Protein AF-A0A4P9Z5J3-F1 (afdb_monomer)

Secondary structure (DSSP, 8-state):
--HHHHHHHHHHHHHHHHHHHHHHHTT-SHHHHHHHHHHHHHHHHHHHHHHHHT--SHHHHHHHHHHHHHHHHHHHHHHHHHHHHHTGGG-GGGS---S-GGGHHHHHHHHHTT-TTSTT----BTTBTTHHHHHHHHHHHHHHHHHHS-S-HHHHHHHHHHHHHHHHHHHHHHHHHHHHHHHHHHHHHH----HHHHHHHHHHHHHHHHHHHTTTHHHHHIIIIIHHHHHHH----TT-TTHHHHHHHHHHHHHHHHHHTT-HHHHHHHHHHHHHHHHHS-GGGG-SS----------------------------------------------------------------------PPPPHHHHHHHHHHHHHHHHHTTS---GGG-EEEEEEEEEEETTEEEEEEEEEHHHHHHHSS----HHHHHHHHTT-S-TT-EEEEES-TTSHHHHHHHHHS-TTSEEEEEES-HHHHHHHHHHHHHTT-TTEEEEE-EEESS-EEEEEETT---SS----S-EEEEEEEEGGGGGGG--SEEEE--TTTHHHHHTS--TT-TT--EEEEE--HHHHHHTT--HHHHHHHHHHTTEEEEESSTTSPBP-TT-S----SEEEEEETTS--------------TTPPEEEEEE--SSSSHHHHHHHHHHHHHTTTSEEEEEE--HHHHT-SS-HHHHHHHHHHHHHHHTT-SEEEEEE-HHHH-SSHHHHHHHHHHHHHT-SSEEEEESS---S-HHHHHHHHHHS--HHHHHHHHHHHHHHHHHHHHHHHHHHHTTTS-EEEEESSHHHHHHHHHHSTTSEEEE-------HHHHHGGGGGGGG-SHHHHS----TT-EEEEEES---GGG-HHHHHHHHTTS-TTEEEEEE----GGG--TT--S-HHHHHHHHHHHHTT-TTTEEE-----HHHHHHHHHH-SEEEE----S-----HHHHHHHHTT--EEEES-HHHHHHHTTSTT--EEE-TT-HHHHHHHHHHSPPPEEEEETTEEEEE-PPP--S--HHHHHHHHHHHTT--------------EEE-SSEEEEEEEETTEEEEEEEEHHHHHHHHT---S---HHHHHHHHHHTHHHHHHHHHHHHTTT--BTTBEEE-HHHH--

Sequence (1140 aa):
MNPAISTYLDALRVITAGTVLFGHALGWRTLPHDAVILFFVLSGYLISYTAAERDLTGSQYAINRIARIATVAVPAIILGILVDIYVRPLWPRGWPDFAPLDQMAKTIAICVTMTSYVWDNSYPCFSNAPYWSLTYEVWYYALFGVVFYPKSRRTKLLAGGIALILMGPKIAALLPCWLAGVATFHIQRSWRPSRSFGLLLAGTTLAIYLLMQNFPLYEFTALQIVGPLSIATGYPFYSSNAFPLDWLTAGLFAANIIFAGATFSIYLFSAPLTKLVSALLPAWAYQLPGRHGLPLAPISRSAGRAANNRSISARPDVKHATPGCDRAAGFAFLAHYHATTIGVPLAPFTHRRKCRMLSFSRSNDQQVLDRFQRALDTIEQNVVMEGPFERLDPYIVEHDHFGHRFRLIIFHRESKAWYDSNTPEWSFKQIRDHNWLRRGDTVFDLGCNIGCNSVWYAKEVGQEGRIHSFDPFPWNTAATAANAELNGLGNIQVHMVGIADRESTLSIASTDARILHGAGENKFEVPIRPITSFSGLNPSFMKIDIEGAEHEVSLTDFKPFKSLRSIYLELHEPFIRERGIDPRACLENFMRQGFEIRLNEPDGEIYDPKQRDQNIAHLYLSRTGAEQPVAPRRELVVKNKASKKVALLSTWNERCGIAHYSSFLKLALEPYLDIAVVPLPRETLRDEKDRKKGDEYIATIAPALGDFDVVCVQLEPSLFGLTPAEIRRRLQTVLKNSKELIVTFHSIPPHEYRGLFKETARNLSVRALVRLARHALSVFTWRGMLDDIAGHTRKHKVSAIAHSKADAQILKRILPGVEVRDNPLSYMSESYIESMDEKVHTSNLPSVLPNLPSNVRFVGVFGFIGPQKGFDTAILALKHLPENYHLLMFSGVHEATLRVGDGVQPYLAQLIRLVEKHKLTKRVHFIGTVSDDDLLLAMKTCDAAVMPYLNTGQSASGPANQAVELSRVCYFTRSLQFLEMEKYLPNTFQYFDIGNYIELAQKILLGPKGKDRMVGRLRIVDFPRLDRKHDINDTVQNYLDAAGVKAGHRSERRVTLMAVVSGDYVDFVVRYEGNTERCRITEAALLDRERVIDEHLNHGQLIAIFVKHRAEIEYLAIAKMQREEHSDHGFVLTTEDLNP

InterPro domains:
  IPR001296 Glycosyl transferase, family 1 [PF00534] (853-948)
  IPR002656 Acyltransferase 3 domain [PF01757] (8-287)
  IPR006342 Methyltransferase FkbM [PF05050] (447-553)
  IPR006342 Methyltransferase FkbM [TIGR01444] (442-553)
  IPR029063 S-adenosyl-L-methionine-dependent methyltransferase superfamily [G3DSA:3.40.50.150] (431-574)
  IPR029063 S-adenosyl-L-methionine-dependent methyltransferase superfamily [SSF53335] (412-607)
  IPR036692 Shew3726-like superfamily [SSF160272] (1064-1134)
  IPR052514 S-adenosyl-L-methionine-dependent methyltransferase [PTHR34203] (383-596)

Solvent-accessible surface area (backbone atoms only — not comparable to full-atom values): 64673 Å² total; per-residue (Å²): 130,60,69,64,52,51,53,42,55,52,51,51,49,54,54,32,52,47,40,35,56,52,24,55,76,71,69,46,70,62,64,24,51,56,31,51,44,49,47,35,20,54,46,25,24,50,50,50,49,38,48,74,73,68,31,83,42,62,66,54,37,50,52,58,49,50,56,61,46,49,71,50,49,52,59,49,51,52,49,18,51,52,44,54,64,66,46,36,78,78,40,67,94,76,53,76,95,47,54,61,79,91,45,45,71,59,48,51,52,31,56,75,68,50,44,30,50,33,54,92,39,74,57,50,48,39,75,36,68,75,51,62,60,59,36,45,50,52,51,52,50,50,35,49,50,43,45,65,59,55,86,48,68,68,55,20,53,52,48,30,50,50,42,55,62,64,37,16,66,43,44,55,58,50,42,63,21,24,47,34,9,35,50,29,48,55,48,49,73,80,50,81,71,55,60,68,61,32,52,52,51,47,52,48,44,48,50,51,51,57,51,53,56,51,46,66,54,61,61,48,39,28,58,72,51,41,42,55,49,25,63,76,68,72,46,83,40,75,100,39,47,41,35,76,57,47,43,52,55,18,48,45,49,26,51,48,59,46,39,41,73,57,46,60,81,71,46,66,46,46,67,56,43,51,55,46,49,61,71,66,49,57,74,63,54,72,56,60,94,76,80,87,79,77,82,83,70,84,86,77,85,88,85,89,86,89,80,88,85,84,88,84,88,82,86,85,90,87,85,87,82,88,90,82,91,84,91,86,88,90,83,88,85,89,84,84,88,84,84,90,84,90,87,86,89,87,85,85,89,84,92,79,94,72,82,83,76,79,81,74,78,75,54,70,66,57,52,49,50,55,51,46,51,53,50,50,59,57,44,48,75,78,48,66,57,32,71,49,47,24,70,48,85,70,46,79,44,74,38,73,48,95,91,47,75,48,52,42,74,32,39,22,50,44,47,42,74,68,58,68,52,76,65,71,63,68,64,58,55,50,36,57,68,36,46,69,65,46,73,48,38,30,34,35,33,38,49,30,51,61,20,66,65,54,53,50,50,41,59,67,16,32,87,76,11,38,30,41,32,25,24,50,46,70,67,28,39,51,35,24,54,43,28,25,59,69,59,72,44,87,39,61,47,76,42,75,30,32,65,27,58,50,75,50,74,45,79,39,25,40,52,37,79,46,86,76,80,44,90,49,94,53,64,49,80,30,49,29,33,27,64,66,82,54,30,91,70,42,32,31,32,37,39,43,40,48,55,33,33,58,47,39,43,30,72,46,75,64,75,70,34,74,54,45,45,39,36,43,37,50,46,45,51,68,55,28,41,76,73,75,43,64,54,62,57,30,55,52,38,39,42,77,72,44,35,48,49,14,33,76,36,85,88,39,58,68,71,54,95,87,58,88,88,66,76,64,49,40,32,30,32,35,38,68,88,57,88,69,58,72,45,79,71,80,73,81,65,83,68,62,99,78,49,55,36,29,35,40,35,29,46,58,101,48,102,42,74,65,19,53,52,5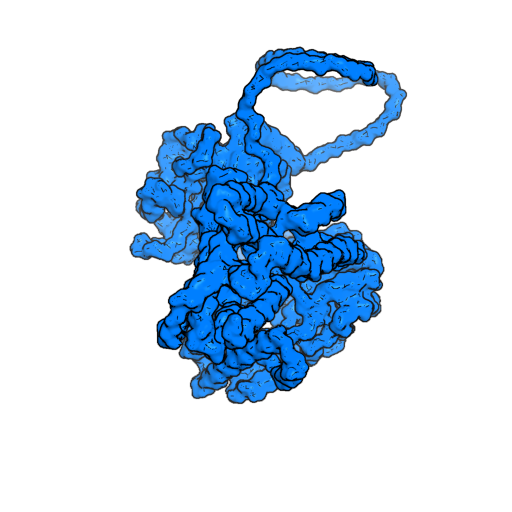0,51,39,50,45,67,67,37,48,88,69,33,45,70,45,80,41,70,47,57,56,69,48,28,52,29,85,89,50,62,59,52,28,54,50,51,50,59,66,53,23,69,63,41,56,79,25,55,30,34,35,35,61,41,47,69,72,58,47,16,90,46,58,66,47,23,42,54,47,50,50,47,48,57,73,24,43,53,22,38,37,39,34,41,67,59,75,80,81,87,67,60,77,60,50,57,58,55,35,70,73,45,87,41,72,71,39,54,55,51,48,51,54,49,53,49,51,52,50,34,47,50,53,45,49,52,53,56,44,59,44,48,80,82,26,60,42,23,36,37,17,39,24,64,69,52,22,56,51,46,48,71,76,34,71,89,45,51,62,40,61,48,62,79,61,67,65,48,72,70,57,62,66,53,49,68,66,47,56,82,78,43,67,50,76,80,67,49,81,95,66,66,88,82,53,41,34,36,30,36,72,50,62,63,48,77,58,43,25,60,64,30,57,60,55,13,50,76,71,41,62,86,51,51,29,40,39,30,46,32,29,76,51,69,95,73,64,56,95,90,65,74,81,53,71,66,60,49,50,49,51,49,51,33,59,76,67,70,33,67,93,36,51,43,83,63,28,76,71,55,74,67,38,48,56,51,50,52,37,42,23,61,28,41,45,47,44,33,50,80,77,83,59,52,70,57,67,68,61,37,52,38,51,75,70,27,43,55,41,40,35,23,71,26,72,40,53,60,47,51,34,76,48,32,65,95,63,74,39,70,30,57,74,76,38,21,65,57,44,25,52,47,67,68,73,45,83,81,57,49,83,42,76,52,90,95,43,58,33,41,47,53,73,80,67,78,66,79,64,51,36,65,56,49,43,50,52,53,32,53,59,71,68,47,80,75,71,92,65,70,83,70,62,88,62,76,61,58,45,71,61,81,69,24,39,39,31,68,45,80,53,100,90,43,81,43,69,34,35,35,32,47,67,24,54,30,57,75,70,69,52,87,70,92,77,74,54,67,68,55,54,48,50,52,46,63,77,46,36,70,61,54,53,49,49,52,50,58,41,60,77,66,70,69,73,49,103,84,44,50,70,44,43,48,58,69,78,59,116

Organism: NCBI:txid1712513

Nearest PDB structures (foldseek):
  8h0s-assembly1_A  TM=5.161E-01  e=1.554E-03  Bacillus subtilis subsp. subtilis str. 168
  4poo-assembly1_B  TM=5.917E-01  e=7.806E-03  Bacillus spizizenii str. W23
  1dl5-assembly1_A  TM=4.909E-01  e=4.133E-03  Thermotoga maritima
  5wwr-assembly2_B  TM=5.869E-01  e=1.548E-02  Homo sapiens
  5wwt-assembly1_A  TM=4.444E-01  e=6.740E-03  Homo sapiens

Structure (mmCIF, N/CA/C/O backbone):
data_AF-A0A4P9Z5J3-F1
#
_entry.id   AF-A0A4P9Z5J3-F1
#
loop_
_atom_site.group_PDB
_atom_site.id
_atom_site.type_symbol
_atom_site.label_atom_id
_atom_site.label_alt_id
_atom_site.label_comp_id
_atom_site.label_asym_id
_atom_site.label_entity_id
_atom_site.label_seq_id
_atom_site.pdbx_PDB_ins_code
_atom_site.Cartn_x
_atom_site.Cartn_y
_atom_site.Cartn_z
_atom_site.occupancy
_atom_site.B_iso_or_equiv
_atom_site.auth_seq_id
_atom_site.auth_comp_id
_atom_site.auth_asym_id
_atom_site.auth_atom_id
_atom_site.pdbx_PDB_model_num
ATOM 1 N N . MET A 1 1 ? -3.860 -16.120 58.103 1.00 63.72 1 MET A N 1
ATOM 2 C CA . MET A 1 1 ? -4.363 -15.243 57.020 1.00 63.72 1 MET A CA 1
ATOM 3 C C . MET A 1 1 ? -5.876 -15.396 56.937 1.00 63.72 1 MET A C 1
ATOM 5 O O . MET A 1 1 ? -6.350 -16.502 57.156 1.00 63.72 1 MET A O 1
ATOM 9 N N . ASN A 1 2 ? -6.636 -14.326 56.676 1.00 68.75 2 ASN A N 1
ATOM 10 C CA . ASN A 1 2 ? -8.091 -14.427 56.480 1.00 68.75 2 ASN A CA 1
ATOM 11 C C . ASN A 1 2 ? -8.381 -15.305 55.236 1.00 68.75 2 ASN A C 1
ATOM 13 O O . ASN A 1 2 ? -7.755 -15.048 54.203 1.00 68.75 2 ASN A O 1
ATOM 17 N N . PRO A 1 3 ? -9.298 -16.294 55.293 1.00 70.25 3 PRO A N 1
ATOM 18 C CA . PRO A 1 3 ? -9.682 -17.117 54.138 1.00 70.25 3 PRO A CA 1
ATOM 19 C C . PRO A 1 3 ? -10.041 -16.310 52.882 1.00 70.25 3 PRO A C 1
ATOM 21 O O . PRO A 1 3 ? -9.682 -16.698 51.771 1.00 70.25 3 PRO A O 1
ATOM 24 N N . ALA A 1 4 ? -10.666 -15.142 53.058 1.00 66.62 4 ALA A N 1
ATOM 25 C CA . ALA A 1 4 ? -10.987 -14.210 51.981 1.00 66.62 4 ALA A CA 1
ATOM 26 C C . ALA A 1 4 ? -9.726 -13.684 51.266 1.00 66.62 4 ALA A C 1
ATOM 28 O O . ALA A 1 4 ? -9.624 -13.717 50.043 1.00 66.62 4 ALA A O 1
ATOM 29 N N . ILE A 1 5 ? -8.716 -13.261 52.028 1.00 71.81 5 ILE A N 1
ATOM 30 C CA . ILE A 1 5 ? -7.444 -12.783 51.467 1.00 71.81 5 ILE A CA 1
ATOM 31 C C . ILE A 1 5 ? -6.701 -13.940 50.790 1.00 71.81 5 ILE A C 1
ATOM 33 O O . ILE A 1 5 ? -6.164 -13.757 49.705 1.00 71.81 5 ILE A O 1
ATOM 37 N N . SER A 1 6 ? -6.724 -15.142 51.375 1.00 75.88 6 SER A N 1
ATOM 38 C CA . SER A 1 6 ? -6.128 -16.332 50.749 1.00 75.88 6 SER A CA 1
ATOM 39 C C . SER A 1 6 ? -6.740 -16.619 49.379 1.00 75.88 6 SER A C 1
ATOM 41 O O . SER A 1 6 ? -6.022 -16.713 48.390 1.00 75.88 6 SER A O 1
ATOM 43 N N . THR A 1 7 ? -8.072 -16.673 49.320 1.00 74.56 7 THR A N 1
ATOM 44 C CA . THR A 1 7 ? -8.826 -16.956 48.091 1.00 74.56 7 THR A CA 1
ATOM 45 C C . THR A 1 7 ? -8.562 -15.896 47.022 1.00 74.56 7 THR A C 1
ATOM 47 O O . THR A 1 7 ? -8.382 -16.218 45.851 1.00 74.56 7 THR A O 1
ATOM 50 N N . TYR A 1 8 ? -8.479 -14.626 47.427 1.00 74.69 8 TYR A N 1
ATOM 51 C CA . TYR A 1 8 ? -8.136 -13.520 46.537 1.00 74.69 8 TYR A CA 1
ATOM 52 C C . TYR A 1 8 ? -6.721 -13.653 45.956 1.00 74.69 8 TYR A C 1
ATOM 54 O O . TYR A 1 8 ? -6.535 -13.520 44.746 1.00 74.69 8 TYR A O 1
ATOM 62 N N . LEU A 1 9 ? -5.723 -13.950 46.793 1.00 76.25 9 LEU A N 1
ATOM 63 C CA . LEU A 1 9 ? -4.339 -14.118 46.346 1.00 76.25 9 LEU A CA 1
ATOM 64 C C . LEU A 1 9 ? -4.185 -15.321 45.404 1.00 76.25 9 LEU A C 1
ATOM 66 O O . LEU A 1 9 ? -3.435 -15.236 44.431 1.00 76.25 9 LEU A O 1
ATOM 70 N N . ASP A 1 10 ? -4.909 -16.413 45.648 1.00 76.06 10 ASP A N 1
ATOM 71 C CA . ASP A 1 10 ? -4.888 -17.589 44.774 1.00 76.06 10 ASP A CA 1
ATOM 72 C C . ASP A 1 10 ? -5.580 -17.314 43.430 1.00 76.06 10 ASP A C 1
ATOM 74 O O . ASP A 1 10 ? -5.023 -17.639 42.378 1.00 76.06 10 ASP A O 1
ATOM 78 N N . ALA A 1 11 ? -6.720 -16.613 43.427 1.00 74.12 11 ALA A N 1
ATOM 79 C CA . ALA A 1 11 ? -7.369 -16.163 42.195 1.00 74.12 11 ALA A CA 1
ATOM 80 C C . ALA A 1 11 ? -6.445 -15.250 41.369 1.00 74.12 11 ALA A C 1
ATOM 82 O O . ALA A 1 11 ? -6.245 -15.480 40.172 1.00 74.12 11 ALA A O 1
ATOM 83 N N . LEU A 1 12 ? -5.810 -14.259 42.009 1.00 75.50 12 LEU A N 1
ATOM 84 C CA . LEU A 1 12 ? -4.853 -13.367 41.352 1.00 75.50 12 LEU A CA 1
ATOM 85 C C . LEU A 1 12 ? -3.703 -14.129 40.693 1.00 75.50 12 LEU A C 1
ATOM 87 O O . LEU A 1 12 ? -3.300 -13.769 39.587 1.00 75.50 12 LEU A O 1
ATOM 91 N N . ARG A 1 13 ? -3.181 -15.180 41.333 1.00 75.75 13 ARG A N 1
ATOM 92 C CA . ARG A 1 13 ? -2.115 -16.012 40.755 1.00 75.75 13 ARG A CA 1
ATOM 93 C C . ARG A 1 13 ? -2.575 -16.741 39.504 1.00 75.75 13 ARG A C 1
ATOM 95 O O . ARG A 1 13 ? -1.857 -16.700 38.510 1.00 75.75 13 ARG A O 1
ATOM 102 N N . VAL A 1 14 ? -3.760 -17.353 39.527 1.00 74.50 14 VAL A N 1
ATOM 103 C CA . VAL A 1 14 ? -4.318 -18.070 38.367 1.00 74.50 14 VAL A CA 1
ATOM 104 C C . VAL A 1 14 ? -4.526 -17.118 37.190 1.00 74.50 14 VAL A C 1
ATOM 106 O O . VAL A 1 14 ? -4.076 -17.392 36.079 1.00 74.50 14 VAL A O 1
ATOM 109 N N . ILE A 1 15 ? -5.137 -15.959 37.439 1.00 74.19 15 ILE A N 1
ATOM 110 C CA . ILE A 1 15 ? -5.379 -14.934 36.414 1.00 74.19 15 ILE A CA 1
ATOM 111 C C . ILE A 1 15 ? -4.060 -14.407 35.844 1.00 74.19 15 ILE A C 1
ATOM 113 O O . ILE A 1 15 ? -3.916 -14.233 34.634 1.00 74.19 15 ILE A O 1
ATOM 117 N N . THR A 1 16 ? -3.079 -14.163 36.709 1.00 73.44 16 THR A N 1
ATOM 118 C CA . THR A 1 16 ? -1.768 -13.643 36.312 1.00 73.44 16 THR A CA 1
ATOM 119 C C . THR A 1 16 ? -0.986 -14.676 35.506 1.00 73.44 16 THR A C 1
ATOM 121 O O . THR A 1 16 ? -0.468 -14.327 34.449 1.00 73.44 16 THR A O 1
ATOM 124 N N . ALA A 1 17 ? -0.993 -15.947 35.914 1.00 73.19 17 ALA A N 1
ATOM 125 C CA . ALA A 1 17 ? -0.398 -17.045 35.153 1.00 73.19 17 ALA A CA 1
ATOM 126 C C . ALA A 1 17 ? -1.060 -17.202 33.774 1.00 73.19 17 ALA A C 1
ATOM 128 O O . ALA A 1 17 ? -0.364 -17.304 32.765 1.00 73.19 17 ALA A O 1
ATOM 129 N N . GLY A 1 18 ? -2.395 -17.139 33.714 1.00 72.25 18 GLY A N 1
ATOM 130 C CA . GLY A 1 18 ? -3.140 -17.146 32.455 1.00 72.25 18 GLY A CA 1
ATOM 131 C C . GLY A 1 18 ? -2.784 -15.957 31.559 1.00 72.25 18 GLY A C 1
ATOM 132 O O . GLY A 1 18 ? -2.572 -16.133 30.365 1.00 72.25 18 GLY A O 1
ATOM 133 N N . THR A 1 19 ? -2.641 -14.757 32.130 1.00 72.56 19 THR A N 1
ATOM 134 C CA . THR A 1 19 ? -2.256 -13.546 31.380 1.00 72.56 19 THR A CA 1
ATOM 135 C C . THR A 1 19 ? -0.869 -13.692 30.751 1.00 72.56 19 THR A C 1
ATOM 137 O O . THR A 1 19 ? -0.694 -13.333 29.590 1.00 72.56 19 THR A O 1
ATOM 140 N N . VAL A 1 20 ? 0.102 -14.255 31.480 1.00 68.81 20 VAL A N 1
ATOM 141 C CA . VAL A 1 20 ? 1.448 -14.527 30.948 1.00 68.81 20 VAL A CA 1
ATOM 142 C C . VAL A 1 20 ? 1.378 -15.562 29.819 1.00 68.81 20 VAL A C 1
ATOM 144 O O . VAL A 1 20 ? 1.889 -15.310 28.729 1.00 68.81 20 VAL A O 1
ATOM 147 N N . LEU A 1 21 ? 0.693 -16.690 30.039 1.00 71.06 21 LEU A N 1
ATOM 148 C CA . LEU A 1 21 ? 0.584 -17.777 29.060 1.00 71.06 21 LEU A CA 1
ATOM 149 C C . LEU A 1 21 ? -0.117 -17.333 27.765 1.00 71.06 21 LEU A C 1
ATOM 151 O O . LEU A 1 21 ? 0.433 -17.472 26.672 1.00 71.06 21 LEU A O 1
ATOM 155 N N . PHE A 1 22 ? -1.332 -16.791 27.881 1.00 68.50 22 PHE A N 1
ATOM 156 C CA . PHE A 1 22 ? -2.128 -16.388 26.723 1.00 68.50 22 PHE A CA 1
ATOM 157 C C . PHE A 1 22 ? -1.593 -15.113 26.080 1.00 68.50 22 PHE A C 1
ATOM 159 O O . PHE A 1 22 ? -1.610 -15.007 24.859 1.00 68.50 22 PHE A O 1
ATOM 166 N N . GLY A 1 23 ? -1.076 -14.166 26.863 1.00 61.06 23 GLY A N 1
ATOM 167 C CA . GLY A 1 23 ? -0.533 -12.927 26.319 1.00 61.06 23 GLY A CA 1
ATOM 168 C C . GLY A 1 23 ? 0.719 -13.160 25.470 1.00 61.06 23 GLY A C 1
ATOM 169 O O . GLY A 1 23 ? 0.791 -12.624 24.367 1.00 61.06 23 GLY A O 1
ATOM 170 N N . HIS A 1 24 ? 1.645 -14.034 25.891 1.00 60.41 24 HIS A N 1
ATOM 171 C CA . HIS A 1 24 ? 2.770 -14.432 25.033 1.00 60.41 24 HIS A CA 1
ATOM 172 C C . HIS A 1 24 ? 2.307 -15.203 23.786 1.00 60.41 24 HIS A C 1
ATOM 174 O O . HIS A 1 24 ? 2.794 -14.928 22.692 1.00 60.41 24 HIS A O 1
ATOM 180 N N . ALA A 1 25 ? 1.324 -16.103 23.912 1.00 57.44 25 ALA A N 1
ATOM 181 C CA . ALA A 1 25 ? 0.766 -16.842 22.772 1.00 57.44 25 ALA A CA 1
ATOM 182 C C . ALA A 1 25 ? 0.022 -15.948 21.754 1.00 57.44 25 ALA A C 1
ATOM 184 O O . ALA A 1 25 ? -0.077 -16.295 20.577 1.00 57.44 25 ALA A O 1
ATOM 185 N N . LEU A 1 26 ? -0.502 -14.802 22.199 1.00 53.59 26 LEU A N 1
ATOM 186 C CA . LEU A 1 26 ? -1.188 -13.795 21.381 1.00 53.59 26 LEU A CA 1
ATOM 187 C C . LEU A 1 26 ? -0.252 -12.673 20.890 1.00 53.59 26 LEU A C 1
ATOM 189 O O . LEU A 1 26 ? -0.703 -11.787 20.166 1.00 53.59 26 LEU A O 1
ATOM 193 N N . GLY A 1 27 ? 1.035 -12.704 21.261 1.00 51.09 27 GLY A N 1
ATOM 194 C CA . GLY A 1 27 ? 2.037 -11.716 20.847 1.00 51.09 27 GLY A CA 1
ATOM 195 C C . GLY A 1 27 ? 1.979 -10.377 21.593 1.00 51.09 27 GLY A C 1
ATOM 196 O O . GLY A 1 27 ? 2.567 -9.398 21.134 1.00 51.09 27 GLY A O 1
ATOM 197 N N . TRP A 1 28 ? 1.288 -10.299 22.734 1.00 62.34 28 TRP A N 1
ATOM 198 C CA . TRP A 1 28 ? 1.267 -9.101 23.578 1.00 62.34 28 TRP A CA 1
ATOM 199 C C . TRP A 1 28 ? 2.593 -8.935 24.320 1.00 62.34 28 TRP A C 1
ATOM 201 O O . TRP A 1 28 ? 3.131 -9.898 24.859 1.00 62.34 28 TRP A O 1
ATOM 211 N N . ARG A 1 29 ? 3.119 -7.705 24.374 1.00 58.38 29 ARG A N 1
ATOM 212 C CA . ARG A 1 29 ? 4.413 -7.417 25.019 1.00 58.38 29 ARG A CA 1
ATOM 213 C C . ARG A 1 29 ? 4.283 -6.812 26.421 1.00 58.38 29 ARG A C 1
ATOM 215 O O . ARG A 1 29 ? 5.016 -7.217 27.312 1.00 58.38 29 ARG A O 1
ATOM 222 N N . THR A 1 30 ? 3.339 -5.896 26.638 1.00 66.88 30 THR A N 1
ATOM 223 C CA . THR A 1 30 ? 3.201 -5.139 27.900 1.00 66.88 30 THR A CA 1
ATOM 224 C C . THR A 1 30 ? 2.410 -5.893 28.971 1.00 66.88 30 THR A C 1
ATOM 226 O O . THR A 1 30 ? 2.861 -6.015 30.104 1.00 66.88 30 THR A O 1
ATOM 229 N N . LEU A 1 31 ? 1.263 -6.477 28.612 1.00 70.81 31 LEU A N 1
ATOM 230 C CA . LEU A 1 31 ? 0.390 -7.179 29.563 1.00 70.81 31 LEU A CA 1
ATOM 231 C C . LEU A 1 31 ? 1.046 -8.402 30.241 1.00 70.81 31 LEU A C 1
ATOM 233 O O . LEU A 1 31 ? 0.877 -8.558 31.454 1.00 70.81 31 LEU A O 1
ATOM 237 N N . PRO A 1 32 ? 1.801 -9.269 29.530 1.00 75.38 32 PRO A N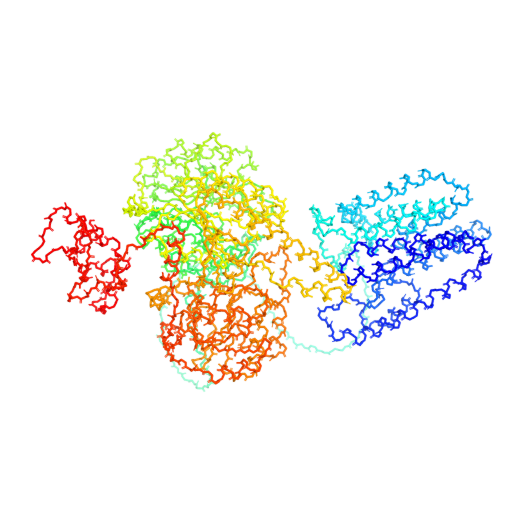 1
ATOM 238 C CA . PRO A 1 32 ? 2.566 -10.335 30.181 1.00 75.38 32 PRO A CA 1
ATOM 239 C C . PRO A 1 32 ? 3.643 -9.807 31.131 1.00 75.38 32 PRO A C 1
ATOM 241 O O . PRO A 1 32 ? 3.830 -10.379 32.201 1.00 75.38 32 PRO A O 1
ATOM 244 N N . HIS A 1 33 ? 4.309 -8.705 30.776 1.00 81.06 33 HIS A N 1
ATOM 245 C CA . HIS A 1 33 ? 5.334 -8.075 31.611 1.00 81.06 33 HIS A CA 1
ATOM 246 C C . HIS A 1 33 ? 4.741 -7.523 32.916 1.00 81.06 33 HIS A C 1
ATOM 248 O O . HIS A 1 33 ? 5.183 -7.903 33.999 1.00 81.06 33 HIS A O 1
ATOM 254 N N . ASP A 1 34 ? 3.649 -6.755 32.843 1.00 83.25 34 ASP A N 1
ATOM 255 C CA . ASP A 1 34 ? 2.929 -6.249 34.026 1.00 83.25 34 ASP A CA 1
ATOM 256 C C . ASP A 1 34 ? 2.439 -7.388 34.937 1.00 83.25 34 ASP A C 1
ATOM 258 O O . ASP A 1 34 ? 2.408 -7.278 36.167 1.00 83.25 34 ASP A O 1
ATOM 262 N N . ALA A 1 35 ? 2.054 -8.522 34.343 1.00 82.81 35 ALA A N 1
ATOM 263 C CA . ALA A 1 35 ? 1.672 -9.708 35.092 1.00 82.81 35 ALA A CA 1
ATOM 264 C C . ALA A 1 35 ? 2.853 -10.300 35.887 1.00 82.81 35 ALA A C 1
ATOM 266 O O . ALA A 1 35 ? 2.660 -10.714 37.030 1.00 82.81 35 ALA A O 1
ATOM 267 N N . VAL A 1 36 ? 4.074 -10.272 35.349 1.00 83.50 36 VAL A N 1
ATOM 268 C CA . VAL A 1 36 ? 5.286 -10.669 36.085 1.00 83.50 36 VAL A CA 1
ATOM 269 C C . VAL A 1 36 ? 5.574 -9.716 37.250 1.00 83.50 36 VAL A C 1
ATOM 271 O O . VAL A 1 36 ? 5.884 -10.179 38.348 1.00 83.50 36 VAL A O 1
ATOM 274 N N . ILE A 1 37 ? 5.375 -8.406 37.080 1.00 90.00 37 ILE A N 1
ATOM 275 C CA . ILE A 1 37 ? 5.532 -7.436 38.179 1.00 90.00 37 ILE A CA 1
ATOM 276 C C . ILE A 1 37 ? 4.559 -7.732 39.331 1.00 90.00 37 ILE A C 1
ATOM 278 O O . ILE A 1 37 ? 4.950 -7.710 40.501 1.00 90.00 37 ILE A O 1
ATOM 282 N N . LEU A 1 38 ? 3.311 -8.105 39.025 1.00 87.69 38 LEU A N 1
ATOM 283 C CA . LEU A 1 38 ? 2.363 -8.558 40.047 1.00 87.69 38 LEU A CA 1
ATOM 284 C C . LEU A 1 38 ? 2.844 -9.832 40.763 1.00 87.69 38 LEU A C 1
ATOM 286 O O . LEU A 1 38 ? 2.653 -9.948 41.974 1.00 87.69 38 LEU A O 1
ATOM 290 N N . PHE A 1 39 ? 3.496 -10.771 40.064 1.00 86.00 39 PHE A N 1
ATOM 291 C CA . PHE A 1 39 ? 4.100 -11.938 40.717 1.00 86.00 39 PHE A CA 1
ATOM 292 C C . PHE A 1 39 ? 5.182 -11.543 41.725 1.00 86.00 39 PHE A C 1
ATOM 294 O O . PHE A 1 39 ? 5.179 -12.098 42.824 1.00 86.00 39 PHE A O 1
ATOM 301 N N . PHE A 1 40 ? 6.023 -10.545 41.436 1.00 92.25 40 PHE A N 1
ATOM 302 C CA . PHE A 1 40 ? 7.000 -10.046 42.412 1.00 92.25 40 PHE A CA 1
ATOM 303 C C . PHE A 1 40 ? 6.337 -9.460 43.662 1.00 92.25 40 PHE A C 1
ATOM 305 O O . PHE A 1 40 ? 6.735 -9.808 44.776 1.00 92.25 40 PHE A O 1
ATOM 312 N N . VAL A 1 41 ? 5.285 -8.650 43.509 1.00 92.81 41 VAL A N 1
ATOM 313 C CA . VAL A 1 41 ? 4.536 -8.094 44.651 1.00 92.81 41 VAL A CA 1
ATOM 314 C C . VAL A 1 41 ? 3.885 -9.215 45.476 1.00 92.81 41 VAL A C 1
ATOM 316 O O . VAL A 1 41 ? 4.031 -9.271 46.699 1.00 92.81 41 VAL A O 1
ATOM 319 N N . LEU A 1 42 ? 3.198 -10.159 44.822 1.00 88.31 42 LEU A N 1
ATOM 320 C CA . LEU A 1 42 ? 2.563 -11.303 45.490 1.00 88.31 42 LEU A CA 1
ATOM 321 C C . LEU A 1 42 ? 3.588 -12.209 46.176 1.00 88.31 42 LEU A C 1
ATOM 323 O O . LEU A 1 42 ? 3.322 -12.767 47.245 1.00 88.31 42 LEU A O 1
ATOM 327 N N . SER A 1 43 ? 4.754 -12.368 45.556 1.00 91.25 43 SER A N 1
ATOM 328 C CA . SER A 1 43 ? 5.861 -13.130 46.101 1.00 91.25 43 SER A CA 1
ATOM 329 C C . SER A 1 43 ? 6.381 -12.490 47.383 1.00 91.25 43 SER A C 1
ATOM 331 O O . SER A 1 43 ? 6.485 -13.205 48.377 1.00 91.25 43 SER A O 1
ATOM 333 N N . GLY A 1 44 ? 6.672 -11.187 47.390 1.00 93.81 44 GLY A N 1
ATOM 334 C CA . GLY A 1 44 ? 7.132 -10.483 48.589 1.00 93.81 44 GLY A CA 1
ATOM 335 C C . GLY A 1 44 ? 6.134 -10.608 49.737 1.00 93.81 44 GLY A C 1
ATOM 336 O O . GLY A 1 44 ? 6.505 -10.997 50.844 1.00 93.81 44 GLY A O 1
ATOM 337 N N . TYR A 1 45 ? 4.846 -10.411 49.440 1.00 91.75 45 TYR A N 1
ATOM 338 C CA . TYR A 1 45 ? 3.767 -10.551 50.418 1.00 91.75 45 TYR A CA 1
ATOM 339 C C . TYR A 1 45 ? 3.714 -11.955 51.043 1.00 91.75 45 TYR A C 1
ATOM 341 O O . TYR A 1 45 ? 3.694 -12.101 52.268 1.00 91.75 45 TYR A O 1
ATOM 349 N N . LEU A 1 46 ? 3.709 -13.010 50.215 1.00 88.75 46 LEU A N 1
ATOM 350 C CA . LEU A 1 46 ? 3.617 -14.389 50.705 1.00 88.75 46 LEU A CA 1
ATOM 351 C C . LEU A 1 46 ? 4.853 -14.782 51.516 1.00 88.75 46 LEU A C 1
ATOM 353 O O . LEU A 1 46 ? 4.731 -15.486 52.514 1.00 88.75 46 LEU A O 1
ATOM 357 N N . ILE A 1 47 ? 6.034 -14.341 51.087 1.00 91.94 47 ILE A N 1
ATOM 358 C CA . ILE A 1 47 ? 7.300 -14.647 51.752 1.00 91.94 47 ILE A CA 1
ATOM 359 C C . ILE A 1 47 ? 7.330 -14.033 53.147 1.00 91.94 47 ILE A C 1
ATOM 361 O O . ILE A 1 47 ? 7.654 -14.731 54.105 1.00 91.94 47 ILE A O 1
ATOM 365 N N . SER A 1 48 ? 6.923 -12.771 53.283 1.00 92.25 48 SER A N 1
ATOM 366 C CA . SER A 1 48 ? 6.803 -12.131 54.594 1.00 92.25 48 SER A CA 1
ATOM 367 C C . SER A 1 48 ? 5.762 -12.815 55.477 1.00 92.25 48 SER A C 1
ATOM 369 O O . SER A 1 48 ? 6.009 -13.002 56.667 1.00 92.25 48 SER A O 1
ATOM 371 N N . TYR A 1 49 ? 4.641 -13.266 54.902 1.00 90.00 49 TYR A N 1
ATOM 372 C CA . TYR A 1 49 ? 3.640 -14.047 55.629 1.00 90.00 49 TYR A CA 1
ATOM 373 C C . TYR A 1 49 ? 4.194 -15.386 56.137 1.00 90.00 49 TYR A C 1
ATOM 375 O O . TYR A 1 49 ? 4.053 -15.690 57.321 1.00 90.00 49 TYR A O 1
ATOM 383 N N . THR A 1 50 ? 4.840 -16.195 55.286 1.00 89.88 50 THR A N 1
ATOM 384 C CA . THR A 1 50 ? 5.355 -17.498 55.736 1.00 89.88 50 THR A CA 1
ATOM 385 C C . THR A 1 50 ? 6.529 -17.341 56.689 1.00 89.88 50 THR A C 1
ATOM 387 O O . THR A 1 50 ? 6.579 -18.082 57.659 1.00 89.88 50 THR A O 1
ATOM 390 N N . ALA A 1 51 ? 7.414 -16.361 56.495 1.00 90.06 51 ALA A N 1
ATOM 391 C CA . ALA A 1 51 ? 8.506 -16.080 57.428 1.00 90.06 51 ALA A CA 1
ATOM 392 C C . ALA A 1 51 ? 8.013 -15.647 58.818 1.00 90.06 51 ALA A C 1
ATOM 394 O O . ALA A 1 51 ? 8.629 -15.996 59.822 1.00 90.06 51 ALA A O 1
ATOM 395 N N . ALA A 1 52 ? 6.893 -14.922 58.889 1.00 86.69 52 ALA A N 1
ATOM 396 C CA . ALA A 1 52 ? 6.306 -14.489 60.155 1.00 86.69 52 ALA A CA 1
ATOM 397 C C . ALA A 1 52 ? 5.520 -15.593 60.886 1.00 86.69 52 ALA A C 1
ATOM 399 O O . ALA A 1 52 ? 5.436 -15.554 62.109 1.00 86.69 52 ALA A O 1
ATOM 400 N N . GLU A 1 53 ? 4.926 -16.547 60.160 1.00 83.69 53 GLU A N 1
ATOM 401 C CA . GLU A 1 53 ? 3.904 -17.454 60.718 1.00 83.69 53 GLU A CA 1
ATOM 402 C C . GLU A 1 53 ? 4.243 -18.953 60.609 1.00 83.69 53 GLU A C 1
ATOM 404 O O . GLU A 1 53 ? 3.603 -19.769 61.267 1.00 83.69 53 GLU A O 1
ATOM 409 N N . ARG A 1 54 ? 5.191 -19.359 59.751 1.00 82.69 54 ARG A N 1
ATOM 410 C CA . ARG A 1 54 ? 5.473 -20.781 59.448 1.00 82.69 54 ARG A CA 1
ATOM 411 C C . ARG A 1 54 ? 6.963 -21.121 59.436 1.00 82.69 54 ARG A C 1
ATOM 413 O O . ARG A 1 54 ? 7.393 -22.063 60.091 1.00 82.69 54 ARG A O 1
ATOM 420 N N . ASP A 1 55 ? 7.755 -20.351 58.702 1.00 88.81 55 ASP A N 1
ATOM 421 C CA . ASP A 1 55 ? 9.184 -20.568 58.488 1.00 88.81 55 ASP A CA 1
ATOM 422 C C . ASP A 1 55 ? 9.980 -19.907 59.629 1.00 88.81 55 ASP A C 1
ATOM 424 O O . ASP A 1 55 ? 10.696 -18.938 59.419 1.00 88.81 55 ASP A O 1
ATOM 428 N N . LEU A 1 56 ? 9.832 -20.376 60.870 1.00 85.38 56 LEU A N 1
ATOM 429 C CA . LEU A 1 56 ? 10.356 -19.666 62.054 1.00 85.38 56 LEU A CA 1
ATOM 430 C C . LEU A 1 56 ? 11.894 -19.667 62.176 1.00 85.38 56 LEU A C 1
ATOM 432 O O . LEU A 1 56 ? 12.457 -18.881 62.937 1.00 85.38 56 LEU A O 1
ATOM 436 N N . THR A 1 57 ? 12.590 -20.527 61.429 1.00 90.12 57 THR A N 1
ATOM 437 C CA . THR A 1 57 ? 14.058 -20.620 61.421 1.00 90.12 57 THR A CA 1
ATOM 438 C C . THR A 1 57 ? 14.618 -20.428 60.014 1.00 90.12 57 THR A C 1
ATOM 440 O O . THR A 1 57 ? 13.977 -20.776 59.020 1.00 90.12 57 THR A O 1
ATOM 443 N N . GLY A 1 58 ? 15.850 -19.914 59.921 1.00 89.00 58 GLY A N 1
ATOM 444 C CA . GLY A 1 58 ? 16.509 -19.676 58.631 1.00 89.00 58 GLY A CA 1
ATOM 445 C C . GLY A 1 58 ? 16.707 -20.956 57.809 1.00 89.00 58 GLY A C 1
ATOM 446 O O . GLY A 1 58 ? 16.551 -20.930 56.591 1.00 89.00 58 GLY A O 1
ATOM 447 N N . SER A 1 59 ? 16.970 -22.091 58.467 1.00 89.19 59 SER A N 1
ATOM 448 C CA . SER A 1 59 ? 17.103 -23.395 57.803 1.00 89.19 59 SER A CA 1
ATOM 449 C C . SER A 1 59 ? 15.773 -23.878 57.224 1.00 89.19 59 SER A C 1
ATOM 451 O O . SER A 1 59 ? 15.728 -24.305 56.073 1.00 89.19 59 SER A O 1
ATOM 453 N N . GLN A 1 60 ? 14.677 -23.757 57.984 1.00 90.94 60 GLN A N 1
ATOM 454 C CA . GLN A 1 60 ? 13.345 -24.137 57.505 1.00 90.94 60 GLN A CA 1
ATOM 455 C C . GLN A 1 60 ? 12.904 -23.259 56.329 1.00 90.94 60 GLN A C 1
ATOM 457 O O . GLN A 1 60 ? 12.371 -23.765 55.340 1.00 90.94 60 GLN A O 1
ATOM 462 N N . TYR A 1 61 ? 13.183 -21.956 56.410 1.00 93.75 61 TYR A N 1
ATOM 463 C CA . TYR A 1 61 ? 12.969 -21.017 55.315 1.00 93.75 61 TYR A CA 1
ATOM 464 C C . TYR A 1 61 ? 13.725 -21.443 54.056 1.00 93.75 61 TYR A C 1
ATOM 466 O O . TYR A 1 61 ? 13.110 -21.614 53.004 1.00 93.75 61 TYR A O 1
ATOM 474 N N . ALA A 1 62 ? 15.036 -21.683 54.164 1.00 92.50 62 ALA A N 1
ATOM 475 C CA . ALA A 1 62 ? 15.866 -22.078 53.030 1.00 92.50 62 ALA A CA 1
ATOM 476 C C . ALA A 1 62 ? 15.356 -23.369 52.370 1.00 92.50 62 ALA A C 1
ATOM 478 O O . ALA A 1 62 ? 15.149 -23.384 51.157 1.00 92.50 62 ALA A O 1
ATOM 479 N N . ILE A 1 63 ? 15.059 -24.411 53.157 1.00 92.81 63 ILE A N 1
ATOM 480 C CA . ILE A 1 63 ? 14.521 -25.687 52.654 1.00 92.81 63 ILE A CA 1
ATOM 481 C C . ILE A 1 63 ? 13.206 -25.462 51.900 1.00 92.81 63 ILE A C 1
ATOM 483 O O . ILE A 1 63 ? 13.061 -25.894 50.755 1.00 92.81 63 ILE A O 1
ATOM 487 N N . ASN A 1 64 ? 12.266 -24.723 52.494 1.00 90.69 64 ASN A N 1
ATOM 488 C CA . ASN A 1 64 ? 10.958 -24.483 51.888 1.00 90.69 64 ASN A CA 1
ATOM 489 C C . ASN A 1 64 ? 11.040 -23.615 50.622 1.00 90.69 64 ASN A C 1
ATOM 491 O O . ASN A 1 64 ? 10.172 -23.711 49.754 1.00 90.69 64 ASN A O 1
ATOM 495 N N . ARG A 1 65 ? 12.038 -22.729 50.499 1.00 92.62 65 ARG A N 1
ATOM 496 C CA . ARG A 1 65 ? 12.260 -21.939 49.276 1.00 92.62 65 ARG A CA 1
ATOM 497 C C . ARG A 1 65 ? 12.948 -22.757 48.188 1.00 92.62 65 ARG A C 1
ATOM 499 O O . ARG A 1 65 ? 12.484 -22.723 47.052 1.00 92.62 65 ARG A O 1
ATOM 506 N N . ILE A 1 66 ? 13.970 -23.539 48.535 1.00 91.81 66 ILE A N 1
ATOM 507 C CA . ILE A 1 66 ? 14.658 -24.430 47.590 1.00 91.81 66 ILE A CA 1
ATOM 508 C C . ILE A 1 66 ? 13.670 -25.449 47.015 1.00 91.81 66 ILE A C 1
ATOM 510 O O . ILE A 1 66 ? 13.582 -25.572 45.798 1.00 91.81 66 ILE A O 1
ATOM 514 N N . ALA A 1 67 ? 12.861 -26.108 47.852 1.00 88.94 67 ALA A N 1
ATOM 515 C CA . ALA A 1 67 ? 11.860 -27.074 47.392 1.00 88.94 67 ALA A CA 1
ATOM 516 C C . ALA A 1 67 ? 10.818 -26.440 46.448 1.00 88.94 67 ALA A C 1
ATOM 518 O O . ALA A 1 67 ? 10.480 -27.010 45.409 1.00 88.94 67 ALA A O 1
ATOM 519 N N . ARG A 1 68 ? 10.346 -25.224 46.762 1.00 87.81 68 ARG A N 1
ATOM 520 C CA . ARG A 1 68 ? 9.398 -24.481 45.914 1.00 87.81 68 ARG A CA 1
ATOM 521 C C . ARG A 1 68 ? 9.992 -24.114 44.551 1.00 87.81 68 ARG A C 1
ATOM 523 O O . ARG A 1 68 ? 9.284 -24.183 43.555 1.00 87.81 68 ARG A O 1
ATOM 530 N N . ILE A 1 69 ? 11.257 -23.700 44.503 1.00 89.88 69 ILE A N 1
ATOM 531 C CA . ILE A 1 69 ? 11.910 -23.311 43.247 1.00 89.88 69 ILE A CA 1
ATOM 532 C C . ILE A 1 69 ? 12.291 -24.549 42.431 1.00 89.88 69 ILE A C 1
ATOM 534 O O . ILE A 1 69 ? 11.990 -24.603 41.244 1.00 89.88 69 ILE A O 1
ATOM 538 N N . ALA A 1 70 ? 12.889 -25.568 43.054 1.00 87.56 70 ALA A N 1
ATOM 539 C CA . ALA A 1 70 ? 13.380 -26.763 42.369 1.00 87.56 70 ALA A CA 1
ATOM 540 C C . ALA A 1 70 ? 12.266 -27.549 41.659 1.00 87.56 70 ALA A C 1
ATOM 542 O O . ALA A 1 70 ? 12.465 -28.010 40.536 1.00 87.56 70 ALA A O 1
ATOM 543 N N . THR A 1 71 ? 11.081 -27.643 42.272 1.00 88.12 71 THR A N 1
ATOM 544 C CA . THR A 1 71 ? 9.912 -28.336 41.694 1.00 88.12 71 THR A CA 1
ATOM 545 C C . THR A 1 71 ? 9.414 -27.718 40.388 1.00 88.12 71 THR A C 1
ATOM 547 O O . THR A 1 71 ? 8.788 -28.417 39.597 1.00 88.12 71 THR A O 1
ATOM 550 N N . VAL A 1 72 ? 9.715 -26.441 40.130 1.00 84.62 72 VAL A N 1
ATOM 551 C CA . VAL A 1 72 ? 9.336 -25.740 38.893 1.00 84.62 72 VAL A CA 1
ATOM 552 C C . VAL A 1 72 ? 10.537 -25.552 37.965 1.00 84.62 72 VAL A C 1
ATOM 554 O O . VAL A 1 72 ? 10.430 -25.791 36.764 1.00 84.62 72 VAL A O 1
ATOM 557 N N . ALA A 1 73 ? 11.693 -25.171 38.511 1.00 88.38 73 ALA A N 1
ATOM 558 C CA . ALA A 1 73 ? 12.909 -24.901 37.751 1.00 88.38 73 ALA A CA 1
ATOM 559 C C . ALA A 1 73 ? 13.420 -26.145 37.015 1.00 88.38 73 ALA A C 1
ATOM 561 O O . ALA A 1 73 ? 13.739 -26.061 35.832 1.00 88.38 73 ALA A O 1
ATOM 562 N N . VAL A 1 74 ? 13.465 -27.306 37.683 1.00 90.88 74 VAL A N 1
ATOM 563 C CA . VAL A 1 74 ? 14.017 -28.534 37.089 1.00 90.88 74 VAL A CA 1
ATOM 564 C C . VAL A 1 74 ? 13.184 -28.997 35.884 1.00 90.88 74 VAL A C 1
ATOM 566 O O . VAL A 1 74 ? 13.766 -29.138 34.805 1.00 90.88 74 VAL A O 1
ATOM 569 N N . PRO A 1 75 ? 11.844 -29.152 35.978 1.00 88.12 75 PRO A N 1
ATOM 570 C CA . PRO A 1 75 ? 11.030 -29.467 34.803 1.00 88.12 75 PRO A CA 1
ATOM 571 C C . PRO A 1 75 ? 11.113 -28.404 33.703 1.00 88.12 75 PRO A C 1
ATOM 573 O O . PRO A 1 75 ? 11.141 -28.758 32.528 1.00 88.12 75 PRO A O 1
ATOM 576 N N . ALA A 1 76 ? 11.182 -27.116 34.057 1.00 86.81 76 ALA A N 1
ATOM 577 C CA . ALA A 1 76 ? 11.261 -26.025 33.086 1.00 86.81 76 ALA A CA 1
ATOM 578 C C . ALA A 1 76 ? 12.579 -26.024 32.292 1.00 86.81 76 ALA A C 1
ATOM 580 O O . ALA A 1 76 ? 12.556 -25.792 31.084 1.00 86.81 76 ALA A O 1
ATOM 581 N N . ILE A 1 77 ? 13.708 -26.319 32.947 1.00 89.38 77 ILE A N 1
ATOM 582 C CA . ILE A 1 77 ? 15.012 -26.484 32.288 1.00 89.38 77 ILE A CA 1
ATOM 583 C C . ILE A 1 77 ? 14.974 -27.699 31.355 1.00 89.38 77 ILE A C 1
ATOM 585 O O . ILE A 1 77 ? 15.358 -27.584 30.194 1.00 89.38 77 ILE A O 1
ATOM 589 N N . ILE A 1 78 ? 14.480 -28.849 31.836 1.00 89.88 78 ILE A N 1
ATOM 590 C CA . ILE A 1 78 ? 14.377 -30.076 31.028 1.00 89.88 78 ILE A CA 1
ATOM 591 C C . ILE A 1 78 ? 13.502 -29.828 29.797 1.00 89.88 78 ILE A C 1
ATOM 593 O O . ILE A 1 78 ? 13.900 -30.161 28.683 1.00 89.88 78 ILE A O 1
ATOM 597 N N . LEU A 1 79 ? 12.336 -29.206 29.976 1.00 85.19 79 LEU A N 1
ATOM 598 C CA . LEU A 1 79 ? 11.436 -28.886 28.874 1.00 85.19 79 LEU A CA 1
ATOM 599 C C . LEU A 1 79 ? 12.092 -27.930 27.872 1.00 85.19 79 LEU A C 1
ATOM 601 O O . LEU A 1 79 ? 12.001 -28.177 26.674 1.00 85.19 79 LEU A O 1
ATOM 605 N N . GLY A 1 80 ? 12.786 -26.889 28.343 1.00 85.12 80 GLY A N 1
ATOM 606 C CA . GLY A 1 80 ? 13.531 -25.968 27.481 1.00 85.12 80 GLY A CA 1
ATOM 607 C C . GLY A 1 80 ? 14.581 -26.684 26.629 1.00 85.12 80 GLY A C 1
ATOM 608 O O . GLY A 1 80 ? 14.651 -26.450 25.427 1.00 85.12 80 GLY A O 1
ATOM 609 N N . ILE A 1 81 ? 15.327 -27.625 27.219 1.00 87.31 81 ILE A N 1
ATOM 610 C CA . ILE A 1 81 ? 16.295 -28.467 26.498 1.00 87.31 81 ILE A CA 1
ATOM 611 C C . ILE A 1 81 ? 15.595 -29.314 25.431 1.00 87.31 81 ILE A C 1
ATOM 613 O O . ILE A 1 81 ? 16.016 -29.324 24.278 1.00 87.31 81 ILE A O 1
ATOM 617 N N . LEU A 1 82 ? 14.521 -30.024 25.793 1.00 86.94 82 LEU A N 1
ATOM 618 C CA . LEU A 1 82 ? 13.797 -30.891 24.858 1.00 86.94 82 LEU A CA 1
ATOM 619 C C . LEU A 1 82 ? 13.208 -30.087 23.692 1.00 86.94 82 LEU A C 1
ATOM 621 O O . LEU A 1 82 ? 13.296 -30.503 22.539 1.00 86.94 82 LEU A O 1
ATOM 625 N N . VAL A 1 83 ? 12.637 -28.920 23.976 1.00 84.50 83 VAL A N 1
ATOM 626 C CA . VAL A 1 83 ? 12.055 -28.029 22.970 1.00 84.50 83 VAL A CA 1
ATOM 627 C C . VAL A 1 83 ? 13.146 -27.475 22.041 1.00 84.50 83 VAL A C 1
ATOM 629 O O . VAL A 1 83 ? 12.994 -27.538 20.819 1.00 84.50 83 VAL A O 1
ATOM 632 N N . ASP A 1 84 ? 14.290 -27.046 22.575 1.00 82.12 84 ASP A N 1
ATOM 633 C CA . ASP A 1 84 ? 15.421 -26.569 21.769 1.00 82.12 84 ASP A CA 1
ATOM 634 C C . ASP A 1 84 ? 16.120 -27.678 20.969 1.00 82.12 84 ASP A C 1
ATOM 636 O O . ASP A 1 84 ? 16.683 -27.391 19.918 1.00 82.12 84 ASP A O 1
ATOM 640 N N . ILE A 1 85 ? 16.095 -28.935 21.418 1.00 84.62 85 ILE A N 1
ATOM 641 C CA . ILE A 1 85 ? 16.685 -30.061 20.675 1.00 84.62 85 ILE A CA 1
ATOM 642 C C . ILE A 1 85 ? 15.733 -30.564 19.589 1.00 84.62 85 ILE A C 1
ATOM 644 O O . ILE A 1 85 ? 16.154 -30.772 18.454 1.00 84.62 85 ILE A O 1
ATOM 648 N N . TYR A 1 86 ? 14.458 -30.781 19.920 1.00 82.56 86 TYR A N 1
ATOM 649 C CA . TYR A 1 86 ? 13.529 -31.492 19.039 1.00 82.56 86 TYR A CA 1
ATOM 650 C C . TYR A 1 86 ? 12.648 -30.569 18.200 1.00 82.56 86 TYR A C 1
ATOM 652 O O . TYR A 1 86 ? 12.259 -30.947 17.098 1.00 82.56 86 TYR A O 1
ATOM 660 N N . VAL A 1 87 ? 12.330 -29.365 18.684 1.00 77.88 87 VAL A N 1
ATOM 661 C CA . VAL A 1 87 ? 11.400 -28.448 18.002 1.00 77.88 87 VAL A CA 1
ATOM 662 C C . VAL A 1 87 ? 12.151 -27.364 17.226 1.00 77.88 87 VAL A C 1
ATOM 664 O O . VAL A 1 87 ? 11.764 -27.058 16.097 1.00 77.88 87 VAL A O 1
ATOM 667 N N . ARG A 1 88 ? 13.271 -26.841 17.750 1.00 75.69 88 ARG A N 1
ATOM 668 C CA . ARG A 1 88 ? 14.114 -25.848 17.048 1.00 75.69 88 ARG A CA 1
ATOM 669 C C . ARG A 1 88 ? 14.531 -26.276 15.634 1.00 75.69 88 ARG A C 1
ATOM 671 O O . ARG A 1 88 ? 14.406 -25.447 14.731 1.00 75.69 88 ARG A O 1
ATOM 678 N N . PRO A 1 89 ? 14.962 -27.531 15.370 1.00 76.31 89 PRO A N 1
ATOM 679 C CA . PRO A 1 89 ? 15.330 -27.944 14.013 1.00 76.31 89 PRO A CA 1
ATOM 680 C C . PRO A 1 89 ? 14.134 -28.003 13.053 1.00 76.31 89 PRO A C 1
ATOM 682 O O . PRO A 1 89 ? 14.310 -27.859 11.846 1.00 76.31 89 PRO A O 1
ATOM 685 N N . LEU A 1 90 ? 12.915 -28.186 13.578 1.00 72.00 90 LEU A N 1
ATOM 686 C CA . LEU A 1 90 ? 11.675 -28.222 12.795 1.00 72.00 90 LEU A CA 1
ATOM 687 C C . LEU A 1 90 ? 11.196 -26.815 12.396 1.00 72.00 90 LEU A C 1
ATOM 689 O O . LEU A 1 90 ? 10.385 -26.682 11.479 1.00 72.00 90 LEU A O 1
ATOM 693 N N . TRP A 1 91 ? 11.708 -25.764 13.051 1.00 60.97 91 TRP A N 1
ATOM 694 C CA . TRP A 1 91 ? 11.361 -24.366 12.776 1.00 60.97 91 TRP A CA 1
ATOM 695 C C . TRP A 1 91 ? 12.578 -23.408 12.861 1.00 60.97 91 TRP A C 1
ATOM 697 O O . TRP A 1 91 ? 12.600 -22.499 13.691 1.00 60.97 91 TRP A O 1
ATOM 707 N N . PRO A 1 92 ? 13.598 -23.527 11.985 1.00 54.81 92 PRO A N 1
ATOM 708 C CA . PRO A 1 92 ? 14.848 -22.769 12.140 1.00 54.81 92 PRO A CA 1
ATOM 709 C C . PRO A 1 92 ? 14.705 -21.263 11.873 1.00 54.81 92 PRO A C 1
ATOM 711 O O . PRO A 1 92 ? 15.376 -20.454 12.498 1.00 54.81 92 PRO A O 1
ATOM 714 N N . ARG A 1 93 ? 13.822 -20.869 10.941 1.00 44.72 93 ARG A N 1
ATOM 715 C CA . ARG A 1 93 ? 13.668 -19.473 10.466 1.00 44.72 93 ARG A CA 1
ATOM 716 C C . ARG A 1 93 ? 12.749 -18.599 11.340 1.00 44.72 93 ARG A C 1
ATOM 718 O O . ARG A 1 93 ? 12.469 -17.466 10.967 1.00 44.72 93 ARG A O 1
ATOM 725 N N . GLY A 1 94 ? 12.231 -19.115 12.453 1.00 47.62 94 GLY A N 1
ATOM 726 C CA . GLY A 1 94 ? 11.436 -18.327 13.405 1.00 47.62 94 GLY A CA 1
ATOM 727 C C . GLY A 1 94 ? 11.622 -18.758 14.857 1.00 47.62 94 GLY A C 1
ATOM 728 O O . GLY A 1 94 ? 10.770 -18.455 15.688 1.00 47.62 94 GLY A O 1
ATOM 729 N N . TRP A 1 95 ? 12.699 -19.494 15.142 1.00 59.62 95 TRP A N 1
ATOM 730 C CA . TRP A 1 95 ? 13.141 -19.732 16.508 1.00 59.62 95 TRP A CA 1
ATOM 731 C C . TRP A 1 95 ? 13.832 -18.462 17.008 1.00 59.62 95 TRP A C 1
ATOM 733 O O . TRP A 1 95 ? 14.708 -17.968 16.300 1.00 59.62 95 TRP A O 1
ATOM 743 N N . PRO A 1 96 ? 13.467 -17.902 18.170 1.00 57.91 96 PRO A N 1
ATOM 744 C CA . PRO A 1 96 ? 14.165 -16.730 18.683 1.00 57.91 96 PRO A CA 1
ATOM 745 C C . PRO A 1 96 ? 15.627 -17.082 19.002 1.00 57.91 96 PRO A C 1
ATOM 747 O O . PRO A 1 96 ? 15.915 -18.219 19.390 1.00 57.91 96 PRO A O 1
ATOM 750 N N . ASP A 1 97 ? 16.539 -16.119 18.839 1.00 52.97 97 ASP A N 1
ATOM 751 C CA . ASP A 1 97 ? 17.973 -16.273 19.127 1.00 52.97 97 ASP A CA 1
ATOM 752 C C . ASP A 1 97 ? 18.214 -16.429 20.638 1.00 52.97 97 ASP A C 1
ATOM 754 O O . ASP A 1 97 ? 18.577 -15.499 21.357 1.00 52.97 97 ASP A O 1
ATOM 758 N N . PHE A 1 98 ? 17.947 -17.630 21.142 1.00 64.38 98 PHE A N 1
ATOM 759 C CA . PHE A 1 98 ? 18.236 -18.047 22.506 1.00 64.38 98 PHE A CA 1
ATOM 760 C C . PHE A 1 98 ? 19.621 -18.692 22.617 1.00 64.38 98 PHE A C 1
ATOM 762 O O . PHE A 1 98 ? 20.336 -18.843 21.623 1.00 64.38 98 PHE A O 1
ATOM 769 N N . ALA A 1 99 ? 19.996 -19.068 23.847 1.00 61.94 99 ALA A N 1
ATOM 770 C CA . ALA A 1 99 ? 21.305 -19.613 24.188 1.00 61.94 99 ALA A CA 1
ATOM 771 C C . ALA A 1 99 ? 21.795 -20.652 23.146 1.00 61.94 99 ALA A C 1
ATOM 773 O O . ALA A 1 99 ? 21.056 -21.581 22.797 1.00 61.94 99 ALA A O 1
ATOM 774 N N . PRO A 1 100 ? 23.023 -20.502 22.623 1.00 63.06 100 PRO A N 1
ATOM 775 C CA . PRO A 1 100 ? 23.579 -21.425 21.641 1.00 63.06 100 PRO A CA 1
ATOM 776 C C . PRO A 1 100 ? 23.681 -22.865 22.190 1.00 63.06 100 PRO A C 1
ATOM 778 O O . PRO A 1 100 ? 24.138 -23.076 23.317 1.00 63.06 100 PRO A O 1
ATOM 781 N N . LEU A 1 101 ? 23.240 -23.864 21.408 1.00 67.50 101 LEU A N 1
ATOM 782 C CA . LEU A 1 101 ? 23.232 -25.284 21.816 1.00 67.50 101 LEU A CA 1
ATOM 783 C C . LEU A 1 101 ? 24.648 -25.850 22.046 1.00 67.50 101 LEU A C 1
ATOM 785 O O . LEU A 1 101 ? 24.816 -26.796 22.811 1.00 67.50 101 LEU A O 1
ATOM 789 N N . ASP A 1 102 ? 25.674 -25.246 21.448 1.00 73.50 102 ASP A N 1
ATOM 790 C CA . ASP A 1 102 ? 27.097 -25.540 21.670 1.00 73.50 102 ASP A CA 1
ATOM 791 C C . ASP A 1 102 ? 27.578 -25.166 23.085 1.00 73.50 102 ASP A C 1
ATOM 793 O O . ASP A 1 102 ? 28.583 -25.693 23.554 1.00 73.50 102 ASP A O 1
ATOM 797 N N . GLN A 1 103 ? 26.834 -24.324 23.815 1.00 80.50 103 GLN A N 1
ATOM 798 C CA . GLN A 1 103 ? 27.124 -23.942 25.204 1.00 80.50 103 GLN A CA 1
ATOM 799 C C . GLN A 1 103 ? 26.124 -24.541 26.205 1.00 80.50 103 GLN A C 1
ATOM 801 O O . GLN A 1 103 ? 25.862 -23.960 27.265 1.00 80.50 103 GLN A O 1
ATOM 806 N N . MET A 1 104 ? 25.564 -25.716 25.902 1.00 83.00 104 MET A N 1
ATOM 807 C CA . MET A 1 104 ? 24.526 -26.356 26.718 1.00 83.00 104 MET A CA 1
ATOM 808 C C . MET A 1 104 ? 24.952 -26.559 28.182 1.00 83.00 104 MET A C 1
ATOM 810 O O . MET A 1 104 ? 24.215 -26.174 29.084 1.00 83.00 104 MET A O 1
ATOM 814 N N . ALA A 1 105 ? 26.159 -27.073 28.445 1.00 86.06 105 ALA A N 1
ATOM 815 C CA . ALA A 1 105 ? 26.637 -27.308 29.815 1.00 86.06 105 ALA A CA 1
ATOM 816 C C . ALA A 1 105 ? 26.739 -26.012 30.640 1.00 86.06 105 ALA A C 1
ATOM 818 O O . ALA A 1 105 ? 26.308 -25.960 31.792 1.00 86.06 105 ALA A O 1
ATOM 819 N N . LYS A 1 106 ? 27.248 -24.938 30.026 1.00 86.38 106 LYS A N 1
ATOM 820 C CA . LYS A 1 106 ? 27.335 -23.610 30.643 1.00 86.38 106 LYS A CA 1
ATOM 821 C C . LYS A 1 106 ? 25.946 -23.028 30.904 1.00 86.38 106 LYS A C 1
ATOM 823 O O . LYS A 1 106 ? 25.702 -22.506 31.987 1.00 86.38 106 LYS A O 1
ATOM 828 N N . THR A 1 107 ? 25.031 -23.155 29.945 1.00 86.50 107 THR A N 1
ATOM 829 C CA . THR A 1 107 ? 23.646 -22.676 30.073 1.00 86.50 107 THR A CA 1
ATOM 830 C C . THR A 1 107 ? 22.917 -23.410 31.197 1.00 86.50 107 THR A C 1
ATOM 832 O O . THR A 1 107 ? 22.298 -22.765 32.039 1.00 86.50 107 THR A O 1
ATOM 835 N N . ILE A 1 108 ? 23.065 -24.737 31.286 1.00 89.25 108 ILE A N 1
ATOM 836 C CA . ILE A 1 108 ? 22.517 -25.543 32.387 1.00 89.25 108 ILE A CA 1
ATOM 837 C C . ILE A 1 108 ? 23.102 -25.085 33.723 1.00 89.25 108 ILE A C 1
ATOM 839 O O . ILE A 1 108 ? 22.341 -24.807 34.645 1.00 89.25 108 ILE A O 1
ATOM 843 N N . ALA A 1 109 ? 24.428 -24.952 33.829 1.00 90.56 109 ALA A N 1
ATOM 844 C CA . ALA A 1 109 ? 25.076 -24.521 35.066 1.00 90.56 109 ALA A CA 1
ATOM 845 C C . ALA A 1 109 ? 24.572 -23.144 35.526 1.00 90.56 109 ALA A C 1
ATOM 847 O O . ALA A 1 109 ? 24.217 -22.973 36.690 1.00 90.56 109 ALA A O 1
ATOM 848 N N . ILE A 1 110 ? 24.465 -22.178 34.613 1.00 89.44 110 ILE A N 1
ATOM 849 C CA . ILE A 1 110 ? 23.958 -20.831 34.903 1.00 89.44 110 ILE A CA 1
ATOM 850 C C . ILE A 1 110 ? 22.473 -20.862 35.325 1.00 89.44 110 ILE A C 1
ATOM 852 O O . ILE A 1 110 ? 22.092 -20.177 36.278 1.00 89.44 110 ILE A O 1
ATOM 856 N N . CYS A 1 111 ? 21.641 -21.681 34.672 1.00 89.12 111 CYS A N 1
ATOM 857 C CA . CYS A 1 111 ? 20.212 -21.802 34.990 1.00 89.12 111 CYS A CA 1
ATOM 858 C C . CYS A 1 111 ? 19.961 -22.517 36.321 1.00 89.12 111 CYS A C 1
ATOM 860 O O . CYS A 1 111 ? 19.075 -22.111 37.066 1.00 89.12 111 CYS A O 1
ATOM 862 N N . VAL A 1 112 ? 20.735 -23.560 36.635 1.00 90.12 112 VAL A N 1
ATOM 863 C CA . VAL A 1 112 ? 20.638 -24.315 37.896 1.00 90.12 112 VAL A CA 1
ATOM 864 C C . VAL A 1 112 ? 21.147 -23.479 39.070 1.00 90.12 112 VAL A C 1
ATOM 866 O O . VAL A 1 112 ? 20.555 -23.502 40.145 1.00 90.12 112 VAL A O 1
ATOM 869 N N . THR A 1 113 ? 22.214 -22.704 38.862 1.00 91.12 113 THR A N 1
ATOM 870 C CA . THR A 1 113 ? 22.770 -21.801 39.886 1.00 91.12 113 THR A CA 1
ATOM 871 C C . THR A 1 113 ? 21.989 -20.494 40.040 1.00 91.12 113 THR A C 1
ATOM 873 O O . THR A 1 113 ? 22.282 -19.728 40.954 1.00 91.12 113 THR A O 1
ATOM 876 N N . MET A 1 114 ? 20.991 -20.229 39.187 1.00 90.94 114 MET A N 1
ATOM 877 C CA . MET A 1 114 ? 20.198 -18.990 39.180 1.00 90.94 114 MET A CA 1
ATOM 878 C C . MET A 1 114 ? 21.070 -17.735 39.008 1.00 90.94 114 MET A C 1
ATOM 880 O O . MET A 1 114 ? 20.868 -16.707 39.657 1.00 90.94 114 MET A O 1
ATOM 884 N N . THR A 1 115 ? 22.058 -17.808 38.112 1.00 91.06 115 THR A N 1
ATOM 885 C CA . THR A 1 115 ? 23.011 -16.714 37.849 1.00 91.06 115 THR A CA 1
ATOM 886 C C . THR A 1 115 ? 22.812 -16.039 36.490 1.00 91.06 115 THR A C 1
ATOM 888 O O . THR A 1 115 ? 23.564 -15.128 36.150 1.00 91.06 115 THR A O 1
ATOM 891 N N . SER A 1 116 ? 21.781 -16.419 35.721 1.00 85.25 116 SER A N 1
ATOM 892 C CA . SER A 1 116 ? 21.502 -15.952 34.347 1.00 85.25 116 SER A CA 1
ATOM 893 C C . SER A 1 116 ? 21.508 -14.436 34.132 1.00 85.25 116 SER A C 1
ATOM 895 O O . SER A 1 116 ? 21.817 -14.003 33.024 1.00 85.25 116 SER A O 1
ATOM 897 N N . TYR A 1 117 ? 21.194 -13.645 35.164 1.00 87.62 117 TYR A N 1
ATOM 898 C CA . TYR A 1 117 ? 21.021 -12.186 35.076 1.00 87.62 117 TYR A CA 1
ATOM 899 C C . TYR A 1 117 ? 21.854 -11.384 36.084 1.00 87.62 117 TYR A C 1
ATOM 901 O O . TYR A 1 117 ? 21.645 -10.184 36.261 1.00 87.62 117 TYR A O 1
ATOM 909 N N . VAL A 1 118 ? 22.796 -12.052 36.748 1.00 90.31 118 VAL A N 1
ATOM 910 C CA . VAL A 1 118 ? 23.716 -11.433 37.702 1.00 90.31 118 VAL A CA 1
ATOM 911 C C . VAL A 1 118 ? 24.773 -10.624 36.945 1.00 90.31 118 VAL A C 1
ATOM 913 O O . VAL A 1 118 ? 25.410 -11.150 36.034 1.00 90.31 118 VAL A O 1
ATOM 916 N N . TRP A 1 119 ? 24.993 -9.362 37.329 1.00 88.94 119 TRP A N 1
ATOM 917 C CA . TRP A 1 119 ? 25.964 -8.467 36.672 1.00 88.94 119 TRP A CA 1
ATOM 918 C C . TRP A 1 119 ? 25.800 -8.462 35.141 1.00 88.94 119 TRP A C 1
ATOM 920 O O . TRP A 1 119 ? 24.681 -8.334 34.657 1.00 88.94 119 TRP A O 1
ATOM 930 N N . ASP A 1 120 ? 26.862 -8.567 34.349 1.00 81.94 120 ASP A N 1
ATOM 931 C CA . ASP A 1 120 ? 26.771 -8.526 32.881 1.00 81.94 120 ASP A CA 1
ATOM 932 C C . ASP A 1 120 ? 26.189 -9.808 32.269 1.00 81.94 120 ASP A C 1
ATOM 934 O O . ASP A 1 120 ? 25.975 -9.881 31.060 1.00 81.94 120 ASP A O 1
ATOM 938 N N . ASN A 1 121 ? 25.884 -10.821 33.085 1.00 82.81 121 ASN A N 1
ATOM 939 C CA . ASN A 1 121 ? 25.292 -12.057 32.600 1.00 82.81 121 ASN A CA 1
ATOM 940 C C . ASN A 1 121 ? 23.852 -11.800 32.126 1.00 82.81 121 ASN A C 1
ATOM 942 O O . ASN A 1 121 ? 23.073 -11.140 32.816 1.00 82.81 121 ASN A O 1
ATOM 946 N N . SER A 1 122 ? 23.505 -12.294 30.938 1.00 82.12 122 SER A N 1
ATOM 947 C CA . SER A 1 122 ? 22.156 -12.213 30.353 1.00 82.12 122 SER A CA 1
ATOM 948 C C . SER A 1 122 ? 21.855 -13.466 29.523 1.00 82.12 122 SER A C 1
ATOM 950 O O . SER A 1 122 ? 21.370 -13.375 28.400 1.00 82.12 122 SER A O 1
ATOM 952 N N . TYR A 1 123 ? 22.187 -14.645 30.057 1.00 81.38 123 TYR A N 1
ATOM 953 C CA . TYR A 1 123 ? 21.974 -15.918 29.360 1.00 81.38 123 TYR A CA 1
ATOM 954 C C . TYR A 1 123 ? 20.541 -16.413 29.604 1.00 81.38 123 TYR A C 1
ATOM 956 O O . TYR A 1 123 ? 20.218 -16.764 30.745 1.00 81.38 123 TYR A O 1
ATOM 964 N N . PRO A 1 124 ? 19.679 -16.465 28.570 1.00 80.06 124 PRO A N 1
ATOM 965 C CA . PRO A 1 124 ? 18.329 -16.996 28.714 1.00 80.06 124 PRO A CA 1
ATOM 966 C C . PRO A 1 124 ? 18.363 -18.511 28.965 1.00 80.06 124 PRO A C 1
ATOM 968 O O . PRO A 1 124 ? 19.297 -19.205 28.557 1.00 80.06 124 PRO A O 1
ATOM 971 N N . CYS A 1 125 ? 17.329 -19.038 29.621 1.00 82.88 125 CYS A N 1
ATOM 972 C CA . CYS A 1 125 ? 17.185 -20.476 29.838 1.00 82.88 125 CYS A CA 1
ATOM 973 C C . CYS A 1 125 ? 16.614 -21.145 28.584 1.00 82.88 125 CYS A C 1
ATOM 975 O O . CYS A 1 125 ? 15.402 -21.333 28.488 1.00 82.88 125 CYS A O 1
ATOM 977 N N . PHE A 1 126 ? 17.475 -21.489 27.619 1.00 84.38 126 PHE A N 1
ATOM 978 C CA . PHE A 1 126 ? 17.041 -22.068 26.335 1.00 84.38 126 PHE A CA 1
ATOM 979 C C . PHE A 1 126 ? 15.919 -21.212 25.709 1.00 84.38 126 PHE A C 1
ATOM 981 O O . PHE A 1 126 ? 15.926 -19.990 25.879 1.00 84.38 126 PHE A O 1
ATOM 988 N N . SER A 1 127 ? 14.929 -21.814 25.044 1.00 76.56 127 SER A N 1
ATOM 989 C CA . SER A 1 127 ? 13.733 -21.104 24.557 1.00 76.56 127 SER A CA 1
ATOM 990 C C . SER A 1 127 ? 12.756 -20.602 25.621 1.00 76.56 127 SER A C 1
ATOM 992 O O . SER A 1 127 ? 11.754 -19.961 25.289 1.00 76.56 127 SER A O 1
ATOM 994 N N . ASN A 1 128 ? 13.021 -20.837 26.906 1.00 79.06 128 ASN A N 1
ATOM 995 C CA . ASN A 1 128 ? 12.139 -20.429 27.990 1.00 79.06 128 ASN A CA 1
ATOM 996 C C . ASN A 1 128 ? 12.399 -18.972 28.402 1.00 79.06 128 ASN A C 1
ATOM 998 O O . ASN A 1 128 ? 12.986 -18.693 29.451 1.00 79.06 128 ASN A O 1
ATOM 1002 N N . ALA A 1 129 ? 11.939 -18.031 27.570 1.00 72.62 129 ALA A N 1
ATOM 1003 C CA . ALA A 1 129 ? 12.094 -16.599 27.825 1.00 72.62 129 ALA A CA 1
ATOM 1004 C C . ALA A 1 129 ? 11.618 -16.170 29.231 1.00 72.62 129 ALA A C 1
ATOM 1006 O O . ALA A 1 129 ? 12.380 -15.467 29.885 1.00 72.62 129 ALA A O 1
ATOM 1007 N N . PRO A 1 130 ? 10.455 -16.608 29.764 1.00 77.88 130 PRO A N 1
ATOM 1008 C CA . PRO A 1 130 ? 9.992 -16.202 31.100 1.00 77.88 130 PRO A CA 1
ATOM 1009 C C . PRO A 1 130 ? 10.871 -16.626 32.291 1.00 77.88 130 PRO A C 1
ATOM 1011 O O . PRO A 1 130 ? 10.642 -16.161 33.403 1.00 77.88 130 PRO A O 1
ATOM 1014 N N . TYR A 1 131 ? 11.880 -17.484 32.104 1.00 84.19 131 TYR A N 1
ATOM 1015 C CA . TYR A 1 131 ? 12.727 -17.989 33.195 1.00 84.19 131 TYR A CA 1
ATOM 1016 C C . TYR A 1 131 ? 13.520 -16.891 33.933 1.00 84.19 131 TYR A C 1
ATOM 1018 O O . TYR A 1 131 ? 13.945 -17.075 35.079 1.00 84.19 131 TYR A O 1
ATOM 1026 N N . TRP A 1 132 ? 13.711 -15.727 33.302 1.00 85.62 132 TRP A N 1
ATOM 1027 C CA . TRP A 1 132 ? 14.434 -14.607 33.904 1.00 85.62 132 TRP A CA 1
ATOM 1028 C C . TRP A 1 132 ? 13.825 -14.166 35.242 1.00 85.62 132 TRP A C 1
ATOM 1030 O O . TRP A 1 132 ? 14.570 -13.927 36.189 1.00 85.62 132 TRP A O 1
ATOM 1040 N N . SER A 1 133 ? 12.496 -14.140 35.378 1.00 87.31 133 SER A N 1
ATOM 1041 C CA . SER A 1 133 ? 11.843 -13.651 36.599 1.00 87.31 133 SER A CA 1
ATOM 1042 C C . SER A 1 133 ? 12.050 -14.588 37.792 1.00 87.31 133 SER A C 1
ATOM 1044 O O . SER A 1 133 ? 12.206 -14.131 38.924 1.00 87.31 133 SER A O 1
ATOM 1046 N N . LEU A 1 134 ? 12.144 -15.900 37.546 1.00 88.62 134 LEU A N 1
ATOM 1047 C CA . LEU A 1 134 ? 12.447 -16.896 38.577 1.00 88.62 134 LEU A CA 1
ATOM 1048 C C . LEU A 1 134 ? 13.837 -16.670 39.181 1.00 88.62 134 LEU A C 1
ATOM 1050 O O . LEU A 1 134 ? 14.024 -16.783 40.391 1.00 88.62 134 LEU A O 1
ATOM 1054 N N . THR A 1 135 ? 14.798 -16.296 38.333 1.00 89.94 135 THR A N 1
ATOM 1055 C CA . THR A 1 135 ? 16.166 -15.970 38.755 1.00 89.94 135 THR A CA 1
ATOM 1056 C C . THR A 1 135 ? 16.157 -14.790 39.730 1.00 89.94 135 THR A C 1
ATOM 1058 O O . THR A 1 135 ? 16.827 -14.829 40.758 1.00 89.94 135 THR A O 1
ATOM 1061 N N . TYR A 1 136 ? 15.350 -13.764 39.449 1.00 92.69 136 TYR A N 1
ATOM 1062 C CA . TYR A 1 136 ? 15.235 -12.570 40.289 1.00 92.69 136 TYR A CA 1
ATOM 1063 C C . TYR A 1 136 ? 14.624 -12.911 41.655 1.00 92.69 136 TYR A C 1
ATOM 1065 O O . TYR A 1 136 ? 15.167 -12.509 42.685 1.00 92.69 136 TYR A O 1
ATOM 1073 N N . GLU A 1 137 ? 13.554 -13.718 41.687 1.00 91.44 137 GLU A N 1
ATOM 1074 C CA . GLU A 1 137 ? 12.923 -14.143 42.946 1.00 91.44 137 GLU A CA 1
ATOM 1075 C C . GLU A 1 137 ? 13.895 -14.865 43.884 1.00 91.44 137 GLU A C 1
ATOM 1077 O O . GLU A 1 137 ? 13.876 -14.617 45.089 1.00 91.44 137 GLU A O 1
ATOM 1082 N N . VAL A 1 138 ? 14.771 -15.725 43.356 1.00 94.06 138 VAL A N 1
ATOM 1083 C CA . VAL A 1 138 ? 15.753 -16.461 44.170 1.00 94.06 138 VAL A CA 1
ATOM 1084 C C . VAL A 1 138 ? 16.701 -15.505 44.892 1.00 94.06 138 VAL A C 1
ATOM 1086 O O . VAL A 1 138 ? 16.945 -15.672 46.090 1.00 94.06 138 VAL A O 1
ATOM 1089 N N . TRP A 1 139 ? 17.182 -14.465 44.208 1.00 95.12 139 TRP A N 1
ATOM 1090 C CA . TRP A 1 139 ? 18.035 -13.443 44.819 1.00 95.12 139 TRP A CA 1
ATOM 1091 C C . TRP A 1 139 ? 17.286 -12.594 45.848 1.00 95.12 139 TRP A C 1
ATOM 1093 O O . TRP A 1 139 ? 17.851 -12.273 46.895 1.00 95.12 139 TRP A O 1
ATOM 1103 N N . TYR A 1 140 ? 16.004 -12.297 45.623 1.00 95.69 140 TYR A N 1
ATOM 1104 C CA . TYR A 1 140 ? 15.165 -11.628 46.622 1.00 95.69 140 TYR A CA 1
ATOM 1105 C C . TYR A 1 140 ? 14.938 -12.503 47.857 1.00 95.69 140 TYR A C 1
ATOM 1107 O O . TYR A 1 140 ? 15.011 -12.012 48.984 1.00 95.69 140 TYR A O 1
ATOM 1115 N N . TYR A 1 141 ? 14.744 -13.812 47.678 1.00 95.12 141 TYR A N 1
ATOM 1116 C CA . TYR A 1 141 ? 14.594 -14.754 48.788 1.00 95.12 141 TYR A CA 1
ATOM 1117 C C . TYR A 1 141 ? 15.879 -14.900 49.590 1.00 95.12 141 TYR A C 1
ATOM 1119 O O . TYR A 1 141 ? 15.812 -14.943 50.822 1.00 95.12 141 TYR A O 1
ATOM 1127 N N . ALA A 1 142 ? 17.023 -14.965 48.906 1.00 94.31 142 ALA A N 1
ATOM 1128 C CA . ALA A 1 142 ? 18.336 -15.011 49.529 1.00 94.31 142 ALA A CA 1
ATOM 1129 C C . ALA A 1 142 ? 18.593 -13.735 50.341 1.00 94.31 142 ALA A C 1
ATOM 1131 O O . ALA A 1 142 ? 18.883 -13.833 51.534 1.00 94.31 142 ALA A O 1
ATOM 1132 N N . LEU A 1 143 ? 18.387 -12.555 49.737 1.00 95.56 143 LEU A N 1
ATOM 1133 C CA . LEU A 1 143 ? 18.511 -11.260 50.413 1.00 95.56 143 LEU A CA 1
ATOM 1134 C C . LEU A 1 143 ? 17.599 -11.185 51.646 1.00 95.56 143 LEU A C 1
ATOM 1136 O O . LEU A 1 143 ? 18.057 -10.845 52.736 1.00 95.56 143 LEU A O 1
ATOM 1140 N N . PHE A 1 144 ? 16.322 -11.544 51.502 1.00 95.19 144 PHE A N 1
ATOM 1141 C CA . PHE A 1 144 ? 15.376 -11.531 52.614 1.00 95.19 144 PHE A CA 1
ATOM 1142 C C . PHE A 1 144 ? 15.810 -12.476 53.739 1.00 95.19 144 PHE A C 1
ATOM 1144 O O . PHE A 1 144 ? 15.818 -12.079 54.901 1.00 95.19 144 PHE A O 1
ATOM 1151 N N . GLY A 1 145 ? 16.241 -13.698 53.413 1.00 93.56 145 GLY A N 1
ATOM 1152 C CA . GLY A 1 145 ? 16.686 -14.682 54.401 1.00 93.56 145 GLY A CA 1
ATOM 1153 C C . GLY A 1 145 ? 17.890 -14.207 55.221 1.00 93.56 145 GLY A C 1
ATOM 1154 O O . GLY A 1 145 ? 17.873 -14.298 56.452 1.00 93.56 145 GLY A O 1
ATOM 1155 N N . VAL A 1 146 ? 18.909 -13.640 54.564 1.00 93.56 146 VAL A N 1
ATOM 1156 C CA . VAL A 1 146 ? 20.129 -13.158 55.243 1.00 93.56 146 VAL A CA 1
ATOM 1157 C C . VAL A 1 146 ? 19.921 -11.854 56.019 1.00 93.56 146 VAL A C 1
ATOM 1159 O O . VAL A 1 146 ? 20.713 -11.533 56.903 1.00 93.56 146 VAL A O 1
ATOM 1162 N N . VAL A 1 147 ? 18.849 -11.109 55.740 1.00 93.12 147 VAL A N 1
ATOM 1163 C CA . VAL A 1 147 ? 18.482 -9.897 56.491 1.00 93.12 147 VAL A CA 1
ATOM 1164 C C . VAL A 1 147 ? 17.514 -10.209 57.640 1.00 93.12 147 VAL A C 1
ATOM 1166 O O . VAL A 1 147 ? 17.606 -9.606 58.714 1.00 93.12 147 VAL A O 1
ATOM 1169 N N . PHE A 1 148 ? 16.588 -11.151 57.454 1.00 92.25 148 PHE A N 1
ATOM 1170 C CA . PHE A 1 148 ? 15.500 -11.407 58.397 1.00 92.25 148 PHE A CA 1
ATOM 1171 C C . PHE A 1 148 ? 15.937 -12.262 59.598 1.00 92.25 148 PHE A C 1
ATOM 1173 O O . PHE A 1 148 ? 15.718 -11.857 60.741 1.00 92.25 148 PHE A O 1
ATOM 1180 N N . TYR A 1 149 ? 16.594 -13.404 59.360 1.00 92.12 149 TYR A N 1
ATOM 1181 C CA . TYR A 1 149 ? 16.853 -14.417 60.397 1.00 92.12 149 TYR A CA 1
ATOM 1182 C C . TYR A 1 149 ? 18.065 -14.174 61.309 1.00 92.12 149 TYR A C 1
ATOM 1184 O O . TYR A 1 149 ? 17.989 -14.547 62.485 1.00 92.12 149 TYR A O 1
ATOM 1192 N N . PRO A 1 150 ? 19.191 -13.588 60.856 1.00 92.19 150 PRO A N 1
ATOM 1193 C CA . PRO A 1 150 ? 20.313 -13.334 61.757 1.00 92.19 150 PRO A CA 1
ATOM 1194 C C . PRO A 1 150 ? 19.924 -12.395 62.906 1.00 92.19 150 PRO A C 1
ATOM 1196 O O . PRO A 1 150 ? 19.204 -11.426 62.701 1.00 92.19 150 PRO A O 1
ATOM 1199 N N . LYS A 1 151 ? 20.421 -12.628 64.127 1.00 87.19 151 LYS A N 1
ATOM 1200 C CA . LYS A 1 151 ? 20.114 -11.755 65.282 1.00 87.19 151 LYS A CA 1
ATOM 1201 C C . LYS A 1 151 ? 20.969 -10.480 65.319 1.00 87.19 151 LYS A C 1
ATOM 1203 O O . LYS A 1 151 ? 20.511 -9.434 65.767 1.00 87.19 151 LYS A O 1
ATOM 1208 N N . SER A 1 152 ? 22.207 -10.550 64.830 1.00 93.94 152 SER A N 1
ATOM 1209 C CA . SER A 1 152 ? 23.172 -9.443 64.871 1.00 93.94 152 SER A CA 1
ATOM 1210 C C . SER A 1 152 ? 22.917 -8.410 63.770 1.00 93.94 152 SER A C 1
ATOM 1212 O O . SER A 1 152 ? 22.943 -8.739 62.584 1.00 93.94 152 SER A O 1
ATOM 1214 N N . ARG A 1 153 ? 22.764 -7.131 64.149 1.00 90.75 153 ARG A N 1
ATOM 1215 C CA . ARG A 1 153 ? 22.620 -6.006 63.203 1.00 90.75 153 ARG A CA 1
ATOM 1216 C C . ARG A 1 153 ? 23.817 -5.886 62.255 1.00 90.75 153 ARG A C 1
ATOM 1218 O O . ARG A 1 153 ? 23.624 -5.596 61.079 1.00 90.75 153 ARG A O 1
ATOM 1225 N N . ARG A 1 154 ? 25.035 -6.154 62.743 1.00 91.12 154 ARG A N 1
ATOM 1226 C CA . ARG A 1 154 ? 26.254 -6.150 61.914 1.00 91.12 154 ARG A CA 1
ATOM 1227 C C . ARG A 1 154 ? 26.198 -7.245 60.850 1.00 91.12 154 ARG A C 1
ATOM 1229 O O . ARG A 1 154 ? 26.467 -6.972 59.688 1.00 91.12 154 ARG A O 1
ATOM 1236 N N . THR A 1 155 ? 25.777 -8.450 61.232 1.00 91.19 155 THR A N 1
ATOM 1237 C CA . THR A 1 155 ? 25.631 -9.578 60.302 1.00 91.19 155 THR A CA 1
ATOM 1238 C C . THR A 1 155 ? 24.564 -9.299 59.246 1.00 91.19 155 THR A C 1
ATOM 1240 O O . THR A 1 155 ? 24.806 -9.578 58.079 1.00 91.19 155 THR A O 1
ATOM 1243 N N . LYS A 1 156 ? 23.432 -8.681 59.617 1.00 92.44 156 LYS A N 1
ATOM 1244 C CA . LYS A 1 156 ? 22.385 -8.277 58.660 1.00 92.44 156 LYS A CA 1
ATOM 1245 C C . LYS A 1 156 ? 22.897 -7.292 57.612 1.00 92.44 156 LYS A C 1
ATOM 1247 O O . LYS A 1 156 ? 22.655 -7.486 56.428 1.00 92.44 156 LYS A O 1
ATOM 1252 N N . LEU A 1 157 ? 23.599 -6.243 58.049 1.00 91.75 157 LEU A N 1
ATOM 1253 C CA . LEU A 1 157 ? 24.128 -5.215 57.150 1.00 91.75 157 LEU A CA 1
ATOM 1254 C C . LEU A 1 157 ? 25.213 -5.780 56.230 1.00 91.75 157 LEU A C 1
ATOM 1256 O O . LEU A 1 157 ? 25.179 -5.522 55.032 1.00 91.75 157 LEU A O 1
ATOM 1260 N N . LEU A 1 158 ? 26.134 -6.587 56.769 1.00 92.75 158 LEU A N 1
ATOM 1261 C CA . LEU A 1 158 ? 27.211 -7.187 55.984 1.00 92.75 158 LEU A CA 1
ATOM 1262 C C . LEU A 1 158 ? 26.671 -8.218 54.984 1.00 92.75 158 LEU A C 1
ATOM 1264 O O . LEU A 1 158 ? 26.942 -8.111 53.794 1.00 92.75 158 LEU A O 1
ATOM 1268 N N . ALA A 1 159 ? 25.873 -9.187 55.441 1.00 92.00 159 ALA A N 1
ATOM 1269 C CA . ALA A 1 159 ? 25.329 -10.231 54.575 1.00 92.00 159 ALA A CA 1
ATOM 1270 C C . ALA A 1 159 ? 24.323 -9.671 53.557 1.00 92.00 159 ALA A C 1
ATOM 1272 O O . ALA A 1 159 ? 24.330 -10.083 52.399 1.00 92.00 159 ALA A O 1
ATOM 1273 N N . GLY A 1 160 ? 23.503 -8.694 53.958 1.00 93.69 160 GLY A N 1
ATOM 1274 C CA . GLY A 1 160 ? 22.601 -7.983 53.054 1.00 93.69 160 GLY A CA 1
ATOM 1275 C C . GLY A 1 160 ? 23.350 -7.152 52.010 1.00 93.69 160 GLY A C 1
ATOM 1276 O O . GLY A 1 160 ? 23.014 -7.215 50.831 1.00 93.69 160 GLY A O 1
ATOM 1277 N N . GLY A 1 161 ? 24.405 -6.435 52.414 1.00 93.25 161 GLY A N 1
ATOM 1278 C CA . GLY A 1 161 ? 25.270 -5.689 51.497 1.00 93.25 161 GLY A CA 1
ATOM 1279 C C . GLY A 1 161 ? 25.970 -6.601 50.488 1.00 93.25 161 GLY A C 1
ATOM 1280 O O . GLY A 1 161 ? 25.948 -6.321 49.293 1.00 93.25 161 GLY A O 1
ATOM 1281 N N . ILE A 1 162 ? 26.505 -7.737 50.946 1.00 94.25 162 ILE A N 1
ATOM 1282 C CA . ILE A 1 162 ? 27.097 -8.756 50.068 1.00 94.25 162 ILE A CA 1
ATOM 1283 C C . ILE A 1 162 ? 26.050 -9.290 49.084 1.00 94.25 162 ILE A C 1
ATOM 1285 O O . ILE A 1 162 ? 26.319 -9.340 47.889 1.00 94.25 162 ILE A O 1
ATOM 1289 N N . ALA A 1 163 ? 24.845 -9.638 49.542 1.00 93.25 163 ALA A N 1
ATOM 1290 C CA . ALA A 1 163 ? 23.783 -10.128 48.663 1.00 93.25 163 ALA A CA 1
ATOM 1291 C C . ALA A 1 163 ? 23.354 -9.089 47.605 1.00 93.25 163 ALA A C 1
ATOM 1293 O O . ALA A 1 163 ? 23.129 -9.460 46.454 1.00 93.25 163 ALA A O 1
ATOM 1294 N N . LEU A 1 164 ? 23.286 -7.799 47.962 1.00 93.12 164 LEU A N 1
ATOM 1295 C CA . LEU A 1 164 ? 22.996 -6.699 47.029 1.00 93.12 164 LEU A CA 1
ATOM 1296 C C . LEU A 1 164 ? 24.090 -6.521 45.969 1.00 93.12 164 LEU A C 1
ATOM 1298 O O . LEU A 1 164 ? 23.783 -6.325 44.796 1.00 93.12 164 LEU A O 1
ATOM 1302 N N . ILE A 1 165 ? 25.360 -6.627 46.364 1.00 92.81 165 ILE A N 1
ATOM 1303 C CA . ILE A 1 165 ? 26.487 -6.571 45.425 1.00 92.81 165 ILE A CA 1
ATOM 1304 C C . ILE A 1 165 ? 26.466 -7.797 44.506 1.00 92.81 165 ILE A C 1
ATOM 1306 O O . ILE A 1 165 ? 26.626 -7.664 43.297 1.00 92.81 165 ILE A O 1
ATOM 1310 N N . LEU A 1 166 ? 26.244 -8.993 45.056 1.00 92.12 166 LEU A N 1
ATOM 1311 C CA . LEU A 1 166 ? 26.259 -10.235 44.285 1.00 92.12 166 LEU A CA 1
ATOM 1312 C C . LEU A 1 166 ? 25.115 -10.326 43.274 1.00 92.12 166 LEU A C 1
ATOM 1314 O O . LEU A 1 166 ? 25.355 -10.820 42.181 1.00 92.12 166 LEU A O 1
ATOM 1318 N N . MET A 1 167 ? 23.908 -9.839 43.583 1.00 91.75 167 MET A N 1
ATOM 1319 C CA . MET A 1 167 ? 22.788 -9.887 42.627 1.00 91.75 167 MET A CA 1
ATOM 1320 C C . MET A 1 167 ? 22.974 -8.939 41.428 1.00 91.75 167 MET A C 1
ATOM 1322 O O . MET A 1 167 ? 22.437 -9.184 40.348 1.00 91.75 167 MET A O 1
ATOM 1326 N N . GLY A 1 168 ? 23.764 -7.876 41.595 1.00 91.56 168 GLY A N 1
ATOM 1327 C CA . GLY A 1 168 ? 24.071 -6.903 40.551 1.00 91.56 168 GLY A CA 1
ATOM 1328 C C . GLY A 1 168 ? 22.933 -5.909 40.235 1.00 91.56 168 GLY A C 1
ATOM 1329 O O . GLY A 1 168 ? 21.808 -6.040 40.731 1.00 91.56 168 GLY A O 1
ATOM 1330 N N . PRO A 1 169 ? 23.210 -4.896 39.389 1.00 89.69 169 PRO A N 1
ATOM 1331 C CA . PRO A 1 169 ? 22.316 -3.750 39.188 1.00 89.69 169 PRO A CA 1
ATOM 1332 C C . PRO A 1 169 ? 20.964 -4.111 38.559 1.00 89.69 169 PRO A C 1
ATOM 1334 O O . PRO A 1 169 ? 19.940 -3.551 38.943 1.00 89.69 169 PRO A O 1
ATOM 1337 N N . LYS A 1 170 ? 20.942 -5.065 37.617 1.00 89.81 170 LYS A N 1
ATOM 1338 C CA . LYS A 1 170 ? 19.724 -5.518 36.914 1.00 89.81 170 LYS A CA 1
ATOM 1339 C C . LYS A 1 170 ? 18.663 -6.069 37.869 1.00 89.81 170 LYS A C 1
ATOM 1341 O O . LYS A 1 170 ? 17.501 -5.667 37.799 1.00 89.81 170 LYS A O 1
ATOM 1346 N N . ILE A 1 171 ? 19.078 -6.964 38.766 1.00 92.25 171 ILE A N 1
ATOM 1347 C CA . ILE A 1 171 ? 18.197 -7.606 39.749 1.00 92.25 171 ILE A CA 1
ATOM 1348 C C . ILE A 1 171 ? 17.821 -6.611 40.850 1.00 92.25 171 ILE A C 1
ATOM 1350 O O . ILE A 1 171 ? 16.652 -6.532 41.240 1.00 92.25 171 ILE A O 1
ATOM 1354 N N . ALA A 1 172 ? 18.784 -5.802 41.301 1.00 92.94 172 ALA A N 1
ATOM 1355 C CA . ALA A 1 172 ? 18.550 -4.761 42.296 1.00 92.94 172 ALA A CA 1
ATOM 1356 C C . ALA A 1 172 ? 17.542 -3.699 41.817 1.00 92.94 172 ALA A C 1
ATOM 1358 O O . ALA A 1 172 ? 16.732 -3.235 42.615 1.00 92.94 172 ALA A O 1
ATOM 1359 N N . ALA A 1 173 ? 17.522 -3.360 40.523 1.00 92.00 173 ALA A N 1
ATOM 1360 C CA . ALA A 1 173 ? 16.593 -2.376 39.966 1.00 92.00 173 ALA A CA 1
ATOM 1361 C C . ALA A 1 173 ? 15.114 -2.764 40.146 1.00 92.00 173 ALA A C 1
ATOM 1363 O O . ALA A 1 173 ? 14.284 -1.887 40.359 1.00 92.00 173 ALA A O 1
ATOM 1364 N N . LEU A 1 174 ? 14.769 -4.057 40.121 1.00 94.00 174 LEU A N 1
ATOM 1365 C CA . LEU A 1 174 ? 13.389 -4.530 40.329 1.00 94.00 174 LEU A CA 1
ATOM 1366 C C . LEU A 1 174 ? 13.084 -4.947 41.779 1.00 94.00 174 LEU A C 1
ATOM 1368 O O . LEU A 1 174 ? 11.925 -5.212 42.105 1.00 94.00 174 LEU A O 1
ATOM 1372 N N . LEU A 1 175 ? 14.077 -4.918 42.678 1.00 95.50 175 LEU A N 1
ATOM 1373 C CA . LEU A 1 175 ? 13.891 -5.202 44.106 1.00 95.50 175 LEU A CA 1
ATOM 1374 C C . LEU A 1 175 ? 12.780 -4.349 44.757 1.00 95.50 175 LEU A C 1
ATOM 1376 O O . LEU A 1 175 ? 12.015 -4.914 45.544 1.00 95.50 175 LEU A O 1
ATOM 1380 N N . PRO A 1 176 ? 12.609 -3.044 44.438 1.00 96.56 176 PRO A N 1
ATOM 1381 C CA . PRO A 1 176 ? 11.505 -2.249 44.979 1.00 96.56 176 PRO A CA 1
ATOM 1382 C C . PRO A 1 176 ? 10.119 -2.831 44.680 1.00 96.56 176 PRO A C 1
ATOM 1384 O O . PRO A 1 176 ? 9.240 -2.765 45.538 1.00 96.56 176 PRO A O 1
ATOM 1387 N N . CYS A 1 177 ? 9.927 -3.472 43.520 1.00 95.75 177 CYS A N 1
ATOM 1388 C CA . CYS A 1 177 ? 8.658 -4.121 43.178 1.00 95.75 177 CYS A CA 1
ATOM 1389 C C . CYS A 1 177 ? 8.344 -5.273 44.139 1.00 95.75 177 CYS A C 1
ATOM 1391 O O . CYS A 1 177 ? 7.221 -5.418 44.616 1.00 95.75 177 CYS A O 1
ATOM 1393 N N . TRP A 1 178 ? 9.354 -6.080 44.463 1.00 96.38 178 TRP A N 1
ATOM 1394 C CA . TRP A 1 178 ? 9.217 -7.189 45.402 1.00 96.38 178 TRP A CA 1
ATOM 1395 C C . TRP A 1 178 ? 9.033 -6.697 46.847 1.00 96.38 178 TRP A C 1
ATOM 1397 O O . TRP A 1 178 ? 8.158 -7.178 47.574 1.00 96.38 178 TRP A O 1
ATOM 1407 N N . LEU A 1 179 ? 9.795 -5.674 47.254 1.00 96.12 179 LEU A N 1
ATOM 1408 C CA . LEU A 1 179 ? 9.671 -5.037 48.569 1.00 96.12 179 LEU A CA 1
ATOM 1409 C C . LEU A 1 179 ? 8.312 -4.359 48.776 1.00 96.12 179 LEU A C 1
ATOM 1411 O O . LEU A 1 179 ? 7.833 -4.326 49.908 1.00 96.12 179 LEU A O 1
ATOM 1415 N N . ALA A 1 180 ? 7.648 -3.881 47.719 1.00 95.44 180 ALA A N 1
ATOM 1416 C CA . ALA A 1 180 ? 6.282 -3.367 47.815 1.00 95.44 180 ALA A CA 1
ATOM 1417 C C . ALA A 1 180 ? 5.313 -4.432 48.367 1.00 95.44 180 ALA A C 1
ATOM 1419 O O . ALA A 1 180 ? 4.431 -4.120 49.170 1.00 95.44 180 ALA A O 1
ATOM 1420 N N . GLY A 1 181 ? 5.523 -5.708 48.025 1.00 93.69 181 GLY A N 1
ATOM 1421 C CA . GLY A 1 181 ? 4.798 -6.842 48.601 1.00 93.69 181 GLY A CA 1
ATOM 1422 C C . GLY A 1 181 ? 5.067 -7.045 50.094 1.00 93.69 181 GLY A C 1
ATOM 1423 O O . GLY A 1 181 ? 4.132 -7.212 50.880 1.00 93.69 181 GLY A O 1
ATOM 1424 N N . VAL A 1 182 ? 6.341 -6.976 50.493 1.00 94.38 182 VAL A N 1
ATOM 1425 C CA . VAL A 1 182 ? 6.767 -7.046 51.905 1.00 94.38 182 VAL A CA 1
ATOM 1426 C C . VAL A 1 182 ? 6.126 -5.917 52.714 1.00 94.38 182 VAL A C 1
ATOM 1428 O O . VAL A 1 182 ? 5.515 -6.155 53.758 1.00 94.38 182 VAL A O 1
ATOM 1431 N N . ALA A 1 183 ? 6.201 -4.685 52.205 1.00 93.31 183 ALA A N 1
ATOM 1432 C CA . ALA A 1 183 ? 5.594 -3.512 52.822 1.00 93.31 183 ALA A CA 1
ATOM 1433 C C . ALA A 1 183 ? 4.074 -3.675 52.961 1.00 93.31 183 ALA A C 1
ATOM 1435 O O . ALA A 1 183 ? 3.526 -3.431 54.035 1.00 93.31 183 ALA A O 1
ATOM 1436 N N . THR A 1 184 ? 3.406 -4.169 51.915 1.00 89.81 184 THR A N 1
ATOM 1437 C CA . THR A 1 184 ? 1.959 -4.436 51.909 1.00 89.81 184 THR A CA 1
ATOM 1438 C C . THR A 1 184 ? 1.548 -5.376 53.043 1.00 89.81 184 THR A C 1
ATOM 1440 O O . THR A 1 184 ? 0.588 -5.087 53.758 1.00 89.81 184 THR A O 1
ATOM 1443 N N . PHE A 1 185 ? 2.290 -6.467 53.260 1.00 89.69 185 PHE A N 1
ATOM 1444 C CA . PHE A 1 185 ? 2.021 -7.401 54.356 1.00 89.69 185 PHE A CA 1
ATOM 1445 C C . PHE A 1 185 ? 2.099 -6.723 55.733 1.00 89.69 185 PHE A C 1
ATOM 1447 O O . PHE A 1 185 ? 1.202 -6.889 56.563 1.00 89.69 185 PHE A O 1
ATOM 1454 N N . HIS A 1 186 ? 3.144 -5.928 55.973 1.00 89.19 186 HIS A N 1
ATOM 1455 C CA . HIS A 1 186 ? 3.328 -5.245 57.254 1.00 89.19 186 HIS A CA 1
ATOM 1456 C C . HIS A 1 186 ? 2.294 -4.137 57.490 1.00 89.19 186 HIS A C 1
ATOM 1458 O O . HIS A 1 186 ? 1.742 -4.062 58.588 1.00 89.19 186 HIS A O 1
ATOM 1464 N N . ILE A 1 187 ? 1.981 -3.332 56.469 1.00 88.00 187 ILE A N 1
ATOM 1465 C CA . ILE A 1 187 ? 0.959 -2.275 56.543 1.00 88.00 187 ILE A CA 1
ATOM 1466 C C . ILE A 1 187 ? -0.412 -2.878 56.860 1.00 88.00 187 ILE A C 1
ATOM 1468 O O . ILE A 1 187 ? -1.118 -2.391 57.737 1.00 88.00 187 ILE A O 1
ATOM 1472 N N . GLN A 1 188 ? -0.778 -3.980 56.205 1.00 83.38 188 GLN A N 1
ATOM 1473 C CA . GLN A 1 188 ? -2.076 -4.623 56.416 1.00 83.38 188 GLN A CA 1
ATOM 1474 C C . GLN A 1 188 ? -2.223 -5.256 57.813 1.00 83.38 188 GLN A C 1
ATOM 1476 O O . GLN A 1 188 ? -3.342 -5.490 58.281 1.00 83.38 188 GLN A O 1
ATOM 1481 N N . ARG A 1 189 ? -1.104 -5.540 58.494 1.00 82.19 189 ARG A N 1
ATOM 1482 C CA . ARG A 1 189 ? -1.095 -6.038 59.875 1.00 82.19 189 ARG A CA 1
ATOM 1483 C C . ARG A 1 189 ? -1.326 -4.921 60.895 1.00 82.19 189 ARG A C 1
ATOM 1485 O O . ARG A 1 189 ? -1.942 -5.185 61.923 1.00 82.19 189 ARG A O 1
ATOM 1492 N N . SER A 1 190 ? -0.838 -3.710 60.628 1.00 81.50 190 SER A N 1
ATOM 1493 C CA . SER A 1 190 ? -0.930 -2.566 61.545 1.00 81.50 190 SER A CA 1
ATOM 1494 C C . SER A 1 190 ? -2.124 -1.651 61.275 1.00 81.50 190 SER A C 1
ATOM 1496 O O . SER A 1 190 ? -2.570 -0.955 62.183 1.00 81.50 190 SER A O 1
ATOM 1498 N N . TRP A 1 191 ? -2.662 -1.650 60.055 1.00 79.44 191 TRP A N 1
ATOM 1499 C CA . TRP A 1 191 ? -3.701 -0.716 59.645 1.00 79.44 191 TRP A CA 1
ATOM 1500 C C . TRP A 1 191 ? -4.732 -1.366 58.718 1.00 79.44 191 TRP A C 1
ATOM 1502 O O . TRP A 1 191 ? -4.392 -2.104 57.791 1.00 79.44 191 TRP A O 1
ATOM 1512 N N . ARG A 1 192 ? -6.018 -1.077 58.966 1.00 73.12 192 ARG A N 1
ATOM 1513 C CA . ARG A 1 192 ? -7.136 -1.504 58.117 1.00 73.12 192 ARG A CA 1
ATOM 1514 C C . ARG A 1 192 ? -7.962 -0.296 57.661 1.00 73.12 192 ARG A C 1
ATOM 1516 O O . ARG A 1 192 ? -8.478 0.431 58.506 1.00 73.12 192 ARG A O 1
ATOM 1523 N N . PRO A 1 193 ? -8.121 -0.096 56.349 1.00 71.56 193 PRO A N 1
ATOM 1524 C CA . PRO A 1 193 ? -8.856 1.033 55.795 1.00 71.56 193 PRO A CA 1
ATOM 1525 C C . PRO A 1 193 ? -10.376 0.846 55.879 1.00 71.56 193 PRO A C 1
ATOM 1527 O O . PRO A 1 193 ? -10.880 -0.279 55.921 1.00 71.56 193 PRO A O 1
ATOM 1530 N N . SER A 1 194 ? -11.121 1.956 55.860 1.00 77.25 194 SER A N 1
ATOM 1531 C CA . SER A 1 194 ? -12.585 1.926 55.758 1.00 77.25 194 SER A CA 1
ATOM 1532 C C . SER A 1 194 ? -13.035 1.443 54.370 1.00 77.25 194 SER A C 1
ATOM 1534 O O . SER A 1 194 ? -12.324 1.612 53.377 1.00 77.25 194 SER A O 1
ATOM 1536 N N . ARG A 1 195 ? -14.239 0.855 54.279 1.00 72.62 195 ARG A N 1
ATOM 1537 C CA . ARG A 1 195 ? -14.777 0.304 53.016 1.00 72.62 195 ARG A CA 1
ATOM 1538 C C . ARG A 1 195 ? -14.856 1.354 51.900 1.00 72.62 195 ARG A C 1
ATOM 1540 O O . ARG A 1 195 ? -14.470 1.073 50.771 1.00 72.62 195 ARG A O 1
ATOM 1547 N N . SER A 1 196 ? -15.310 2.566 52.220 1.00 74.25 196 SER A N 1
ATOM 1548 C CA . SER A 1 196 ? -15.453 3.662 51.251 1.00 74.25 196 SER A CA 1
ATOM 1549 C C . SER A 1 196 ? -14.103 4.145 50.722 1.00 74.25 196 SER A C 1
ATOM 1551 O O . SER A 1 196 ? -13.950 4.365 49.524 1.00 74.25 196 SER A O 1
ATOM 1553 N N . PHE A 1 197 ? -13.103 4.248 51.603 1.00 77.06 197 PHE A N 1
ATOM 1554 C CA . PHE A 1 197 ? -11.745 4.623 51.214 1.00 77.06 197 PHE A CA 1
ATOM 1555 C C . PHE A 1 197 ? -11.092 3.546 50.340 1.00 77.06 197 PHE A C 1
ATOM 1557 O O . PHE A 1 197 ? -10.449 3.859 49.340 1.00 77.06 197 PHE A O 1
ATOM 1564 N N . GLY A 1 198 ? -11.326 2.271 50.663 1.00 71.94 198 GLY A N 1
ATOM 1565 C CA . GLY A 1 198 ? -10.887 1.157 49.831 1.00 71.94 198 GLY A CA 1
ATOM 1566 C C . GLY A 1 198 ? -11.474 1.207 48.421 1.00 71.94 198 GLY A C 1
ATOM 1567 O O . GLY A 1 198 ? -10.745 0.952 47.460 1.00 71.94 198 GLY A O 1
ATOM 1568 N N . LEU A 1 199 ? -12.775 1.496 48.276 1.00 71.06 199 LEU A N 1
ATOM 1569 C CA . LEU A 1 199 ? -13.451 1.526 46.970 1.00 71.06 199 LEU A CA 1
ATOM 1570 C C . LEU A 1 199 ? -12.951 2.682 46.107 1.00 71.06 199 LEU A C 1
ATOM 1572 O O . LEU A 1 199 ? -12.669 2.483 44.925 1.00 71.06 199 LEU A O 1
ATOM 1576 N N . LEU A 1 200 ? -12.783 3.861 46.712 1.00 79.69 200 LEU A N 1
ATOM 1577 C CA . LEU A 1 200 ? -12.206 5.021 46.043 1.00 79.69 200 LEU A CA 1
ATOM 1578 C C . LEU A 1 200 ? -10.810 4.695 45.511 1.00 79.69 200 LEU A C 1
ATOM 1580 O O . LEU A 1 200 ? -10.533 4.923 44.340 1.00 79.69 200 LEU A O 1
ATOM 1584 N N . LEU A 1 201 ? -9.951 4.107 46.344 1.00 74.69 201 LEU A N 1
ATOM 1585 C CA . LEU A 1 201 ? -8.574 3.818 45.965 1.00 74.69 201 LEU A CA 1
ATOM 1586 C C . LEU A 1 201 ? -8.452 2.688 44.929 1.00 74.69 201 LEU A C 1
ATOM 1588 O O . LEU A 1 201 ? -7.582 2.727 44.064 1.00 74.69 201 LEU A O 1
ATOM 1592 N N . ALA A 1 202 ? -9.339 1.692 44.964 1.00 70.75 202 ALA A N 1
ATOM 1593 C CA . ALA A 1 202 ? -9.424 0.678 43.913 1.00 70.75 202 ALA A CA 1
ATOM 1594 C C . ALA A 1 202 ? -9.853 1.296 42.573 1.00 70.75 202 ALA A C 1
ATOM 1596 O O . ALA A 1 202 ? -9.255 1.013 41.538 1.00 70.75 202 ALA A O 1
ATOM 1597 N N . GLY A 1 203 ? -10.846 2.190 42.601 1.00 76.12 203 GLY A N 1
ATOM 1598 C CA . GLY A 1 203 ? -11.277 2.945 41.427 1.00 76.12 203 GLY A CA 1
ATOM 1599 C C . GLY A 1 203 ? -10.175 3.849 40.875 1.00 76.12 203 GLY A C 1
ATOM 1600 O O . GL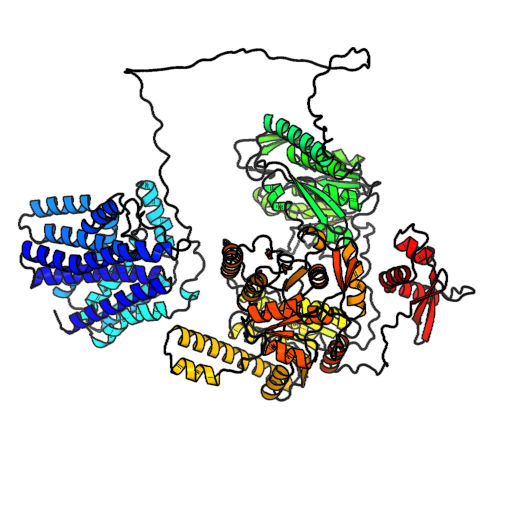Y A 1 203 ? -9.950 3.863 39.668 1.00 76.12 203 GLY A O 1
ATOM 1601 N N . THR A 1 204 ? -9.437 4.555 41.737 1.00 78.88 204 THR A N 1
ATOM 1602 C CA . THR A 1 204 ? -8.351 5.443 41.299 1.00 78.88 204 THR A CA 1
ATOM 1603 C C . THR A 1 204 ? -7.142 4.670 40.794 1.00 78.88 204 THR A C 1
ATOM 1605 O O . THR A 1 204 ? -6.605 5.023 39.754 1.00 78.88 204 THR A O 1
ATOM 1608 N N . THR A 1 205 ? -6.727 3.588 41.454 1.00 80.56 205 THR A N 1
ATOM 1609 C CA . THR A 1 205 ? -5.618 2.750 40.964 1.00 80.56 205 THR A CA 1
ATOM 1610 C C . THR A 1 205 ? -5.965 2.044 39.651 1.00 80.56 205 THR A C 1
ATOM 1612 O O . THR A 1 205 ? -5.102 1.944 38.782 1.00 80.56 205 THR A O 1
ATOM 1615 N N . LEU A 1 206 ? -7.225 1.631 39.458 1.00 75.62 206 LEU A N 1
ATOM 1616 C CA . LEU A 1 206 ? -7.740 1.143 38.175 1.00 75.62 206 LEU A CA 1
ATOM 1617 C C . LEU A 1 206 ? -7.708 2.238 37.105 1.00 75.62 206 LEU A C 1
ATOM 1619 O O . LEU A 1 206 ? -7.209 2.001 36.009 1.00 75.62 206 LEU A O 1
ATOM 1623 N N . ALA A 1 207 ? -8.202 3.436 37.420 1.00 77.00 207 ALA A N 1
ATOM 1624 C CA . ALA A 1 207 ? -8.195 4.562 36.494 1.00 77.00 207 ALA A CA 1
ATOM 1625 C C . ALA A 1 207 ? -6.767 4.953 36.091 1.00 77.00 207 ALA A C 1
ATOM 1627 O O . ALA A 1 207 ? -6.505 5.126 34.907 1.00 77.00 207 ALA A O 1
ATOM 1628 N N . ILE A 1 208 ? -5.833 5.017 37.048 1.00 80.25 208 ILE A N 1
ATOM 1629 C CA . ILE A 1 208 ? -4.416 5.303 36.793 1.00 80.25 208 ILE A CA 1
ATOM 1630 C C . ILE A 1 208 ? -3.799 4.199 35.935 1.00 80.25 208 ILE A C 1
ATOM 1632 O O . ILE A 1 208 ? -3.129 4.509 34.958 1.00 80.25 208 ILE A O 1
ATOM 1636 N N . TYR A 1 209 ? -4.052 2.922 36.238 1.00 79.50 209 TYR A N 1
ATOM 1637 C CA . TYR A 1 209 ? -3.525 1.824 35.430 1.00 79.50 209 TYR A CA 1
ATOM 1638 C C . TYR A 1 209 ? -4.072 1.856 33.995 1.00 79.50 209 TYR A C 1
ATOM 1640 O O . TYR A 1 209 ? -3.301 1.757 33.048 1.00 79.50 209 TYR A O 1
ATOM 1648 N N . LEU A 1 210 ? -5.381 2.057 33.807 1.00 74.88 210 LEU A N 1
ATOM 1649 C CA . LEU A 1 210 ? -5.979 2.197 32.474 1.00 74.88 210 LEU A CA 1
ATOM 1650 C C . LEU A 1 210 ? -5.431 3.423 31.738 1.00 74.88 210 LEU A C 1
ATOM 1652 O O . LEU A 1 210 ? -5.146 3.341 30.547 1.00 74.88 210 LEU A O 1
ATOM 1656 N N . LEU A 1 211 ? -5.227 4.538 32.439 1.00 74.50 211 LEU A N 1
ATOM 1657 C CA . LEU A 1 211 ? -4.596 5.730 31.885 1.00 74.50 211 LEU A CA 1
ATOM 1658 C C . LEU A 1 211 ? -3.166 5.420 31.423 1.00 74.50 211 LEU A C 1
ATOM 1660 O O . LEU A 1 211 ? -2.819 5.739 30.292 1.00 74.50 211 LEU A O 1
ATOM 1664 N N . MET A 1 212 ? -2.371 4.719 32.238 1.00 77.50 212 MET A N 1
ATOM 1665 C CA . MET A 1 212 ? -1.008 4.300 31.892 1.00 77.50 212 MET A CA 1
ATOM 1666 C C . MET A 1 212 ? -0.955 3.439 30.624 1.00 77.50 212 MET A C 1
ATOM 1668 O O . MET A 1 212 ? -0.014 3.581 29.850 1.00 77.50 212 MET A O 1
ATOM 1672 N N . GLN A 1 213 ? -1.958 2.587 30.379 1.00 71.31 213 GLN A N 1
ATOM 1673 C CA . GLN A 1 213 ? -2.020 1.761 29.163 1.00 71.31 213 GLN A CA 1
ATOM 1674 C C . GLN A 1 213 ? -2.318 2.572 27.888 1.00 71.31 213 GLN A C 1
ATOM 1676 O O . GLN A 1 213 ? -1.982 2.114 26.799 1.00 71.31 213 GLN A O 1
ATOM 1681 N N . ASN A 1 214 ? -2.904 3.770 28.011 1.00 65.12 214 ASN A N 1
ATOM 1682 C CA . ASN A 1 214 ? -3.199 4.661 26.881 1.00 65.12 214 ASN A CA 1
ATOM 1683 C C . ASN A 1 214 ? -2.011 5.560 26.484 1.00 65.12 214 ASN A C 1
ATOM 1685 O O . ASN A 1 214 ? -2.074 6.240 25.462 1.00 65.12 214 ASN A O 1
ATOM 1689 N N . PHE A 1 215 ? -0.930 5.584 27.271 1.00 66.25 215 PHE A N 1
ATOM 1690 C CA . PHE A 1 215 ? 0.248 6.411 27.005 1.00 66.25 215 PHE A CA 1
ATOM 1691 C C . PHE A 1 215 ? 1.477 5.558 26.681 1.00 66.25 215 PHE A C 1
ATOM 1693 O O . PHE A 1 215 ? 1.628 4.458 27.222 1.00 66.25 215 PHE A O 1
ATOM 1700 N N . PRO A 1 216 ? 2.420 6.065 25.862 1.00 68.31 216 PRO A N 1
ATOM 1701 C CA . PRO A 1 216 ? 3.618 5.331 25.498 1.00 68.31 216 PRO A CA 1
ATOM 1702 C C . PRO A 1 216 ? 4.689 5.292 26.611 1.00 68.31 216 PRO A C 1
ATOM 1704 O O . PRO A 1 216 ? 5.880 5.462 26.364 1.00 68.31 216 PRO A O 1
ATOM 1707 N N . LEU A 1 217 ? 4.285 5.068 27.867 1.00 71.19 217 LEU A N 1
ATOM 1708 C CA . LEU A 1 217 ? 5.150 5.201 29.046 1.00 71.19 217 LEU A CA 1
ATOM 1709 C C . LEU A 1 217 ? 6.315 4.200 29.063 1.00 71.19 217 LEU A C 1
ATOM 1711 O O . LEU A 1 217 ? 7.374 4.495 29.614 1.00 71.19 217 LEU A O 1
ATOM 1715 N N . TYR A 1 218 ? 6.140 3.028 28.448 1.00 70.38 218 TYR A N 1
ATOM 1716 C CA . TYR A 1 218 ? 7.193 2.012 28.364 1.00 70.38 218 TYR A CA 1
ATOM 1717 C C . TYR A 1 218 ? 8.393 2.494 27.529 1.00 70.38 218 TYR A C 1
ATOM 1719 O O . TYR A 1 218 ? 9.508 2.507 28.041 1.00 70.38 218 TYR A O 1
ATOM 1727 N N . GLU A 1 219 ? 8.203 2.962 26.287 1.00 71.00 219 GLU A N 1
ATOM 1728 C CA . GLU A 1 219 ? 9.307 3.519 25.486 1.00 71.00 219 GLU A CA 1
ATOM 1729 C C . GLU A 1 219 ? 9.774 4.850 26.053 1.00 71.00 219 GLU A C 1
ATOM 1731 O O . GLU A 1 219 ? 10.966 5.120 26.000 1.00 71.00 219 GLU A O 1
ATOM 1736 N N . PHE A 1 220 ? 8.882 5.658 26.635 1.00 76.25 220 PHE A N 1
ATOM 1737 C CA . PHE A 1 220 ? 9.288 6.898 27.291 1.00 76.25 220 PHE A CA 1
ATOM 1738 C C . PHE A 1 220 ? 10.305 6.626 28.407 1.00 76.25 220 PHE A C 1
ATOM 1740 O O . PHE A 1 220 ? 11.394 7.190 28.401 1.00 76.25 220 PHE A O 1
ATOM 1747 N N . THR A 1 221 ? 9.997 5.717 29.336 1.00 73.94 221 THR A N 1
ATOM 1748 C CA . THR A 1 221 ? 10.924 5.360 30.423 1.00 73.94 221 THR A CA 1
ATOM 1749 C C . THR A 1 221 ? 12.181 4.660 29.908 1.00 73.94 221 THR A C 1
ATOM 1751 O O . THR A 1 221 ? 13.282 4.993 30.353 1.00 73.94 221 THR A O 1
ATOM 1754 N N . ALA A 1 222 ? 12.054 3.762 28.928 1.00 72.62 222 ALA A N 1
ATOM 1755 C CA . ALA A 1 222 ? 13.195 3.074 28.333 1.00 72.62 222 ALA A CA 1
ATOM 1756 C C . ALA A 1 222 ? 14.155 4.034 27.602 1.00 72.62 222 ALA A C 1
ATOM 1758 O O . ALA A 1 222 ? 15.367 3.895 27.743 1.00 72.62 222 ALA A O 1
ATOM 1759 N N . LEU A 1 223 ? 13.641 5.020 26.858 1.00 72.88 223 LEU A N 1
ATOM 1760 C CA . LEU A 1 223 ? 14.445 5.952 26.058 1.00 72.88 223 LEU A CA 1
ATOM 1761 C C . LEU A 1 223 ? 14.933 7.169 26.845 1.00 72.88 223 LEU A C 1
ATOM 1763 O O . LEU A 1 223 ? 16.047 7.614 26.607 1.00 72.88 223 LEU A O 1
ATOM 1767 N N . GLN A 1 224 ? 14.123 7.718 27.752 1.00 78.12 224 GLN A N 1
ATOM 1768 C CA . GLN A 1 224 ? 14.418 8.997 28.418 1.00 78.12 224 GLN A CA 1
ATOM 1769 C C . GLN A 1 224 ? 15.059 8.831 29.797 1.00 78.12 224 GLN A C 1
ATOM 1771 O O . GLN A 1 224 ? 15.704 9.753 30.285 1.00 78.12 224 GLN A O 1
ATOM 1776 N N . ILE A 1 225 ? 14.894 7.669 30.438 1.00 80.88 225 ILE A N 1
ATOM 1777 C CA . ILE A 1 225 ? 15.455 7.408 31.770 1.00 80.88 225 ILE A CA 1
ATOM 1778 C C . ILE A 1 225 ? 16.519 6.319 31.678 1.00 80.88 225 ILE A C 1
ATOM 1780 O O . ILE A 1 225 ? 17.679 6.545 32.023 1.00 80.88 225 ILE A O 1
ATOM 1784 N N . VAL A 1 226 ? 16.142 5.134 31.191 1.00 81.00 226 VAL A N 1
ATOM 1785 C CA . VAL A 1 226 ? 17.031 3.968 31.235 1.00 81.00 226 VAL A CA 1
ATOM 1786 C C . VAL A 1 226 ? 18.122 4.035 30.168 1.00 81.00 226 VAL A C 1
ATOM 1788 O O . VAL A 1 226 ? 19.258 3.689 30.467 1.00 81.00 226 VAL A O 1
ATOM 1791 N N . GLY A 1 227 ? 17.827 4.539 28.968 1.00 80.62 227 GLY A N 1
ATOM 1792 C CA . GLY A 1 227 ? 18.814 4.755 27.905 1.00 80.62 227 GLY A CA 1
ATOM 1793 C C . GLY A 1 227 ? 19.987 5.642 28.350 1.00 80.62 227 GLY A C 1
ATOM 1794 O O . GLY A 1 227 ? 21.125 5.167 28.347 1.00 80.62 227 GLY A O 1
ATOM 1795 N N . PRO A 1 228 ? 19.741 6.884 28.811 1.00 81.06 228 PRO A N 1
ATOM 1796 C CA . PRO A 1 228 ? 20.778 7.768 29.337 1.00 81.06 228 PRO A CA 1
ATOM 1797 C C . PRO A 1 228 ? 21.527 7.165 30.525 1.00 81.06 228 PRO A C 1
ATOM 1799 O O . PRO A 1 228 ? 22.747 7.284 30.597 1.00 81.06 228 PRO A O 1
ATOM 1802 N N . LEU A 1 229 ? 20.831 6.459 31.424 1.00 80.38 229 LEU A N 1
ATOM 1803 C CA . LEU A 1 229 ? 21.467 5.773 32.549 1.00 80.38 229 LEU A CA 1
ATOM 1804 C C . LEU A 1 229 ? 22.389 4.635 32.084 1.00 80.38 229 LEU A C 1
ATOM 1806 O O . LEU A 1 229 ? 23.497 4.500 32.601 1.00 80.38 229 LEU A O 1
ATOM 1810 N N . SER A 1 230 ? 21.972 3.840 31.096 1.00 80.81 230 SER A N 1
ATOM 1811 C CA . SER A 1 230 ? 22.796 2.791 30.484 1.00 80.81 230 SER A CA 1
ATOM 1812 C C . SER A 1 230 ? 24.024 3.362 29.781 1.00 80.81 230 SER A C 1
ATOM 1814 O O . SER A 1 230 ? 25.096 2.776 29.891 1.00 80.81 230 SER A O 1
ATOM 1816 N N . ILE A 1 231 ? 23.897 4.512 29.113 1.00 75.75 231 ILE A N 1
ATOM 1817 C CA . ILE A 1 231 ? 25.028 5.210 28.484 1.00 75.75 231 ILE A CA 1
ATOM 1818 C C . ILE A 1 231 ? 25.984 5.748 29.556 1.00 75.75 231 ILE A C 1
ATOM 1820 O O . ILE A 1 231 ? 27.183 5.495 29.488 1.00 75.75 231 ILE A O 1
ATOM 1824 N N . ALA A 1 232 ? 25.461 6.430 30.577 1.00 76.75 232 ALA A N 1
ATOM 1825 C CA . ALA A 1 232 ? 26.260 7.047 31.635 1.00 76.75 232 ALA A CA 1
ATOM 1826 C C . ALA A 1 232 ? 27.003 6.023 32.508 1.00 76.75 232 ALA A C 1
ATOM 1828 O O . ALA A 1 232 ? 28.113 6.283 32.965 1.00 76.75 232 ALA A O 1
ATOM 1829 N N . THR A 1 233 ? 26.399 4.857 32.748 1.00 78.19 233 THR A N 1
ATOM 1830 C CA . THR A 1 233 ? 26.993 3.784 33.566 1.00 78.19 233 THR A CA 1
ATOM 1831 C C . THR A 1 233 ? 27.740 2.735 32.743 1.00 78.19 233 THR A C 1
ATOM 1833 O O . THR A 1 233 ? 28.429 1.895 33.318 1.00 78.19 233 THR A O 1
ATOM 1836 N N . GLY A 1 234 ? 27.591 2.746 31.414 1.00 75.69 234 GLY A N 1
ATOM 1837 C CA . GLY A 1 234 ? 28.086 1.693 30.525 1.00 75.69 234 GLY A CA 1
ATOM 1838 C C . GLY A 1 234 ? 27.413 0.328 30.732 1.00 75.69 234 GLY A C 1
ATOM 1839 O O . GLY A 1 234 ? 27.930 -0.678 30.248 1.00 75.69 234 GLY A O 1
ATOM 1840 N N . TYR A 1 235 ? 26.291 0.267 31.462 1.00 78.00 235 TYR A N 1
ATOM 1841 C CA . TYR A 1 235 ? 25.680 -0.983 31.914 1.00 78.00 235 TYR A CA 1
ATOM 1842 C C . TYR A 1 235 ? 24.300 -1.237 31.270 1.00 78.00 235 TYR A C 1
ATOM 1844 O O . TYR A 1 235 ? 23.387 -0.410 31.399 1.00 78.00 235 TYR A O 1
ATOM 1852 N N . PRO A 1 236 ? 24.089 -2.385 30.592 1.00 77.56 236 PRO A N 1
ATOM 1853 C CA . PRO A 1 236 ? 22.820 -2.696 29.939 1.00 77.56 236 PRO A CA 1
ATOM 1854 C C . PRO A 1 236 ? 21.793 -3.290 30.921 1.00 77.56 236 PRO A C 1
ATOM 1856 O O . PRO A 1 236 ? 21.947 -4.407 31.421 1.00 77.56 236 PRO A O 1
ATOM 1859 N N . PHE A 1 237 ? 20.671 -2.595 31.136 1.00 80.56 237 PHE A N 1
ATOM 1860 C CA . PHE A 1 237 ? 19.550 -3.062 31.972 1.00 80.56 237 PHE A CA 1
ATOM 1861 C C . PHE A 1 237 ? 18.607 -4.032 31.232 1.00 80.56 237 PHE A C 1
ATOM 1863 O O . PHE A 1 237 ? 17.386 -3.895 31.266 1.00 80.56 237 PHE A O 1
ATOM 1870 N N . TYR A 1 238 ? 19.154 -5.029 30.531 1.00 71.31 238 TYR A N 1
ATOM 1871 C CA . TYR A 1 238 ? 18.359 -6.013 29.786 1.00 71.31 238 TYR A CA 1
ATOM 1872 C C . TYR A 1 238 ? 17.379 -6.771 30.703 1.00 71.31 238 TYR A C 1
ATOM 1874 O O . TYR A 1 238 ? 17.775 -7.244 31.766 1.00 71.31 238 TYR A O 1
ATOM 1882 N N . SER A 1 239 ? 16.114 -6.913 30.280 1.00 73.12 239 SER A N 1
ATOM 1883 C CA . SER A 1 239 ? 14.981 -7.456 31.073 1.00 73.12 239 SER A CA 1
ATOM 1884 C C . SER A 1 239 ? 14.528 -6.615 32.284 1.00 73.12 239 SER A C 1
ATOM 1886 O O . SER A 1 239 ? 13.498 -6.929 32.868 1.00 73.12 239 SER A O 1
ATOM 1888 N N . SER A 1 240 ? 15.222 -5.514 32.600 1.00 82.69 240 SER A N 1
ATOM 1889 C CA . SER A 1 240 ? 14.833 -4.518 33.619 1.00 82.69 240 SER A CA 1
ATOM 1890 C C . SER A 1 240 ? 14.737 -3.108 33.026 1.00 82.69 240 SER A C 1
ATOM 1892 O O . SER A 1 240 ? 14.838 -2.119 33.742 1.00 82.69 240 SER A O 1
ATOM 1894 N N . ASN A 1 241 ? 14.577 -2.977 31.710 1.00 79.44 241 ASN A N 1
ATOM 1895 C CA . ASN A 1 241 ? 14.701 -1.705 30.993 1.00 79.44 241 ASN A CA 1
ATOM 1896 C C . ASN A 1 241 ? 13.518 -0.738 31.194 1.00 79.44 241 ASN A C 1
ATOM 1898 O O . ASN A 1 241 ? 13.546 0.371 30.670 1.00 79.44 241 ASN A O 1
ATOM 1902 N N . ALA A 1 242 ? 12.503 -1.154 31.950 1.00 83.12 242 ALA A N 1
ATOM 1903 C CA . ALA A 1 242 ? 11.337 -0.359 32.312 1.00 83.12 242 ALA A CA 1
ATOM 1904 C C . ALA A 1 242 ? 11.177 -0.212 33.834 1.00 83.12 242 ALA A C 1
ATOM 1906 O O . ALA A 1 242 ? 10.095 0.139 34.301 1.00 83.12 242 ALA A O 1
ATOM 1907 N N . PHE A 1 243 ? 12.250 -0.421 34.616 1.00 87.38 243 PHE A N 1
ATOM 1908 C CA . PHE A 1 243 ? 12.177 -0.434 36.082 1.00 87.38 243 PHE A CA 1
ATOM 1909 C C . PHE A 1 243 ? 11.457 0.779 36.718 1.00 87.38 243 PHE A C 1
ATOM 1911 O O . PHE A 1 243 ? 10.750 0.560 37.700 1.00 87.38 243 PHE A O 1
ATOM 1918 N N . PRO A 1 244 ? 11.526 2.028 36.193 1.00 88.50 244 PRO A N 1
ATOM 1919 C CA . PRO A 1 244 ? 10.760 3.137 36.768 1.00 88.50 244 PRO A CA 1
ATOM 1920 C C . PRO A 1 244 ? 9.244 2.954 36.615 1.00 88.50 244 PRO A C 1
ATOM 1922 O O . PRO A 1 244 ? 8.478 3.262 37.528 1.00 88.50 244 PRO A O 1
ATOM 1925 N N . LEU A 1 245 ? 8.810 2.439 35.461 1.00 87.88 245 LEU A N 1
ATOM 1926 C CA . LEU A 1 245 ? 7.410 2.113 35.201 1.00 87.88 245 LEU A CA 1
ATOM 1927 C C . LEU A 1 245 ? 6.974 0.902 36.032 1.00 87.88 245 LEU A C 1
ATOM 1929 O O . LEU A 1 245 ? 5.882 0.904 36.597 1.00 87.88 245 LEU A O 1
ATOM 1933 N N . ASP A 1 246 ? 7.851 -0.092 36.169 1.00 90.88 246 ASP A N 1
ATOM 1934 C CA . ASP A 1 246 ? 7.600 -1.283 36.978 1.00 90.88 246 ASP A CA 1
ATOM 1935 C C . ASP A 1 246 ? 7.385 -0.928 38.456 1.00 90.88 246 ASP A C 1
ATOM 1937 O O . ASP A 1 246 ? 6.495 -1.491 39.095 1.00 90.88 246 ASP A O 1
ATOM 1941 N N . TRP A 1 247 ? 8.122 0.052 38.997 1.00 93.31 247 TRP A N 1
ATOM 1942 C CA . TRP A 1 247 ? 7.912 0.556 40.361 1.00 93.31 247 TRP A CA 1
ATOM 1943 C C . TRP A 1 247 ? 6.518 1.153 40.547 1.00 93.31 247 TRP A C 1
ATOM 1945 O O . TRP A 1 247 ? 5.862 0.888 41.558 1.00 93.31 247 TRP A O 1
ATOM 1955 N N . LEU A 1 248 ? 6.047 1.928 39.567 1.00 90.31 248 LEU A N 1
ATOM 1956 C CA . LEU A 1 248 ? 4.709 2.511 39.591 1.00 90.31 248 LEU A CA 1
ATOM 1957 C C . LEU A 1 248 ? 3.638 1.415 39.529 1.00 90.31 248 LEU A C 1
ATOM 1959 O O . LEU A 1 248 ? 2.743 1.377 40.374 1.00 90.31 248 LEU A O 1
ATOM 1963 N N . THR A 1 249 ? 3.771 0.475 38.592 1.00 89.25 249 THR A N 1
ATOM 1964 C CA . THR A 1 249 ? 2.875 -0.680 38.450 1.00 89.25 249 THR A CA 1
ATOM 1965 C C . THR A 1 249 ? 2.834 -1.524 39.730 1.00 89.25 249 THR A C 1
ATOM 1967 O O . THR A 1 249 ? 1.755 -1.868 40.221 1.00 89.25 249 THR A O 1
ATOM 1970 N N . ALA A 1 250 ? 3.990 -1.803 40.337 1.00 90.62 250 ALA A N 1
ATOM 1971 C CA . ALA A 1 250 ? 4.083 -2.521 41.604 1.00 90.62 250 ALA A CA 1
ATOM 1972 C C . ALA A 1 250 ? 3.417 -1.758 42.757 1.00 90.62 250 ALA A C 1
ATOM 1974 O O . ALA A 1 250 ? 2.717 -2.370 43.562 1.00 90.62 250 ALA A O 1
ATOM 1975 N N . GLY A 1 251 ? 3.581 -0.434 42.819 1.00 90.50 251 GLY A N 1
ATOM 1976 C CA . GLY A 1 251 ? 2.920 0.427 43.800 1.00 90.50 251 GLY A CA 1
ATOM 1977 C C . GLY A 1 251 ? 1.394 0.394 43.684 1.00 90.50 251 GLY A C 1
ATOM 1978 O O . GLY A 1 251 ? 0.703 0.263 44.696 1.00 90.50 251 GLY A O 1
ATOM 1979 N N . LEU A 1 252 ? 0.859 0.422 42.459 1.00 88.19 252 LEU A N 1
ATOM 1980 C CA . LEU A 1 252 ? -0.581 0.294 42.209 1.00 88.19 252 LEU A CA 1
ATOM 1981 C C . LEU A 1 252 ? -1.114 -1.075 42.650 1.00 88.19 252 LEU A C 1
ATOM 1983 O O . LEU A 1 252 ? -2.175 -1.153 43.275 1.00 88.19 252 LEU A O 1
ATOM 1987 N N . PHE A 1 253 ? -0.382 -2.157 42.377 1.00 87.06 253 PHE A N 1
ATOM 1988 C CA . PHE A 1 253 ? -0.762 -3.497 42.830 1.00 87.06 253 PHE A CA 1
ATOM 1989 C C . PHE A 1 253 ? -0.662 -3.661 44.348 1.00 87.06 253 PHE A C 1
ATOM 1991 O O . PHE A 1 253 ? -1.581 -4.204 44.961 1.00 87.06 253 PHE A O 1
ATOM 1998 N N . ALA A 1 254 ? 0.413 -3.165 44.958 1.00 87.56 254 ALA A N 1
ATOM 1999 C CA . ALA A 1 254 ? 0.611 -3.155 46.402 1.00 87.56 254 ALA A CA 1
ATOM 2000 C C . ALA A 1 254 ? -0.526 -2.407 47.105 1.00 87.56 254 ALA A C 1
ATOM 2002 O O . ALA A 1 254 ? -1.153 -2.961 48.010 1.00 87.56 254 ALA A O 1
ATOM 2003 N N . ALA A 1 255 ? -0.873 -1.210 46.615 1.00 83.25 255 ALA A N 1
ATOM 2004 C CA . ALA A 1 255 ? -2.050 -0.484 47.067 1.00 83.25 255 ALA A CA 1
ATOM 2005 C C . ALA A 1 255 ? -3.286 -1.388 46.971 1.00 83.25 255 ALA A C 1
ATOM 2007 O O . ALA A 1 255 ? -3.864 -1.713 48.000 1.00 83.25 255 ALA A O 1
ATOM 2008 N N . ASN A 1 256 ? -3.625 -1.921 45.793 1.00 79.00 256 ASN A N 1
ATOM 2009 C CA . ASN A 1 256 ? -4.791 -2.803 45.622 1.00 79.00 256 ASN A CA 1
ATOM 2010 C C . ASN A 1 256 ? -4.851 -3.983 46.616 1.00 79.00 256 ASN A C 1
ATOM 2012 O O . ASN A 1 256 ? -5.924 -4.291 47.138 1.00 79.00 256 ASN A O 1
ATOM 2016 N N . ILE A 1 257 ? -3.721 -4.630 46.918 1.00 79.38 257 ILE A N 1
ATOM 2017 C CA . ILE A 1 257 ? -3.666 -5.765 47.855 1.00 79.38 257 ILE A CA 1
ATOM 2018 C C . ILE A 1 257 ? -3.939 -5.327 49.306 1.00 79.38 257 ILE A C 1
ATOM 2020 O O . ILE A 1 257 ? -4.646 -6.042 50.025 1.00 79.38 257 ILE A O 1
ATOM 2024 N N . ILE A 1 258 ? -3.448 -4.158 49.743 1.00 75.69 258 ILE A N 1
ATOM 2025 C CA . ILE A 1 258 ? -3.710 -3.620 51.095 1.00 75.69 258 ILE A CA 1
ATOM 2026 C C . ILE A 1 258 ? -5.226 -3.492 51.335 1.00 75.69 258 ILE A C 1
ATOM 2028 O O . ILE A 1 258 ? -5.725 -3.913 52.385 1.00 75.69 258 ILE A O 1
ATOM 2032 N N . PHE A 1 259 ? -5.974 -2.985 50.345 1.00 70.50 259 PHE A N 1
ATOM 2033 C CA . PHE A 1 259 ? -7.408 -2.675 50.481 1.00 70.50 259 PHE A CA 1
ATOM 2034 C C . PHE A 1 259 ? -8.339 -3.861 50.188 1.00 70.50 259 PHE A C 1
ATOM 2036 O O . PHE A 1 259 ? -9.442 -3.899 50.733 1.00 70.50 259 PHE A O 1
ATOM 2043 N N . ALA A 1 260 ? -7.894 -4.880 49.440 1.00 62.91 260 ALA A N 1
ATOM 2044 C CA . ALA A 1 260 ? -8.654 -6.125 49.246 1.00 62.91 260 ALA A CA 1
ATOM 2045 C C . ALA A 1 260 ? -9.000 -6.835 50.577 1.00 62.91 260 ALA A C 1
ATOM 2047 O O . ALA A 1 260 ? -9.992 -7.557 50.669 1.00 62.91 260 ALA A O 1
ATOM 2048 N N . GLY A 1 261 ? -8.235 -6.579 51.646 1.00 55.84 261 GLY A N 1
ATOM 2049 C CA . GLY A 1 261 ? -8.527 -7.072 52.996 1.00 55.84 261 GLY A CA 1
ATOM 2050 C C . GLY A 1 261 ? -9.774 -6.473 53.673 1.00 55.84 261 GLY A C 1
ATOM 2051 O O . GLY A 1 261 ? -10.185 -7.001 54.707 1.00 55.84 261 GLY A O 1
ATOM 2052 N N . ALA A 1 262 ? -10.380 -5.407 53.126 1.00 55.31 262 ALA A N 1
ATOM 2053 C CA . ALA A 1 262 ? -11.531 -4.704 53.715 1.00 55.31 262 ALA A CA 1
ATOM 2054 C C . ALA A 1 262 ? -12.904 -5.092 53.111 1.00 55.31 262 ALA A C 1
ATOM 2056 O O . ALA A 1 262 ? -13.935 -4.923 53.772 1.00 55.31 262 ALA A O 1
ATOM 2057 N N . THR A 1 263 ? -12.940 -5.632 51.885 1.00 55.56 263 THR A N 1
ATOM 2058 C CA . THR A 1 263 ? -14.168 -5.883 51.096 1.00 55.56 263 THR A CA 1
ATOM 2059 C C . THR A 1 263 ? -13.934 -7.001 50.071 1.00 55.56 263 THR A C 1
ATOM 2061 O O . THR A 1 263 ? -13.318 -6.783 49.040 1.00 55.56 263 THR A O 1
ATOM 2064 N N . PHE A 1 264 ? -14.420 -8.217 50.332 1.00 45.66 264 PHE A N 1
ATOM 2065 C CA . PHE A 1 264 ? -14.042 -9.420 49.568 1.00 45.66 264 PHE A CA 1
ATOM 2066 C C . PHE A 1 264 ? -14.719 -9.553 48.183 1.00 45.66 264 PHE A C 1
ATOM 2068 O O . PHE A 1 264 ? -14.058 -9.875 47.198 1.00 45.66 264 PHE A O 1
ATOM 2075 N N . SER A 1 265 ? -16.022 -9.273 48.072 1.00 44.28 265 SER A N 1
ATOM 2076 C CA . SER A 1 265 ? -16.830 -9.704 46.913 1.00 44.28 265 SER A CA 1
ATOM 2077 C C . SER A 1 265 ? -16.679 -8.848 45.648 1.00 44.28 265 SER A C 1
ATOM 2079 O O . SER A 1 265 ? -16.752 -9.375 44.546 1.00 44.28 265 SER A O 1
ATOM 2081 N N . ILE A 1 266 ? -16.453 -7.537 45.783 1.00 48.84 266 ILE A N 1
ATOM 2082 C CA . ILE A 1 266 ? -16.291 -6.610 44.640 1.00 48.84 266 ILE A CA 1
ATOM 2083 C C . ILE A 1 266 ? -14.843 -6.640 44.106 1.00 48.84 266 ILE A C 1
ATOM 2085 O O . ILE A 1 266 ? -14.591 -6.386 42.931 1.00 48.84 266 ILE A O 1
ATOM 2089 N N . TYR A 1 267 ? -13.887 -7.020 44.957 1.00 51.16 267 TYR A N 1
ATOM 2090 C CA . TYR A 1 267 ? -12.447 -6.982 44.682 1.00 51.16 267 TYR A CA 1
ATOM 2091 C C . TYR A 1 267 ? -11.920 -8.245 44.014 1.00 51.16 267 TYR A C 1
ATOM 2093 O O . TYR A 1 267 ? -10.948 -8.173 43.268 1.00 51.16 267 TYR A O 1
ATOM 2101 N N . LEU A 1 268 ? -12.594 -9.384 44.208 1.00 49.66 268 LEU A N 1
ATOM 2102 C CA . LEU A 1 268 ? -12.328 -10.603 43.441 1.00 49.66 268 LEU A CA 1
ATOM 2103 C C . LEU A 1 268 ? -12.393 -10.340 41.929 1.00 49.66 268 LEU A C 1
ATOM 2105 O O . LEU A 1 268 ? -11.703 -11.001 41.161 1.00 49.66 268 LEU A O 1
ATOM 2109 N N . PHE A 1 269 ? -13.194 -9.351 41.524 1.00 51.47 269 PHE A N 1
ATOM 2110 C CA . PHE A 1 269 ? -13.382 -8.977 40.136 1.00 51.47 269 PHE A CA 1
ATOM 2111 C C . PHE A 1 269 ? -12.490 -7.826 39.688 1.00 51.47 269 PHE A C 1
ATOM 2113 O O . PHE A 1 269 ? -12.151 -7.833 38.521 1.00 51.47 269 PHE A O 1
ATOM 2120 N N . SER A 1 270 ? -12.072 -6.881 40.540 1.00 52.62 270 SER A N 1
ATOM 2121 C CA . SER A 1 270 ? -11.459 -5.619 40.084 1.00 52.62 270 SER A CA 1
ATOM 2122 C C . SER A 1 270 ? -10.137 -5.805 39.338 1.00 52.62 270 SER A C 1
ATOM 2124 O O . SER A 1 270 ? -10.056 -5.412 38.188 1.00 52.62 270 SER A O 1
ATOM 2126 N N . ALA A 1 271 ? -9.131 -6.452 39.928 1.00 50.88 271 ALA A N 1
ATOM 2127 C CA . ALA A 1 271 ? -7.831 -6.696 39.290 1.00 50.88 271 ALA A CA 1
ATOM 2128 C C . ALA A 1 271 ? -7.891 -7.623 38.048 1.00 50.88 271 ALA A C 1
ATOM 2130 O O . ALA A 1 271 ? -7.244 -7.317 37.040 1.00 50.88 271 ALA A O 1
ATOM 2131 N N . PRO A 1 272 ? -8.660 -8.732 38.052 1.00 53.53 272 PRO A N 1
ATOM 2132 C CA . PRO A 1 272 ? -8.951 -9.470 36.826 1.00 53.53 272 PRO A CA 1
ATOM 2133 C C . PRO A 1 272 ? -9.751 -8.670 35.807 1.00 53.53 272 PRO A C 1
ATOM 2135 O O . PRO A 1 272 ? -9.440 -8.792 34.631 1.00 53.53 272 PRO A O 1
ATOM 2138 N N . LEU A 1 273 ? -10.728 -7.846 36.211 1.00 52.81 273 LEU A N 1
ATOM 2139 C CA . LEU A 1 273 ? -11.424 -6.931 35.303 1.00 52.81 273 LEU A CA 1
ATOM 2140 C C . LEU A 1 273 ? -10.443 -5.931 34.726 1.00 52.81 273 LEU A C 1
ATOM 2142 O O . LEU A 1 273 ? -10.569 -5.632 33.561 1.00 52.81 273 LEU A O 1
ATOM 2146 N N . THR A 1 274 ? -9.462 -5.434 35.476 1.00 54.91 274 THR A N 1
ATOM 2147 C CA . THR A 1 274 ? -8.440 -4.533 34.942 1.00 54.91 274 THR A CA 1
ATOM 2148 C C . THR A 1 274 ? -7.706 -5.198 33.788 1.00 54.91 274 THR A C 1
ATOM 2150 O O . THR A 1 274 ? -7.650 -4.649 32.695 1.00 54.91 274 THR A O 1
ATOM 2153 N N . LYS A 1 275 ? -7.208 -6.423 34.000 1.00 53.12 275 LYS A N 1
ATOM 2154 C CA . LYS A 1 275 ? -6.497 -7.187 32.966 1.00 53.12 275 LYS A CA 1
ATOM 2155 C C . LYS A 1 275 ? -7.414 -7.627 31.827 1.00 53.12 275 LYS A C 1
ATOM 2157 O O . LYS A 1 275 ? -6.987 -7.626 30.681 1.00 53.12 275 LYS A O 1
ATOM 2162 N N . LEU A 1 276 ? -8.663 -7.976 32.128 1.00 52.94 276 LEU A N 1
ATOM 2163 C CA . LEU A 1 276 ? -9.679 -8.382 31.161 1.00 52.94 276 LEU A CA 1
ATOM 2164 C C . LEU A 1 276 ? -10.147 -7.190 30.320 1.00 52.94 276 LEU A C 1
ATOM 2166 O O . LEU A 1 276 ? -10.177 -7.299 29.110 1.00 52.94 276 LEU A O 1
ATOM 2170 N N . VAL A 1 277 ? -10.453 -6.046 30.926 1.00 51.56 277 VAL A N 1
ATOM 2171 C CA . VAL A 1 277 ? -10.798 -4.784 30.256 1.00 51.56 277 VAL A CA 1
ATOM 2172 C C . VAL A 1 277 ? -9.619 -4.329 29.407 1.00 51.56 277 VAL A C 1
ATOM 2174 O O . VAL A 1 277 ? -9.820 -4.070 28.233 1.00 51.56 277 VAL A O 1
ATOM 2177 N N . SER A 1 278 ? -8.388 -4.346 29.922 1.00 46.91 278 SER A N 1
ATOM 2178 C CA . SER A 1 278 ? -7.182 -4.095 29.121 1.00 46.91 278 SER A CA 1
ATOM 2179 C C . SER A 1 278 ? -7.024 -5.078 27.949 1.00 46.91 278 SER A C 1
ATOM 2181 O O . SER A 1 278 ? -6.740 -4.661 26.835 1.00 46.91 278 SER A O 1
ATOM 2183 N N . ALA A 1 279 ? -7.298 -6.369 28.147 1.00 48.66 279 ALA A N 1
ATOM 2184 C CA . ALA A 1 279 ? -7.279 -7.388 27.091 1.00 48.66 279 ALA A CA 1
ATOM 2185 C C . ALA A 1 279 ? -8.449 -7.291 26.084 1.00 48.66 279 ALA A C 1
ATOM 2187 O O . ALA A 1 279 ? -8.341 -7.801 24.967 1.00 48.66 279 ALA A O 1
ATOM 2188 N N . LEU A 1 280 ? -9.574 -6.686 26.482 1.00 44.53 280 LEU A N 1
ATOM 2189 C CA . LEU A 1 280 ? -10.791 -6.488 25.682 1.00 44.53 280 LEU A CA 1
ATOM 2190 C C . LEU A 1 280 ? -10.835 -5.112 24.999 1.00 44.53 280 LEU A C 1
ATOM 2192 O O . LEU A 1 280 ? -11.635 -4.919 24.080 1.00 44.53 280 LEU A O 1
ATOM 2196 N N . LEU A 1 281 ? -9.999 -4.163 25.430 1.00 41.72 281 LEU A N 1
ATOM 2197 C CA . LEU A 1 281 ? -9.843 -2.874 24.772 1.00 41.72 281 LEU A CA 1
ATOM 2198 C C . LEU A 1 281 ? -9.249 -3.099 23.367 1.00 41.72 281 LEU A C 1
ATOM 2200 O O . LEU A 1 281 ? -8.285 -3.853 23.213 1.00 41.72 281 LEU A O 1
ATOM 2204 N N . PRO A 1 282 ? -9.823 -2.498 22.309 1.00 39.84 282 PRO A N 1
ATOM 2205 C CA . PRO A 1 282 ? -9.350 -2.720 20.947 1.00 39.84 282 PRO A CA 1
ATOM 2206 C C . PRO A 1 282 ? -7.915 -2.207 20.763 1.00 39.84 282 PRO A C 1
ATOM 2208 O O . PRO A 1 282 ? -7.487 -1.291 21.459 1.00 39.84 282 PRO A O 1
ATOM 2211 N N . ALA A 1 283 ? -7.198 -2.722 19.760 1.00 37.19 283 ALA A N 1
ATOM 2212 C CA . ALA A 1 283 ? -5.808 -2.346 19.472 1.00 37.19 283 ALA A CA 1
ATOM 2213 C C . ALA A 1 283 ? -5.557 -0.825 19.334 1.00 37.19 283 ALA A C 1
ATOM 2215 O O . ALA A 1 283 ? -4.436 -0.392 19.571 1.00 37.19 283 ALA A O 1
ATOM 2216 N N . TRP A 1 284 ? -6.576 -0.002 19.045 1.00 38.41 284 TRP A N 1
ATOM 2217 C CA . TRP A 1 284 ? -6.434 1.461 19.013 1.00 38.41 284 TRP A CA 1
ATOM 2218 C C . TRP A 1 284 ? -6.187 2.097 20.393 1.00 38.41 284 TRP A C 1
ATOM 2220 O O . TRP A 1 284 ? -5.522 3.124 20.460 1.00 38.41 284 TRP A O 1
ATOM 2230 N N . ALA A 1 285 ? -6.633 1.480 21.495 1.00 32.53 285 ALA A N 1
ATOM 2231 C CA . ALA A 1 285 ? -6.334 1.953 22.856 1.00 32.53 285 ALA A CA 1
ATOM 2232 C C . ALA A 1 285 ? -4.843 1.785 23.218 1.00 32.53 285 ALA A C 1
ATOM 2234 O O . ALA A 1 285 ? -4.328 2.470 24.094 1.00 32.53 285 ALA A O 1
ATOM 2235 N N . TYR A 1 286 ? -4.139 0.909 22.493 1.00 35.62 286 TYR A N 1
ATOM 2236 C CA . TYR A 1 286 ? -2.690 0.702 22.573 1.00 35.62 286 TYR A CA 1
ATOM 2237 C C . TYR A 1 286 ? -1.917 1.393 21.435 1.00 35.62 286 TYR A C 1
ATOM 2239 O O . TYR A 1 286 ? -0.698 1.245 21.343 1.00 35.62 286 TYR A O 1
ATOM 2247 N N . GLN A 1 287 ? -2.617 2.123 20.560 1.00 31.77 287 GLN A N 1
ATOM 2248 C CA . GLN A 1 287 ? -2.081 2.777 19.362 1.00 31.77 287 GLN A CA 1
ATOM 2249 C C . GLN A 1 287 ? -2.502 4.256 19.301 1.00 31.77 287 GLN A C 1
ATOM 2251 O O . GLN A 1 287 ? -2.943 4.747 18.263 1.00 31.77 287 GLN A O 1
ATOM 2256 N N . LEU A 1 288 ? -2.338 4.987 20.408 1.00 25.86 288 LEU A N 1
ATOM 2257 C CA . LEU A 1 288 ? -2.126 6.434 20.315 1.00 25.86 288 LEU A CA 1
ATOM 2258 C C . LEU A 1 288 ? -0.695 6.706 19.796 1.00 25.86 288 LEU A C 1
ATOM 2260 O O . LEU A 1 288 ? 0.205 5.883 19.994 1.00 25.86 288 LEU A O 1
ATOM 2264 N N . PRO A 1 289 ? -0.482 7.804 19.054 1.00 30.20 289 PRO A N 1
ATOM 2265 C CA . PRO A 1 289 ? 0.580 7.916 18.064 1.00 30.20 289 PRO A CA 1
ATOM 2266 C C . PRO A 1 289 ? 1.941 8.158 18.716 1.00 30.20 289 PRO A C 1
ATOM 2268 O O . PRO A 1 289 ? 2.136 9.152 19.408 1.00 30.20 289 PRO A O 1
ATOM 2271 N N . GLY A 1 290 ? 2.894 7.263 18.448 1.00 28.58 290 GLY A N 1
ATOM 2272 C CA . GLY A 1 290 ? 4.306 7.463 18.782 1.00 28.58 290 GLY A CA 1
ATOM 2273 C C . GLY A 1 290 ? 5.001 6.218 19.320 1.00 28.58 290 GLY A C 1
ATOM 2274 O O . GLY A 1 290 ? 5.447 6.230 20.459 1.00 28.58 290 GLY A O 1
ATOM 2275 N N . ARG A 1 291 ? 5.098 5.130 18.539 1.00 28.66 291 ARG A N 1
ATOM 2276 C CA . ARG A 1 291 ? 5.885 3.942 18.930 1.00 28.66 291 ARG A CA 1
ATOM 2277 C C . ARG A 1 291 ? 6.542 3.261 17.724 1.00 28.66 291 ARG A C 1
ATOM 2279 O O . ARG A 1 291 ? 6.054 2.254 17.220 1.00 28.66 291 ARG A O 1
ATOM 2286 N N . HIS A 1 292 ? 7.684 3.802 17.296 1.00 29.42 292 HIS A N 1
ATOM 2287 C CA . HIS A 1 292 ? 8.730 3.022 16.633 1.00 29.42 292 HIS A CA 1
ATOM 2288 C C . HIS A 1 292 ? 9.539 2.305 17.720 1.00 29.42 292 HIS A C 1
ATOM 2290 O O . HIS A 1 292 ? 10.324 2.923 18.433 1.00 29.42 292 HIS A O 1
ATOM 2296 N N . GLY A 1 293 ? 9.333 0.998 17.869 1.00 25.69 293 GLY A N 1
ATOM 2297 C CA . GLY A 1 293 ? 10.244 0.141 18.621 1.00 25.69 293 GLY A CA 1
ATOM 2298 C C . GLY A 1 293 ? 11.362 -0.339 17.701 1.00 25.69 293 GLY A C 1
ATOM 2299 O O . GLY A 1 293 ? 11.158 -1.283 16.942 1.00 25.69 293 GLY A O 1
ATOM 2300 N N . LEU A 1 294 ? 12.527 0.308 17.770 1.00 25.16 294 LEU A N 1
ATOM 2301 C CA . LEU A 1 294 ? 13.785 -0.216 17.229 1.00 25.16 294 LEU A CA 1
ATOM 2302 C C . LEU A 1 294 ? 14.061 -1.616 17.815 1.00 25.16 294 LEU A C 1
ATOM 2304 O O . LEU A 1 294 ? 13.969 -1.786 19.036 1.00 25.16 294 LEU A O 1
ATOM 2308 N N . PRO A 1 295 ? 14.438 -2.622 17.009 1.00 24.80 295 PRO A N 1
ATOM 2309 C CA . PRO A 1 295 ? 15.066 -3.817 17.545 1.00 24.80 295 PRO A CA 1
ATOM 2310 C C . PRO A 1 295 ? 16.483 -3.447 18.006 1.00 24.80 295 PRO A C 1
ATOM 2312 O O . PRO A 1 295 ? 17.357 -3.150 17.196 1.00 24.80 295 PRO A O 1
ATOM 2315 N N . LEU A 1 296 ? 16.713 -3.451 19.321 1.00 24.50 296 LEU A N 1
ATOM 2316 C CA . LEU A 1 296 ? 18.062 -3.424 19.883 1.00 24.50 296 LEU A CA 1
ATOM 2317 C C . LEU A 1 296 ? 18.765 -4.735 19.511 1.00 24.50 296 LEU A C 1
ATOM 2319 O O . LEU A 1 296 ? 18.521 -5.775 20.123 1.00 24.50 296 LEU A O 1
ATOM 2323 N N . ALA A 1 297 ? 19.635 -4.678 18.505 1.00 23.25 297 ALA A N 1
ATOM 2324 C CA . ALA A 1 297 ? 20.705 -5.651 18.344 1.00 23.25 297 ALA A CA 1
ATOM 2325 C C . ALA A 1 297 ? 21.666 -5.543 19.549 1.00 23.25 297 ALA A C 1
ATOM 2327 O O . ALA A 1 297 ? 21.899 -4.436 20.049 1.00 23.25 297 ALA A O 1
ATOM 2328 N N . PRO A 1 298 ? 22.238 -6.653 20.044 1.00 25.22 298 PRO A N 1
ATOM 2329 C CA . PRO A 1 298 ? 23.267 -6.588 21.068 1.00 25.22 298 PRO A CA 1
ATOM 2330 C C . PRO A 1 298 ? 24.497 -5.872 20.502 1.00 25.22 298 PRO A C 1
ATOM 2332 O O . PRO A 1 298 ? 25.117 -6.332 19.546 1.00 25.22 298 PRO A O 1
ATOM 2335 N N . ILE A 1 299 ? 24.866 -4.751 21.122 1.00 24.30 299 ILE A N 1
ATOM 2336 C CA . ILE A 1 299 ? 26.161 -4.100 20.922 1.00 24.30 299 ILE A CA 1
ATOM 2337 C C . ILE A 1 299 ? 27.227 -5.055 21.472 1.00 24.30 299 ILE A C 1
ATOM 2339 O O . ILE A 1 299 ? 27.531 -5.068 22.666 1.00 24.30 299 ILE A O 1
ATOM 2343 N N . SER A 1 300 ? 27.788 -5.901 20.609 1.00 24.47 300 SER A N 1
ATOM 2344 C CA . SER A 1 300 ? 29.016 -6.625 20.912 1.00 24.47 300 SER A CA 1
ATOM 2345 C C . SER A 1 300 ? 30.209 -5.700 20.668 1.00 24.47 300 SER A C 1
ATOM 2347 O O . SER A 1 300 ? 30.550 -5.403 19.530 1.00 24.47 300 SER A O 1
ATOM 2349 N N . ARG A 1 301 ? 30.810 -5.244 21.772 1.00 27.25 301 ARG A N 1
ATOM 2350 C CA . ARG A 1 301 ? 32.222 -4.862 21.965 1.00 27.25 301 ARG A CA 1
ATOM 2351 C C . ARG A 1 301 ? 33.063 -4.598 20.699 1.00 27.25 301 ARG A C 1
ATOM 2353 O O . ARG A 1 301 ? 33.593 -5.547 20.135 1.00 27.25 301 ARG A O 1
ATOM 2360 N N . SER A 1 302 ? 33.384 -3.328 20.441 1.00 25.08 302 SER A N 1
ATOM 2361 C CA . SER A 1 302 ? 34.760 -2.895 20.118 1.00 25.08 302 SER A CA 1
ATOM 2362 C C . SER A 1 302 ? 34.873 -1.367 20.022 1.00 25.08 302 SER A C 1
ATOM 2364 O O . SER A 1 302 ? 34.948 -0.806 18.936 1.00 25.08 302 SER A O 1
ATOM 2366 N N . ALA A 1 303 ? 34.930 -0.682 21.163 1.00 23.33 303 ALA A N 1
ATOM 2367 C CA . ALA A 1 303 ? 35.566 0.632 21.252 1.00 23.33 303 ALA A CA 1
ATOM 2368 C C . ALA A 1 303 ? 36.011 0.856 22.698 1.00 23.33 303 ALA A C 1
ATOM 2370 O O . ALA A 1 303 ? 35.186 0.932 23.604 1.00 23.33 303 ALA A O 1
ATOM 2371 N N . GLY A 1 304 ? 37.324 0.898 22.921 1.00 23.41 304 GLY A N 1
ATOM 2372 C CA . GLY A 1 304 ? 37.890 1.238 24.223 1.00 23.41 304 GLY A CA 1
ATOM 2373 C C . GLY A 1 304 ? 39.179 0.502 24.560 1.00 23.41 304 GLY A C 1
ATOM 2374 O O . GLY A 1 304 ? 39.197 -0.277 25.507 1.00 23.41 304 GLY A O 1
ATOM 2375 N N . ARG A 1 305 ? 40.255 0.759 23.805 1.00 24.56 305 ARG A N 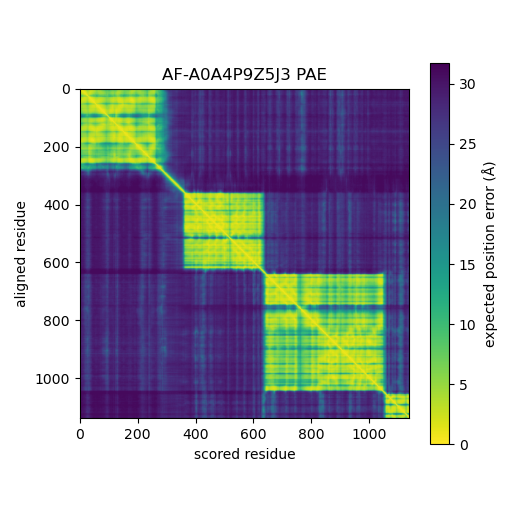1
ATOM 2376 C CA . ARG A 1 305 ? 41.624 0.875 24.345 1.00 24.56 305 ARG A CA 1
ATOM 2377 C C . ARG A 1 305 ? 42.569 1.418 23.272 1.00 24.56 305 ARG A C 1
ATOM 2379 O O . ARG A 1 305 ? 43.199 0.668 22.538 1.00 24.56 305 ARG A O 1
ATOM 2386 N N . ALA A 1 306 ? 42.685 2.739 23.233 1.00 25.25 306 ALA A N 1
ATOM 2387 C CA . ALA A 1 306 ? 43.883 3.422 22.773 1.00 25.25 306 ALA A CA 1
ATOM 2388 C C . ALA A 1 306 ? 44.453 4.177 23.981 1.00 25.25 306 ALA A C 1
ATOM 2390 O O . ALA A 1 306 ? 43.820 5.113 24.456 1.00 25.25 306 ALA A O 1
ATOM 2391 N N . ALA A 1 307 ? 45.587 3.710 24.513 1.00 23.78 307 ALA A N 1
ATOM 2392 C CA . ALA A 1 307 ? 46.587 4.509 25.230 1.00 23.78 307 ALA A CA 1
ATOM 2393 C C . ALA A 1 307 ? 47.768 3.615 25.659 1.00 23.78 307 ALA A C 1
ATOM 2395 O O . ALA A 1 307 ? 47.632 2.764 26.533 1.00 23.78 307 ALA A O 1
ATOM 2396 N N . ASN A 1 308 ? 48.906 3.829 24.994 1.00 26.23 308 ASN A N 1
ATOM 2397 C CA . ASN A 1 308 ? 50.295 3.705 25.451 1.00 26.23 308 ASN A CA 1
ATOM 2398 C C . ASN A 1 308 ? 50.629 2.753 26.617 1.00 26.23 308 ASN A C 1
ATOM 2400 O O . ASN A 1 308 ? 50.372 3.077 27.773 1.00 26.23 308 ASN A O 1
ATOM 2404 N N . ASN A 1 309 ? 51.449 1.726 26.345 1.00 23.92 309 ASN A N 1
ATOM 2405 C CA . ASN A 1 309 ? 52.741 1.648 27.032 1.00 23.92 309 ASN A CA 1
ATOM 2406 C C . ASN A 1 309 ? 53.792 0.792 26.312 1.00 23.92 309 ASN A C 1
ATOM 2408 O O . ASN A 1 309 ? 53.497 -0.170 25.608 1.00 23.92 309 ASN A O 1
ATOM 2412 N N . ARG A 1 310 ? 55.035 1.231 26.502 1.00 23.17 310 ARG A N 1
ATOM 2413 C CA . ARG A 1 310 ? 56.285 0.787 25.890 1.00 23.17 310 ARG A CA 1
ATOM 2414 C C . ARG A 1 310 ? 56.763 -0.588 26.398 1.00 23.17 310 ARG A C 1
ATOM 2416 O O . ARG A 1 310 ? 56.683 -0.874 27.584 1.00 23.17 310 ARG A O 1
ATOM 2423 N N . SER A 1 311 ? 57.447 -1.292 25.489 1.00 22.44 311 SER A N 1
ATOM 2424 C CA . SER A 1 311 ? 58.732 -1.995 25.676 1.00 22.44 311 SER A CA 1
ATOM 2425 C C . SER A 1 311 ? 58.818 -3.373 26.371 1.00 22.44 311 SER A C 1
ATOM 2427 O O . SER A 1 311 ? 58.330 -3.564 27.475 1.00 22.44 311 SER A O 1
ATOM 2429 N N . ILE A 1 312 ? 59.635 -4.224 25.719 1.00 24.55 312 ILE A N 1
ATOM 2430 C CA . ILE A 1 312 ? 60.563 -5.258 26.240 1.00 24.55 312 ILE A CA 1
ATOM 2431 C C . ILE A 1 312 ? 60.121 -6.744 26.197 1.00 24.55 312 ILE A C 1
ATOM 2433 O O . ILE A 1 312 ? 59.292 -7.214 26.961 1.00 24.55 312 ILE A O 1
ATOM 2437 N N . SER A 1 313 ? 60.785 -7.443 25.258 1.00 23.67 313 SER A N 1
ATOM 2438 C CA . SER A 1 313 ? 61.314 -8.825 25.226 1.00 23.67 313 SER A CA 1
ATOM 2439 C C . SER A 1 313 ? 60.513 -10.008 25.793 1.00 23.67 313 SER A C 1
ATOM 2441 O O . SER A 1 313 ? 60.315 -10.106 26.996 1.00 23.67 313 SER A O 1
ATOM 2443 N N . ALA A 1 314 ? 60.300 -11.045 24.972 1.00 24.34 314 ALA A N 1
ATOM 2444 C CA . ALA A 1 314 ? 61.205 -12.207 24.873 1.00 24.34 314 ALA A CA 1
ATOM 2445 C C . ALA A 1 314 ? 60.620 -13.275 23.919 1.00 24.34 314 ALA A C 1
ATOM 2447 O O . ALA A 1 314 ? 59.485 -13.715 24.076 1.00 24.34 314 ALA A O 1
ATOM 2448 N N . ARG A 1 315 ? 61.413 -13.683 22.920 1.00 22.44 315 ARG A N 1
ATOM 2449 C CA . ARG A 1 315 ? 61.290 -14.965 22.192 1.00 22.44 315 ARG A CA 1
ATOM 2450 C C . ARG A 1 315 ? 61.921 -16.080 23.062 1.00 22.44 315 ARG A C 1
ATOM 2452 O O . ARG A 1 315 ? 62.678 -15.711 23.963 1.00 22.44 315 ARG A O 1
ATOM 2459 N N . PRO A 1 316 ? 61.655 -17.388 22.839 1.00 34.34 316 PRO A N 1
ATOM 2460 C CA . PRO A 1 316 ? 62.295 -18.141 21.740 1.00 34.34 316 PRO A CA 1
ATOM 2461 C C . PRO A 1 316 ? 61.383 -19.110 20.942 1.00 34.34 316 PRO A C 1
ATOM 2463 O O . PRO A 1 316 ? 60.480 -19.731 21.487 1.00 34.34 316 PRO A O 1
ATOM 2466 N N . ASP A 1 317 ? 61.750 -19.256 19.659 1.00 23.11 317 ASP A N 1
ATOM 2467 C CA . ASP A 1 317 ? 62.008 -20.530 18.952 1.00 23.11 317 ASP A CA 1
ATOM 2468 C C . ASP A 1 317 ? 60.880 -21.416 18.377 1.00 23.11 317 ASP A C 1
ATOM 2470 O O . ASP A 1 317 ? 59.882 -21.673 19.029 1.00 23.11 317 ASP A O 1
ATOM 2474 N N . VAL A 1 318 ? 60.980 -22.032 17.180 1.00 25.03 318 VAL A N 1
ATOM 2475 C CA . VAL A 1 318 ? 61.858 -21.924 15.981 1.00 25.03 318 VAL A CA 1
ATOM 2476 C C . VAL A 1 318 ? 61.332 -22.915 14.900 1.00 25.03 318 VAL A C 1
ATOM 2478 O O . VAL A 1 318 ? 60.620 -23.860 15.235 1.00 25.03 318 VAL A O 1
ATOM 2481 N N . LYS A 1 319 ? 61.774 -22.719 13.638 1.00 22.86 319 LYS A N 1
ATOM 2482 C CA . LYS A 1 319 ? 61.736 -23.576 12.406 1.00 22.86 319 LYS A CA 1
ATOM 2483 C C . LYS A 1 319 ? 60.632 -23.253 11.384 1.00 22.86 319 LYS A C 1
ATOM 2485 O O . LYS A 1 319 ? 59.479 -23.587 11.597 1.00 22.86 319 LYS A O 1
ATOM 2490 N N . HIS A 1 320 ? 60.925 -22.449 10.348 1.00 26.50 320 HIS A N 1
ATOM 2491 C CA . HIS A 1 320 ? 61.639 -22.737 9.065 1.00 26.50 320 HIS A CA 1
ATOM 2492 C C . HIS A 1 320 ? 60.629 -23.089 7.946 1.00 26.50 320 HIS A C 1
ATOM 2494 O O . HIS A 1 320 ? 59.751 -23.898 8.189 1.00 26.50 320 HIS A O 1
ATOM 2500 N N . ALA A 1 321 ? 60.676 -22.582 6.707 1.00 23.00 321 ALA A N 1
ATOM 2501 C CA . ALA A 1 321 ? 61.616 -21.703 6.008 1.00 23.00 321 ALA A CA 1
ATOM 2502 C C . ALA A 1 321 ? 60.946 -21.075 4.751 1.00 23.00 321 ALA A C 1
ATOM 2504 O O . ALA A 1 321 ? 60.113 -21.701 4.102 1.00 23.00 321 ALA A O 1
ATOM 2505 N N . THR A 1 322 ? 61.341 -19.832 4.459 1.00 23.17 322 THR A N 1
ATOM 2506 C CA . THR A 1 322 ? 61.221 -18.990 3.235 1.00 23.17 322 THR A CA 1
ATOM 2507 C C . THR A 1 322 ? 62.292 -19.410 2.184 1.00 23.17 322 THR A C 1
ATOM 2509 O O . THR A 1 322 ? 62.861 -20.479 2.424 1.00 23.17 322 THR A O 1
ATOM 2512 N N . PRO A 1 323 ? 62.686 -18.676 1.091 1.00 36.41 323 PRO A N 1
ATOM 2513 C CA . PRO A 1 323 ? 62.414 -17.287 0.595 1.00 36.41 323 PRO A CA 1
ATOM 2514 C C . PRO A 1 323 ? 62.235 -17.172 -0.961 1.00 36.41 323 PRO A C 1
ATOM 2516 O O . PRO A 1 323 ? 62.202 -18.195 -1.629 1.00 36.41 323 PRO A O 1
ATOM 2519 N N . GLY A 1 324 ? 62.104 -16.030 -1.666 1.00 24.73 324 GLY A N 1
ATOM 2520 C CA . GLY A 1 324 ? 62.093 -14.580 -1.388 1.00 24.73 324 GLY A CA 1
ATOM 2521 C C . GLY A 1 324 ? 62.363 -13.732 -2.668 1.00 24.73 324 GLY A C 1
ATOM 2522 O O . GLY A 1 324 ? 62.674 -14.307 -3.707 1.00 24.73 324 GLY A O 1
ATOM 2523 N N . CYS A 1 325 ? 62.308 -12.390 -2.504 1.00 24.06 325 CYS A N 1
ATOM 2524 C CA . CYS A 1 325 ? 62.944 -11.282 -3.283 1.00 24.06 325 CYS A CA 1
ATOM 2525 C C . CYS A 1 325 ? 62.477 -10.961 -4.730 1.00 24.06 325 CYS A C 1
ATOM 2527 O O . CYS A 1 325 ? 62.113 -11.863 -5.468 1.00 24.06 325 CYS A O 1
ATOM 2529 N N . ASP A 1 326 ? 62.457 -9.714 -5.247 1.00 24.27 326 ASP A N 1
ATOM 2530 C CA . ASP A 1 326 ? 63.029 -8.390 -4.873 1.00 24.27 326 ASP A CA 1
ATOM 2531 C C . ASP A 1 326 ? 62.291 -7.259 -5.669 1.00 24.27 326 ASP A C 1
ATOM 2533 O O . ASP A 1 326 ? 61.840 -7.514 -6.780 1.00 24.27 326 ASP A O 1
ATOM 2537 N N . ARG A 1 327 ? 61.902 -6.103 -5.091 1.00 25.16 327 ARG A N 1
ATOM 2538 C CA . ARG A 1 327 ? 62.569 -4.770 -4.931 1.00 25.16 327 ARG A CA 1
ATOM 2539 C C . ARG A 1 327 ? 62.620 -3.790 -6.132 1.00 25.16 327 ARG A C 1
ATOM 2541 O O . ARG A 1 327 ? 63.062 -4.145 -7.214 1.00 25.16 327 ARG A O 1
ATOM 2548 N N . ALA A 1 328 ? 62.365 -2.516 -5.763 1.00 23.94 328 ALA A N 1
ATOM 2549 C CA . ALA A 1 328 ? 62.866 -1.205 -6.255 1.00 23.94 328 ALA A CA 1
ATOM 2550 C C . ALA A 1 328 ? 61.797 -0.334 -6.967 1.00 23.94 328 ALA A C 1
ATOM 2552 O O . ALA A 1 328 ? 61.267 -0.745 -7.986 1.00 23.94 328 ALA A O 1
ATOM 2553 N N . ALA A 1 329 ? 61.266 0.771 -6.415 1.00 24.16 329 ALA A N 1
ATOM 2554 C CA . ALA A 1 329 ? 61.828 2.039 -5.901 1.00 24.16 329 ALA A CA 1
ATOM 2555 C C . ALA A 1 329 ? 62.060 3.126 -6.981 1.00 24.16 329 ALA A C 1
ATOM 2557 O O . ALA A 1 329 ? 62.987 3.012 -7.770 1.00 24.16 329 ALA A O 1
ATOM 2558 N N . GLY A 1 330 ? 61.301 4.233 -6.883 1.00 21.69 330 GLY A N 1
ATOM 2559 C CA . GLY A 1 330 ? 61.841 5.600 -6.999 1.00 21.69 330 GLY A CA 1
ATOM 2560 C C . GLY A 1 330 ? 61.519 6.450 -8.244 1.00 21.69 330 GLY A C 1
ATOM 2561 O O . GLY A 1 330 ? 61.841 6.071 -9.358 1.00 21.69 330 GLY A O 1
ATOM 2562 N N . PHE A 1 331 ? 61.050 7.675 -7.963 1.00 24.05 331 PHE A N 1
ATOM 2563 C CA . PHE A 1 331 ? 61.159 8.936 -8.728 1.00 24.05 331 PHE A CA 1
ATOM 2564 C C . PHE A 1 331 ? 60.070 9.386 -9.732 1.00 24.05 331 PHE A C 1
ATOM 2566 O O . PHE A 1 331 ? 60.029 9.039 -10.904 1.00 24.05 331 PHE A O 1
ATOM 2573 N N . ALA A 1 332 ? 59.238 10.273 -9.181 1.00 22.14 332 ALA A N 1
ATOM 2574 C CA . ALA A 1 332 ? 58.669 11.528 -9.672 1.00 22.14 332 ALA A CA 1
ATOM 2575 C C . ALA A 1 332 ? 59.225 12.242 -10.938 1.00 22.14 332 ALA A C 1
ATOM 2577 O O . ALA A 1 332 ? 60.432 12.377 -11.115 1.00 22.14 332 ALA A O 1
ATOM 2578 N N . PHE A 1 333 ? 58.260 12.908 -11.605 1.00 21.45 333 PHE A N 1
ATOM 2579 C CA . PHE A 1 333 ? 58.262 14.250 -12.234 1.00 21.45 333 PHE A CA 1
ATOM 2580 C C . PHE A 1 333 ? 58.315 14.418 -13.778 1.00 21.45 333 PHE A C 1
ATOM 2582 O O . PHE A 1 333 ? 59.335 14.218 -14.420 1.00 21.45 333 PHE A O 1
ATOM 2589 N N . LEU A 1 334 ? 57.177 14.941 -14.278 1.00 22.47 334 LEU A N 1
ATOM 2590 C CA . LEU A 1 334 ? 56.935 15.979 -15.303 1.00 22.47 334 LEU A CA 1
ATOM 2591 C C . LEU A 1 334 ? 57.363 15.823 -16.784 1.00 22.47 334 LEU A C 1
ATOM 2593 O O . LEU A 1 334 ? 58.539 15.790 -17.116 1.00 22.47 334 LEU A O 1
ATOM 2597 N N . ALA A 1 335 ? 56.342 16.003 -17.645 1.00 22.36 335 ALA A N 1
ATOM 2598 C CA . ALA A 1 335 ? 56.263 16.948 -18.782 1.00 22.36 335 ALA A CA 1
ATOM 2599 C C . ALA A 1 335 ? 56.043 16.376 -20.208 1.00 22.36 335 ALA A C 1
ATOM 2601 O O . ALA A 1 335 ? 56.902 15.739 -20.797 1.00 22.36 335 ALA A O 1
ATOM 2602 N N . HIS A 1 336 ? 54.874 16.751 -20.753 1.00 23.44 336 HIS A N 1
ATOM 2603 C CA . HIS A 1 336 ? 54.619 17.354 -22.077 1.00 23.44 336 HIS A CA 1
ATOM 2604 C C . HIS A 1 336 ? 54.912 16.604 -23.405 1.00 23.44 336 HIS A C 1
ATOM 2606 O O . HIS A 1 336 ? 56.047 16.438 -23.821 1.00 23.44 336 HIS A O 1
ATOM 2612 N N . TYR A 1 337 ? 53.799 16.381 -24.127 1.00 22.66 337 TYR A N 1
ATOM 2613 C CA . TYR A 1 337 ? 53.492 16.734 -25.531 1.00 22.66 337 TYR A CA 1
ATOM 2614 C C . TYR A 1 337 ? 54.173 16.074 -26.763 1.00 22.66 337 TYR A C 1
ATOM 2616 O O . TYR A 1 337 ? 55.383 16.051 -26.926 1.00 22.66 337 TYR A O 1
ATOM 2624 N N . HIS A 1 338 ? 53.274 15.747 -27.711 1.00 25.53 338 HIS A N 1
ATOM 2625 C CA . HIS A 1 338 ? 53.370 15.618 -29.181 1.00 25.53 338 HIS A CA 1
ATOM 2626 C C . HIS A 1 338 ? 53.923 14.347 -29.880 1.00 25.53 338 HIS A C 1
ATOM 2628 O O . HIS A 1 338 ? 55.116 14.134 -30.025 1.00 25.53 338 HIS A O 1
ATOM 2634 N N . ALA A 1 339 ? 52.959 13.604 -30.451 1.00 23.20 339 ALA A N 1
ATOM 2635 C CA . ALA A 1 339 ? 52.700 13.401 -31.891 1.00 23.20 339 ALA A CA 1
ATOM 2636 C C . ALA A 1 339 ? 53.597 12.495 -32.779 1.00 23.20 339 ALA A C 1
ATOM 2638 O O . ALA A 1 339 ? 54.767 12.757 -33.017 1.00 23.20 339 ALA A O 1
ATOM 2639 N N . THR A 1 340 ? 52.894 11.550 -33.437 1.00 24.30 340 THR A N 1
ATOM 2640 C CA . THR A 1 340 ? 53.042 11.058 -34.834 1.00 24.30 340 THR A CA 1
ATOM 2641 C C . THR A 1 340 ? 54.352 10.387 -35.279 1.00 24.30 340 THR A C 1
ATOM 2643 O O . THR A 1 340 ? 55.372 11.044 -35.431 1.00 24.30 340 THR A O 1
ATOM 2646 N N . THR A 1 341 ? 54.291 9.122 -35.731 1.00 24.58 341 THR A N 1
ATOM 2647 C CA . THR A 1 341 ? 54.191 8.732 -37.167 1.00 24.58 341 THR A CA 1
ATOM 2648 C C . THR A 1 341 ? 54.425 7.218 -37.377 1.00 24.58 341 THR A C 1
ATOM 2650 O O . THR A 1 341 ? 55.236 6.577 -36.720 1.00 24.58 341 THR A O 1
ATOM 2653 N N . ILE A 1 342 ? 53.646 6.700 -38.326 1.00 26.98 342 ILE A N 1
ATOM 2654 C CA . ILE A 1 342 ? 53.582 5.421 -39.057 1.00 26.98 342 ILE A CA 1
ATOM 2655 C C . ILE A 1 342 ? 54.938 4.756 -39.399 1.00 26.98 342 ILE A C 1
ATOM 2657 O O . ILE A 1 342 ? 55.870 5.437 -39.815 1.00 26.98 342 ILE A O 1
ATOM 2661 N N . GLY A 1 343 ? 54.991 3.411 -39.381 1.00 23.75 343 GLY A N 1
ATOM 2662 C CA . GLY A 1 343 ? 56.028 2.632 -40.085 1.00 23.75 343 GLY A CA 1
ATOM 2663 C C . GLY A 1 343 ? 56.073 1.127 -39.760 1.00 23.75 343 GLY A C 1
ATOM 2664 O O . GLY A 1 343 ? 56.641 0.716 -38.758 1.00 23.75 343 GLY A O 1
ATOM 2665 N N . VAL A 1 344 ? 55.501 0.303 -40.639 1.00 23.34 344 VAL A N 1
ATOM 2666 C CA . VAL A 1 344 ? 55.654 -1.173 -40.785 1.00 23.34 344 VAL A CA 1
ATOM 2667 C C . VAL A 1 344 ? 56.509 -1.393 -42.067 1.00 23.34 344 VAL A C 1
ATOM 2669 O O . VAL A 1 344 ? 56.492 -0.448 -42.860 1.00 23.34 344 VAL A O 1
ATOM 2672 N N . PRO A 1 345 ? 57.193 -2.530 -42.403 1.00 37.44 345 PRO A N 1
ATOM 2673 C CA . PRO A 1 345 ? 57.291 -3.895 -41.819 1.00 37.44 345 PRO A CA 1
ATOM 2674 C C . PRO A 1 345 ? 58.734 -4.477 -41.713 1.00 37.44 345 PRO A C 1
ATOM 2676 O O . PRO A 1 345 ? 59.671 -3.928 -42.274 1.00 37.44 345 PRO A O 1
ATOM 2679 N N . LEU A 1 346 ? 58.892 -5.665 -41.096 1.00 25.22 346 LEU A N 1
ATOM 2680 C CA . LEU A 1 346 ? 59.542 -6.867 -41.688 1.00 25.22 346 LEU A CA 1
ATOM 2681 C C . LEU A 1 346 ? 59.644 -8.020 -40.663 1.00 25.22 346 LEU A C 1
ATOM 2683 O O . LEU A 1 346 ? 60.096 -7.838 -39.538 1.00 25.22 346 LEU A O 1
ATOM 2687 N N . ALA A 1 347 ? 59.208 -9.215 -41.074 1.00 24.22 347 ALA A N 1
ATOM 2688 C CA . ALA A 1 347 ? 59.331 -10.486 -40.344 1.00 24.22 347 ALA A CA 1
ATOM 2689 C C . ALA A 1 347 ? 60.637 -11.221 -40.735 1.00 24.22 347 ALA A C 1
ATOM 2691 O O . ALA A 1 347 ? 61.176 -10.938 -41.807 1.00 24.22 347 ALA A O 1
ATOM 2692 N N . PRO A 1 348 ? 61.122 -12.199 -39.934 1.00 28.48 348 PRO A N 1
ATOM 2693 C CA . PRO A 1 348 ? 60.703 -13.581 -40.204 1.00 28.48 348 PRO A CA 1
ATOM 2694 C C . PRO A 1 348 ? 60.498 -14.503 -38.976 1.00 28.48 348 PRO A C 1
ATOM 2696 O O . PRO A 1 348 ? 61.213 -14.469 -37.981 1.00 28.48 348 PRO A O 1
ATOM 2699 N N . PHE A 1 349 ? 59.484 -15.360 -39.134 1.00 25.39 349 PHE A N 1
ATOM 2700 C CA . PHE A 1 349 ? 59.265 -16.732 -38.646 1.00 25.39 349 PHE A CA 1
ATOM 2701 C C . PHE A 1 349 ? 60.136 -17.329 -37.520 1.00 25.39 349 PHE A C 1
ATOM 2703 O O . PHE A 1 349 ? 61.300 -17.638 -37.729 1.00 25.39 349 PHE A O 1
ATOM 2710 N N . THR A 1 350 ? 59.476 -17.778 -36.440 1.00 26.78 350 THR A N 1
ATOM 2711 C CA . THR A 1 350 ? 59.464 -19.205 -36.035 1.00 26.78 350 THR A CA 1
ATOM 2712 C C . THR A 1 350 ? 58.207 -19.555 -35.215 1.00 26.78 350 THR A C 1
ATOM 2714 O O . THR A 1 350 ? 57.759 -18.818 -34.341 1.00 26.78 350 THR A O 1
ATOM 2717 N N . HIS A 1 351 ? 57.603 -20.698 -35.544 1.00 29.19 351 HIS A N 1
ATOM 2718 C CA . HIS A 1 351 ? 56.348 -21.233 -35.006 1.00 29.19 351 HIS A CA 1
ATOM 2719 C C . HIS A 1 351 ? 56.467 -21.755 -33.562 1.00 29.19 351 HIS A C 1
ATOM 2721 O O . HIS A 1 351 ? 57.200 -22.715 -33.342 1.00 29.19 351 HIS A O 1
ATOM 2727 N N . ARG A 1 352 ? 55.597 -21.305 -32.640 1.00 26.11 352 ARG A N 1
ATOM 2728 C CA . ARG A 1 352 ? 54.966 -22.175 -31.618 1.00 26.11 352 ARG A CA 1
ATOM 2729 C C . ARG A 1 352 ? 53.552 -21.696 -31.270 1.00 26.11 352 ARG A C 1
ATOM 2731 O O . ARG A 1 352 ? 53.310 -20.523 -31.014 1.00 26.11 352 ARG A O 1
ATOM 2738 N N . ARG A 1 353 ? 52.617 -22.648 -31.293 1.00 32.31 353 ARG A N 1
ATOM 2739 C CA . ARG A 1 353 ? 51.172 -22.505 -31.059 1.00 32.31 353 ARG A CA 1
ATOM 2740 C C . ARG A 1 353 ? 50.861 -21.851 -29.702 1.00 32.31 353 ARG A C 1
ATOM 2742 O O . ARG A 1 353 ? 51.246 -22.399 -28.674 1.00 32.31 353 ARG A O 1
ATOM 2749 N N . LYS A 1 354 ? 50.064 -20.778 -29.702 1.00 27.62 354 LYS A N 1
ATOM 2750 C CA . LYS A 1 354 ? 49.176 -20.378 -28.597 1.00 27.62 354 LYS A CA 1
ATOM 2751 C C . LYS A 1 354 ? 47.892 -19.784 -29.176 1.00 27.62 354 LYS A C 1
ATOM 2753 O O . LYS A 1 354 ? 47.930 -19.050 -30.160 1.00 27.62 354 LYS A O 1
ATOM 2758 N N . CYS A 1 355 ? 46.772 -20.175 -28.576 1.00 24.55 355 CYS A N 1
ATOM 2759 C CA . CYS A 1 355 ? 45.417 -19.737 -28.876 1.00 24.55 355 CYS A CA 1
ATOM 2760 C C . CYS A 1 355 ? 45.334 -18.224 -29.116 1.00 24.55 355 CYS A C 1
ATOM 2762 O O . CYS A 1 355 ? 45.781 -17.439 -28.281 1.00 24.55 355 CYS A O 1
ATOM 2764 N N . ARG A 1 356 ? 44.700 -17.818 -30.223 1.00 26.34 356 ARG A N 1
ATOM 2765 C CA . ARG A 1 356 ? 44.183 -16.455 -30.379 1.00 26.34 356 ARG A CA 1
ATOM 2766 C C . ARG A 1 356 ? 43.097 -16.244 -29.322 1.00 26.34 356 ARG A C 1
ATOM 2768 O O . ARG A 1 356 ? 41.999 -16.774 -29.458 1.00 26.34 356 ARG A O 1
ATOM 2775 N N . MET A 1 357 ? 43.402 -15.458 -28.292 1.00 25.86 357 MET A N 1
ATOM 2776 C CA . MET A 1 357 ? 42.384 -14.616 -27.671 1.00 25.86 357 MET A CA 1
ATOM 2777 C C . MET A 1 357 ? 41.907 -13.648 -28.755 1.00 25.86 357 MET A C 1
ATOM 2779 O O . MET A 1 357 ? 42.682 -12.828 -29.243 1.00 25.86 357 MET A O 1
ATOM 2783 N N . LEU A 1 358 ? 40.651 -13.788 -29.169 1.00 29.47 358 LEU A N 1
ATOM 2784 C CA . LEU A 1 358 ? 39.936 -12.726 -29.860 1.00 29.47 358 LEU A CA 1
ATOM 2785 C C . LEU A 1 358 ? 39.850 -11.549 -28.883 1.00 29.47 358 LEU A C 1
ATOM 2787 O O . LEU A 1 358 ? 39.184 -11.645 -27.854 1.00 29.47 358 LEU A O 1
ATOM 2791 N N . SER A 1 359 ? 40.557 -10.459 -29.173 1.00 32.53 359 SER A N 1
ATOM 2792 C CA . SER A 1 359 ? 40.315 -9.177 -28.523 1.00 32.53 359 SER A CA 1
ATOM 2793 C C . SER A 1 359 ? 38.912 -8.722 -28.921 1.00 32.53 359 SER A C 1
ATOM 2795 O O . SER A 1 359 ? 38.707 -8.232 -30.031 1.00 32.53 359 SER A O 1
ATOM 2797 N N . PHE A 1 360 ? 37.934 -8.931 -28.043 1.00 34.69 360 PHE A N 1
ATOM 2798 C CA . PHE A 1 360 ? 36.630 -8.292 -28.173 1.00 34.69 360 PHE A CA 1
ATOM 2799 C C . PHE A 1 360 ? 36.848 -6.775 -28.131 1.00 34.69 360 PHE A C 1
ATOM 2801 O O . PHE A 1 360 ? 37.377 -6.257 -27.145 1.00 34.69 360 PHE A O 1
ATOM 2808 N N . SER A 1 361 ? 36.462 -6.054 -29.188 1.00 42.16 361 SER A N 1
ATOM 2809 C CA . SER A 1 361 ? 36.298 -4.605 -29.076 1.00 42.16 361 SER A CA 1
ATOM 2810 C C . SER A 1 361 ? 35.233 -4.354 -28.010 1.00 42.16 361 SER A C 1
ATOM 2812 O O . SER A 1 361 ? 34.125 -4.884 -28.119 1.00 42.16 361 SER A O 1
ATOM 2814 N N . ARG A 1 362 ? 35.560 -3.590 -26.966 1.00 51.44 362 ARG A N 1
ATOM 2815 C CA . ARG A 1 362 ? 34.577 -3.192 -25.948 1.00 51.44 362 ARG A CA 1
ATOM 2816 C C . ARG A 1 362 ? 33.429 -2.441 -26.629 1.00 51.44 362 ARG A C 1
ATOM 2818 O O . ARG A 1 362 ? 33.686 -1.633 -27.524 1.00 51.44 362 ARG A O 1
ATOM 2825 N N . SER A 1 363 ? 32.189 -2.706 -26.218 1.00 75.44 363 SER A N 1
ATOM 2826 C CA . SER A 1 363 ? 31.011 -1.954 -26.670 1.00 75.44 363 SER A CA 1
ATOM 2827 C C . SER A 1 363 ? 31.207 -0.452 -26.434 1.00 75.44 363 SER A C 1
ATOM 2829 O O . SER A 1 363 ? 31.889 -0.062 -25.486 1.00 75.44 363 SER A O 1
ATOM 2831 N N . ASN A 1 364 ? 30.608 0.389 -27.282 1.00 81.00 364 ASN A N 1
ATOM 2832 C CA . ASN A 1 364 ? 30.693 1.849 -27.158 1.00 81.00 364 ASN A CA 1
ATOM 2833 C C . ASN A 1 364 ? 30.307 2.325 -25.742 1.00 81.00 364 ASN A C 1
ATOM 2835 O O . ASN A 1 364 ? 31.044 3.079 -25.118 1.00 81.00 364 ASN A O 1
ATOM 2839 N N . ASP A 1 365 ? 29.231 1.765 -25.189 1.00 87.25 365 ASP A N 1
ATOM 2840 C CA . ASP A 1 365 ? 28.743 2.028 -23.832 1.00 87.25 365 ASP A CA 1
ATOM 2841 C C . ASP A 1 365 ? 29.796 1.756 -22.747 1.00 87.25 365 ASP A C 1
ATOM 2843 O O . ASP A 1 365 ? 29.978 2.563 -21.839 1.00 87.25 365 ASP A O 1
ATOM 2847 N N . GLN A 1 366 ? 30.548 0.655 -22.865 1.00 86.81 366 GLN A N 1
ATOM 2848 C CA . GLN A 1 366 ? 31.596 0.330 -21.897 1.00 86.81 366 GLN A CA 1
ATOM 2849 C C . GLN A 1 366 ? 32.770 1.305 -22.018 1.00 86.81 366 GLN A C 1
ATOM 2851 O O . GLN A 1 366 ? 33.393 1.640 -21.020 1.00 86.81 366 GLN A O 1
ATOM 2856 N N . GLN A 1 367 ? 33.065 1.801 -23.223 1.00 90.81 367 GLN A N 1
ATOM 2857 C CA . GLN A 1 367 ? 34.113 2.804 -23.416 1.00 90.81 367 GLN A CA 1
ATOM 2858 C C . GLN A 1 367 ? 33.734 4.157 -22.800 1.00 90.81 367 GLN A C 1
ATOM 2860 O O . GLN A 1 367 ? 34.605 4.810 -22.221 1.00 90.81 367 GLN A O 1
ATOM 2865 N N . VAL A 1 368 ? 32.460 4.559 -22.904 1.00 92.94 368 VAL A N 1
ATOM 2866 C CA . VAL A 1 368 ? 31.922 5.757 -22.234 1.00 92.94 368 VAL A CA 1
ATOM 2867 C C . VAL A 1 368 ? 31.996 5.582 -20.718 1.00 92.94 368 VAL A C 1
ATOM 2869 O O . VAL A 1 368 ? 32.547 6.442 -20.035 1.00 92.94 368 VAL A O 1
ATOM 2872 N N . LEU A 1 369 ? 31.552 4.435 -20.194 1.00 93.19 369 LEU A N 1
ATOM 2873 C CA . LEU A 1 369 ? 31.604 4.127 -18.763 1.00 93.19 369 LEU A CA 1
ATOM 2874 C C . LEU A 1 369 ? 33.047 4.117 -18.227 1.00 93.19 369 LEU A C 1
ATOM 2876 O O . LEU A 1 369 ? 33.327 4.706 -17.189 1.00 93.19 369 LEU A O 1
ATOM 2880 N N . ASP A 1 370 ? 33.989 3.531 -18.973 1.00 91.75 370 ASP A N 1
ATOM 2881 C CA . ASP A 1 370 ? 35.412 3.516 -18.618 1.00 91.75 370 ASP A CA 1
ATOM 2882 C C . ASP A 1 370 ? 36.027 4.931 -18.635 1.00 91.75 370 ASP A C 1
ATOM 2884 O O . ASP A 1 370 ? 36.906 5.237 -17.826 1.00 91.75 370 ASP A O 1
ATOM 2888 N N . ARG A 1 371 ? 35.625 5.794 -19.584 1.00 94.38 371 ARG A N 1
ATOM 2889 C CA . ARG A 1 371 ? 36.043 7.209 -19.623 1.00 94.38 371 ARG A CA 1
ATOM 2890 C C . ARG A 1 371 ? 35.492 7.967 -18.423 1.00 94.38 371 ARG A C 1
ATOM 2892 O O . ARG A 1 371 ? 36.249 8.687 -17.777 1.00 94.38 371 ARG A O 1
ATOM 2899 N N . PHE A 1 372 ? 34.216 7.768 -18.119 1.00 96.50 372 PHE A N 1
ATOM 2900 C CA . PHE A 1 372 ? 33.554 8.402 -16.992 1.00 96.50 372 PHE A CA 1
ATOM 2901 C C . PHE A 1 372 ? 34.161 7.965 -15.652 1.00 96.50 372 PHE A C 1
ATOM 2903 O O . PHE A 1 372 ? 34.475 8.812 -14.823 1.00 96.50 372 PHE A O 1
ATOM 2910 N N . GLN A 1 373 ? 34.464 6.674 -15.486 1.00 94.44 373 GLN A N 1
ATOM 2911 C CA . GLN A 1 373 ? 35.179 6.153 -14.318 1.00 94.44 373 GLN A CA 1
ATOM 2912 C C . GLN A 1 373 ? 36.519 6.874 -14.105 1.00 94.44 373 GLN A C 1
ATOM 2914 O O . GLN A 1 373 ? 36.801 7.316 -12.997 1.00 94.44 373 GLN A O 1
ATOM 2919 N N . ARG A 1 374 ? 37.317 7.067 -15.169 1.00 94.12 374 ARG A N 1
ATOM 2920 C CA . ARG A 1 374 ? 38.584 7.821 -15.085 1.00 94.12 374 ARG A CA 1
ATOM 2921 C C . ARG A 1 374 ? 38.379 9.295 -14.731 1.00 94.12 374 ARG A C 1
ATOM 2923 O O . ARG A 1 374 ? 39.217 9.876 -14.041 1.00 94.12 374 ARG A O 1
ATOM 2930 N N . ALA A 1 375 ? 37.299 9.906 -15.218 1.00 93.62 375 ALA A N 1
ATOM 2931 C CA . ALA A 1 375 ? 36.954 11.280 -14.871 1.00 93.62 375 ALA A CA 1
ATOM 2932 C C . ALA A 1 375 ? 36.608 11.391 -13.378 1.00 93.62 375 ALA A C 1
ATOM 2934 O O . ALA A 1 375 ? 37.170 12.244 -12.700 1.00 93.62 375 ALA A O 1
ATOM 2935 N N . LEU A 1 376 ? 35.789 10.475 -12.849 1.00 94.81 376 LEU A N 1
ATOM 2936 C CA . LEU A 1 376 ? 35.486 10.397 -11.417 1.00 94.81 376 LEU A CA 1
ATOM 2937 C C . LEU A 1 376 ? 36.743 10.162 -10.572 1.00 94.81 376 LEU A C 1
ATOM 2939 O O . LEU A 1 376 ? 36.947 10.867 -9.591 1.00 94.81 376 LEU A O 1
ATOM 2943 N N . ASP A 1 377 ? 37.634 9.257 -10.993 1.00 93.06 377 ASP A N 1
ATOM 2944 C CA . ASP A 1 377 ? 38.910 9.017 -10.300 1.00 93.06 377 ASP A CA 1
ATOM 2945 C C . ASP A 1 377 ? 39.779 10.285 -10.232 1.00 93.06 377 ASP A C 1
ATOM 2947 O O . ASP A 1 377 ? 40.507 10.495 -9.267 1.00 93.06 377 ASP A O 1
ATOM 2951 N N . THR A 1 378 ? 39.712 11.140 -11.256 1.00 93.81 378 THR A N 1
ATOM 2952 C CA . THR A 1 378 ? 40.436 12.422 -11.297 1.00 93.81 378 THR A CA 1
ATOM 2953 C C . THR A 1 378 ? 39.759 13.484 -10.427 1.00 93.81 378 THR A C 1
ATOM 2955 O O . THR A 1 378 ? 40.434 14.303 -9.804 1.00 93.81 378 THR A O 1
ATOM 2958 N N . ILE A 1 379 ? 38.426 13.480 -10.366 1.00 91.81 379 ILE A N 1
ATOM 2959 C CA . ILE A 1 379 ? 37.645 14.392 -9.523 1.00 91.81 379 ILE A CA 1
ATOM 2960 C C . ILE A 1 379 ? 37.890 14.079 -8.042 1.00 91.81 379 ILE A C 1
ATOM 2962 O O . ILE A 1 379 ? 38.222 14.990 -7.285 1.00 91.81 379 ILE A O 1
ATOM 2966 N N . GLU A 1 380 ? 37.846 12.803 -7.649 1.00 88.75 380 GLU A N 1
ATOM 2967 C CA . GLU A 1 380 ? 38.055 12.359 -6.261 1.00 88.75 380 GLU A CA 1
ATOM 2968 C C . GLU A 1 380 ? 39.480 12.589 -5.733 1.00 88.75 380 GLU A C 1
ATOM 2970 O O . GLU A 1 380 ? 39.690 12.615 -4.522 1.00 88.75 380 GLU A O 1
ATOM 2975 N N . GLN A 1 381 ? 40.464 12.829 -6.609 1.00 88.94 381 GLN A N 1
ATOM 2976 C CA . GLN A 1 381 ? 41.792 13.297 -6.187 1.00 88.94 381 GLN A CA 1
ATOM 2977 C C . GLN A 1 381 ? 41.764 14.716 -5.606 1.00 88.94 381 GLN A C 1
ATOM 2979 O O . GLN A 1 381 ? 42.652 15.068 -4.831 1.00 88.94 381 GLN A O 1
ATOM 2984 N N . ASN A 1 382 ? 40.780 15.530 -5.998 1.00 84.94 382 ASN A N 1
ATOM 2985 C CA . ASN A 1 382 ? 40.683 16.941 -5.630 1.00 84.94 382 ASN A CA 1
ATOM 2986 C C . ASN A 1 382 ? 39.513 17.226 -4.680 1.00 84.94 382 ASN A C 1
ATOM 2988 O O . ASN A 1 382 ? 39.617 18.121 -3.845 1.00 84.94 382 ASN A O 1
ATOM 2992 N N . VAL A 1 383 ? 38.408 16.484 -4.800 1.00 85.38 383 VAL A N 1
ATOM 2993 C CA . VAL A 1 383 ? 37.200 16.662 -3.986 1.00 85.38 383 VAL A CA 1
ATOM 2994 C C . VAL A 1 383 ? 36.628 15.299 -3.620 1.00 85.38 383 VAL A C 1
ATOM 2996 O O . VAL A 1 383 ? 36.225 14.542 -4.498 1.00 85.38 383 VAL A O 1
ATOM 2999 N N . VAL A 1 384 ? 36.567 14.989 -2.326 1.00 85.31 384 VAL A N 1
ATOM 3000 C CA . VAL A 1 384 ? 35.993 13.724 -1.845 1.00 85.31 384 VAL A CA 1
ATOM 3001 C C . VAL A 1 384 ? 34.475 13.758 -2.014 1.00 85.31 384 VAL A C 1
ATOM 3003 O O . VAL A 1 384 ? 33.835 14.722 -1.607 1.00 85.31 384 VAL A O 1
ATOM 3006 N N . MET A 1 385 ? 33.903 12.713 -2.611 1.00 88.75 385 MET A N 1
ATOM 3007 C CA . MET A 1 385 ? 32.457 12.548 -2.759 1.00 88.75 385 MET A CA 1
ATOM 3008 C C . MET A 1 385 ? 31.875 11.862 -1.512 1.00 88.75 385 MET A C 1
ATOM 3010 O O . MET A 1 385 ? 32.187 10.702 -1.241 1.00 88.75 385 MET A O 1
ATOM 3014 N N . GLU A 1 386 ? 31.024 12.551 -0.746 1.00 83.06 386 GLU A N 1
ATOM 3015 C CA . GLU A 1 386 ? 30.519 12.070 0.551 1.00 83.06 386 GLU A CA 1
ATOM 3016 C C . GLU A 1 386 ? 28.997 12.256 0.694 1.00 83.06 386 GLU A C 1
ATOM 3018 O O . GLU A 1 386 ? 28.353 13.010 -0.034 1.00 83.06 386 GLU A O 1
ATOM 3023 N N . GLY A 1 387 ? 28.386 11.556 1.656 1.00 85.12 387 GLY A N 1
ATOM 3024 C CA . GLY A 1 387 ? 26.961 11.716 1.965 1.00 85.12 387 GLY A CA 1
ATOM 3025 C C . GLY A 1 387 ? 26.038 11.287 0.807 1.00 85.12 387 GLY A C 1
ATOM 3026 O O . GLY A 1 387 ? 26.177 10.165 0.311 1.00 85.12 387 GLY A O 1
ATOM 3027 N N . PRO A 1 388 ? 25.067 12.119 0.376 1.00 82.38 388 PRO A N 1
ATOM 3028 C CA . PRO A 1 388 ? 24.210 11.833 -0.786 1.00 82.38 388 PRO A CA 1
ATOM 3029 C C . PRO A 1 388 ? 24.987 11.637 -2.099 1.00 82.38 388 PRO A C 1
ATOM 3031 O O . PRO A 1 388 ? 24.556 10.879 -2.974 1.00 82.38 388 PRO A O 1
ATOM 3034 N N . PHE A 1 389 ? 26.162 12.257 -2.221 1.00 88.75 389 PHE A N 1
ATOM 3035 C CA . PHE A 1 389 ? 27.030 12.139 -3.391 1.00 88.75 389 PHE A CA 1
ATOM 3036 C C . PHE A 1 389 ? 28.052 11.010 -3.270 1.00 88.75 389 PHE A C 1
ATOM 3038 O O . PHE A 1 389 ? 28.839 10.827 -4.187 1.00 88.75 389 PHE A O 1
ATOM 3045 N N . GLU A 1 390 ? 28.032 10.212 -2.197 1.00 90.31 390 GLU A N 1
ATOM 3046 C CA . GLU A 1 390 ? 28.961 9.090 -2.025 1.00 90.31 390 GLU A CA 1
ATOM 3047 C C . GLU A 1 390 ? 28.937 8.152 -3.242 1.00 90.31 390 GLU A C 1
ATOM 3049 O O . GLU A 1 390 ? 27.875 7.668 -3.664 1.00 90.31 390 GLU A O 1
ATOM 3054 N N . ARG A 1 391 ? 30.132 7.921 -3.796 1.00 91.88 391 ARG A N 1
ATOM 3055 C CA . ARG A 1 391 ? 30.353 7.197 -5.045 1.00 91.88 391 ARG A CA 1
ATOM 3056 C C . ARG A 1 391 ? 29.926 5.730 -4.953 1.00 91.88 391 ARG A C 1
ATOM 3058 O O . ARG A 1 391 ? 30.138 5.046 -3.955 1.00 91.88 391 ARG A O 1
ATOM 3065 N N . LEU A 1 392 ? 29.352 5.242 -6.045 1.00 92.06 392 LEU A N 1
ATOM 3066 C CA . LEU A 1 392 ? 29.026 3.846 -6.318 1.00 92.06 392 LEU A CA 1
ATOM 3067 C C . LEU A 1 392 ? 29.818 3.372 -7.542 1.00 92.06 392 LEU A C 1
ATOM 3069 O O . LEU A 1 392 ? 30.290 4.189 -8.335 1.00 92.06 392 LEU A O 1
ATOM 3073 N N . ASP A 1 393 ? 29.906 2.056 -7.736 1.00 89.38 393 ASP A N 1
ATOM 3074 C CA . ASP A 1 393 ? 30.378 1.495 -9.005 1.00 89.38 393 ASP A CA 1
ATOM 3075 C C . ASP A 1 393 ? 29.424 1.935 -10.127 1.00 89.38 393 ASP A C 1
ATOM 3077 O O . ASP A 1 393 ? 28.240 1.597 -10.044 1.00 89.38 393 ASP A O 1
ATOM 3081 N N . PRO A 1 394 ? 29.876 2.687 -11.153 1.00 94.12 394 PRO A N 1
ATOM 3082 C CA . PRO A 1 394 ? 28.976 3.213 -12.166 1.00 94.12 394 PRO A CA 1
ATOM 3083 C C . PRO A 1 394 ? 28.360 2.114 -13.031 1.00 94.12 394 PRO A C 1
ATOM 3085 O O . PRO A 1 394 ? 29.056 1.210 -13.497 1.00 94.12 394 PRO A O 1
ATOM 3088 N N . TYR A 1 395 ? 27.064 2.218 -13.310 1.00 93.50 395 TYR A N 1
ATOM 3089 C CA . TYR A 1 395 ? 26.349 1.332 -14.233 1.00 93.50 395 TYR A CA 1
ATOM 3090 C C . TYR A 1 395 ? 25.303 2.105 -15.032 1.00 93.50 395 TYR A C 1
ATOM 3092 O O . TYR A 1 395 ? 24.930 3.219 -14.677 1.00 93.50 395 TYR A O 1
ATOM 3100 N N . ILE A 1 396 ? 24.857 1.519 -16.143 1.00 93.75 396 ILE A N 1
ATOM 3101 C CA . ILE A 1 396 ? 23.909 2.149 -17.064 1.00 93.75 396 ILE A CA 1
ATOM 3102 C C . ILE A 1 396 ? 22.507 1.595 -16.819 1.00 93.75 396 ILE A C 1
ATOM 3104 O O . ILE A 1 396 ? 22.324 0.380 -16.739 1.00 93.75 396 ILE A O 1
ATOM 3108 N N . VAL A 1 397 ? 21.526 2.491 -16.772 1.00 89.25 397 VAL A N 1
ATOM 3109 C CA . VAL A 1 397 ? 20.092 2.184 -16.771 1.00 89.25 397 VAL A CA 1
ATOM 3110 C C . VAL A 1 397 ? 19.425 2.769 -18.016 1.00 89.25 397 VAL A C 1
ATOM 3112 O O . VAL A 1 397 ? 19.919 3.729 -18.610 1.00 89.25 397 VAL A O 1
ATOM 3115 N N . GLU A 1 398 ? 18.306 2.180 -18.434 1.00 90.00 398 GLU A N 1
ATOM 3116 C CA . GLU A 1 398 ? 17.495 2.672 -19.550 1.00 90.00 398 GLU A CA 1
ATOM 3117 C C . GLU A 1 398 ? 16.234 3.356 -19.032 1.00 90.00 398 GLU A C 1
ATOM 3119 O O . GLU A 1 398 ? 15.532 2.818 -18.176 1.00 90.00 398 GLU A O 1
ATOM 3124 N N . HIS A 1 399 ? 15.957 4.534 -19.579 1.00 84.44 399 HIS A N 1
ATOM 3125 C CA . HIS A 1 399 ? 14.780 5.343 -19.302 1.00 84.44 399 HIS A CA 1
ATOM 3126 C C . HIS A 1 399 ? 13.930 5.468 -20.565 1.00 84.44 399 HIS A C 1
ATOM 3128 O O . HIS A 1 399 ? 14.456 5.557 -21.678 1.00 84.44 399 HIS A O 1
ATOM 3134 N N . ASP A 1 400 ? 12.613 5.474 -20.391 1.00 84.44 400 ASP A N 1
ATOM 3135 C CA . ASP A 1 400 ? 11.632 5.746 -21.444 1.00 84.44 400 ASP A CA 1
ATOM 3136 C C . ASP A 1 400 ? 10.570 6.690 -20.897 1.00 84.44 400 ASP A C 1
ATOM 3138 O O . ASP A 1 400 ? 9.628 6.274 -20.215 1.00 84.44 400 ASP A O 1
ATOM 3142 N N . HIS A 1 401 ? 10.777 7.980 -21.150 1.00 78.00 401 HIS A N 1
ATOM 3143 C CA . HIS A 1 401 ? 9.905 9.035 -20.664 1.00 78.00 401 HIS A CA 1
ATOM 3144 C C . HIS A 1 401 ? 9.253 9.731 -21.855 1.00 78.00 401 HIS A C 1
ATOM 3146 O O . HIS A 1 401 ? 9.922 10.355 -22.680 1.00 78.00 401 HIS A O 1
ATOM 3152 N N . PHE A 1 402 ? 7.922 9.665 -21.915 1.00 77.25 402 PHE A N 1
ATOM 3153 C CA . PHE A 1 402 ? 7.111 10.445 -22.853 1.00 77.25 402 PHE A CA 1
ATOM 3154 C C . PHE A 1 402 ? 7.547 10.294 -24.323 1.00 77.25 402 PHE A C 1
ATOM 3156 O O . PHE A 1 402 ? 7.564 11.265 -25.077 1.00 77.25 402 PHE A O 1
ATOM 3163 N N . GLY A 1 403 ? 7.847 9.063 -24.747 1.00 72.00 403 GLY A N 1
ATOM 3164 C CA . GLY A 1 403 ? 8.198 8.742 -26.136 1.00 72.00 403 GLY A CA 1
ATOM 3165 C C . GLY A 1 403 ? 9.683 8.900 -26.467 1.00 72.00 403 GLY A C 1
ATOM 3166 O O . GLY A 1 403 ? 10.085 8.597 -27.590 1.00 72.00 403 GLY A O 1
ATOM 3167 N N . HIS A 1 404 ? 10.505 9.314 -25.499 1.00 82.81 404 HIS A N 1
ATOM 3168 C CA . HIS A 1 404 ? 11.954 9.379 -25.638 1.00 82.81 404 HIS A CA 1
ATOM 3169 C C . HIS A 1 404 ? 12.620 8.300 -24.800 1.00 82.81 404 HIS A C 1
ATOM 3171 O O . HIS A 1 404 ? 12.651 8.375 -23.572 1.00 82.81 404 HIS A O 1
ATOM 3177 N N . ARG A 1 405 ? 13.237 7.334 -25.486 1.00 87.19 405 ARG A N 1
ATOM 3178 C CA . ARG A 1 405 ? 14.126 6.354 -24.862 1.00 87.19 405 ARG A CA 1
ATOM 3179 C C . ARG A 1 405 ? 15.557 6.879 -24.808 1.00 87.19 405 ARG A C 1
ATOM 3181 O O . ARG A 1 405 ? 16.105 7.328 -25.824 1.00 87.19 405 ARG A O 1
ATOM 3188 N N . PHE A 1 406 ? 16.171 6.805 -23.635 1.00 92.31 406 PHE A N 1
ATOM 3189 C CA . PHE A 1 406 ? 17.549 7.220 -23.390 1.00 92.31 406 PHE A CA 1
ATOM 3190 C C . PHE A 1 406 ? 18.198 6.389 -22.283 1.00 92.31 406 PHE A C 1
ATOM 3192 O O . PHE A 1 406 ? 17.550 5.614 -21.592 1.00 92.31 406 PHE A O 1
ATOM 3199 N N . ARG A 1 407 ? 19.515 6.502 -22.159 1.00 93.88 407 ARG A N 1
ATOM 3200 C CA . ARG A 1 407 ? 20.335 5.788 -21.177 1.00 93.88 407 ARG A CA 1
ATOM 3201 C C . ARG A 1 407 ? 20.934 6.769 -20.180 1.00 93.88 407 ARG A C 1
ATOM 3203 O O . ARG A 1 407 ? 21.313 7.866 -20.581 1.00 93.88 407 ARG A O 1
ATOM 3210 N N . LEU A 1 408 ? 21.068 6.368 -18.922 1.00 96.12 408 LEU A N 1
ATOM 3211 C CA . LEU A 1 408 ? 21.700 7.169 -17.874 1.00 96.12 408 LEU A CA 1
ATOM 3212 C C . LEU A 1 408 ? 22.733 6.348 -17.109 1.00 96.12 408 LEU A C 1
ATOM 3214 O O . LEU A 1 408 ? 22.538 5.160 -16.870 1.00 96.12 408 LEU A O 1
ATOM 3218 N N . ILE A 1 409 ? 23.819 6.995 -16.706 1.00 96.31 409 ILE A N 1
ATOM 3219 C CA . ILE A 1 409 ? 24.832 6.442 -15.813 1.00 96.31 409 ILE A CA 1
ATOM 3220 C C . ILE A 1 409 ? 24.452 6.770 -14.366 1.00 96.31 409 ILE A C 1
ATOM 3222 O O . ILE A 1 409 ? 24.319 7.938 -14.003 1.00 96.31 409 ILE A O 1
ATOM 3226 N N . ILE A 1 410 ? 24.333 5.734 -13.539 1.00 96.62 410 ILE A N 1
ATOM 3227 C CA . ILE A 1 410 ? 24.114 5.815 -12.093 1.00 96.62 410 ILE A CA 1
ATOM 3228 C C . ILE A 1 410 ? 25.446 5.587 -11.391 1.00 96.62 410 ILE A C 1
ATOM 3230 O O . ILE A 1 410 ? 26.094 4.577 -11.656 1.00 96.62 410 ILE A O 1
ATOM 3234 N N . PHE A 1 411 ? 25.870 6.505 -10.515 1.00 95.00 411 PHE A N 1
ATOM 3235 C CA . PHE A 1 411 ? 27.239 6.488 -9.971 1.00 95.00 411 PHE A CA 1
ATOM 3236 C C . PHE A 1 411 ? 27.419 7.067 -8.560 1.00 95.00 411 PHE A C 1
ATOM 3238 O O . PHE A 1 411 ? 28.520 7.010 -8.022 1.00 95.00 411 PHE A O 1
ATOM 3245 N N . HIS A 1 412 ? 26.366 7.588 -7.934 1.00 93.75 412 HIS A N 1
ATOM 3246 C CA . HIS A 1 412 ? 26.350 7.966 -6.514 1.00 93.75 412 HIS A CA 1
ATOM 3247 C C . HIS A 1 412 ? 24.991 7.677 -5.868 1.00 93.75 412 HIS A C 1
ATOM 3249 O O . HIS A 1 412 ? 24.003 7.427 -6.568 1.00 93.75 412 HIS A O 1
ATOM 3255 N N . ARG A 1 413 ? 24.924 7.696 -4.531 1.00 89.75 413 ARG A N 1
ATOM 3256 C CA . ARG A 1 413 ? 23.716 7.328 -3.763 1.00 89.75 413 ARG A CA 1
ATOM 3257 C C . ARG A 1 413 ? 22.462 8.097 -4.178 1.00 89.75 413 ARG A C 1
ATOM 3259 O O . ARG A 1 413 ? 21.415 7.478 -4.342 1.00 89.75 413 ARG A O 1
ATOM 3266 N N . GLU A 1 414 ? 22.569 9.403 -4.383 1.00 88.56 414 GLU A N 1
ATOM 3267 C CA . GLU A 1 414 ? 21.454 10.235 -4.838 1.00 88.56 414 GLU A CA 1
ATOM 3268 C C . GLU A 1 414 ? 21.026 9.886 -6.271 1.00 88.56 414 GLU A C 1
ATOM 3270 O O . GLU A 1 414 ? 19.847 9.618 -6.492 1.00 88.56 414 GLU A O 1
ATOM 3275 N N . SER A 1 415 ? 21.961 9.756 -7.225 1.00 89.44 415 SER A N 1
ATOM 3276 C CA . SER A 1 415 ? 21.602 9.340 -8.591 1.00 89.44 415 SER A CA 1
ATOM 3277 C C . SER A 1 415 ? 20.882 7.991 -8.611 1.00 89.44 415 SER A C 1
ATOM 3279 O O . SER A 1 415 ? 19.953 7.786 -9.386 1.00 89.44 415 SER A O 1
ATOM 3281 N N . LYS A 1 416 ? 21.260 7.084 -7.702 1.00 90.19 416 LYS A N 1
ATOM 3282 C CA . LYS A 1 416 ? 20.587 5.802 -7.525 1.00 90.19 416 LYS A CA 1
ATOM 3283 C C . LYS A 1 416 ? 19.184 5.963 -6.940 1.00 90.19 416 LYS A C 1
ATOM 3285 O O . LYS A 1 416 ? 18.259 5.295 -7.381 1.00 90.19 416 LYS A O 1
ATOM 3290 N N . ALA A 1 417 ? 19.010 6.826 -5.945 1.00 84.88 417 ALA A N 1
ATOM 3291 C CA . ALA A 1 417 ? 17.706 7.042 -5.327 1.00 84.88 417 ALA A CA 1
ATOM 3292 C C . ALA A 1 417 ? 16.677 7.599 -6.326 1.00 84.88 417 ALA A C 1
ATOM 3294 O O . ALA A 1 417 ? 15.532 7.152 -6.317 1.00 84.88 417 ALA A O 1
ATOM 3295 N N . TRP A 1 418 ? 17.097 8.523 -7.195 1.00 80.62 418 TRP A N 1
ATOM 3296 C CA . TRP A 1 418 ? 16.198 9.220 -8.117 1.00 80.62 418 TRP A CA 1
ATOM 3297 C C . TRP A 1 418 ? 16.072 8.557 -9.490 1.00 80.62 418 TRP A C 1
ATOM 3299 O O . TRP A 1 418 ? 14.971 8.485 -10.028 1.00 80.62 418 TRP A O 1
ATOM 3309 N N . TYR A 1 419 ? 17.168 8.033 -10.049 1.00 87.94 419 TYR A N 1
ATOM 3310 C CA . TYR A 1 419 ? 17.223 7.639 -11.462 1.00 87.94 419 TYR A CA 1
ATOM 3311 C C . TYR A 1 419 ? 17.480 6.140 -11.700 1.00 87.94 419 TYR A C 1
ATOM 3313 O O . TYR A 1 419 ? 17.462 5.710 -12.848 1.00 87.94 419 TYR A O 1
ATOM 3321 N N . ASP A 1 420 ? 17.686 5.305 -10.670 1.00 85.56 420 ASP A N 1
ATOM 3322 C CA . ASP A 1 420 ? 17.849 3.839 -10.848 1.00 85.56 420 ASP A CA 1
ATOM 3323 C C . ASP A 1 420 ? 16.542 3.166 -11.315 1.00 85.56 420 ASP A C 1
ATOM 3325 O O . ASP A 1 420 ? 16.537 2.134 -11.984 1.00 85.56 420 ASP A O 1
ATOM 3329 N N . SER A 1 421 ? 15.401 3.788 -11.004 1.00 73.56 421 SER A N 1
ATOM 3330 C CA . SER A 1 421 ? 14.090 3.386 -11.515 1.00 73.56 421 SER A CA 1
ATOM 3331 C C . SER A 1 421 ? 13.663 4.258 -12.698 1.00 73.56 421 SER A C 1
ATOM 3333 O O . SER A 1 421 ? 13.924 5.457 -12.706 1.00 73.56 421 SER A O 1
ATOM 3335 N N . ASN A 1 422 ? 12.945 3.676 -13.663 1.00 76.06 422 ASN A N 1
ATOM 3336 C CA . ASN A 1 422 ? 12.317 4.398 -14.780 1.00 76.06 422 ASN A CA 1
ATOM 3337 C C . ASN A 1 422 ? 11.032 5.120 -14.315 1.00 76.06 422 ASN A C 1
ATOM 3339 O O . ASN A 1 422 ? 9.933 4.839 -14.802 1.00 76.06 422 ASN A O 1
ATOM 3343 N N . THR A 1 423 ? 11.147 5.944 -13.271 1.00 66.31 423 THR A N 1
ATOM 3344 C CA . THR A 1 423 ? 10.034 6.738 -12.742 1.00 66.31 423 THR A CA 1
ATOM 3345 C C . THR A 1 423 ? 9.889 7.997 -13.598 1.00 66.31 423 THR A C 1
ATOM 3347 O O . THR A 1 423 ? 10.853 8.755 -13.687 1.00 66.31 423 THR A O 1
ATOM 3350 N N . PRO A 1 424 ? 8.716 8.250 -14.212 1.00 60.62 424 PRO A N 1
ATOM 3351 C CA . PRO A 1 424 ? 8.545 9.396 -15.095 1.00 60.62 424 PRO A CA 1
ATOM 3352 C C . PRO A 1 424 ? 8.748 10.714 -14.348 1.00 60.62 424 PRO A C 1
ATOM 3354 O O . PRO A 1 424 ? 8.072 10.971 -13.352 1.00 60.62 424 PRO A O 1
ATOM 3357 N N . GLU A 1 425 ? 9.621 11.564 -14.880 1.00 73.81 425 GLU A N 1
ATOM 3358 C CA . GLU A 1 425 ? 9.764 12.949 -14.433 1.00 73.81 425 GLU A CA 1
ATOM 3359 C C . GLU A 1 425 ? 8.498 13.724 -14.824 1.00 73.81 425 GLU A C 1
ATOM 3361 O O . GLU A 1 425 ? 8.186 13.899 -16.006 1.00 73.81 425 GLU A O 1
ATOM 3366 N N . TRP A 1 426 ? 7.703 14.112 -13.828 1.00 67.12 426 TRP A N 1
ATOM 3367 C CA . TRP A 1 426 ? 6.333 14.586 -14.031 1.00 67.12 426 TRP A CA 1
ATOM 3368 C C . TRP A 1 426 ? 6.284 15.886 -14.854 1.00 67.12 426 TRP A C 1
ATOM 3370 O O . TRP A 1 426 ? 5.340 16.090 -15.628 1.00 67.12 426 TRP A O 1
ATOM 3380 N N . SER A 1 427 ? 7.322 16.724 -14.745 1.00 79.00 427 SER A N 1
ATOM 3381 C CA . SER A 1 427 ? 7.436 17.993 -15.467 1.00 79.00 427 SER A CA 1
ATOM 3382 C C . SER A 1 427 ? 7.522 17.800 -16.988 1.00 79.00 427 SER A C 1
ATOM 3384 O O . SER A 1 427 ? 6.958 18.600 -17.738 1.00 79.00 427 SER A O 1
ATOM 3386 N N . PHE A 1 428 ? 8.110 16.696 -17.469 1.00 86.50 428 PHE A N 1
ATOM 3387 C CA . PHE A 1 428 ? 8.214 16.381 -18.902 1.00 86.50 428 PHE A CA 1
ATOM 3388 C C . PHE A 1 428 ? 6.849 16.214 -19.560 1.00 86.50 428 PHE A C 1
ATOM 3390 O O . PHE A 1 428 ? 6.627 16.702 -20.670 1.00 86.50 428 PHE A O 1
ATOM 3397 N N . LYS A 1 429 ? 5.908 15.567 -18.858 1.00 79.25 429 LYS A N 1
ATOM 3398 C CA . LYS A 1 429 ? 4.531 15.418 -19.337 1.00 79.25 429 LYS A CA 1
ATOM 3399 C C . LYS A 1 429 ? 3.916 16.780 -19.601 1.00 79.25 429 LYS A C 1
ATOM 3401 O O . LYS A 1 429 ? 3.340 17.005 -20.658 1.00 79.25 429 LYS A O 1
ATOM 3406 N N . GLN A 1 430 ? 4.031 17.670 -18.621 1.00 82.00 430 GLN A N 1
ATOM 3407 C CA . GLN A 1 430 ? 3.389 18.972 -18.671 1.00 82.00 430 GLN A CA 1
ATOM 3408 C C . GLN A 1 430 ? 4.024 19.865 -19.733 1.00 82.00 430 GLN A C 1
ATOM 3410 O O . GLN A 1 430 ? 3.301 20.491 -20.502 1.00 82.00 430 GLN A O 1
ATOM 3415 N N . ILE A 1 431 ? 5.355 19.856 -19.832 1.00 83.94 431 ILE A N 1
ATOM 3416 C CA . ILE A 1 431 ? 6.102 20.592 -20.857 1.00 83.94 431 ILE A CA 1
ATOM 3417 C C . ILE A 1 431 ? 5.712 20.121 -22.264 1.00 83.94 431 ILE A C 1
ATOM 3419 O O . ILE A 1 431 ? 5.462 20.954 -23.137 1.00 83.94 431 ILE A O 1
ATOM 3423 N N . ARG A 1 432 ? 5.624 18.803 -22.480 1.00 81.06 432 ARG A N 1
ATOM 3424 C CA . ARG A 1 432 ? 5.277 18.218 -23.781 1.00 81.06 432 ARG A CA 1
ATOM 3425 C C . ARG A 1 432 ? 3.812 18.437 -24.145 1.00 81.06 432 ARG A C 1
ATOM 3427 O O . ARG A 1 432 ? 3.519 18.938 -25.225 1.00 81.06 432 ARG A O 1
ATOM 3434 N N . ASP A 1 433 ? 2.888 18.088 -23.252 1.00 77.06 433 ASP A N 1
ATOM 3435 C CA . ASP A 1 433 ? 1.447 18.127 -23.532 1.00 77.06 433 ASP A CA 1
ATOM 3436 C C . ASP A 1 433 ? 0.937 19.567 -23.753 1.00 77.06 433 ASP A C 1
ATOM 3438 O O . ASP A 1 433 ? -0.051 19.771 -24.458 1.00 77.06 433 ASP A O 1
ATOM 3442 N N . HIS A 1 434 ? 1.645 20.564 -23.212 1.00 76.06 434 HIS A N 1
ATOM 3443 C CA . HIS A 1 434 ? 1.369 21.987 -23.430 1.00 76.06 434 HIS A CA 1
ATOM 3444 C C . HIS A 1 434 ? 2.289 22.641 -24.469 1.00 76.06 434 HIS A C 1
ATOM 3446 O O . HIS A 1 434 ? 2.200 23.849 -24.677 1.00 76.06 434 HIS A O 1
ATOM 3452 N N . ASN A 1 435 ? 3.164 21.878 -25.133 1.00 80.38 435 ASN A N 1
ATOM 3453 C CA . ASN A 1 435 ? 4.053 22.358 -26.196 1.00 80.38 435 ASN A CA 1
ATOM 3454 C C . ASN A 1 435 ? 4.938 23.556 -25.770 1.00 80.38 435 ASN A C 1
ATOM 3456 O O . ASN A 1 435 ? 5.119 24.534 -26.505 1.00 80.38 435 ASN A O 1
ATOM 3460 N N . TRP A 1 436 ? 5.466 23.500 -24.542 1.00 83.19 436 TRP A N 1
ATOM 3461 C CA . TRP A 1 436 ? 6.356 24.525 -23.974 1.00 83.19 436 TRP A CA 1
ATOM 3462 C C . TRP A 1 436 ? 7.760 24.489 -24.581 1.00 83.19 436 TRP A C 1
ATOM 3464 O O . TRP A 1 436 ? 8.416 25.530 -24.683 1.00 83.19 436 TRP A O 1
ATOM 3474 N N . LEU A 1 437 ? 8.176 23.305 -25.033 1.00 88.62 437 LEU A N 1
ATOM 3475 C CA . LEU A 1 437 ? 9.352 23.093 -25.864 1.00 88.62 437 LEU A CA 1
ATOM 3476 C C . LEU A 1 437 ? 8.935 22.822 -27.302 1.00 88.62 437 LEU A C 1
ATOM 3478 O O . LEU A 1 437 ? 8.012 22.057 -27.562 1.00 88.62 437 LEU A O 1
ATOM 3482 N N . ARG A 1 438 ? 9.644 23.447 -28.235 1.00 87.06 438 ARG A N 1
ATOM 3483 C CA . ARG A 1 438 ? 9.457 23.316 -29.678 1.00 87.06 438 ARG A CA 1
ATOM 3484 C C . ARG A 1 438 ? 10.747 22.802 -30.306 1.00 87.06 438 ARG A C 1
ATOM 3486 O O . ARG A 1 438 ? 11.840 22.972 -29.762 1.00 87.06 438 ARG A O 1
ATOM 3493 N N . ARG A 1 439 ? 10.643 22.191 -31.489 1.00 87.81 439 ARG A N 1
ATOM 3494 C CA . ARG A 1 439 ? 11.841 21.796 -32.246 1.00 87.81 439 ARG A CA 1
ATOM 3495 C C . ARG A 1 439 ? 12.694 23.027 -32.559 1.00 87.81 439 ARG A C 1
ATOM 3497 O O . ARG A 1 439 ? 12.154 24.072 -32.907 1.00 87.81 439 ARG A O 1
ATOM 3504 N N . GLY A 1 440 ? 14.010 22.891 -32.423 1.00 92.25 440 GLY A N 1
ATOM 3505 C CA . GLY A 1 440 ? 14.956 23.991 -32.632 1.00 92.25 440 GLY A CA 1
ATOM 3506 C C . GLY A 1 440 ? 15.123 24.937 -31.438 1.00 92.25 440 GLY A C 1
ATOM 3507 O O . GLY A 1 440 ? 15.955 25.839 -31.506 1.00 92.25 440 GLY A O 1
ATOM 3508 N N . ASP A 1 441 ? 14.384 24.747 -30.339 1.00 95.06 441 ASP A N 1
ATOM 3509 C CA . ASP A 1 441 ? 14.508 25.611 -29.166 1.00 95.06 441 ASP A CA 1
ATOM 3510 C C . ASP A 1 441 ? 15.899 25.512 -28.514 1.00 95.06 441 ASP A C 1
ATOM 3512 O O . ASP A 1 441 ? 16.505 24.440 -28.398 1.00 95.06 441 ASP A O 1
ATOM 3516 N N . THR A 1 442 ? 16.382 26.656 -28.024 1.00 97.69 442 THR A N 1
ATOM 3517 C CA . THR A 1 442 ? 17.509 26.716 -27.086 1.00 97.69 442 THR A CA 1
ATOM 3518 C C . THR A 1 442 ? 16.977 26.640 -25.656 1.00 97.69 442 THR A C 1
ATOM 3520 O O . THR A 1 442 ? 16.115 27.444 -25.279 1.00 97.69 442 THR A O 1
ATOM 3523 N N . VAL A 1 443 ? 17.505 25.713 -24.857 1.00 97.75 443 VAL A N 1
ATOM 3524 C CA . VAL A 1 443 ? 17.089 25.420 -23.478 1.00 97.75 443 VAL A CA 1
ATOM 3525 C C . VAL A 1 443 ? 18.238 25.654 -22.511 1.00 97.75 443 VAL A C 1
ATOM 3527 O O . VAL A 1 443 ? 19.357 25.203 -22.752 1.00 97.75 443 VAL A O 1
ATOM 3530 N N . PHE A 1 444 ? 17.954 26.322 -21.397 1.00 98.06 444 PHE A N 1
ATOM 3531 C CA . PHE A 1 444 ? 18.846 26.367 -20.239 1.00 98.06 444 PHE A CA 1
ATOM 3532 C C . PHE A 1 444 ? 18.337 25.417 -19.151 1.00 98.06 444 PHE A C 1
ATOM 3534 O O . PHE A 1 444 ? 17.195 25.546 -18.721 1.00 98.06 444 PHE A O 1
ATOM 3541 N N . ASP A 1 445 ? 19.179 24.490 -18.704 1.00 97.69 445 ASP A N 1
ATOM 3542 C CA . ASP A 1 445 ? 18.909 23.549 -17.611 1.00 97.69 445 ASP A CA 1
ATOM 3543 C C . ASP A 1 445 ? 19.793 23.920 -16.411 1.00 97.69 445 ASP A C 1
ATOM 3545 O O . ASP A 1 445 ? 20.977 23.575 -16.383 1.00 97.69 445 ASP A O 1
ATOM 3549 N N . LEU A 1 446 ? 19.255 24.714 -15.476 1.00 96.38 446 LEU A N 1
ATOM 3550 C CA . LEU A 1 446 ? 19.975 25.134 -14.273 1.00 96.38 446 LEU A CA 1
ATOM 3551 C C . LEU A 1 446 ? 19.772 24.089 -13.171 1.00 96.38 446 LEU A C 1
ATOM 3553 O O . LEU A 1 446 ? 18.629 23.791 -12.823 1.00 96.38 446 LEU A O 1
ATOM 3557 N N . GLY A 1 447 ? 20.881 23.556 -12.650 1.00 93.06 447 GLY A N 1
ATOM 3558 C CA . GLY A 1 447 ? 20.899 22.400 -11.752 1.00 93.06 447 GLY A CA 1
ATOM 3559 C C . GLY A 1 447 ? 20.637 21.109 -12.517 1.00 93.06 447 GLY A C 1
ATOM 3560 O O . GLY A 1 447 ? 19.633 20.426 -12.309 1.00 93.06 447 GLY A O 1
ATOM 3561 N N . CYS A 1 448 ? 21.515 20.798 -13.473 1.00 93.06 448 CYS A N 1
ATOM 3562 C CA . CYS A 1 448 ? 21.308 19.650 -14.354 1.00 93.06 448 CYS A CA 1
ATOM 3563 C C . CYS A 1 448 ? 21.555 18.291 -13.673 1.00 93.06 448 CYS A C 1
ATOM 3565 O O . CYS A 1 448 ? 21.157 17.267 -14.235 1.00 93.06 448 CYS A O 1
ATOM 3567 N N . ASN A 1 449 ? 22.186 18.257 -12.489 1.00 93.25 449 ASN A N 1
ATOM 3568 C CA . ASN A 1 449 ? 22.523 17.035 -11.752 1.00 93.25 449 ASN A CA 1
ATOM 3569 C C . ASN A 1 449 ? 23.241 16.028 -12.687 1.00 93.25 449 ASN A C 1
ATOM 3571 O O . ASN A 1 449 ? 24.186 16.403 -13.382 1.00 93.25 449 ASN A O 1
ATOM 3575 N N . ILE A 1 450 ? 22.791 14.772 -12.793 1.00 94.38 450 ILE A N 1
ATOM 3576 C CA . ILE A 1 450 ? 23.384 13.782 -13.710 1.00 94.38 450 ILE A CA 1
ATOM 3577 C C . ILE A 1 450 ? 22.992 13.969 -15.190 1.00 94.38 450 ILE A C 1
ATOM 3579 O O . ILE A 1 450 ? 23.412 13.180 -16.039 1.00 94.38 450 ILE A O 1
ATOM 3583 N N . GLY A 1 451 ? 22.162 14.961 -15.521 1.00 94.12 451 GLY A N 1
ATOM 3584 C CA . GLY A 1 451 ? 21.782 15.295 -16.894 1.00 94.12 451 GLY A CA 1
ATOM 3585 C C . GLY A 1 451 ? 20.536 14.585 -17.430 1.00 94.12 451 GLY A C 1
ATOM 3586 O O . GLY A 1 451 ? 20.359 14.535 -18.646 1.00 94.12 451 GLY A O 1
ATOM 3587 N N . CYS A 1 452 ? 19.667 14.041 -16.568 1.00 94.81 452 CYS A N 1
ATOM 3588 C CA . CYS A 1 452 ? 18.417 13.386 -16.988 1.00 94.81 452 CYS A CA 1
ATOM 3589 C C . CYS A 1 452 ? 17.524 14.334 -17.816 1.00 94.81 452 CYS A C 1
ATOM 3591 O O . CYS A 1 452 ? 17.193 14.038 -18.967 1.00 94.81 452 CYS A O 1
ATOM 3593 N N . ASN A 1 453 ? 17.232 15.519 -17.270 1.00 94.94 453 ASN A N 1
ATOM 3594 C CA . ASN A 1 453 ? 16.439 16.557 -17.937 1.00 94.94 453 ASN A CA 1
ATOM 3595 C C . ASN A 1 453 ? 17.110 17.042 -19.221 1.00 94.94 453 ASN A C 1
ATOM 3597 O O . ASN A 1 453 ? 16.472 17.097 -20.267 1.00 94.94 453 ASN A O 1
ATOM 3601 N N . SER A 1 454 ? 18.417 17.300 -19.170 1.00 97.12 454 SER A N 1
ATOM 3602 C CA . SER A 1 454 ? 19.207 17.707 -20.332 1.00 97.12 454 SER A CA 1
ATOM 3603 C C . SER A 1 454 ? 19.104 16.723 -21.506 1.00 97.12 454 SER A C 1
ATOM 3605 O O . SER A 1 454 ? 18.914 17.143 -22.648 1.00 97.12 454 SER A O 1
ATOM 3607 N N . VAL A 1 455 ? 19.198 15.415 -21.239 1.00 96.75 455 VAL A N 1
ATOM 3608 C CA . VAL A 1 455 ? 19.085 14.360 -22.261 1.00 96.75 455 VAL A CA 1
ATOM 3609 C C . VAL A 1 455 ? 17.674 14.292 -22.843 1.00 96.75 455 VAL A C 1
ATOM 3611 O O . VAL A 1 455 ? 17.523 14.134 -24.057 1.00 96.75 455 VAL A O 1
ATOM 3614 N N . TRP A 1 456 ? 16.646 14.436 -22.006 1.00 96.31 456 TRP A N 1
ATOM 3615 C CA . TRP A 1 456 ? 15.261 14.444 -22.468 1.00 96.31 456 TRP A CA 1
ATOM 3616 C C . TRP A 1 456 ? 14.945 15.699 -23.297 1.00 96.31 456 TRP A C 1
ATOM 3618 O O . TRP A 1 456 ? 14.476 15.577 -24.429 1.00 96.31 456 TRP A O 1
ATOM 3628 N N . TYR A 1 457 ? 15.310 16.894 -22.815 1.00 96.62 457 TYR A N 1
ATOM 3629 C CA . TYR A 1 457 ? 15.136 18.152 -23.548 1.00 96.62 457 TYR A CA 1
ATOM 3630 C C . TYR A 1 457 ? 15.838 18.123 -24.904 1.00 96.62 457 TYR A C 1
ATOM 3632 O O . TYR A 1 457 ? 15.241 18.522 -25.899 1.00 96.62 457 TYR A O 1
ATOM 3640 N N . ALA A 1 458 ? 17.064 17.593 -24.978 1.00 96.50 458 ALA A N 1
ATOM 3641 C CA . ALA A 1 458 ? 17.811 17.464 -26.231 1.00 96.50 458 ALA A CA 1
ATOM 3642 C C . ALA A 1 458 ? 17.092 16.608 -27.281 1.00 96.50 458 ALA A C 1
ATOM 3644 O O . ALA A 1 458 ? 17.229 16.859 -28.481 1.00 96.50 458 ALA A O 1
ATOM 3645 N N . LYS A 1 459 ? 16.341 15.593 -26.838 1.00 94.06 459 LYS A N 1
ATOM 3646 C CA . LYS A 1 459 ? 15.528 14.746 -27.715 1.00 94.06 459 LYS A CA 1
ATOM 3647 C C . LYS A 1 459 ? 14.219 15.425 -28.115 1.00 94.06 459 LYS A C 1
ATOM 3649 O O . LYS A 1 459 ? 13.841 15.322 -29.279 1.00 94.06 459 LYS A O 1
ATOM 3654 N N . GLU A 1 460 ? 13.586 16.157 -27.200 1.00 94.19 460 GLU A N 1
ATOM 3655 C CA . GLU A 1 460 ? 12.340 16.895 -27.449 1.00 94.19 460 GLU A CA 1
ATOM 3656 C C . GLU A 1 460 ? 12.533 18.027 -28.474 1.00 94.19 460 GLU A C 1
ATOM 3658 O O . GLU A 1 460 ? 11.788 18.126 -29.449 1.00 94.19 460 GLU A O 1
ATOM 3663 N N . VAL A 1 461 ? 13.590 18.835 -28.328 1.00 93.75 461 VAL A N 1
ATOM 3664 C CA . VAL A 1 461 ? 13.886 19.938 -29.266 1.00 93.75 461 VAL A CA 1
ATOM 3665 C C . VAL A 1 461 ? 14.530 19.459 -30.576 1.00 93.75 461 VAL A C 1
ATOM 3667 O O . VAL A 1 461 ? 14.590 20.198 -31.562 1.00 93.75 461 VAL A O 1
ATOM 3670 N N . GLY A 1 462 ? 14.997 18.209 -30.618 1.00 90.62 462 GLY A N 1
ATOM 3671 C CA . GLY A 1 462 ? 15.676 17.613 -31.766 1.00 90.62 462 GLY A CA 1
ATOM 3672 C C . GLY A 1 462 ? 17.077 18.182 -32.038 1.00 90.62 462 GLY A C 1
ATOM 3673 O O . GLY A 1 462 ? 17.583 19.044 -31.325 1.00 90.62 462 GLY A O 1
ATOM 3674 N N . GLN A 1 463 ? 17.718 17.693 -33.105 1.00 88.06 463 GLN A N 1
ATOM 3675 C CA . GLN A 1 463 ? 19.132 17.980 -33.417 1.00 88.06 463 GLN A CA 1
ATOM 3676 C C . GLN A 1 463 ? 19.441 19.455 -33.731 1.00 88.06 463 GLN A C 1
ATOM 3678 O O . GLN A 1 463 ? 20.592 19.866 -33.616 1.00 88.06 463 GLN A O 1
ATOM 3683 N N . GLU A 1 464 ? 18.438 20.236 -34.135 1.00 88.69 464 GLU A N 1
ATOM 3684 C CA . GLU A 1 464 ? 18.585 21.667 -34.437 1.00 88.69 464 GLU A CA 1
ATOM 3685 C C . GLU A 1 464 ? 18.520 22.546 -33.180 1.00 88.69 464 GLU A C 1
ATOM 3687 O O . GLU A 1 464 ? 19.039 23.663 -33.186 1.00 88.69 464 GLU A O 1
ATOM 3692 N N . GLY A 1 465 ? 17.904 22.049 -32.102 1.00 94.69 465 GLY A N 1
ATOM 3693 C CA . GLY A 1 465 ? 17.849 22.749 -30.821 1.00 94.69 465 GLY A CA 1
ATOM 3694 C C . GLY A 1 465 ? 19.134 22.570 -30.021 1.00 94.69 465 GLY A C 1
ATOM 3695 O O . GLY A 1 465 ? 19.960 21.710 -30.330 1.00 94.69 465 GLY A O 1
ATOM 3696 N N . ARG A 1 466 ? 19.319 23.390 -28.983 1.00 97.56 466 ARG A N 1
ATOM 3697 C CA . ARG A 1 466 ? 20.545 23.411 -28.166 1.00 97.56 466 ARG A CA 1
ATOM 3698 C C . ARG A 1 466 ? 20.217 23.392 -26.686 1.00 97.56 466 ARG A C 1
ATOM 3700 O O . ARG A 1 466 ? 19.411 24.194 -26.231 1.00 97.56 466 ARG A O 1
ATOM 3707 N N . ILE A 1 467 ? 20.883 22.533 -25.925 1.00 98.25 467 ILE A N 1
ATOM 3708 C CA . ILE A 1 467 ? 20.747 22.472 -24.469 1.00 98.25 467 ILE A CA 1
ATOM 3709 C C . ILE A 1 467 ? 22.026 23.004 -23.832 1.00 98.25 467 ILE A C 1
ATOM 3711 O O . ILE A 1 467 ? 23.121 22.545 -24.155 1.00 98.25 467 ILE A O 1
ATOM 3715 N N . HIS A 1 468 ? 21.891 23.960 -22.920 1.00 98.25 468 HIS A N 1
ATOM 3716 C CA . HIS A 1 468 ? 22.975 24.428 -22.068 1.00 98.25 468 HIS A CA 1
ATOM 3717 C C . HIS A 1 468 ? 22.677 24.033 -20.623 1.00 98.25 468 HIS A C 1
ATOM 3719 O O . HIS A 1 468 ? 21.716 24.521 -20.031 1.00 98.25 468 HIS A O 1
ATOM 3725 N N . SER A 1 469 ? 23.497 23.141 -20.080 1.00 98.25 469 SER A N 1
ATOM 3726 C CA . SER A 1 469 ? 23.316 22.534 -18.761 1.00 98.25 469 SER A CA 1
ATOM 3727 C C . SER A 1 469 ? 24.299 23.146 -17.773 1.00 98.25 469 SER A C 1
ATOM 3729 O O . SER A 1 469 ? 25.488 23.232 -18.079 1.00 98.25 469 SER A O 1
ATOM 3731 N N . PHE A 1 470 ? 23.826 23.573 -16.607 1.00 97.31 470 PHE A N 1
ATOM 3732 C CA . PHE A 1 470 ? 24.627 24.286 -15.613 1.00 97.31 470 PHE A CA 1
ATOM 3733 C C . PHE A 1 470 ? 24.563 23.561 -14.274 1.00 97.31 470 PHE A C 1
ATOM 3735 O O . PHE A 1 470 ? 23.474 23.303 -13.764 1.00 97.31 470 PHE A O 1
ATOM 3742 N N . ASP A 1 471 ? 25.720 23.259 -13.692 1.00 95.19 471 ASP A N 1
ATOM 3743 C CA . ASP A 1 471 ? 25.815 22.677 -12.353 1.00 95.19 471 ASP A CA 1
ATOM 3744 C C . ASP A 1 471 ? 27.190 23.016 -11.744 1.00 95.19 471 ASP A C 1
ATOM 3746 O O . ASP A 1 471 ? 28.200 22.971 -12.458 1.00 95.19 471 ASP A O 1
ATOM 3750 N N . PRO A 1 472 ? 27.273 23.399 -10.457 1.00 92.44 472 PRO A N 1
ATOM 3751 C CA . PRO A 1 472 ? 28.551 23.700 -9.819 1.00 92.44 472 PRO A CA 1
ATOM 3752 C C . PRO A 1 472 ? 29.387 22.448 -9.506 1.00 92.44 472 PRO A C 1
ATOM 3754 O O . PRO A 1 472 ? 30.601 22.565 -9.331 1.00 92.44 472 PRO A O 1
ATOM 3757 N N . PHE A 1 473 ? 28.783 21.257 -9.434 1.00 92.38 473 PHE A N 1
ATOM 3758 C CA . PHE A 1 473 ? 29.475 20.035 -9.043 1.00 92.38 473 PHE A CA 1
ATOM 3759 C C . PHE A 1 473 ? 30.219 19.391 -10.230 1.00 92.38 473 PHE A C 1
ATOM 3761 O O . PHE A 1 473 ? 29.625 19.081 -11.274 1.00 92.38 473 PHE A O 1
ATOM 3768 N N . PRO A 1 474 ? 31.529 19.110 -10.088 1.00 92.94 474 PRO A N 1
ATOM 3769 C CA . PRO A 1 474 ? 32.334 18.547 -11.172 1.00 92.94 474 PRO A CA 1
ATOM 3770 C C . PRO A 1 474 ? 31.878 17.139 -11.580 1.00 92.94 474 PRO A C 1
ATOM 3772 O O . PRO A 1 474 ? 31.984 16.763 -12.746 1.00 92.94 474 PRO A O 1
ATOM 3775 N N . TRP A 1 475 ? 31.338 16.352 -10.647 1.00 94.19 475 TRP A N 1
ATOM 3776 C CA . TRP A 1 475 ? 30.848 15.006 -10.943 1.00 94.19 475 TRP A CA 1
ATOM 3777 C C . TRP A 1 475 ? 29.489 14.999 -11.658 1.00 94.19 475 TRP A C 1
ATOM 3779 O O . TRP A 1 475 ? 29.297 14.188 -12.562 1.00 94.19 475 TRP A O 1
ATOM 3789 N N . ASN A 1 476 ? 28.593 15.938 -11.340 1.00 94.75 476 ASN A N 1
ATOM 3790 C CA . ASN A 1 476 ? 27.311 16.127 -12.034 1.00 94.75 476 ASN A CA 1
ATOM 3791 C C . ASN A 1 476 ? 27.529 16.558 -13.489 1.00 94.75 476 ASN A C 1
ATOM 3793 O O . ASN A 1 476 ? 26.980 15.976 -14.429 1.00 94.75 476 ASN A O 1
ATOM 3797 N N . THR A 1 477 ? 28.422 17.525 -13.700 1.00 95.31 477 THR A N 1
ATOM 3798 C CA . THR A 1 477 ? 28.772 17.985 -15.049 1.00 95.31 477 THR A CA 1
ATOM 3799 C C . THR A 1 477 ? 29.495 16.917 -15.870 1.00 95.31 477 THR A C 1
ATOM 3801 O O . THR A 1 477 ? 29.168 16.722 -17.044 1.00 95.31 477 THR A O 1
ATOM 3804 N N . ALA A 1 478 ? 30.413 16.157 -15.261 1.00 95.94 478 ALA A N 1
ATOM 3805 C CA . ALA A 1 478 ? 31.041 15.007 -15.910 1.00 95.94 478 ALA A CA 1
ATOM 3806 C C . ALA A 1 478 ? 30.015 13.926 -16.295 1.00 95.94 478 ALA A C 1
ATOM 3808 O O . ALA A 1 478 ? 30.102 13.359 -17.386 1.00 95.94 478 ALA A O 1
ATOM 3809 N N . ALA A 1 479 ? 29.027 13.665 -15.434 1.00 97.19 479 ALA A N 1
ATOM 3810 C CA . ALA A 1 479 ? 27.969 12.697 -15.700 1.00 97.19 479 ALA A CA 1
ATOM 3811 C C . ALA A 1 479 ? 27.027 13.161 -16.811 1.00 97.19 479 ALA A C 1
ATOM 3813 O O . ALA A 1 479 ? 26.718 12.381 -17.706 1.00 97.19 479 ALA A O 1
ATOM 3814 N N . THR A 1 480 ? 26.644 14.440 -16.818 1.00 97.62 480 THR A N 1
ATOM 3815 C CA . THR A 1 480 ? 25.822 15.034 -17.881 1.00 97.62 480 THR A CA 1
ATOM 3816 C C . THR A 1 480 ? 26.515 14.913 -19.240 1.00 97.62 480 THR A C 1
ATOM 3818 O O . THR A 1 480 ? 25.895 14.488 -20.215 1.00 97.62 480 THR A O 1
ATOM 3821 N N . ALA A 1 481 ? 27.819 15.202 -19.309 1.00 97.25 481 ALA A N 1
ATOM 3822 C CA . ALA A 1 481 ? 28.600 15.042 -20.534 1.00 97.25 481 ALA A CA 1
ATOM 3823 C C . ALA A 1 481 ? 28.700 13.569 -20.976 1.00 97.25 481 ALA A C 1
ATOM 3825 O O . ALA A 1 481 ? 28.515 13.260 -22.155 1.00 97.25 481 ALA A O 1
ATOM 3826 N N . ALA A 1 482 ? 28.937 12.648 -20.036 1.00 96.88 482 ALA A N 1
ATOM 3827 C CA . ALA A 1 482 ? 28.988 11.216 -20.324 1.00 96.88 482 ALA A CA 1
ATOM 3828 C C . ALA A 1 482 ? 27.624 10.665 -20.774 1.00 96.88 482 ALA A C 1
ATOM 3830 O O . ALA A 1 482 ? 27.564 9.852 -21.692 1.00 96.88 482 ALA A O 1
ATOM 3831 N N . ASN A 1 483 ? 26.522 11.143 -20.192 1.00 97.50 483 ASN A N 1
ATOM 3832 C CA . ASN A 1 483 ? 25.164 10.777 -20.585 1.00 97.50 483 ASN A CA 1
ATOM 3833 C C . ASN A 1 483 ? 24.782 11.361 -21.953 1.00 97.50 483 ASN A C 1
ATOM 3835 O O . ASN A 1 483 ? 24.128 10.678 -22.741 1.00 97.50 483 ASN A O 1
ATOM 3839 N N . ALA A 1 484 ? 25.236 12.568 -22.295 1.00 96.62 484 ALA A N 1
ATOM 3840 C CA . ALA A 1 484 ? 25.089 13.113 -23.644 1.00 96.62 484 ALA A CA 1
ATOM 3841 C C . ALA A 1 484 ? 25.816 12.237 -24.682 1.00 96.62 484 ALA A C 1
ATOM 3843 O O . ALA A 1 484 ? 25.215 11.824 -25.678 1.00 96.62 484 ALA A O 1
ATOM 3844 N N . GLU A 1 485 ? 27.073 11.867 -24.407 1.00 95.69 485 GLU A N 1
ATOM 3845 C CA . GLU A 1 485 ? 27.863 10.964 -25.253 1.00 95.69 485 GLU A CA 1
ATOM 3846 C C . GLU A 1 485 ? 27.199 9.584 -25.382 1.00 95.69 485 GLU A C 1
ATOM 3848 O O . GLU A 1 485 ? 27.038 9.065 -26.490 1.00 95.69 485 GLU A O 1
ATOM 3853 N N . LEU A 1 486 ? 26.740 9.016 -24.262 1.00 95.00 486 LEU A N 1
ATOM 3854 C CA . LEU A 1 486 ? 26.059 7.724 -24.214 1.00 95.00 486 LEU A CA 1
ATOM 3855 C C . LEU A 1 486 ? 24.793 7.708 -25.078 1.00 95.00 486 LEU A C 1
ATOM 3857 O O . LEU A 1 486 ? 24.442 6.672 -25.636 1.00 95.00 486 LEU A O 1
ATOM 3861 N N . ASN A 1 487 ? 24.111 8.841 -25.231 1.00 94.50 487 ASN A N 1
ATOM 3862 C CA . ASN A 1 487 ? 22.896 8.955 -26.039 1.00 94.50 487 ASN A CA 1
ATOM 3863 C C . ASN A 1 487 ? 23.130 9.483 -27.460 1.00 94.50 487 ASN A C 1
ATOM 3865 O O . ASN A 1 487 ? 22.161 9.639 -28.203 1.00 94.50 487 ASN A O 1
ATOM 3869 N N . GLY A 1 488 ? 24.384 9.728 -27.854 1.00 94.25 488 GLY A N 1
ATOM 3870 C CA . GLY A 1 488 ? 24.716 10.283 -29.168 1.00 94.25 488 GLY A CA 1
ATOM 3871 C C . GLY A 1 488 ? 24.199 11.711 -29.369 1.00 94.25 488 GLY A C 1
ATOM 3872 O O . GLY A 1 488 ? 23.866 12.090 -30.490 1.00 94.25 488 GLY A O 1
ATOM 3873 N N . LEU A 1 489 ? 24.088 12.489 -28.290 1.00 95.81 489 LEU A N 1
ATOM 3874 C CA . LEU A 1 489 ? 23.535 13.841 -28.299 1.00 95.81 489 LEU A CA 1
ATOM 3875 C C . LEU A 1 489 ? 24.667 14.869 -28.366 1.00 95.81 489 LEU A C 1
ATOM 3877 O O . LEU A 1 489 ? 25.310 15.175 -27.367 1.00 95.81 489 LEU A O 1
ATOM 3881 N N . GLY A 1 490 ? 24.911 15.404 -29.564 1.00 92.06 490 GLY A N 1
ATOM 3882 C CA . GLY A 1 490 ? 25.909 16.459 -29.796 1.00 92.06 490 GLY A CA 1
ATOM 3883 C C . GLY A 1 490 ? 25.406 17.879 -29.514 1.00 92.06 490 GLY A C 1
ATOM 3884 O O . GLY A 1 490 ? 26.170 18.832 -29.625 1.00 92.06 490 GLY A O 1
ATOM 3885 N N . ASN A 1 491 ? 24.126 18.030 -29.176 1.00 94.94 491 ASN A N 1
ATOM 3886 C CA . ASN A 1 491 ? 23.463 19.312 -28.956 1.00 94.94 491 ASN A CA 1
ATOM 3887 C C . ASN A 1 491 ? 23.362 19.722 -27.474 1.00 94.94 491 ASN A C 1
ATOM 3889 O O . ASN A 1 491 ? 22.640 20.666 -27.158 1.00 94.94 491 ASN A O 1
ATOM 3893 N N . ILE A 1 492 ? 24.087 19.044 -26.576 1.00 98.00 492 ILE A N 1
ATOM 3894 C CA . ILE A 1 492 ? 24.182 19.384 -25.149 1.00 98.00 492 ILE A CA 1
ATOM 3895 C C . ILE A 1 492 ? 25.557 19.997 -24.863 1.00 98.00 492 ILE A C 1
ATOM 3897 O O . ILE A 1 492 ? 26.587 19.383 -25.137 1.00 98.00 492 ILE A O 1
ATOM 3901 N N . GLN A 1 493 ? 25.579 21.192 -24.274 1.00 97.81 493 GLN A N 1
ATOM 3902 C CA . GLN A 1 493 ? 26.782 21.861 -23.787 1.00 97.81 493 GLN A CA 1
ATOM 3903 C C . GLN A 1 493 ? 26.707 22.036 -22.270 1.00 97.81 493 GLN A C 1
ATOM 3905 O O . GLN A 1 493 ? 25.780 22.657 -21.759 1.00 97.81 493 GLN A O 1
ATOM 3910 N N . VAL A 1 494 ? 27.711 21.529 -21.557 1.00 97.81 494 VAL A N 1
ATOM 3911 C CA . VAL A 1 494 ? 27.752 21.545 -20.089 1.00 97.81 494 VAL A CA 1
ATOM 3912 C C . VAL A 1 494 ? 28.667 22.663 -19.586 1.00 97.81 494 VAL A C 1
ATOM 3914 O O . VAL A 1 494 ? 29.779 22.832 -20.088 1.00 97.81 494 VAL A O 1
ATOM 3917 N N . HIS A 1 495 ? 28.213 23.403 -18.576 1.00 96.94 495 HIS A N 1
ATOM 3918 C CA . HIS A 1 495 ? 28.929 24.497 -17.924 1.00 96.94 495 HIS A CA 1
ATOM 3919 C C . HIS A 1 495 ? 29.089 24.190 -16.432 1.00 96.94 495 HIS A C 1
ATOM 3921 O O . HIS A 1 495 ? 28.111 24.153 -15.690 1.00 96.94 495 HIS A O 1
ATOM 3927 N N . MET A 1 496 ? 30.331 23.991 -15.987 1.00 95.12 496 MET A N 1
ATOM 3928 C CA . MET A 1 496 ? 30.659 23.755 -14.575 1.00 95.12 496 MET A CA 1
ATOM 3929 C C . MET A 1 496 ? 30.729 25.078 -13.810 1.00 95.12 496 MET A C 1
ATOM 3931 O O . MET A 1 496 ? 31.803 25.646 -13.609 1.00 95.12 496 MET A O 1
ATOM 3935 N N . VAL A 1 497 ? 29.558 25.614 -13.476 1.00 94.81 497 VAL A N 1
ATOM 3936 C CA . VAL A 1 497 ? 29.381 26.923 -12.845 1.00 94.81 497 VAL A CA 1
ATOM 3937 C C . VAL A 1 497 ? 28.058 26.946 -12.082 1.00 94.81 497 VAL A C 1
ATOM 3939 O O . VAL A 1 497 ? 27.047 26.444 -12.570 1.00 94.81 497 VAL A O 1
ATOM 3942 N N . GLY A 1 498 ? 28.050 27.542 -10.892 1.00 92.31 498 GLY A N 1
ATOM 3943 C CA . GLY A 1 498 ? 26.806 27.853 -10.189 1.00 92.31 498 GLY A CA 1
ATOM 3944 C C . GLY A 1 498 ? 26.200 29.163 -10.695 1.00 92.31 498 GLY A C 1
ATOM 3945 O O . GLY A 1 498 ? 26.918 30.069 -11.124 1.00 92.31 498 GLY A O 1
ATOM 3946 N N . ILE A 1 499 ? 24.876 29.282 -10.645 1.00 93.75 499 ILE A N 1
ATOM 3947 C CA . ILE A 1 499 ? 24.163 30.464 -11.139 1.00 93.75 499 ILE A CA 1
ATOM 3948 C C . ILE A 1 499 ? 23.559 31.245 -9.969 1.00 93.75 499 ILE A C 1
ATOM 3950 O O . ILE A 1 499 ? 22.872 30.670 -9.131 1.00 93.75 499 ILE A O 1
ATOM 3954 N N . ALA A 1 500 ? 23.815 32.555 -9.924 1.00 90.56 500 ALA A N 1
ATOM 3955 C CA . ALA A 1 500 ? 23.282 33.472 -8.908 1.00 90.56 500 ALA A CA 1
ATOM 3956 C C . ALA A 1 500 ? 23.103 34.900 -9.474 1.00 90.56 500 ALA A C 1
ATOM 3958 O O . ALA A 1 500 ? 22.957 35.076 -10.683 1.00 90.56 500 ALA A O 1
ATOM 3959 N N . ASP A 1 501 ? 23.115 35.927 -8.618 1.00 87.56 501 ASP A N 1
ATOM 3960 C CA . ASP A 1 501 ? 22.917 37.338 -8.977 1.00 87.56 501 ASP A CA 1
ATOM 3961 C C . ASP A 1 501 ? 24.195 38.054 -9.454 1.00 87.56 501 ASP A C 1
ATOM 3963 O O . ASP A 1 501 ? 24.124 39.035 -10.198 1.00 87.56 501 ASP A O 1
ATOM 3967 N N . ARG A 1 502 ? 25.377 37.569 -9.055 1.00 87.75 502 ARG A N 1
ATOM 3968 C CA . ARG A 1 502 ? 26.678 38.217 -9.306 1.00 87.75 502 ARG A CA 1
ATOM 3969 C C . ARG A 1 502 ? 27.811 37.217 -9.483 1.00 87.75 502 ARG A C 1
ATOM 3971 O O . ARG A 1 502 ? 27.710 36.067 -9.067 1.00 87.75 502 ARG A O 1
ATOM 3978 N N . GLU A 1 503 ? 28.903 37.676 -10.091 1.00 92.38 503 GLU A N 1
ATOM 3979 C CA . GLU A 1 503 ? 30.111 36.865 -10.240 1.00 92.38 503 GLU A CA 1
ATOM 3980 C C . GLU A 1 503 ? 30.835 36.760 -8.897 1.00 92.38 503 GLU A C 1
ATOM 3982 O O . GLU A 1 503 ? 31.101 37.766 -8.233 1.00 92.38 503 GLU A O 1
ATOM 3987 N N . SER A 1 504 ? 31.108 35.530 -8.472 1.00 90.69 504 SER A N 1
ATOM 3988 C CA . SER A 1 504 ? 31.792 35.242 -7.217 1.00 90.69 504 SER A CA 1
ATOM 3989 C C . SER A 1 504 ? 32.416 33.846 -7.243 1.00 90.69 504 SER A C 1
ATOM 3991 O O . SER A 1 504 ? 32.317 33.102 -8.220 1.00 90.69 504 SER A O 1
ATOM 3993 N N . THR A 1 505 ? 33.102 33.489 -6.166 1.00 89.12 505 THR A N 1
ATOM 3994 C CA . THR A 1 505 ? 33.516 32.113 -5.894 1.00 89.12 505 THR A CA 1
ATOM 3995 C C . THR A 1 505 ? 32.865 31.707 -4.583 1.00 89.12 505 THR A C 1
ATOM 3997 O O . THR A 1 505 ? 32.884 32.489 -3.628 1.00 89.12 505 THR A O 1
ATOM 4000 N N . LEU A 1 506 ? 32.230 30.536 -4.565 1.00 84.62 506 LEU A N 1
ATOM 4001 C CA . LEU A 1 506 ? 31.524 30.025 -3.398 1.00 84.62 506 LEU A CA 1
ATOM 4002 C C . LEU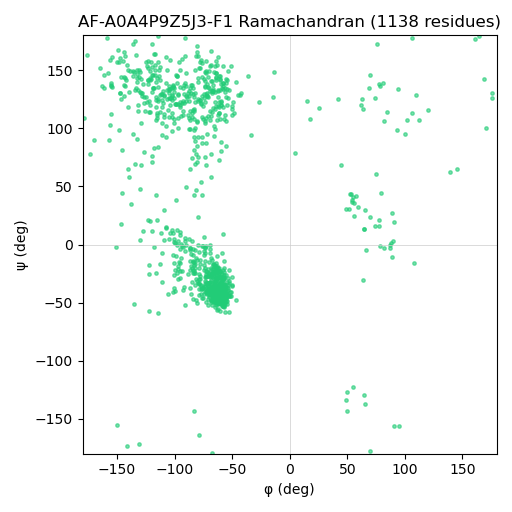 A 1 506 ? 32.165 28.722 -2.929 1.00 84.62 506 LEU A C 1
ATOM 4004 O O . LEU A 1 506 ? 32.420 27.822 -3.725 1.00 84.62 506 LEU A O 1
ATOM 4008 N N . SER A 1 507 ? 32.357 28.618 -1.618 1.00 83.69 507 SER A N 1
ATOM 4009 C CA . SER A 1 507 ? 32.802 27.393 -0.961 1.00 83.69 507 SER A CA 1
ATOM 4010 C C . SER A 1 507 ? 31.591 26.517 -0.644 1.00 83.69 507 SER A C 1
ATOM 4012 O O . SER A 1 507 ? 30.815 26.845 0.261 1.00 83.69 507 SER A O 1
ATOM 4014 N N . ILE A 1 508 ? 31.414 25.420 -1.380 1.00 83.38 508 ILE A N 1
ATOM 4015 C CA . ILE A 1 508 ? 30.281 24.495 -1.217 1.00 83.38 508 ILE A CA 1
ATOM 4016 C C . ILE A 1 508 ? 30.722 23.185 -0.560 1.00 83.38 508 ILE A C 1
ATOM 4018 O O . ILE A 1 508 ? 31.879 22.774 -0.673 1.00 83.38 508 ILE A O 1
ATOM 4022 N N . ALA A 1 509 ? 29.816 22.543 0.181 1.00 82.25 509 ALA A N 1
ATOM 4023 C CA . ALA A 1 509 ? 30.103 21.272 0.838 1.00 82.25 509 ALA A CA 1
ATOM 4024 C C . ALA A 1 509 ? 30.002 20.110 -0.156 1.00 82.25 509 ALA A C 1
ATOM 4026 O O . ALA A 1 509 ? 29.116 20.066 -1.001 1.00 82.25 509 ALA A O 1
ATOM 4027 N N . SER A 1 510 ? 30.872 19.118 0.002 1.00 78.44 510 SER A N 1
ATOM 4028 C CA . SER A 1 510 ? 30.822 17.864 -0.770 1.00 78.44 510 SER A CA 1
ATOM 4029 C C . SER A 1 510 ? 29.633 16.956 -0.430 1.00 78.44 510 SER A C 1
ATOM 4031 O O . SER A 1 510 ? 29.461 15.917 -1.059 1.00 78.44 510 SER A O 1
ATOM 4033 N N . THR A 1 511 ? 28.825 17.337 0.560 1.00 76.19 511 THR A N 1
ATOM 4034 C CA . THR A 1 511 ? 27.682 16.577 1.074 1.00 76.19 511 THR A CA 1
ATOM 4035 C C . THR A 1 511 ? 26.334 17.217 0.751 1.00 76.19 511 THR A C 1
ATOM 4037 O O . THR A 1 511 ? 25.308 16.620 1.074 1.00 76.19 511 THR A O 1
ATOM 4040 N N . ASP A 1 512 ? 26.313 18.432 0.185 1.00 73.50 512 ASP A N 1
ATOM 4041 C CA . ASP A 1 512 ? 25.098 19.245 0.115 1.00 73.50 512 ASP A CA 1
ATOM 4042 C C . ASP A 1 512 ? 25.170 20.360 -0.942 1.00 73.50 512 ASP A C 1
ATOM 4044 O O . ASP A 1 512 ? 26.158 21.094 -1.003 1.00 73.50 512 ASP A O 1
ATOM 4048 N N . ALA A 1 513 ? 24.105 20.512 -1.731 1.00 64.31 513 ALA A N 1
ATOM 4049 C CA . ALA A 1 513 ? 23.968 21.524 -2.778 1.00 64.31 513 ALA A CA 1
ATOM 4050 C C . ALA A 1 513 ? 23.411 22.883 -2.291 1.00 64.31 513 ALA A C 1
ATOM 4052 O O . ALA A 1 513 ? 23.376 23.838 -3.066 1.00 64.31 513 ALA A O 1
ATOM 4053 N N . ARG A 1 514 ? 23.010 23.012 -1.015 1.00 72.44 514 ARG A N 1
ATOM 4054 C CA . ARG A 1 514 ? 22.406 24.239 -0.456 1.00 72.44 514 ARG A CA 1
ATOM 4055 C C . ARG A 1 514 ? 23.376 25.428 -0.374 1.00 72.44 514 ARG A C 1
ATOM 4057 O O . ARG A 1 514 ? 24.520 25.295 0.063 1.00 72.44 514 ARG A O 1
ATOM 4064 N N . ILE A 1 515 ? 22.870 26.634 -0.674 1.00 61.12 515 ILE A N 1
ATOM 4065 C CA . ILE A 1 515 ? 23.649 27.894 -0.703 1.00 61.12 515 ILE A CA 1
ATOM 4066 C C . ILE A 1 515 ? 24.326 28.261 0.633 1.00 61.12 515 ILE A C 1
ATOM 4068 O O . ILE A 1 515 ? 25.378 28.900 0.622 1.00 61.12 515 ILE A O 1
ATOM 4072 N N . LEU A 1 516 ? 23.770 27.892 1.789 1.00 52.91 516 LEU A N 1
ATOM 4073 C CA . LEU A 1 516 ? 24.301 28.280 3.100 1.00 52.91 516 LEU A CA 1
ATOM 4074 C C . LEU A 1 516 ? 24.063 27.156 4.116 1.00 52.91 516 LEU A C 1
ATOM 4076 O O . LEU A 1 516 ? 22.931 26.747 4.334 1.00 52.91 516 LEU A O 1
ATOM 4080 N N . HIS A 1 517 ? 25.143 26.714 4.770 1.00 49.78 517 HIS A N 1
ATOM 4081 C CA . HIS A 1 517 ? 25.180 25.677 5.818 1.00 49.78 517 HIS A CA 1
ATOM 4082 C C . HIS A 1 517 ? 25.138 24.207 5.373 1.00 49.78 517 HIS A C 1
ATOM 4084 O O . HIS A 1 517 ? 24.536 23.374 6.048 1.00 49.78 517 HIS A O 1
ATOM 4090 N N . GLY A 1 518 ? 25.911 23.838 4.350 1.00 47.94 518 GLY A N 1
ATOM 4091 C CA . GLY A 1 518 ? 26.377 22.454 4.256 1.00 47.94 518 GLY A CA 1
ATOM 4092 C C . GLY A 1 518 ? 27.149 22.082 5.532 1.00 47.94 518 GLY A C 1
ATOM 4093 O O . GLY A 1 518 ? 28.250 22.589 5.777 1.00 47.94 518 GLY A O 1
ATOM 4094 N N . ALA A 1 519 ? 26.549 21.247 6.382 1.00 46.06 519 ALA A N 1
ATOM 4095 C CA . ALA A 1 519 ? 27.216 20.628 7.519 1.00 46.06 519 ALA A CA 1
ATOM 4096 C C . ALA A 1 519 ? 28.165 19.552 6.971 1.00 46.06 519 ALA A C 1
ATOM 4098 O O . ALA A 1 519 ? 27.787 18.398 6.793 1.00 46.06 519 ALA A O 1
ATOM 4099 N N . GLY A 1 520 ? 29.386 19.956 6.631 1.00 54.44 520 GLY A N 1
ATOM 4100 C CA . GLY A 1 520 ? 30.417 19.069 6.106 1.00 54.44 520 GLY A CA 1
ATOM 4101 C C . GLY A 1 520 ? 31.802 19.643 6.374 1.00 54.44 520 GLY A C 1
ATOM 4102 O O . GLY A 1 520 ? 32.016 20.847 6.220 1.00 54.44 520 GLY A O 1
ATOM 4103 N N . GLU A 1 521 ? 32.729 18.787 6.803 1.00 59.12 521 GLU A N 1
ATOM 4104 C CA . GLU A 1 521 ? 34.133 19.159 7.026 1.00 59.12 521 GLU A CA 1
ATOM 4105 C C . GLU A 1 521 ? 34.871 19.404 5.694 1.00 59.12 521 GLU A C 1
ATOM 4107 O O . GLU A 1 521 ? 35.776 20.234 5.639 1.00 59.12 521 GLU A O 1
ATOM 4112 N N . ASN A 1 522 ? 34.426 18.759 4.607 1.00 75.00 522 ASN A N 1
ATOM 4113 C CA . ASN A 1 522 ? 35.039 18.819 3.280 1.00 75.00 522 ASN A CA 1
ATOM 4114 C C . ASN A 1 522 ? 34.291 19.786 2.344 1.00 75.00 522 ASN A C 1
ATOM 4116 O O . ASN A 1 522 ? 33.192 19.479 1.866 1.00 75.00 522 ASN A O 1
ATOM 4120 N N . LYS A 1 523 ? 34.909 20.940 2.060 1.00 82.00 523 LYS A N 1
ATOM 4121 C CA . LYS A 1 523 ? 34.400 21.980 1.149 1.00 82.00 523 LYS A CA 1
ATOM 4122 C C . LYS A 1 523 ? 35.353 22.228 -0.015 1.00 82.00 523 LYS A C 1
ATOM 4124 O O . LYS A 1 523 ? 36.559 22.037 0.130 1.00 82.00 523 LYS A O 1
ATOM 4129 N N . PHE A 1 524 ? 34.818 22.686 -1.142 1.00 85.62 524 PHE A N 1
ATOM 4130 C CA . PHE A 1 524 ? 35.600 23.061 -2.318 1.00 85.62 524 PHE A CA 1
ATOM 4131 C C . PHE A 1 524 ? 35.027 24.309 -3.000 1.00 85.62 524 PHE A C 1
ATOM 4133 O O . PHE A 1 524 ? 33.846 24.628 -2.862 1.00 85.62 524 PHE A O 1
ATOM 4140 N N . GLU A 1 525 ? 35.893 25.035 -3.705 1.00 87.81 525 GLU A N 1
ATOM 4141 C CA . GLU A 1 525 ? 35.549 26.301 -4.353 1.00 87.81 525 GLU A CA 1
ATOM 4142 C C . GLU A 1 525 ? 34.951 26.068 -5.740 1.00 87.81 525 GLU A C 1
ATOM 4144 O O . GLU A 1 525 ? 35.541 25.373 -6.572 1.00 87.81 525 GLU A O 1
ATOM 4149 N N . VAL A 1 526 ? 33.811 26.704 -6.007 1.00 89.75 526 VAL A N 1
ATOM 4150 C CA . VAL A 1 526 ? 33.151 26.688 -7.315 1.00 89.75 526 VAL A CA 1
ATOM 4151 C C . VAL A 1 526 ? 32.943 28.104 -7.850 1.00 89.75 526 VAL A C 1
ATOM 4153 O O . VAL A 1 526 ? 32.628 29.023 -7.085 1.00 89.75 526 VAL A O 1
ATOM 4156 N N . PRO A 1 527 ? 33.107 28.321 -9.166 1.00 93.44 527 PRO A N 1
ATOM 4157 C CA . PRO A 1 527 ? 32.789 29.602 -9.773 1.00 93.44 527 PRO A CA 1
ATOM 4158 C C . PRO A 1 527 ? 31.272 29.806 -9.802 1.00 93.44 527 PRO A C 1
ATOM 4160 O O . PRO A 1 527 ? 30.521 28.911 -10.195 1.00 93.44 527 PRO A O 1
ATOM 4163 N N . ILE A 1 528 ? 30.833 31.007 -9.437 1.00 93.31 528 ILE A N 1
ATOM 4164 C CA . ILE A 1 528 ? 29.448 31.457 -9.544 1.00 93.31 528 ILE A CA 1
ATOM 4165 C C . ILE A 1 528 ? 29.386 32.591 -10.556 1.00 93.31 528 ILE A C 1
ATOM 4167 O O . ILE A 1 528 ? 30.218 33.502 -10.533 1.00 93.31 528 ILE A O 1
ATOM 4171 N N . ARG A 1 529 ? 28.395 32.556 -11.446 1.00 94.81 529 ARG A N 1
ATOM 4172 C CA . ARG A 1 529 ? 28.180 33.606 -12.443 1.00 94.81 529 ARG A CA 1
ATOM 4173 C C . ARG A 1 529 ? 26.721 34.036 -12.509 1.00 94.81 529 ARG A C 1
ATOM 4175 O O . ARG A 1 529 ? 25.827 33.216 -12.302 1.00 94.81 529 ARG A O 1
ATOM 4182 N N . PRO A 1 530 ? 26.458 35.306 -12.856 1.00 93.06 530 PRO A N 1
ATOM 4183 C CA . PRO A 1 530 ? 25.104 35.737 -13.133 1.00 93.06 530 PRO A CA 1
ATOM 4184 C C . PRO A 1 530 ? 24.613 35.092 -14.425 1.00 93.06 530 PRO A C 1
ATOM 4186 O O . PRO A 1 530 ? 25.362 35.013 -15.405 1.00 93.06 530 PRO A O 1
ATOM 4189 N N . ILE A 1 531 ? 23.344 34.679 -14.469 1.00 93.50 531 ILE A N 1
ATOM 4190 C CA . ILE A 1 531 ? 22.779 34.043 -15.671 1.00 93.50 531 ILE A CA 1
ATOM 4191 C C . ILE A 1 531 ? 22.881 34.952 -16.907 1.00 93.50 531 ILE A C 1
ATOM 4193 O O . ILE A 1 531 ? 23.061 34.482 -18.029 1.00 93.50 531 ILE A O 1
ATOM 4197 N N . THR A 1 532 ? 22.866 36.273 -16.705 1.00 92.69 532 THR A N 1
ATOM 4198 C CA . THR A 1 532 ? 23.013 37.298 -17.751 1.00 92.69 532 THR A CA 1
ATOM 4199 C C . THR A 1 532 ? 24.347 37.236 -18.498 1.00 92.69 532 THR A C 1
ATOM 4201 O O . THR A 1 532 ? 24.405 37.659 -19.655 1.00 92.69 532 THR A O 1
ATOM 4204 N N . SER A 1 533 ? 25.395 36.644 -17.909 1.00 93.69 533 SER A N 1
ATOM 4205 C CA . SER A 1 533 ? 26.669 36.384 -18.600 1.00 93.69 533 SER A CA 1
ATOM 4206 C C . SER A 1 533 ? 26.522 35.416 -19.785 1.00 93.69 533 SER A C 1
ATOM 4208 O O . SER A 1 533 ? 27.328 35.445 -20.713 1.00 93.69 533 SER A O 1
ATOM 4210 N N . PHE A 1 534 ? 25.442 34.630 -19.809 1.00 94.69 534 PHE A N 1
ATOM 4211 C CA . PHE A 1 534 ? 25.092 33.694 -20.878 1.00 94.69 534 PHE A CA 1
ATOM 4212 C C . PHE A 1 534 ? 23.999 34.228 -21.818 1.00 94.69 534 PHE A C 1
ATOM 4214 O O . PHE A 1 534 ? 23.501 33.497 -22.674 1.00 94.69 534 PHE A O 1
ATOM 4221 N N . SER A 1 535 ? 23.632 35.511 -21.714 1.00 91.50 535 SER A N 1
ATOM 4222 C CA . SER A 1 535 ? 22.573 36.131 -22.533 1.00 91.50 535 SER A CA 1
ATOM 4223 C C . SER A 1 535 ? 22.796 36.028 -24.044 1.00 91.50 535 SER A C 1
ATOM 4225 O O . SER A 1 535 ? 21.823 35.931 -24.788 1.00 91.50 535 SER A O 1
ATOM 4227 N N . GLY A 1 536 ? 24.051 35.950 -24.501 1.00 90.50 536 GLY A N 1
ATOM 4228 C CA . GLY A 1 536 ? 24.389 35.739 -25.914 1.00 90.50 536 GLY A CA 1
ATOM 4229 C C . GLY A 1 536 ? 23.926 34.394 -26.492 1.00 90.50 536 GLY A C 1
ATOM 4230 O O . GLY A 1 536 ? 23.802 34.278 -27.707 1.00 90.50 536 GLY A O 1
ATOM 4231 N N . LEU A 1 537 ? 23.635 33.398 -25.646 1.00 94.19 537 LEU A N 1
ATOM 4232 C CA . LEU A 1 537 ? 23.081 32.104 -26.068 1.00 94.19 537 LEU A CA 1
ATOM 4233 C C . LEU A 1 537 ? 21.553 32.158 -26.257 1.00 94.19 537 LEU A C 1
ATOM 4235 O O . LEU A 1 537 ? 20.994 31.290 -26.919 1.00 94.19 537 LEU A O 1
ATOM 4239 N N . ASN A 1 538 ? 20.901 33.189 -25.700 1.00 91.38 538 ASN A N 1
ATOM 4240 C CA . ASN A 1 538 ? 19.502 33.566 -25.910 1.00 91.38 538 ASN A CA 1
ATOM 4241 C C . ASN A 1 538 ? 18.503 32.378 -25.883 1.00 91.38 538 ASN A C 1
ATOM 4243 O O . ASN A 1 538 ? 17.924 32.037 -26.918 1.00 91.38 538 ASN A O 1
ATOM 4247 N N . PRO A 1 539 ? 18.289 31.744 -24.711 1.00 95.62 539 PRO A N 1
ATOM 4248 C CA . PRO A 1 539 ? 17.364 30.631 -24.559 1.00 95.62 539 PRO A CA 1
ATOM 4249 C C . PRO A 1 539 ? 15.922 31.054 -24.818 1.00 95.62 539 PRO A C 1
ATOM 4251 O O . PRO A 1 539 ? 15.527 32.199 -24.597 1.00 95.62 539 PRO A O 1
ATOM 4254 N N . SER A 1 540 ? 15.128 30.078 -25.234 1.00 93.75 540 SER A N 1
ATOM 4255 C CA . SER A 1 540 ? 13.683 30.192 -25.411 1.00 93.75 540 SER A CA 1
ATOM 4256 C C . SER A 1 540 ? 12.886 29.592 -24.251 1.00 93.75 540 SER A C 1
ATOM 4258 O O . SER A 1 540 ? 11.790 30.067 -23.943 1.00 93.75 540 SER A O 1
ATOM 4260 N N . PHE A 1 541 ? 13.486 28.619 -23.561 1.00 95.12 541 PHE A N 1
ATOM 4261 C CA . PHE A 1 541 ? 12.968 27.968 -22.365 1.00 95.12 541 PHE A CA 1
ATOM 4262 C C . PHE A 1 541 ? 14.078 27.819 -21.314 1.00 95.12 541 PHE A C 1
ATOM 4264 O O . PHE A 1 541 ? 15.244 27.607 -21.659 1.00 95.12 541 PHE A O 1
ATOM 4271 N N . MET A 1 542 ? 13.721 27.935 -20.035 1.00 96.12 542 MET A N 1
ATOM 4272 C CA . MET A 1 542 ? 14.648 27.772 -18.914 1.00 96.12 542 MET A CA 1
ATOM 4273 C C . MET A 1 542 ? 14.029 26.893 -17.825 1.00 96.12 542 MET A C 1
ATOM 4275 O O . MET A 1 542 ? 12.894 27.127 -17.423 1.00 96.12 542 MET A O 1
ATOM 4279 N N . LYS A 1 543 ? 14.783 25.915 -17.327 1.00 96.56 543 LYS A N 1
ATOM 4280 C CA . LYS A 1 543 ? 14.480 25.167 -16.103 1.00 96.56 543 LYS A CA 1
ATOM 4281 C C . LYS A 1 543 ? 15.357 25.709 -14.977 1.00 96.56 543 LYS A C 1
ATOM 4283 O O . LYS A 1 543 ? 16.566 25.835 -15.164 1.00 96.56 543 LYS A O 1
ATOM 4288 N N . ILE A 1 544 ? 14.748 26.048 -13.844 1.00 96.19 544 ILE A N 1
ATOM 4289 C CA . ILE A 1 544 ? 15.428 26.551 -12.648 1.00 96.19 544 ILE A CA 1
ATOM 4290 C C . ILE A 1 544 ? 15.095 25.633 -11.477 1.00 96.19 544 ILE A C 1
ATOM 4292 O O . ILE A 1 544 ? 13.948 25.577 -11.052 1.00 96.19 544 ILE A O 1
ATOM 4296 N N . ASP A 1 545 ? 16.105 24.937 -10.978 1.00 93.75 545 ASP A N 1
ATOM 4297 C CA . ASP A 1 545 ? 16.033 24.000 -9.855 1.00 93.75 545 ASP A CA 1
ATOM 4298 C C . ASP A 1 545 ? 17.454 23.930 -9.300 1.00 93.75 545 ASP A C 1
ATOM 4300 O O . ASP A 1 545 ? 18.323 23.253 -9.841 1.00 93.75 545 ASP A O 1
ATOM 4304 N N . ILE A 1 546 ? 17.740 24.818 -8.355 1.00 91.75 546 ILE A N 1
ATOM 4305 C CA . ILE A 1 546 ? 19.106 25.148 -7.934 1.00 91.75 546 ILE A CA 1
ATOM 4306 C C . ILE A 1 546 ? 19.174 25.275 -6.412 1.00 91.75 546 ILE A C 1
ATOM 4308 O O . ILE A 1 546 ? 19.921 26.094 -5.874 1.00 91.75 546 ILE A O 1
ATOM 4312 N N . GLU A 1 547 ? 18.381 24.447 -5.730 1.00 85.75 547 GLU A N 1
ATOM 4313 C CA . GLU A 1 547 ? 18.516 24.110 -4.312 1.00 85.75 547 GLU A CA 1
ATOM 4314 C C . GLU A 1 547 ? 18.600 25.346 -3.392 1.00 85.75 547 GLU A C 1
ATOM 4316 O O . GLU A 1 547 ? 19.411 25.435 -2.462 1.00 85.75 547 GLU A O 1
ATOM 4321 N N . GLY A 1 548 ? 17.748 26.343 -3.654 1.00 84.75 548 GLY A N 1
ATOM 4322 C CA . GLY A 1 548 ? 17.634 27.572 -2.866 1.00 84.75 548 GLY A CA 1
ATOM 4323 C C . GLY A 1 548 ? 18.193 28.818 -3.555 1.00 84.75 548 GLY A C 1
ATOM 4324 O O . GLY A 1 548 ? 17.862 29.928 -3.134 1.00 84.75 548 GLY A O 1
ATOM 4325 N N . ALA A 1 549 ? 18.999 28.679 -4.612 1.00 89.31 549 ALA A N 1
ATOM 4326 C CA . ALA A 1 549 ? 19.557 29.796 -5.386 1.00 89.31 549 ALA A CA 1
ATOM 4327 C C . ALA A 1 549 ? 18.538 30.522 -6.282 1.00 89.31 549 ALA A C 1
ATOM 4329 O O . ALA A 1 549 ? 18.867 31.515 -6.938 1.00 89.31 549 ALA A O 1
ATOM 4330 N N . GLU A 1 550 ? 17.283 30.066 -6.298 1.00 94.31 550 GLU A N 1
ATOM 4331 C CA . GLU A 1 550 ? 16.222 30.629 -7.132 1.00 94.31 550 GLU A CA 1
ATOM 4332 C C . GLU A 1 550 ? 15.961 32.099 -6.785 1.00 94.31 550 GLU A C 1
ATOM 4334 O O . GLU A 1 550 ? 15.693 32.910 -7.674 1.00 94.31 550 GLU A O 1
ATOM 4339 N N . HIS A 1 551 ? 16.093 32.469 -5.503 1.00 93.19 551 HIS A N 1
ATOM 4340 C CA . HIS A 1 551 ? 15.933 33.856 -5.072 1.00 93.19 551 HIS A CA 1
ATOM 4341 C C . HIS A 1 551 ? 17.003 34.771 -5.680 1.00 93.19 551 HIS A C 1
ATOM 4343 O O . HIS A 1 551 ? 16.665 35.820 -6.222 1.00 93.19 551 HIS A O 1
ATOM 4349 N N . GLU A 1 552 ? 18.275 34.378 -5.649 1.00 91.69 552 GLU A N 1
ATOM 4350 C CA . GLU A 1 552 ? 19.371 35.135 -6.259 1.00 91.69 552 GLU A CA 1
ATOM 4351 C C . GLU A 1 552 ? 19.169 35.287 -7.770 1.00 91.69 552 GLU A C 1
ATOM 4353 O O . GLU A 1 552 ? 19.320 36.378 -8.318 1.00 91.69 552 GLU A O 1
ATOM 4358 N N . VAL A 1 553 ? 18.738 34.220 -8.447 1.00 93.94 553 VAL A N 1
ATOM 4359 C CA . VAL A 1 553 ? 18.414 34.280 -9.877 1.00 93.94 553 VAL A CA 1
ATOM 4360 C C . VAL A 1 553 ? 17.253 35.235 -10.153 1.00 93.94 553 VAL A C 1
ATOM 4362 O O . VAL A 1 553 ? 17.321 36.008 -11.111 1.00 93.94 553 VAL A O 1
ATOM 4365 N N . SER A 1 554 ? 16.233 35.269 -9.291 1.00 94.38 554 SER A N 1
ATOM 4366 C CA . SER A 1 554 ? 15.101 36.197 -9.424 1.00 94.38 554 SER A CA 1
ATOM 4367 C C . SER A 1 554 ? 15.510 37.678 -9.371 1.00 94.38 554 SER A C 1
ATOM 4369 O O . SER A 1 554 ? 14.790 38.526 -9.894 1.00 94.38 554 SER A O 1
ATOM 4371 N N . LEU A 1 555 ? 16.668 38.004 -8.777 1.00 93.44 555 LEU A N 1
ATOM 4372 C CA . LEU A 1 555 ? 17.203 39.370 -8.694 1.00 93.44 555 LEU A CA 1
ATOM 4373 C C . LEU A 1 555 ? 17.924 39.823 -9.975 1.00 93.44 555 LEU A C 1
ATOM 4375 O O . LEU A 1 555 ? 18.238 41.006 -10.114 1.00 93.44 555 LEU A O 1
ATOM 4379 N N . THR A 1 556 ? 18.199 38.909 -10.909 1.00 90.25 556 THR A N 1
ATOM 4380 C CA . THR A 1 556 ? 18.866 39.236 -12.179 1.00 90.25 556 THR A CA 1
ATOM 4381 C C . THR A 1 556 ? 17.916 39.909 -13.171 1.00 90.25 556 THR A C 1
ATOM 4383 O O . THR A 1 556 ? 16.705 39.730 -13.085 1.00 90.25 556 THR A O 1
ATOM 4386 N N . ASP A 1 557 ? 18.456 40.679 -14.127 1.00 89.88 557 ASP A N 1
ATOM 4387 C CA . ASP A 1 557 ? 17.665 41.280 -15.211 1.00 89.88 557 ASP A CA 1
ATOM 4388 C C . ASP A 1 557 ? 17.463 40.284 -16.361 1.00 89.88 557 ASP A C 1
ATOM 4390 O O . ASP A 1 557 ? 18.418 39.911 -17.047 1.00 89.88 557 ASP A O 1
ATOM 4394 N N . PHE A 1 558 ? 16.213 39.891 -16.614 1.00 92.25 558 PHE A N 1
ATOM 4395 C CA . PHE A 1 558 ? 15.851 38.977 -17.702 1.00 92.25 558 PHE A CA 1
ATOM 4396 C C . PHE A 1 558 ? 15.611 39.666 -19.061 1.00 92.25 558 PHE A C 1
ATOM 4398 O O . PHE A 1 558 ? 15.377 38.986 -20.068 1.00 92.25 558 PHE A O 1
ATOM 4405 N N . LYS A 1 559 ? 15.676 41.003 -19.155 1.00 88.75 559 LYS A N 1
ATOM 4406 C CA . LYS A 1 559 ? 15.528 41.735 -20.435 1.00 88.75 559 LYS A CA 1
ATOM 4407 C C . LYS A 1 559 ? 16.514 41.311 -21.536 1.00 88.75 559 LYS A C 1
ATOM 4409 O O . LYS A 1 559 ? 16.084 41.270 -22.690 1.00 88.75 559 LYS A O 1
ATOM 4414 N N . PRO A 1 560 ? 17.790 40.973 -21.250 1.00 91.50 560 PRO A N 1
ATOM 4415 C CA . PRO A 1 560 ? 18.735 40.527 -22.274 1.00 91.50 560 PRO A CA 1
ATOM 4416 C C . PRO A 1 560 ? 18.327 39.231 -22.990 1.00 91.50 560 PRO A C 1
ATOM 4418 O O . PRO A 1 560 ? 18.716 39.028 -24.139 1.00 91.50 560 PRO A O 1
ATOM 4421 N N . PHE A 1 561 ? 17.518 38.373 -22.359 1.00 92.56 561 PHE A N 1
ATOM 4422 C CA . PHE A 1 561 ? 17.008 37.144 -22.970 1.00 92.56 561 PHE A CA 1
ATOM 4423 C C . PHE A 1 561 ? 15.774 37.447 -23.823 1.00 92.56 561 PHE A C 1
ATOM 4425 O O . PHE A 1 561 ? 14.630 37.315 -23.384 1.00 92.56 561 PHE A O 1
ATOM 4432 N N . LYS A 1 562 ? 15.999 37.913 -25.051 1.00 87.69 562 LYS A N 1
ATOM 4433 C CA . LYS A 1 562 ? 14.933 38.372 -25.955 1.00 87.69 562 LYS A CA 1
ATOM 4434 C C . LYS A 1 562 ? 13.989 37.251 -26.378 1.00 87.69 562 LYS A C 1
ATOM 4436 O O . LYS A 1 562 ? 12.797 37.497 -26.528 1.00 87.69 562 LYS A O 1
ATOM 4441 N N . SER A 1 563 ? 14.515 36.041 -26.550 1.00 89.62 563 SER A N 1
ATOM 4442 C CA . SER A 1 563 ? 13.738 34.890 -27.018 1.00 89.62 563 SER A CA 1
ATOM 4443 C C . SER A 1 563 ? 13.120 34.067 -25.895 1.00 89.62 563 SER A C 1
ATOM 4445 O O . SER A 1 563 ? 12.347 33.164 -26.196 1.00 89.62 563 SER A O 1
ATOM 4447 N N . LEU A 1 564 ? 13.416 34.379 -24.628 1.00 92.75 564 LEU A N 1
ATOM 4448 C CA . LEU A 1 564 ? 12.894 33.636 -23.486 1.00 92.75 564 LEU A CA 1
ATOM 4449 C C . LEU A 1 564 ? 11.382 33.838 -23.377 1.00 92.75 564 LEU A C 1
ATOM 4451 O O . LEU A 1 564 ? 10.912 34.952 -23.124 1.00 92.75 564 LEU A O 1
ATOM 4455 N N . ARG A 1 565 ? 10.638 32.748 -23.580 1.00 91.00 565 ARG A N 1
ATOM 4456 C CA . ARG A 1 565 ? 9.168 32.725 -23.557 1.00 91.00 565 ARG A CA 1
ATOM 4457 C C . ARG A 1 565 ? 8.640 32.207 -22.226 1.00 91.00 565 ARG A C 1
ATOM 4459 O O . ARG A 1 565 ? 7.657 32.733 -21.706 1.00 91.00 565 ARG A O 1
ATOM 4466 N N . SER A 1 566 ? 9.302 31.182 -21.698 1.00 91.88 566 SER A N 1
ATOM 4467 C CA . SER A 1 566 ? 8.790 30.355 -20.609 1.00 91.88 566 SER A CA 1
ATOM 4468 C C . SER A 1 566 ? 9.899 29.867 -19.683 1.00 91.88 566 SER A C 1
ATOM 4470 O O . SER A 1 566 ? 11.000 29.551 -20.138 1.00 91.88 566 SER A O 1
ATOM 4472 N N . ILE A 1 567 ? 9.591 29.780 -18.391 1.00 95.06 567 ILE A N 1
ATOM 4473 C CA . ILE A 1 567 ? 10.470 29.229 -17.359 1.00 95.06 567 ILE A CA 1
ATOM 4474 C C . ILE A 1 567 ? 9.680 28.191 -16.559 1.00 95.06 567 ILE A C 1
ATOM 4476 O O . ILE A 1 567 ? 8.571 28.472 -16.108 1.00 95.06 567 ILE A O 1
ATOM 4480 N N . TYR A 1 568 ? 10.251 27.006 -16.379 1.00 96.00 568 TYR A N 1
ATOM 4481 C CA . TYR A 1 568 ? 9.813 26.058 -15.360 1.00 96.00 568 TYR A CA 1
ATOM 4482 C C . TYR A 1 568 ? 10.694 26.243 -14.122 1.00 96.00 568 TYR A C 1
ATOM 4484 O O . TYR A 1 568 ? 11.921 26.175 -14.218 1.00 96.00 568 TYR A O 1
ATOM 4492 N N . LEU A 1 569 ? 10.074 26.534 -12.984 1.00 95.62 569 LEU A N 1
ATOM 4493 C CA . LEU A 1 569 ? 10.745 26.870 -11.734 1.00 95.62 569 LEU A CA 1
ATOM 4494 C C . LEU A 1 569 ? 10.327 25.883 -10.643 1.00 95.62 569 LEU A C 1
ATOM 4496 O O . LEU A 1 569 ? 9.151 25.810 -10.289 1.00 95.62 569 LEU A O 1
ATOM 4500 N N . GLU A 1 570 ? 11.304 25.176 -10.089 1.00 93.75 570 GLU A N 1
ATOM 4501 C CA . GLU A 1 570 ? 11.165 24.396 -8.865 1.00 93.75 570 GLU A CA 1
ATOM 4502 C C . GLU A 1 570 ? 11.670 25.230 -7.688 1.00 93.75 570 GLU A C 1
ATOM 4504 O O . GLU A 1 570 ? 12.854 25.550 -7.584 1.00 93.75 570 GLU A O 1
ATOM 4509 N N . LEU A 1 571 ? 10.745 25.678 -6.841 1.00 92.38 571 LEU A N 1
ATOM 4510 C CA . LEU A 1 571 ? 11.046 26.606 -5.761 1.00 92.38 571 LEU A CA 1
ATOM 4511 C C . LEU A 1 571 ? 11.306 25.852 -4.457 1.00 92.38 571 LEU A C 1
ATOM 4513 O O . LEU A 1 571 ? 10.382 25.366 -3.798 1.00 92.38 571 LEU A O 1
ATOM 4517 N N . HIS A 1 572 ? 12.557 25.873 -4.010 1.00 91.75 572 HIS A N 1
ATOM 4518 C CA . HIS A 1 572 ? 12.972 25.274 -2.746 1.00 91.75 572 HIS A CA 1
ATOM 4519 C C . HIS A 1 572 ? 12.658 26.175 -1.543 1.00 91.75 572 HIS A C 1
ATOM 4521 O O . HIS A 1 572 ? 13.540 26.745 -0.893 1.00 91.75 572 HIS A O 1
ATOM 4527 N N . GLU A 1 573 ? 11.365 26.295 -1.224 1.00 89.38 573 GLU A N 1
ATOM 4528 C CA . GLU A 1 573 ? 10.842 27.132 -0.138 1.00 89.38 573 GLU A CA 1
ATOM 4529 C C . GLU A 1 573 ? 11.610 26.972 1.194 1.00 89.38 573 GLU A C 1
ATOM 4531 O O . GLU A 1 573 ? 11.993 27.997 1.775 1.00 89.38 573 GLU A O 1
ATOM 4536 N N . PRO A 1 574 ? 11.895 25.744 1.685 1.00 85.56 574 PRO A N 1
ATOM 4537 C CA . PRO A 1 574 ? 12.597 25.565 2.953 1.00 85.56 574 PRO A CA 1
ATOM 4538 C C . PRO A 1 574 ? 13.997 26.193 2.954 1.00 85.56 574 PRO A C 1
ATOM 4540 O O . PRO A 1 574 ? 14.358 26.865 3.919 1.00 85.56 574 PRO A O 1
ATOM 4543 N N . PHE A 1 575 ? 14.754 26.061 1.861 1.00 85.00 575 PHE A N 1
ATOM 4544 C CA . PHE A 1 575 ? 16.137 26.550 1.776 1.00 85.00 575 PHE A CA 1
ATOM 4545 C C . PHE A 1 575 ? 16.204 28.074 1.661 1.00 85.00 575 PHE A C 1
ATOM 4547 O O . PHE A 1 575 ? 17.113 28.717 2.188 1.00 85.00 575 PHE A O 1
ATOM 4554 N N . ILE A 1 576 ? 15.201 28.689 1.032 1.00 86.06 576 ILE A N 1
ATOM 4555 C CA . ILE A 1 576 ? 15.067 30.148 1.015 1.00 86.06 576 ILE A CA 1
ATOM 4556 C C . ILE A 1 576 ? 14.698 30.665 2.417 1.00 86.06 576 ILE A C 1
ATOM 4558 O O . ILE A 1 576 ? 15.301 31.631 2.895 1.00 86.06 576 ILE A O 1
ATOM 4562 N N . ARG A 1 577 ? 13.773 29.992 3.121 1.00 86.56 577 ARG A N 1
ATOM 4563 C CA . ARG A 1 577 ? 13.359 30.368 4.487 1.00 86.56 577 ARG A CA 1
ATOM 4564 C C . ARG A 1 577 ? 14.474 30.240 5.518 1.00 86.56 577 ARG A C 1
ATOM 4566 O O . ARG A 1 577 ? 14.558 31.089 6.403 1.00 86.56 577 ARG A O 1
ATOM 4573 N N . GLU A 1 578 ? 15.333 29.227 5.407 1.00 83.44 578 GLU A N 1
ATOM 4574 C CA . GLU A 1 578 ? 16.494 29.032 6.295 1.00 83.44 578 GLU A CA 1
ATOM 4575 C C . GLU A 1 578 ? 17.438 30.246 6.305 1.00 83.44 578 GLU A C 1
ATOM 4577 O O . GLU A 1 578 ? 18.078 30.529 7.317 1.00 83.44 578 GLU A O 1
ATOM 4582 N N . ARG A 1 579 ? 17.460 31.026 5.217 1.00 83.81 579 ARG A N 1
ATOM 4583 C CA . ARG A 1 579 ? 18.249 32.261 5.080 1.00 83.81 579 ARG A CA 1
ATOM 4584 C C . ARG A 1 579 ? 17.523 33.515 5.583 1.00 83.81 579 ARG A C 1
ATOM 4586 O O . ARG A 1 579 ? 18.031 34.623 5.431 1.00 83.81 579 ARG A O 1
ATOM 4593 N N . GLY A 1 580 ? 16.336 33.360 6.174 1.00 84.75 580 GLY A N 1
ATOM 4594 C CA . GLY A 1 580 ? 15.509 34.464 6.666 1.00 84.75 580 GLY A CA 1
ATOM 4595 C C . GLY A 1 580 ? 14.809 35.264 5.563 1.00 84.75 580 GLY A C 1
ATOM 4596 O O . GLY A 1 580 ? 14.344 36.373 5.821 1.00 84.75 580 GLY A O 1
ATOM 4597 N N . ILE A 1 581 ? 14.737 34.723 4.345 1.00 88.12 581 ILE A N 1
ATOM 4598 C CA . ILE A 1 581 ? 14.104 35.361 3.188 1.00 88.12 581 ILE A CA 1
ATOM 4599 C C . ILE A 1 581 ? 12.687 34.802 3.035 1.00 88.12 581 ILE A C 1
ATOM 4601 O O . ILE A 1 581 ? 12.469 33.600 3.190 1.00 88.12 581 ILE A O 1
ATOM 4605 N N . ASP A 1 582 ? 11.711 35.661 2.727 1.00 88.50 582 ASP A N 1
ATOM 4606 C CA . ASP A 1 582 ? 10.375 35.198 2.340 1.00 88.50 582 ASP A CA 1
ATOM 4607 C C . ASP A 1 582 ? 10.426 34.663 0.896 1.00 88.50 582 ASP A C 1
ATOM 4609 O O . ASP A 1 582 ? 10.715 35.436 -0.020 1.00 88.50 582 ASP A O 1
ATOM 4613 N N . PRO A 1 583 ? 10.121 33.378 0.647 1.00 89.62 583 PRO A N 1
ATOM 4614 C CA . PRO A 1 583 ? 10.106 32.786 -0.693 1.00 89.62 583 PRO A CA 1
ATOM 4615 C C . PRO A 1 583 ? 9.199 33.529 -1.677 1.00 89.62 583 PRO A C 1
ATOM 4617 O O . PRO A 1 583 ? 9.474 33.553 -2.873 1.00 89.62 583 PRO A O 1
ATOM 4620 N N . ARG A 1 584 ? 8.165 34.223 -1.185 1.00 88.00 584 ARG A N 1
ATOM 4621 C CA . ARG A 1 584 ? 7.296 35.063 -2.023 1.00 88.00 584 ARG A CA 1
ATOM 4622 C C . ARG A 1 584 ? 8.042 36.222 -2.673 1.00 88.00 584 ARG A C 1
ATOM 4624 O O . ARG A 1 584 ? 7.678 36.616 -3.775 1.00 88.00 584 ARG A O 1
ATOM 4631 N N . ALA A 1 585 ? 9.111 36.720 -2.049 1.00 90.31 585 ALA A N 1
ATOM 4632 C CA . ALA A 1 585 ? 9.950 37.758 -2.637 1.00 90.31 585 ALA A CA 1
ATOM 4633 C C . ALA A 1 585 ? 10.595 37.288 -3.952 1.00 90.31 585 ALA A C 1
ATOM 4635 O O . ALA A 1 585 ? 10.721 38.080 -4.880 1.00 90.31 585 ALA A O 1
ATOM 4636 N N . CYS A 1 586 ? 10.940 35.996 -4.064 1.00 92.94 586 CYS A N 1
ATOM 4637 C CA . CYS A 1 586 ? 11.413 35.397 -5.317 1.00 92.94 586 CYS A CA 1
ATOM 4638 C C . CYS A 1 586 ? 10.361 35.543 -6.431 1.00 92.94 586 CYS A C 1
ATOM 4640 O O . CYS A 1 586 ? 10.649 36.041 -7.519 1.00 92.94 586 CYS A O 1
ATOM 4642 N N . LEU A 1 587 ? 9.110 35.188 -6.130 1.00 94.38 587 LEU A N 1
ATOM 4643 C CA . LEU A 1 587 ? 7.999 35.249 -7.082 1.00 94.38 587 LEU A CA 1
ATOM 4644 C C . LEU A 1 587 ? 7.656 36.689 -7.469 1.00 94.38 587 LEU A C 1
ATOM 4646 O O . LEU A 1 587 ? 7.497 36.998 -8.647 1.00 94.38 587 LEU A O 1
ATOM 4650 N N . GLU A 1 588 ? 7.623 37.597 -6.493 1.00 92.56 588 GLU A N 1
ATOM 4651 C CA . GLU A 1 588 ? 7.408 39.022 -6.741 1.00 92.56 588 GLU A CA 1
ATOM 4652 C C . GLU A 1 588 ? 8.474 39.622 -7.664 1.00 92.56 588 GLU A C 1
ATOM 4654 O O . GLU A 1 588 ? 8.147 40.458 -8.509 1.00 92.56 588 GLU A O 1
ATOM 4659 N N . ASN A 1 589 ? 9.734 39.195 -7.543 1.00 94.62 589 ASN A N 1
ATOM 4660 C CA . ASN A 1 589 ? 10.801 39.652 -8.427 1.00 94.62 589 ASN A CA 1
ATOM 4661 C C . ASN A 1 589 ? 10.558 39.215 -9.878 1.00 94.62 589 ASN A C 1
ATOM 4663 O O . ASN A 1 589 ? 10.656 40.048 -10.779 1.00 94.62 589 ASN A O 1
ATOM 4667 N N . PHE A 1 590 ? 10.166 37.959 -10.121 1.00 95.12 590 PHE A N 1
ATOM 4668 C CA . PHE A 1 590 ? 9.788 37.499 -11.464 1.00 95.12 590 PHE A CA 1
ATOM 4669 C C . PHE A 1 590 ? 8.568 38.258 -12.012 1.00 95.12 590 PHE A C 1
ATOM 4671 O O . PHE A 1 590 ? 8.583 38.706 -13.161 1.00 95.12 590 PHE A O 1
ATOM 4678 N N . MET A 1 591 ? 7.545 38.492 -11.185 1.00 92.94 591 MET A N 1
ATOM 4679 C CA . MET A 1 591 ? 6.355 39.257 -11.584 1.00 92.94 591 MET A CA 1
ATOM 4680 C C . MET A 1 591 ? 6.698 40.702 -11.975 1.00 92.94 591 MET A C 1
ATOM 4682 O O . MET A 1 591 ? 6.229 41.192 -13.003 1.00 92.94 591 MET A O 1
ATOM 4686 N N . ARG A 1 592 ? 7.570 41.384 -11.215 1.00 92.62 592 ARG A N 1
ATOM 4687 C CA . ARG A 1 592 ? 8.047 42.748 -11.539 1.00 92.62 592 ARG A CA 1
ATOM 4688 C C . ARG A 1 592 ? 8.794 42.817 -12.870 1.00 92.62 592 ARG A C 1
ATOM 4690 O O . ARG A 1 592 ? 8.845 43.880 -13.486 1.00 92.62 592 ARG A O 1
ATOM 4697 N N . GLN A 1 593 ? 9.357 41.699 -13.314 1.00 91.94 593 GLN A N 1
ATOM 4698 C CA . GLN A 1 593 ? 10.057 41.570 -14.590 1.00 91.94 593 GLN A CA 1
ATOM 4699 C C . GLN A 1 593 ? 9.144 41.138 -15.750 1.00 91.94 593 GLN A C 1
ATOM 4701 O O . GLN A 1 593 ? 9.621 40.949 -16.870 1.00 91.94 593 GLN A O 1
ATOM 4706 N N . GLY A 1 594 ? 7.831 41.044 -15.510 1.00 90.00 594 GLY A N 1
ATOM 4707 C CA . GLY A 1 594 ? 6.829 40.783 -16.539 1.00 90.00 594 GLY A CA 1
ATOM 4708 C C . GLY A 1 594 ? 6.562 39.302 -16.797 1.00 90.00 594 GLY A C 1
ATOM 4709 O O . GLY A 1 594 ? 6.163 38.961 -17.913 1.00 90.00 594 GLY A O 1
ATOM 4710 N N . PHE A 1 595 ? 6.768 38.431 -15.807 1.00 93.44 595 PHE A N 1
ATOM 4711 C CA . PHE A 1 595 ? 6.333 37.034 -15.866 1.00 93.44 595 PHE A CA 1
ATOM 4712 C C . PHE A 1 595 ? 4.985 36.831 -15.157 1.00 93.44 595 PHE A C 1
ATOM 4714 O O . PHE A 1 595 ? 4.816 37.223 -14.003 1.00 93.44 595 PHE A O 1
ATOM 4721 N N . GLU A 1 596 ? 4.041 36.182 -15.837 1.00 93.50 596 GLU A N 1
ATOM 4722 C CA . GLU A 1 596 ? 2.847 35.592 -15.229 1.00 93.50 596 GLU A CA 1
ATOM 4723 C C . GLU A 1 596 ? 3.217 34.218 -14.662 1.00 93.50 596 GLU A C 1
ATOM 4725 O O . GLU A 1 596 ? 3.829 33.416 -15.366 1.00 93.50 596 GLU A O 1
ATOM 4730 N N . ILE A 1 597 ? 2.853 33.953 -13.405 1.00 94.00 597 ILE A N 1
ATOM 4731 C CA . ILE A 1 597 ? 3.219 32.730 -12.680 1.00 94.00 597 ILE A CA 1
ATOM 4732 C C . ILE A 1 597 ? 1.982 31.849 -12.505 1.00 94.00 597 ILE A C 1
ATOM 4734 O O . ILE A 1 597 ? 0.966 32.317 -11.991 1.00 94.00 597 ILE A O 1
ATOM 4738 N N . ARG A 1 598 ? 2.087 30.573 -12.884 1.00 90.75 598 ARG A N 1
ATOM 4739 C CA . ARG A 1 598 ? 1.048 29.548 -12.710 1.00 90.75 598 ARG A CA 1
ATOM 4740 C C . ARG A 1 598 ? 1.523 28.400 -11.833 1.00 90.75 598 ARG A C 1
ATOM 4742 O O . ARG A 1 598 ? 2.703 28.052 -11.850 1.00 90.75 598 ARG A O 1
ATOM 4749 N N . LEU A 1 599 ? 0.601 27.839 -11.058 1.00 88.69 599 LEU A N 1
ATOM 4750 C CA . LEU A 1 599 ? 0.871 26.798 -10.070 1.00 88.69 599 LEU A CA 1
ATOM 4751 C C . LEU A 1 599 ? 0.684 25.395 -10.661 1.00 88.69 599 LEU A C 1
ATOM 4753 O O . LEU A 1 599 ? -0.355 25.117 -11.254 1.00 88.69 599 LEU A O 1
ATOM 4757 N N . ASN A 1 600 ? 1.631 24.491 -10.393 1.00 80.88 600 ASN A N 1
ATOM 4758 C CA . ASN A 1 600 ? 1.605 23.041 -10.656 1.00 80.88 600 ASN A CA 1
ATOM 4759 C C . ASN A 1 600 ? 1.526 22.587 -12.125 1.00 80.88 600 ASN A C 1
ATOM 4761 O O . ASN A 1 600 ? 2.049 21.522 -12.437 1.00 80.88 600 ASN A O 1
ATOM 4765 N N . GLU A 1 601 ? 0.906 23.345 -13.026 1.00 84.00 601 GLU A N 1
ATOM 4766 C CA . GLU A 1 601 ? 0.824 23.028 -14.455 1.00 84.00 601 GLU A CA 1
ATOM 4767 C C . GLU A 1 601 ? 0.755 24.298 -15.326 1.00 84.00 601 GLU A C 1
ATOM 4769 O O . GLU A 1 601 ? 0.372 25.366 -14.834 1.00 84.00 601 GLU A O 1
ATOM 4774 N N . PRO A 1 602 ? 1.141 24.217 -16.614 1.00 79.81 602 PRO A N 1
ATOM 4775 C CA . PRO A 1 602 ? 1.137 25.345 -17.542 1.00 79.81 602 PRO A CA 1
ATOM 4776 C C . PRO A 1 602 ? -0.162 26.138 -17.681 1.00 79.81 602 PRO A C 1
ATOM 4778 O O . PRO A 1 602 ? -0.106 27.339 -17.932 1.00 79.81 602 PRO A O 1
ATOM 4781 N N . ASP A 1 603 ? -1.315 25.485 -17.559 1.00 77.38 603 ASP A N 1
ATOM 4782 C CA . ASP A 1 603 ? -2.654 26.081 -17.610 1.00 77.38 603 ASP A CA 1
ATOM 4783 C C . ASP A 1 603 ? -3.300 26.197 -16.217 1.00 77.38 603 ASP A C 1
ATOM 4785 O O . ASP A 1 603 ? -4.472 26.565 -16.098 1.00 77.38 603 ASP A O 1
ATOM 4789 N N . GLY A 1 604 ? -2.513 25.952 -15.165 1.00 79.50 604 GLY A N 1
ATOM 4790 C CA . GLY A 1 604 ? -2.937 25.963 -13.774 1.00 79.50 604 GLY A CA 1
ATOM 4791 C C . GLY A 1 604 ? -3.332 27.346 -13.254 1.00 79.50 604 GLY A C 1
ATOM 4792 O O . GLY A 1 604 ? -3.305 28.359 -13.965 1.00 79.50 604 GLY A O 1
ATOM 4793 N N . GLU A 1 605 ? -3.706 27.384 -11.975 1.00 84.50 605 GLU A N 1
ATOM 4794 C CA . GLU A 1 605 ? -4.121 28.607 -11.284 1.00 84.50 605 GLU A CA 1
ATOM 4795 C C . GLU A 1 605 ? -3.014 29.671 -11.324 1.00 84.50 605 GLU A C 1
ATOM 4797 O O . GLU A 1 605 ? -1.837 29.369 -11.122 1.00 84.50 605 GLU A O 1
ATOM 4802 N N . ILE A 1 606 ? -3.393 30.924 -11.593 1.00 87.94 606 ILE A N 1
ATOM 4803 C CA . ILE A 1 606 ? -2.467 32.060 -11.554 1.00 87.94 606 ILE A CA 1
ATOM 4804 C C . ILE A 1 606 ? -2.146 32.361 -10.090 1.00 87.94 606 ILE A C 1
ATOM 4806 O O . ILE A 1 606 ? -3.054 32.539 -9.283 1.00 87.94 606 ILE A O 1
ATOM 4810 N N . TYR A 1 607 ? -0.860 32.465 -9.765 1.00 89.75 607 TYR A N 1
ATOM 4811 C CA . TYR A 1 607 ? -0.402 32.780 -8.416 1.00 89.75 607 TYR A CA 1
ATOM 4812 C C . TYR A 1 607 ? -0.943 34.138 -7.933 1.00 89.75 607 TYR A C 1
ATOM 4814 O O . TYR A 1 607 ? -0.668 35.176 -8.543 1.00 89.75 607 TYR A O 1
ATOM 4822 N N . ASP A 1 608 ? -1.659 34.140 -6.801 1.00 86.38 608 ASP A N 1
ATOM 4823 C CA . ASP A 1 608 ? -2.108 35.362 -6.116 1.00 86.38 608 ASP A CA 1
ATOM 4824 C C . ASP A 1 608 ? -1.219 35.667 -4.892 1.00 86.38 608 ASP A C 1
ATOM 4826 O O . ASP A 1 608 ? -1.299 34.960 -3.884 1.00 86.38 608 ASP A O 1
ATOM 4830 N N . PRO A 1 609 ? -0.431 36.760 -4.886 1.00 81.25 609 PRO A N 1
ATOM 4831 C CA . PRO A 1 609 ? 0.396 37.149 -3.739 1.00 81.25 609 PRO A CA 1
ATOM 4832 C C . PRO A 1 609 ? -0.372 37.347 -2.418 1.00 81.25 609 PRO A C 1
ATOM 4834 O O . PRO A 1 609 ? 0.230 37.345 -1.340 1.00 81.25 609 PRO A O 1
ATOM 4837 N N . LYS A 1 610 ? -1.695 37.557 -2.467 1.00 78.12 610 LYS A N 1
ATOM 4838 C CA . LYS A 1 610 ? -2.541 37.778 -1.282 1.00 78.12 610 LYS A CA 1
ATOM 4839 C C . LYS A 1 610 ? -2.959 36.480 -0.592 1.00 78.12 610 LYS A C 1
ATOM 4841 O O . LYS A 1 610 ? -3.315 36.518 0.590 1.00 78.12 610 LYS A O 1
ATOM 4846 N N . GLN A 1 611 ? -2.910 35.346 -1.287 1.00 76.31 611 GLN A N 1
ATOM 4847 C CA . GLN A 1 611 ? -3.356 34.056 -0.772 1.00 76.31 611 GLN A CA 1
ATOM 4848 C C . GLN A 1 611 ? -2.186 33.283 -0.147 1.00 76.31 611 GLN A C 1
ATOM 4850 O O . GLN A 1 611 ? -1.167 33.026 -0.783 1.00 76.31 611 GLN A O 1
ATOM 4855 N N . ARG A 1 612 ? -2.321 32.929 1.139 1.00 56.59 612 ARG A N 1
ATOM 4856 C CA . ARG A 1 612 ? -1.202 32.430 1.963 1.00 56.59 612 ARG A CA 1
ATOM 4857 C C . ARG A 1 612 ? -0.917 30.929 1.845 1.00 56.59 612 ARG A C 1
ATOM 4859 O O . ARG A 1 612 ? 0.209 30.550 2.149 1.00 56.59 612 ARG A O 1
ATOM 4866 N N . ASP A 1 613 ? -1.878 30.133 1.376 1.00 64.75 613 ASP A N 1
ATOM 4867 C CA . ASP A 1 613 ? -1.833 28.659 1.400 1.00 64.75 613 ASP A CA 1
ATOM 4868 C C . ASP A 1 613 ? -1.809 28.043 -0.017 1.00 64.75 613 ASP A C 1
ATOM 4870 O O . ASP A 1 613 ? -2.528 27.090 -0.309 1.00 64.75 613 ASP A O 1
ATOM 4874 N N . GLN A 1 614 ? -1.019 28.617 -0.930 1.00 77.75 614 GLN A N 1
ATOM 4875 C CA . GLN A 1 614 ? -0.813 28.072 -2.281 1.00 77.75 614 GLN A CA 1
ATOM 4876 C C . GLN A 1 614 ? 0.397 27.128 -2.301 1.00 77.75 614 GLN A C 1
ATOM 4878 O O . GLN A 1 614 ? 1.429 27.439 -1.708 1.00 77.75 614 GLN A O 1
ATOM 4883 N N . ASN A 1 615 ? 0.294 25.998 -3.008 1.00 78.06 615 ASN A N 1
ATOM 4884 C CA . ASN A 1 615 ? 1.451 25.139 -3.266 1.00 78.06 615 ASN A CA 1
ATOM 4885 C C . ASN A 1 615 ? 2.336 25.786 -4.339 1.00 78.06 615 ASN A C 1
ATOM 4887 O O . ASN A 1 615 ? 1.953 25.823 -5.506 1.00 78.06 615 ASN A O 1
ATOM 4891 N N . ILE A 1 616 ? 3.498 26.296 -3.933 1.00 82.75 616 ILE A N 1
ATOM 4892 C CA . ILE A 1 616 ? 4.427 27.038 -4.797 1.00 82.75 616 ILE A CA 1
ATOM 4893 C C . ILE A 1 616 ? 5.693 26.248 -5.147 1.00 82.75 616 ILE A C 1
ATOM 4895 O O . ILE A 1 616 ? 6.657 26.847 -5.608 1.00 82.75 616 ILE A O 1
ATOM 4899 N N . ALA A 1 617 ? 5.707 24.928 -4.932 1.00 81.75 617 ALA A N 1
ATOM 4900 C CA . ALA A 1 617 ? 6.880 24.094 -5.205 1.00 81.75 617 ALA A CA 1
ATOM 4901 C C . ALA A 1 617 ? 7.219 24.020 -6.702 1.00 81.75 617 ALA A C 1
ATOM 4903 O O . ALA A 1 617 ? 8.385 24.103 -7.066 1.00 81.75 617 ALA A O 1
ATOM 4904 N N . HIS A 1 618 ? 6.208 23.927 -7.570 1.00 89.69 618 HIS A N 1
ATOM 4905 C CA . HIS A 1 618 ? 6.399 23.816 -9.014 1.00 89.69 618 HIS A CA 1
ATOM 4906 C C . HIS A 1 618 ? 5.609 24.890 -9.750 1.00 89.69 618 HIS A C 1
ATOM 4908 O O . HIS A 1 618 ? 4.385 24.989 -9.611 1.00 89.69 618 HIS A O 1
ATOM 4914 N N . LEU A 1 619 ? 6.321 25.706 -10.520 1.00 92.88 619 LEU A N 1
ATOM 4915 C CA . LEU A 1 619 ? 5.808 26.948 -11.072 1.00 92.88 619 LEU A CA 1
ATOM 4916 C C . LEU A 1 619 ? 6.122 27.070 -12.560 1.00 92.88 619 LEU A C 1
ATOM 4918 O O . LEU A 1 619 ? 7.219 26.767 -13.028 1.00 92.88 619 LEU A O 1
ATOM 4922 N N . TYR A 1 620 ? 5.141 27.578 -13.291 1.00 92.88 620 TYR A N 1
ATOM 4923 C CA . TYR A 1 620 ? 5.178 27.768 -14.731 1.00 92.88 620 TYR A CA 1
ATOM 4924 C C . TYR A 1 620 ? 5.079 29.260 -15.020 1.00 92.88 620 TYR A C 1
ATOM 4926 O O . TYR A 1 620 ? 4.034 29.880 -14.836 1.00 92.88 620 TYR A O 1
ATOM 4934 N N . LEU A 1 621 ? 6.195 29.856 -15.428 1.00 94.12 621 LEU A N 1
ATOM 4935 C CA . LEU A 1 621 ? 6.307 31.288 -15.666 1.00 94.12 621 LEU A CA 1
ATOM 4936 C C . LEU A 1 621 ? 6.262 31.548 -17.169 1.00 94.12 621 LEU A C 1
ATOM 4938 O O . LEU A 1 621 ? 7.048 30.978 -17.924 1.00 94.12 621 LEU A O 1
ATOM 4942 N N . SER A 1 622 ? 5.387 32.448 -17.604 1.00 91.12 622 SER A N 1
ATOM 4943 C CA . SER A 1 622 ? 5.282 32.869 -19.005 1.00 91.12 622 SER A CA 1
ATOM 4944 C C . SER A 1 622 ? 5.457 34.377 -19.130 1.00 91.12 622 SER A C 1
ATOM 4946 O O . SER A 1 622 ? 5.010 35.140 -18.273 1.00 91.12 622 SER A O 1
ATOM 4948 N N . ARG A 1 623 ? 6.147 34.841 -20.176 1.00 86.56 623 ARG A N 1
ATOM 4949 C CA . ARG A 1 623 ? 6.333 36.281 -20.385 1.00 86.56 623 ARG A CA 1
ATOM 4950 C C . ARG A 1 623 ? 5.005 36.917 -20.801 1.00 86.56 623 ARG A C 1
ATOM 4952 O O . ARG A 1 623 ? 4.376 36.475 -21.761 1.00 86.56 623 ARG A O 1
ATOM 4959 N N . THR A 1 624 ? 4.594 37.965 -20.093 1.00 71.25 624 THR A N 1
ATOM 4960 C CA . THR A 1 624 ? 3.308 38.644 -20.319 1.00 71.25 624 THR A CA 1
ATOM 4961 C C . THR A 1 624 ? 3.233 39.148 -21.767 1.00 71.25 624 THR A C 1
ATOM 4963 O O . THR A 1 624 ? 4.060 39.961 -22.178 1.00 71.25 624 THR A O 1
ATOM 4966 N N . GLY A 1 625 ? 2.266 38.656 -22.550 1.00 55.72 625 GLY A N 1
ATOM 4967 C CA . GLY A 1 625 ? 2.073 39.032 -23.959 1.00 55.72 625 GLY A CA 1
ATOM 4968 C C . GLY A 1 625 ? 2.823 38.189 -25.005 1.00 55.72 625 GLY A C 1
ATOM 4969 O O . GLY A 1 625 ? 2.721 38.497 -26.189 1.00 55.72 625 GLY A O 1
ATOM 4970 N N . ALA A 1 626 ? 3.552 37.136 -24.617 1.00 55.69 626 ALA A N 1
ATOM 4971 C CA . ALA A 1 626 ? 4.060 36.145 -25.571 1.00 55.69 626 ALA A CA 1
ATOM 4972 C C . ALA A 1 626 ? 2.921 35.229 -26.064 1.00 55.69 626 ALA A C 1
ATOM 4974 O O . ALA A 1 626 ? 2.051 34.860 -25.275 1.00 55.69 626 ALA A O 1
ATOM 4975 N N . GLU A 1 627 ? 2.928 34.838 -27.349 1.00 46.50 627 GLU A N 1
ATOM 4976 C CA . GLU A 1 627 ? 2.028 33.799 -27.873 1.00 46.50 627 GLU A CA 1
ATOM 4977 C C . GLU A 1 627 ? 2.201 32.517 -27.054 1.00 46.50 627 GLU A C 1
ATOM 4979 O O . GLU A 1 627 ? 3.214 31.815 -27.163 1.00 46.50 627 GLU A O 1
ATOM 4984 N N . GLN A 1 628 ? 1.214 32.220 -26.209 1.00 47.09 628 GLN A N 1
ATOM 4985 C CA . GLN A 1 628 ? 1.199 30.966 -25.479 1.00 47.09 628 GLN A CA 1
ATOM 4986 C C . GLN A 1 628 ? 1.005 29.819 -26.478 1.00 47.09 628 GLN A C 1
ATOM 4988 O O . GLN A 1 628 ? 0.130 29.913 -27.344 1.00 47.09 628 GLN A O 1
ATOM 4993 N N . PRO A 1 629 ? 1.791 28.732 -26.392 1.00 38.47 629 PRO A N 1
ATOM 4994 C CA . PRO A 1 629 ? 1.431 27.502 -27.072 1.00 38.47 629 PRO A CA 1
ATOM 4995 C C . PRO A 1 629 ? 0.082 27.044 -26.508 1.00 38.47 629 PRO A C 1
ATOM 4997 O O . PRO A 1 629 ? -0.044 26.655 -25.350 1.00 38.47 629 PRO A O 1
ATOM 5000 N N . VAL A 1 630 ? -0.954 27.187 -27.329 1.00 35.94 630 VAL A N 1
ATOM 5001 C CA . VAL A 1 630 ? -2.301 26.717 -27.029 1.00 35.94 630 VAL A CA 1
ATOM 5002 C C . VAL A 1 630 ? -2.200 25.197 -26.958 1.00 35.94 630 VAL A C 1
ATOM 5004 O O . VAL A 1 630 ? -1.857 24.566 -27.958 1.00 35.94 630 VAL A O 1
ATOM 5007 N N . ALA A 1 631 ? -2.460 24.608 -25.785 1.00 31.73 631 ALA A N 1
ATOM 5008 C CA . ALA A 1 631 ? -2.691 23.169 -25.689 1.00 31.73 631 ALA A CA 1
ATOM 5009 C C . ALA A 1 631 ? -3.684 22.779 -26.795 1.00 31.73 631 ALA A C 1
ATOM 5011 O O . ALA A 1 631 ? -4.623 23.554 -27.021 1.00 31.73 631 ALA A O 1
ATOM 5012 N N . PRO A 1 632 ? -3.523 21.639 -27.497 1.00 27.17 632 PRO A N 1
ATOM 5013 C CA . PRO A 1 632 ? -4.563 21.170 -28.400 1.00 27.17 632 PRO A CA 1
ATOM 5014 C C . PRO A 1 632 ? -5.864 21.199 -27.606 1.00 27.17 632 PRO A C 1
ATOM 5016 O O . PRO A 1 632 ? -5.991 20.517 -26.585 1.00 27.17 632 PRO A O 1
ATOM 5019 N N . ARG A 1 633 ? -6.772 22.108 -27.993 1.00 26.33 633 ARG A N 1
ATOM 5020 C CA . ARG A 1 633 ? -8.047 22.293 -27.307 1.00 26.33 633 ARG A CA 1
ATOM 5021 C C . ARG A 1 633 ? -8.636 20.901 -27.190 1.00 26.33 633 ARG A C 1
ATOM 5023 O O . ARG A 1 633 ? -8.913 20.291 -28.219 1.00 26.33 633 ARG A O 1
ATOM 5030 N N . ARG A 1 634 ? -8.822 20.405 -25.960 1.00 26.50 634 ARG A N 1
ATOM 5031 C CA . ARG A 1 634 ? -9.736 19.285 -25.730 1.00 26.50 634 ARG A CA 1
ATOM 5032 C C . ARG A 1 634 ? -11.008 19.662 -26.460 1.00 26.50 634 ARG A C 1
ATOM 5034 O O . ARG A 1 634 ? -11.618 20.681 -26.130 1.00 26.50 634 ARG A O 1
ATOM 5041 N N . GLU A 1 635 ? -11.301 18.909 -27.511 1.00 25.91 635 GLU A N 1
ATOM 5042 C CA . GLU A 1 635 ? -12.403 19.192 -28.401 1.00 25.91 635 GLU A CA 1
ATOM 5043 C C . GLU A 1 635 ? -13.648 19.441 -27.556 1.00 25.91 635 GLU A C 1
ATOM 5045 O O . GLU A 1 635 ? -14.100 18.596 -26.777 1.00 25.91 635 GLU A O 1
ATOM 5050 N N . LEU A 1 636 ? -14.224 20.624 -27.747 1.00 25.89 636 LEU A N 1
ATOM 5051 C CA . LEU A 1 636 ? -15.664 20.770 -27.711 1.00 25.89 636 LEU A CA 1
ATOM 5052 C C . LEU A 1 636 ? -16.204 19.853 -28.811 1.00 25.89 636 LEU A C 1
ATOM 5054 O O . LEU A 1 636 ? -16.548 20.300 -29.901 1.00 25.89 636 LEU A O 1
ATOM 5058 N N . VAL A 1 637 ? -16.296 18.556 -28.507 1.00 26.86 637 VAL A N 1
ATOM 5059 C CA . VAL A 1 637 ? -17.331 17.719 -29.093 1.00 26.86 637 VAL A CA 1
ATOM 5060 C C . VAL A 1 637 ? -18.600 18.516 -28.862 1.00 26.86 637 VAL A C 1
ATOM 5062 O O . VAL A 1 637 ? -18.922 18.851 -27.717 1.00 26.86 637 VAL A O 1
ATOM 5065 N N . VAL A 1 638 ? -19.274 18.898 -29.944 1.00 26.92 638 VAL A N 1
ATOM 5066 C CA . VAL A 1 638 ? -20.602 19.496 -29.876 1.00 26.92 638 VAL A CA 1
ATOM 5067 C C . VAL A 1 638 ? -21.488 18.454 -29.201 1.00 26.92 638 VAL A C 1
ATOM 5069 O O . VAL A 1 638 ? -22.055 17.570 -29.842 1.00 26.92 638 VAL A O 1
ATOM 5072 N N . LYS A 1 639 ? -21.539 18.502 -27.866 1.00 31.42 639 LYS A N 1
ATOM 5073 C CA . LYS A 1 639 ? -22.411 17.667 -27.059 1.00 31.42 639 LYS A CA 1
ATOM 5074 C C . LYS A 1 639 ? -23.810 18.000 -27.522 1.00 31.42 639 LYS A C 1
ATOM 5076 O O . LYS A 1 639 ? -24.242 19.155 -27.465 1.00 31.42 639 LYS A O 1
ATOM 5081 N N . ASN A 1 640 ? -24.506 16.979 -28.010 1.00 34.47 640 ASN A N 1
ATOM 5082 C CA . ASN A 1 640 ? -25.939 17.060 -28.208 1.00 34.47 640 ASN A CA 1
ATOM 5083 C C . ASN A 1 640 ? -26.541 17.706 -26.959 1.00 34.47 640 ASN A C 1
ATOM 5085 O O . ASN A 1 640 ? -26.293 17.253 -25.843 1.00 34.47 640 ASN A O 1
ATOM 5089 N N . LYS A 1 641 ? -27.357 18.741 -27.161 1.00 37.00 641 LYS A N 1
ATOM 5090 C CA . LYS A 1 641 ? -28.035 19.561 -26.139 1.00 37.00 641 LYS A CA 1
ATOM 5091 C C . LYS A 1 641 ? -28.955 18.760 -25.183 1.00 37.00 641 LYS A C 1
ATOM 5093 O O . LYS A 1 641 ? -29.723 19.354 -24.439 1.00 37.00 641 LYS A O 1
ATOM 5098 N N . ALA A 1 642 ? -28.905 17.426 -25.236 1.00 49.12 642 ALA A N 1
ATOM 5099 C CA . ALA A 1 642 ? -29.766 16.461 -24.565 1.00 49.12 642 ALA A CA 1
ATOM 5100 C C . ALA A 1 642 ? -29.008 15.349 -23.794 1.00 49.12 642 ALA A C 1
ATOM 5102 O O . ALA A 1 642 ? -29.664 14.447 -23.275 1.00 49.12 642 ALA A O 1
ATOM 5103 N N . SER A 1 643 ? -27.667 15.352 -23.712 1.00 65.56 643 SER A N 1
ATOM 5104 C CA . SER A 1 643 ? -26.939 14.347 -22.913 1.00 65.56 643 SER A CA 1
ATOM 5105 C C . SER A 1 643 ? -26.989 14.690 -21.420 1.00 65.56 643 SER A C 1
ATOM 5107 O O . SER A 1 643 ? -26.558 15.777 -21.034 1.00 65.56 643 SER A O 1
ATOM 5109 N N . LYS A 1 644 ? -27.476 13.767 -20.578 1.00 85.50 644 LYS A N 1
ATOM 5110 C CA . LYS A 1 644 ? -27.456 13.925 -19.112 1.00 85.50 644 LYS A CA 1
ATOM 5111 C C . LYS A 1 644 ? -26.023 14.126 -18.602 1.00 85.50 644 LYS A C 1
ATOM 5113 O O . LYS A 1 644 ? -25.114 13.417 -19.040 1.00 85.50 644 LYS A O 1
ATOM 5118 N N . LYS A 1 645 ? -25.852 15.038 -17.642 1.00 90.56 645 LYS A N 1
ATOM 5119 C CA . LYS A 1 645 ? -24.613 15.233 -16.879 1.00 90.56 645 LYS A CA 1
ATOM 5120 C C . LYS A 1 645 ? -24.506 14.189 -15.778 1.00 90.56 645 LYS A C 1
ATOM 5122 O O . LYS A 1 645 ? -25.387 14.091 -14.924 1.00 90.56 645 LYS A O 1
ATOM 5127 N N . VAL A 1 646 ? -23.419 13.431 -15.772 1.00 93.19 646 VAL A N 1
ATOM 5128 C CA . VAL A 1 646 ? -23.192 12.322 -14.848 1.00 93.19 646 VAL A CA 1
ATOM 5129 C C . VAL A 1 646 ? -21.911 12.542 -14.052 1.00 93.19 646 VAL A C 1
ATOM 5131 O O . VAL A 1 646 ? -20.833 12.661 -14.628 1.00 93.19 646 VAL A O 1
ATOM 5134 N N . ALA A 1 647 ? -22.015 12.542 -12.724 1.00 95.19 647 ALA A N 1
ATOM 5135 C CA . ALA A 1 647 ? -20.859 12.479 -11.836 1.00 95.19 647 ALA A CA 1
ATOM 5136 C C . ALA A 1 647 ? -20.502 11.016 -11.557 1.00 95.19 647 ALA A C 1
ATOM 5138 O O . ALA A 1 647 ? -21.248 10.314 -10.875 1.00 95.19 647 ALA A O 1
ATOM 5139 N N . LEU A 1 648 ? -19.361 10.547 -12.059 1.00 94.62 648 LEU A N 1
ATOM 5140 C CA . LEU A 1 648 ? -18.825 9.222 -11.754 1.00 94.62 648 LEU A CA 1
ATOM 5141 C C . LEU A 1 648 ? -17.965 9.294 -10.484 1.00 94.62 648 LEU A C 1
ATOM 5143 O O . LEU A 1 648 ? -16.801 9.687 -10.539 1.00 94.62 648 LEU A O 1
ATOM 5147 N N . LEU A 1 649 ? -18.540 8.903 -9.344 1.00 95.12 649 LEU A N 1
ATOM 5148 C CA . LEU A 1 649 ? -17.856 8.809 -8.053 1.00 95.12 649 LEU A CA 1
ATOM 5149 C C . LEU A 1 649 ? -17.112 7.476 -7.942 1.00 95.12 649 LEU A C 1
ATOM 5151 O O . LEU A 1 649 ? -17.728 6.419 -7.780 1.00 95.12 649 LEU A O 1
ATOM 5155 N N . SER A 1 650 ? -15.784 7.525 -8.013 1.00 93.31 650 SER A N 1
ATOM 5156 C CA . SER A 1 650 ? -14.916 6.342 -8.008 1.00 93.31 650 SER A CA 1
ATOM 5157 C C . SER A 1 650 ? -13.512 6.684 -7.516 1.00 93.31 650 SER A C 1
ATOM 5159 O O . SER A 1 650 ? -13.067 7.820 -7.640 1.00 93.31 650 SER A O 1
ATOM 5161 N N . THR A 1 651 ? -12.752 5.689 -7.050 1.00 85.88 651 THR A N 1
ATOM 5162 C CA . THR A 1 651 ? -11.280 5.792 -7.065 1.00 85.88 651 THR A CA 1
ATOM 5163 C C . THR A 1 651 ? -10.815 6.076 -8.495 1.00 85.88 651 THR A C 1
ATOM 5165 O O . THR A 1 651 ? -11.365 5.474 -9.424 1.00 85.88 651 THR A O 1
ATOM 5168 N N . TRP A 1 652 ? -9.835 6.958 -8.687 1.00 83.12 652 TRP A N 1
ATOM 5169 C CA . TRP A 1 652 ? -9.378 7.399 -10.010 1.00 83.12 652 TRP A CA 1
ATOM 5170 C C . TRP A 1 652 ? -7.862 7.581 -10.032 1.00 83.12 652 TRP A C 1
ATOM 5172 O O . TRP A 1 652 ? -7.314 8.062 -9.048 1.00 83.12 652 TRP A O 1
ATOM 5182 N N . ASN A 1 653 ? -7.194 7.206 -11.130 1.00 71.81 653 ASN A N 1
ATOM 5183 C CA . ASN A 1 653 ? -5.725 7.224 -11.251 1.00 71.81 653 ASN A CA 1
ATOM 5184 C C . ASN A 1 653 ? -4.985 6.502 -10.102 1.00 71.81 653 ASN A C 1
ATOM 5186 O O . ASN A 1 653 ? -3.863 6.850 -9.751 1.00 71.81 653 ASN A O 1
ATOM 5190 N N . GLU A 1 654 ? -5.604 5.470 -9.526 1.00 69.50 654 GLU A N 1
ATOM 5191 C CA . GLU A 1 654 ? -5.024 4.634 -8.473 1.00 69.50 654 GLU A CA 1
ATOM 5192 C C . GLU A 1 654 ? -4.886 3.187 -8.964 1.00 69.50 654 GLU A C 1
ATOM 5194 O O . GLU A 1 654 ? -5.728 2.697 -9.723 1.00 69.50 654 GLU A O 1
ATOM 5199 N N . ARG A 1 655 ? -3.891 2.444 -8.459 1.00 67.38 655 ARG A N 1
ATOM 5200 C CA . ARG A 1 655 ? -3.733 1.006 -8.741 1.00 67.38 655 ARG A CA 1
ATOM 5201 C C . ARG A 1 655 ? -4.772 0.174 -7.982 1.00 67.38 655 ARG A C 1
ATOM 5203 O O . ARG A 1 655 ? -4.494 -0.466 -6.969 1.00 67.38 655 ARG A O 1
ATOM 5210 N N . CYS A 1 656 ? -6.008 0.203 -8.471 1.00 72.75 656 CYS A N 1
ATOM 5211 C CA . CYS A 1 656 ? -7.177 -0.433 -7.872 1.00 72.75 656 CYS A CA 1
ATOM 5212 C C . CYS A 1 656 ? -8.099 -1.001 -8.961 1.00 72.75 656 CYS A C 1
ATOM 5214 O O . CYS A 1 656 ? -8.312 -0.369 -9.991 1.00 72.75 656 CYS A O 1
ATOM 5216 N N . GLY A 1 657 ? -8.719 -2.161 -8.713 1.00 76.81 657 GLY A N 1
ATOM 5217 C CA . GLY A 1 657 ? -9.648 -2.777 -9.673 1.00 76.81 657 GLY A CA 1
ATOM 5218 C C . GLY A 1 657 ? -10.881 -1.917 -9.982 1.00 76.81 657 GLY A C 1
ATOM 5219 O O . GLY A 1 657 ? -11.357 -1.930 -11.113 1.00 76.81 657 GLY A O 1
ATOM 5220 N N . ILE A 1 658 ? -11.356 -1.134 -9.006 1.00 85.75 658 ILE A N 1
ATOM 5221 C CA . ILE A 1 658 ? -12.479 -0.202 -9.187 1.00 85.75 658 ILE A CA 1
ATOM 5222 C C . ILE A 1 658 ? -12.059 0.967 -10.086 1.00 85.75 658 ILE A C 1
ATOM 5224 O O . ILE A 1 658 ? -12.778 1.292 -11.020 1.00 85.75 658 ILE A O 1
ATOM 5228 N N . ALA A 1 659 ? -10.876 1.555 -9.862 1.00 80.75 659 ALA A N 1
ATOM 5229 C CA . ALA A 1 659 ? -10.346 2.630 -10.708 1.00 80.75 659 ALA A CA 1
ATOM 5230 C C . ALA A 1 659 ? -10.135 2.172 -12.159 1.00 80.75 659 ALA A C 1
ATOM 5232 O O . ALA A 1 659 ? -10.524 2.871 -13.096 1.00 80.75 659 ALA A O 1
ATOM 5233 N N . HIS A 1 660 ? -9.592 0.966 -12.338 1.00 82.31 660 HIS A N 1
ATOM 5234 C CA . HIS A 1 660 ? -9.398 0.364 -13.653 1.00 82.31 660 HIS A CA 1
ATOM 5235 C C . HIS A 1 660 ? -10.743 0.147 -14.367 1.00 82.31 660 HIS A C 1
ATOM 5237 O O . HIS A 1 660 ? -10.923 0.595 -15.495 1.00 82.31 660 HIS A O 1
ATOM 5243 N N . TYR A 1 661 ? -11.730 -0.470 -13.704 1.00 86.88 661 TYR A N 1
ATOM 5244 C CA . TYR A 1 661 ? -13.070 -0.649 -14.278 1.00 86.88 661 TYR A CA 1
ATOM 5245 C C . TYR A 1 661 ? -13.740 0.685 -14.633 1.00 86.88 661 TYR A C 1
ATOM 5247 O O . TYR A 1 661 ? -14.248 0.841 -15.740 1.00 86.88 661 TYR A O 1
ATOM 5255 N N . SER A 1 662 ? -13.681 1.674 -13.740 1.00 88.31 662 SER A N 1
ATOM 5256 C CA . SER A 1 662 ? -14.243 3.008 -13.974 1.00 88.31 662 SER A CA 1
ATOM 5257 C C . SER A 1 662 ? -13.622 3.726 -15.170 1.00 88.31 662 SER A C 1
ATOM 5259 O O . SER A 1 662 ? -14.313 4.501 -15.826 1.00 88.31 662 SER A O 1
ATOM 5261 N N . SER A 1 663 ? -12.349 3.465 -15.474 1.00 80.94 663 SER A N 1
ATOM 5262 C CA . SER A 1 663 ? -11.661 4.053 -16.629 1.00 80.94 663 SER A CA 1
ATOM 5263 C C . SER A 1 663 ? -12.222 3.510 -17.947 1.00 80.94 663 SER A C 1
ATOM 5265 O O . SER A 1 663 ? -12.602 4.293 -18.816 1.00 80.94 663 SER A O 1
ATOM 5267 N N . PHE A 1 664 ? -12.380 2.186 -18.062 1.00 81.50 664 PHE A N 1
ATOM 5268 C CA . PHE A 1 664 ? -13.031 1.558 -19.221 1.00 81.50 664 PHE A CA 1
ATOM 5269 C C . PHE A 1 664 ? -14.507 1.945 -19.330 1.00 81.50 664 PHE A C 1
ATOM 5271 O O . PHE A 1 664 ? -14.989 2.265 -20.415 1.00 81.50 664 PHE A O 1
ATOM 5278 N N . LEU A 1 665 ? -15.215 1.990 -18.200 1.00 85.94 665 LEU A N 1
ATOM 5279 C CA . LEU A 1 665 ? -16.614 2.395 -18.159 1.00 85.94 665 LEU A CA 1
ATOM 5280 C C . LEU A 1 665 ? -16.803 3.847 -18.623 1.00 85.94 665 LEU A C 1
ATOM 5282 O O . LEU A 1 665 ? -17.717 4.117 -19.399 1.00 85.94 665 LEU A O 1
ATOM 5286 N N . LYS A 1 666 ? -15.935 4.778 -18.192 1.00 83.62 666 LYS A N 1
ATOM 5287 C CA . LYS A 1 666 ? -15.952 6.165 -18.677 1.00 83.62 666 LYS A CA 1
ATOM 5288 C C . LYS A 1 666 ? -15.781 6.193 -20.193 1.00 83.62 666 LYS A C 1
ATOM 5290 O O . LYS A 1 666 ? -16.625 6.775 -20.861 1.00 83.62 666 LYS A O 1
ATOM 5295 N N . LEU A 1 667 ? -14.738 5.545 -20.720 1.00 75.31 667 LEU A N 1
ATOM 5296 C CA . LEU A 1 667 ? -14.451 5.520 -22.160 1.00 75.31 667 LEU A CA 1
ATOM 5297 C C . LEU A 1 667 ? -15.630 4.970 -22.977 1.00 75.31 667 LEU A C 1
ATOM 5299 O O . LEU A 1 667 ? -15.948 5.503 -24.035 1.00 75.31 667 LEU A O 1
ATOM 5303 N N . ALA A 1 668 ? -16.303 3.934 -22.473 1.00 75.88 668 ALA A N 1
ATOM 5304 C CA . ALA A 1 668 ? -17.438 3.319 -23.151 1.00 75.88 668 ALA A CA 1
ATOM 5305 C C . ALA A 1 668 ? -18.715 4.183 -23.115 1.00 75.88 668 ALA A C 1
ATOM 5307 O O . ALA A 1 668 ? -19.514 4.147 -24.052 1.00 75.88 668 ALA A O 1
ATOM 5308 N N . LEU A 1 669 ? -18.925 4.960 -22.046 1.00 80.81 669 LEU A N 1
ATOM 5309 C CA . LEU A 1 669 ? -20.135 5.766 -21.848 1.00 80.81 669 LEU A CA 1
ATOM 5310 C C . LEU A 1 669 ? -20.020 7.217 -22.336 1.00 80.81 669 LEU A C 1
ATOM 5312 O O . LEU A 1 669 ? -21.043 7.837 -22.622 1.00 80.81 669 LEU A O 1
ATOM 5316 N N . GLU A 1 670 ? -18.806 7.758 -22.437 1.00 77.12 670 GLU A N 1
ATOM 5317 C CA . GLU A 1 670 ? -18.516 9.135 -22.865 1.00 77.12 670 GLU A CA 1
ATOM 5318 C C . GLU A 1 670 ? -19.129 9.523 -24.227 1.00 77.12 670 GLU A C 1
ATOM 5320 O O . GLU A 1 670 ? -19.579 10.662 -24.356 1.00 77.12 670 GLU A O 1
ATOM 5325 N N . PRO A 1 671 ? -19.286 8.611 -25.214 1.00 73.81 671 PRO A N 1
ATOM 5326 C CA . PRO A 1 671 ? -20.020 8.924 -26.444 1.00 73.81 671 PRO A CA 1
ATOM 5327 C C . PRO A 1 671 ? -21.519 9.216 -26.246 1.00 73.81 671 PRO A C 1
ATOM 5329 O O . PRO A 1 671 ? -22.159 9.777 -27.136 1.00 73.81 671 PRO A O 1
ATOM 5332 N N . TYR A 1 672 ? -22.102 8.814 -25.114 1.00 77.12 672 TYR A N 1
ATOM 5333 C CA . TYR A 1 672 ? -23.547 8.854 -24.862 1.00 77.12 672 TYR A CA 1
ATOM 5334 C C . TYR A 1 672 ? -23.947 9.792 -23.713 1.00 77.12 672 TYR A C 1
ATOM 5336 O O . TYR A 1 672 ? -25.088 10.259 -23.669 1.00 77.12 672 TYR A O 1
ATOM 5344 N N . LEU A 1 673 ? -23.035 10.054 -22.773 1.00 81.62 673 LEU A N 1
ATOM 5345 C CA . LEU A 1 673 ? -23.277 10.794 -21.534 1.00 81.62 673 LEU A CA 1
ATOM 5346 C C . LEU A 1 673 ? -22.198 11.857 -21.315 1.00 81.62 673 LEU A C 1
ATOM 5348 O O . LEU A 1 673 ? -21.029 11.641 -21.621 1.00 81.62 673 LEU A O 1
ATOM 5352 N N . ASP A 1 674 ? -22.573 12.983 -20.706 1.00 85.00 674 ASP A N 1
ATOM 5353 C CA . ASP A 1 674 ? -21.602 13.978 -20.252 1.00 85.00 674 ASP A CA 1
ATOM 5354 C C . ASP A 1 674 ? -21.047 13.560 -18.884 1.00 85.00 674 ASP A C 1
ATOM 5356 O O . ASP A 1 674 ? -21.657 13.844 -17.854 1.00 85.00 674 ASP A O 1
ATOM 5360 N N . ILE A 1 675 ? -19.927 12.834 -18.873 1.00 84.69 675 ILE A N 1
ATOM 5361 C CA . ILE A 1 675 ? -19.360 12.255 -17.649 1.00 84.69 675 ILE A CA 1
ATOM 5362 C C . ILE A 1 675 ? -18.229 13.122 -17.102 1.00 84.69 675 ILE A C 1
ATOM 5364 O O . ILE A 1 675 ? -17.178 13.259 -17.728 1.00 84.69 675 ILE A O 1
ATOM 5368 N N . ALA A 1 676 ? -18.395 13.594 -15.868 1.00 86.50 676 ALA A N 1
ATOM 5369 C CA . ALA A 1 676 ? -17.306 14.116 -15.053 1.00 86.50 676 ALA A CA 1
ATOM 5370 C C . ALA A 1 676 ? -16.917 13.087 -13.990 1.00 86.50 676 ALA A C 1
ATOM 5372 O O . ALA A 1 676 ? -17.771 12.523 -13.303 1.00 86.50 676 ALA A O 1
ATOM 5373 N N . VAL A 1 677 ? -15.619 12.847 -13.828 1.00 87.38 677 VAL A N 1
ATOM 5374 C CA . VAL A 1 677 ? -15.124 11.992 -12.748 1.00 87.38 677 VAL A CA 1
ATOM 5375 C C . VAL A 1 677 ? -14.990 12.817 -11.481 1.00 87.38 677 VAL A C 1
ATOM 5377 O O . VAL A 1 677 ? -14.330 13.852 -11.480 1.00 87.38 677 VAL A O 1
ATOM 5380 N N . VAL A 1 678 ? -15.563 12.315 -10.392 1.00 89.94 678 VAL A N 1
ATOM 5381 C CA . VAL A 1 678 ? -15.358 12.859 -9.052 1.00 89.94 678 VAL A CA 1
ATOM 5382 C C . VAL A 1 678 ? -14.538 11.835 -8.263 1.00 89.94 678 VAL A C 1
ATOM 5384 O O . VAL A 1 678 ? -15.068 10.779 -7.897 1.00 89.94 678 VAL A O 1
ATOM 5387 N N . PRO A 1 679 ? -13.236 12.084 -8.046 1.00 87.50 679 PRO A N 1
ATOM 5388 C CA . PRO A 1 679 ? -12.364 11.099 -7.428 1.00 87.50 679 PRO A CA 1
ATOM 5389 C C . PRO A 1 679 ? -12.755 10.829 -5.968 1.00 87.50 679 PRO A C 1
ATOM 5391 O O . PRO A 1 679 ? -13.233 11.701 -5.249 1.00 87.50 679 PRO A O 1
ATOM 5394 N N . LEU A 1 680 ? -12.532 9.598 -5.515 1.00 90.12 680 LEU A N 1
ATOM 5395 C CA . LEU A 1 680 ? -12.599 9.197 -4.110 1.00 90.12 680 LEU A CA 1
ATOM 5396 C C . LEU A 1 680 ? -11.188 8.785 -3.662 1.00 90.12 680 LEU A C 1
ATOM 5398 O O . LEU A 1 680 ? -10.871 7.594 -3.718 1.00 90.12 680 LEU A O 1
ATOM 5402 N N . PRO A 1 681 ? -10.333 9.747 -3.258 1.00 84.62 681 PRO A N 1
ATOM 5403 C CA . PRO A 1 681 ? -8.937 9.487 -2.932 1.00 84.62 681 PRO A CA 1
ATOM 5404 C C . PRO A 1 681 ? -8.847 8.613 -1.685 1.00 84.62 681 PRO A C 1
ATOM 5406 O O . PRO A 1 681 ? -9.282 8.997 -0.591 1.00 84.62 681 PRO A O 1
ATOM 5409 N N . ARG A 1 682 ? -8.278 7.414 -1.834 1.00 83.19 682 ARG A N 1
ATOM 5410 C CA . ARG A 1 682 ? -8.212 6.450 -0.725 1.00 83.19 682 ARG A CA 1
ATOM 5411 C C . ARG A 1 682 ? -7.366 6.961 0.426 1.00 83.19 682 ARG A C 1
ATOM 5413 O O . ARG A 1 682 ? -7.733 6.722 1.573 1.00 83.19 682 ARG A O 1
ATOM 5420 N N . GLU A 1 683 ? -6.270 7.646 0.126 1.00 80.81 683 GLU A N 1
ATOM 5421 C CA . GLU A 1 683 ? -5.344 8.170 1.134 1.00 80.81 683 GLU A CA 1
ATOM 5422 C C . GLU A 1 683 ? -6.034 9.167 2.065 1.00 80.81 683 GLU A C 1
ATOM 5424 O O . GLU A 1 683 ? -5.894 9.070 3.280 1.00 80.81 683 GLU A O 1
ATOM 5429 N N . THR A 1 684 ? -6.870 10.052 1.515 1.00 84.25 684 THR A N 1
ATOM 5430 C CA . THR A 1 684 ? -7.634 11.038 2.288 1.00 84.25 684 THR A CA 1
ATOM 5431 C C . THR A 1 684 ? -8.822 10.407 3.013 1.00 84.25 684 THR A C 1
ATOM 5433 O O . THR A 1 684 ? -9.050 10.660 4.196 1.00 84.25 684 THR A O 1
ATOM 5436 N N . LEU A 1 685 ? -9.606 9.567 2.328 1.00 86.12 685 LEU A N 1
ATOM 5437 C CA . LEU A 1 685 ? -10.832 8.996 2.899 1.00 86.12 685 LEU A CA 1
ATOM 5438 C C . LEU A 1 685 ? -10.553 7.921 3.955 1.00 86.12 685 LEU A C 1
ATOM 5440 O O . LEU A 1 685 ? -11.403 7.670 4.817 1.00 86.12 685 LEU A O 1
ATOM 5444 N N . ARG A 1 686 ? -9.370 7.303 3.913 1.00 81.25 686 ARG A N 1
ATOM 5445 C CA . ARG A 1 686 ? -8.936 6.250 4.839 1.00 81.25 686 ARG A CA 1
ATOM 5446 C C . ARG A 1 686 ? -7.739 6.663 5.695 1.00 81.25 686 ARG A C 1
ATOM 5448 O O . ARG A 1 686 ? -7.069 5.778 6.227 1.00 81.25 686 ARG A O 1
ATOM 5455 N N . ASP A 1 687 ? -7.489 7.962 5.852 1.00 78.12 687 ASP A N 1
ATOM 5456 C CA . ASP A 1 687 ? -6.452 8.465 6.754 1.00 78.12 687 ASP A CA 1
ATOM 5457 C C . ASP A 1 687 ? -6.772 8.039 8.201 1.00 78.12 687 ASP A C 1
ATOM 5459 O O . ASP A 1 687 ? -7.771 8.447 8.801 1.00 78.12 687 ASP A O 1
ATOM 5463 N N . GLU A 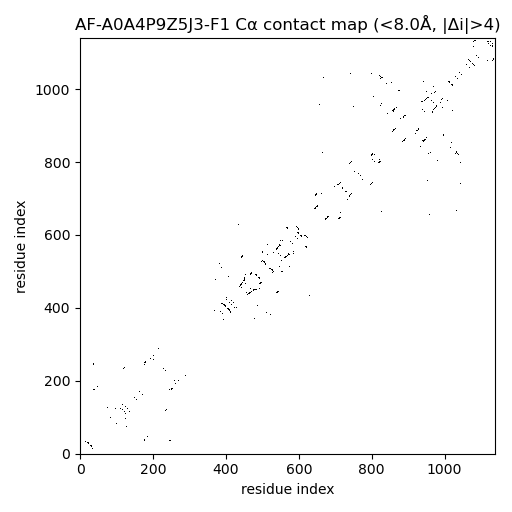1 688 ? -5.934 7.161 8.757 1.00 71.75 688 GLU A N 1
ATOM 5464 C CA . GLU A 1 688 ? -6.080 6.661 10.126 1.00 71.75 688 GLU A CA 1
ATOM 5465 C C . GLU A 1 688 ? -5.721 7.722 11.177 1.00 71.75 688 GLU A C 1
ATOM 5467 O O . GLU A 1 688 ? -6.256 7.668 12.291 1.00 71.75 688 GLU A O 1
ATOM 5472 N N . LYS A 1 689 ? -4.836 8.669 10.828 1.00 73.06 689 LYS A N 1
ATOM 5473 C CA . LYS A 1 689 ? -4.302 9.711 11.717 1.00 73.06 689 LYS A CA 1
ATOM 5474 C C . LYS A 1 689 ? -5.227 10.918 11.769 1.00 73.06 689 LYS A C 1
ATOM 5476 O O . LYS A 1 689 ? -5.480 11.435 12.854 1.00 73.06 689 LYS A O 1
ATOM 5481 N N . ASP A 1 690 ? -5.747 11.334 10.618 1.00 78.75 690 ASP A N 1
ATOM 5482 C CA . ASP A 1 690 ? -6.636 12.485 10.506 1.00 78.75 690 ASP A CA 1
ATOM 5483 C C . ASP A 1 690 ? -7.943 12.137 9.793 1.00 78.75 690 ASP A C 1
ATOM 5485 O O . ASP A 1 690 ? -8.183 12.427 8.621 1.00 78.75 690 ASP A O 1
ATOM 5489 N N . ARG A 1 691 ? -8.844 11.522 10.558 1.00 79.12 691 ARG A N 1
ATOM 5490 C CA . ARG A 1 691 ? -10.144 11.075 10.048 1.00 79.12 691 ARG A CA 1
ATOM 5491 C C . ARG A 1 691 ? -11.063 12.226 9.628 1.00 79.12 691 ARG A C 1
ATOM 5493 O O . ARG A 1 691 ? -12.046 11.966 8.930 1.00 79.12 691 ARG A O 1
ATOM 5500 N N . LYS A 1 692 ? -10.784 13.468 10.048 1.00 84.62 692 LYS A N 1
ATOM 5501 C CA . LYS A 1 692 ? -11.600 14.640 9.694 1.00 84.62 692 LYS A CA 1
ATOM 5502 C C . LYS A 1 692 ? -11.396 15.049 8.241 1.00 84.62 692 LYS A C 1
ATOM 5504 O O . LYS A 1 692 ? -12.384 15.383 7.595 1.00 84.62 692 LYS A O 1
ATOM 5509 N N . LYS A 1 693 ? -10.188 14.879 7.690 1.00 86.75 693 LYS A N 1
ATOM 5510 C CA . LYS A 1 693 ? -9.890 15.162 6.274 1.00 86.75 693 LYS A CA 1
ATOM 5511 C C . LYS A 1 693 ? -10.856 14.491 5.311 1.00 86.75 693 LYS A C 1
ATOM 5513 O O . LYS A 1 693 ? -11.291 15.100 4.344 1.00 86.75 693 LYS A O 1
ATOM 5518 N N . GLY A 1 694 ? -11.230 13.239 5.572 1.00 87.25 694 GLY A N 1
ATOM 5519 C CA . GLY A 1 694 ? -12.191 12.553 4.712 1.00 87.25 694 GLY A CA 1
ATOM 5520 C C . GLY A 1 694 ? -13.622 13.094 4.836 1.00 87.25 694 GLY A C 1
ATOM 5521 O O . GLY A 1 694 ? -14.379 13.008 3.876 1.00 87.25 694 GLY A O 1
ATOM 5522 N N . ASP A 1 695 ? -14.015 13.662 5.983 1.00 90.38 695 ASP A N 1
ATOM 5523 C CA . ASP A 1 695 ? -15.307 14.356 6.099 1.00 90.38 695 ASP A CA 1
ATOM 5524 C C . ASP A 1 695 ? -15.271 15.717 5.401 1.00 90.38 695 ASP A C 1
ATOM 5526 O O . ASP A 1 695 ? -16.219 16.058 4.698 1.00 90.38 695 ASP A O 1
ATOM 5530 N N . GLU A 1 696 ? -14.177 16.460 5.570 1.00 90.75 696 GLU A N 1
ATOM 5531 C CA . GLU A 1 696 ? -13.928 17.746 4.913 1.00 90.75 696 GLU A CA 1
ATOM 5532 C C . GLU A 1 696 ? -13.914 17.579 3.393 1.00 90.75 696 GLU A C 1
ATOM 5534 O O . GLU A 1 696 ? -14.641 18.277 2.697 1.00 90.75 696 GLU A O 1
ATOM 5539 N N . TYR A 1 697 ? -13.204 16.571 2.883 1.00 92.44 697 TYR A N 1
ATOM 5540 C CA . TYR A 1 697 ? -13.167 16.249 1.459 1.00 92.44 697 TYR A CA 1
ATOM 5541 C C . TYR A 1 697 ? -14.562 15.973 0.885 1.00 92.44 697 TYR A C 1
ATOM 5543 O O . TYR A 1 697 ? -14.954 16.555 -0.127 1.00 92.44 697 TYR A O 1
ATOM 5551 N N . ILE A 1 698 ? -15.342 15.110 1.550 1.00 93.12 698 ILE A N 1
ATOM 5552 C CA . ILE A 1 698 ? -16.711 14.804 1.118 1.00 93.12 698 ILE A CA 1
ATOM 5553 C C . ILE A 1 698 ? -17.594 16.055 1.194 1.00 93.12 698 ILE A C 1
ATOM 5555 O O . ILE A 1 698 ? -18.430 16.255 0.316 1.00 93.12 698 ILE A O 1
ATOM 5559 N N . ALA A 1 699 ? -17.407 16.912 2.201 1.00 90.50 699 ALA A N 1
ATOM 5560 C CA . ALA A 1 699 ? -18.122 18.179 2.309 1.00 90.50 699 ALA A CA 1
ATOM 5561 C C . ALA A 1 699 ? -17.754 19.167 1.189 1.00 90.50 699 ALA A C 1
ATOM 5563 O O . ALA A 1 699 ? -18.633 19.897 0.742 1.00 90.50 699 ALA A O 1
ATOM 5564 N N . THR A 1 700 ? -16.511 19.158 0.699 1.00 90.50 700 THR A N 1
ATOM 5565 C CA . THR A 1 700 ? -16.062 20.005 -0.417 1.00 90.50 700 THR A CA 1
ATOM 5566 C C . THR A 1 700 ? -16.668 19.579 -1.751 1.00 90.50 700 THR A C 1
ATOM 5568 O O . THR A 1 700 ? -17.120 20.430 -2.512 1.00 90.50 700 THR A O 1
ATOM 5571 N N . ILE A 1 701 ? -16.720 18.274 -2.046 1.00 91.50 701 ILE A N 1
ATOM 5572 C CA . ILE A 1 701 ? -17.273 17.793 -3.326 1.00 91.50 701 ILE A CA 1
ATOM 5573 C C . ILE A 1 701 ? -18.805 17.774 -3.338 1.00 91.50 701 ILE A C 1
ATOM 5575 O O . ILE A 1 701 ? -19.412 17.845 -4.404 1.00 91.50 701 ILE A O 1
ATOM 5579 N N . ALA A 1 702 ? -19.444 17.661 -2.169 1.00 91.19 702 ALA A N 1
ATOM 5580 C CA . ALA A 1 702 ? -20.880 17.435 -2.070 1.00 91.19 702 ALA A CA 1
ATOM 5581 C C . ALA A 1 702 ? -21.748 18.518 -2.738 1.00 91.19 702 ALA A C 1
ATOM 5583 O O . ALA A 1 702 ? -22.655 18.123 -3.466 1.00 91.19 702 ALA A O 1
ATOM 5584 N N . PRO A 1 703 ? -21.498 19.835 -2.578 1.00 89.38 703 PRO A N 1
ATOM 5585 C CA . PRO A 1 703 ? -22.289 20.867 -3.249 1.00 89.38 703 PRO A CA 1
ATOM 5586 C C . PRO A 1 703 ? -22.296 20.728 -4.776 1.00 89.38 703 PRO A C 1
ATOM 5588 O O . PRO A 1 703 ? -23.352 20.849 -5.392 1.00 89.38 703 PRO A O 1
ATOM 5591 N N . ALA A 1 704 ? -21.148 20.392 -5.375 1.00 86.25 704 ALA A N 1
ATOM 5592 C CA . ALA A 1 704 ? -21.012 20.232 -6.822 1.00 86.25 704 ALA A CA 1
ATOM 5593 C C . ALA A 1 704 ? -21.805 19.031 -7.367 1.00 86.25 704 ALA A C 1
ATOM 5595 O O . ALA A 1 704 ? -22.187 19.024 -8.534 1.00 86.25 704 ALA A O 1
ATOM 5596 N N . LEU A 1 705 ? -22.111 18.024 -6.535 1.00 91.25 705 LEU A N 1
ATOM 5597 C CA . LEU A 1 705 ? -22.929 16.876 -6.953 1.00 91.25 705 LEU A CA 1
ATOM 5598 C C . LEU A 1 705 ? -24.356 17.281 -7.348 1.00 91.25 705 LEU A C 1
ATOM 5600 O O . LEU A 1 705 ? -24.968 16.612 -8.181 1.00 91.25 705 LEU A O 1
ATOM 5604 N N . GLY A 1 706 ? -24.861 18.396 -6.808 1.00 87.81 706 GLY A N 1
ATOM 5605 C CA . GLY A 1 706 ? -26.188 18.920 -7.128 1.00 87.81 706 GLY A CA 1
ATOM 5606 C C . GLY A 1 706 ? -26.333 19.411 -8.574 1.00 87.81 706 GLY A C 1
ATOM 5607 O O . GLY A 1 706 ? -27.455 19.465 -9.090 1.00 87.81 706 GLY A O 1
ATOM 5608 N N . ASP A 1 707 ? -25.223 19.717 -9.249 1.00 89.56 707 ASP A N 1
ATOM 5609 C CA . ASP A 1 707 ? -25.208 20.204 -10.635 1.00 89.56 707 ASP A CA 1
ATOM 5610 C C . ASP A 1 707 ? -25.346 19.080 -11.670 1.00 89.56 707 ASP A C 1
ATOM 5612 O O . ASP A 1 707 ? -25.632 19.342 -12.842 1.00 89.56 707 ASP A O 1
ATOM 5616 N N . PHE A 1 708 ? -25.193 17.826 -11.242 1.00 93.12 708 PHE A N 1
ATOM 5617 C CA . PHE A 1 708 ? -25.317 16.655 -12.101 1.00 93.12 708 PHE A CA 1
ATOM 5618 C C . PHE A 1 708 ? -26.754 16.131 -12.127 1.00 93.12 708 PHE A C 1
ATOM 5620 O O . PHE A 1 708 ? -27.496 16.212 -11.145 1.00 93.12 708 PHE A O 1
ATOM 5627 N N . ASP A 1 709 ? -27.151 15.574 -13.270 1.00 93.25 709 ASP A N 1
ATOM 5628 C CA . ASP A 1 709 ? -28.446 14.912 -13.428 1.00 93.25 709 ASP A CA 1
ATOM 5629 C C . ASP A 1 709 ? -28.431 13.543 -12.743 1.00 93.25 709 ASP A C 1
ATOM 5631 O O . ASP A 1 709 ? -29.416 13.149 -12.121 1.00 93.25 709 ASP A O 1
ATOM 5635 N N . VAL A 1 710 ? -27.297 12.837 -12.828 1.00 94.56 710 VAL A N 1
ATOM 5636 C CA . VAL A 1 710 ? -27.096 11.507 -12.243 1.00 94.56 710 VAL A CA 1
ATOM 5637 C C . VAL A 1 710 ? -25.767 11.453 -11.499 1.00 94.56 710 VAL A C 1
ATOM 5639 O O . VAL A 1 710 ? -24.730 11.850 -12.023 1.00 94.56 710 VAL A O 1
ATOM 5642 N N . VAL A 1 711 ? -25.772 10.890 -10.296 1.00 96.75 711 VAL A N 1
ATOM 5643 C CA . VAL A 1 711 ? -24.559 10.542 -9.555 1.00 96.75 711 VAL A CA 1
ATOM 5644 C C . VAL A 1 711 ? -24.381 9.027 -9.610 1.00 96.75 711 VAL A C 1
ATOM 5646 O O . VAL A 1 711 ? -25.205 8.266 -9.107 1.00 96.75 711 VAL A O 1
ATOM 5649 N N . CYS A 1 712 ? -23.309 8.572 -10.251 1.00 96.50 712 CYS A N 1
ATOM 5650 C CA . CYS A 1 712 ? -22.955 7.165 -10.375 1.00 96.50 712 CYS A CA 1
ATOM 5651 C C . CYS A 1 712 ? -21.859 6.805 -9.368 1.00 96.50 712 CYS A C 1
ATOM 5653 O O . CYS A 1 712 ? -20.691 7.126 -9.573 1.00 96.50 712 CYS A O 1
ATOM 5655 N N . VAL A 1 713 ? -22.220 6.106 -8.294 1.00 96.44 713 VAL A N 1
ATOM 5656 C CA . VAL A 1 713 ? -21.304 5.690 -7.228 1.00 96.44 713 VAL A CA 1
ATOM 5657 C C . VAL A 1 713 ? -20.804 4.271 -7.480 1.00 96.44 713 VAL A C 1
ATOM 5659 O O . VAL A 1 713 ? -21.585 3.317 -7.500 1.00 96.44 713 VAL A O 1
ATOM 5662 N N . GLN A 1 714 ? -19.488 4.116 -7.608 1.00 94.81 714 GLN A N 1
ATOM 5663 C CA . GLN A 1 714 ? -18.810 2.820 -7.596 1.00 94.81 714 GLN A CA 1
ATOM 5664 C C . GLN A 1 714 ? -18.605 2.394 -6.137 1.00 94.81 714 GLN A C 1
ATOM 5666 O O . GLN A 1 714 ? -17.631 2.761 -5.479 1.00 94.81 714 GLN A O 1
ATOM 5671 N N . LEU A 1 715 ? -19.598 1.694 -5.590 1.00 91.94 715 LEU A N 1
ATOM 5672 C CA . LEU A 1 715 ? -19.741 1.464 -4.161 1.00 91.94 715 LEU A CA 1
ATOM 5673 C C . LEU A 1 715 ? -18.897 0.286 -3.675 1.00 91.94 715 LEU A C 1
ATOM 5675 O O . LEU A 1 715 ? -19.187 -0.882 -3.937 1.00 91.94 715 LEU A O 1
ATOM 5679 N N . GLU A 1 716 ? -17.928 0.626 -2.837 1.00 89.19 716 GLU A N 1
ATOM 5680 C CA . GLU A 1 716 ? -17.216 -0.274 -1.941 1.00 89.19 716 GLU A CA 1
ATOM 5681 C C . GLU A 1 716 ? -17.202 0.405 -0.559 1.00 89.19 716 GLU A C 1
ATOM 5683 O O . GLU A 1 716 ? -16.621 1.486 -0.429 1.00 89.19 716 GLU A O 1
ATOM 5688 N N . PRO A 1 717 ? -17.861 -0.153 0.482 1.00 87.00 717 PRO A N 1
ATOM 5689 C CA . PRO A 1 717 ? -18.042 0.540 1.762 1.00 87.00 717 PRO A CA 1
ATOM 5690 C C . PRO A 1 717 ? -16.733 1.049 2.365 1.00 87.00 717 PRO A C 1
ATOM 5692 O O . PRO A 1 717 ? -16.682 2.148 2.910 1.00 87.00 717 PRO A O 1
ATOM 5695 N N . SER A 1 718 ? -15.657 0.273 2.216 1.00 82.81 718 SER A N 1
ATOM 5696 C CA . SER A 1 718 ? -14.340 0.615 2.751 1.00 82.81 718 SER A CA 1
ATOM 5697 C C . SER A 1 718 ? -13.654 1.806 2.062 1.00 82.81 718 SER A C 1
ATOM 5699 O O . SER A 1 718 ? -12.609 2.246 2.543 1.00 82.81 718 SER A O 1
ATOM 5701 N N . LEU A 1 719 ? -14.204 2.333 0.960 1.00 86.31 719 LEU A N 1
ATOM 5702 C CA . LEU A 1 719 ? -13.752 3.583 0.335 1.00 86.31 719 LEU A CA 1
ATOM 5703 C C . LEU A 1 719 ? -14.275 4.820 1.066 1.00 86.31 719 LEU A C 1
ATOM 5705 O O . LEU A 1 719 ? -13.600 5.840 1.086 1.00 86.31 719 LEU A O 1
ATOM 5709 N N . PHE A 1 720 ? -15.448 4.734 1.693 1.00 88.56 720 PHE A N 1
ATOM 5710 C CA . PHE A 1 720 ? -16.068 5.881 2.356 1.00 88.56 720 PHE A CA 1
ATOM 5711 C C . PHE A 1 720 ? -15.546 6.104 3.778 1.00 88.56 720 PHE A C 1
ATOM 5713 O O . PHE A 1 720 ? -15.769 7.169 4.336 1.00 88.56 720 PHE A O 1
ATOM 5720 N N . GLY A 1 721 ? -14.838 5.153 4.386 1.00 86.75 721 GLY A N 1
ATOM 5721 C CA . GLY A 1 721 ? -14.265 5.320 5.722 1.00 86.75 721 GLY A CA 1
ATOM 5722 C C . GLY A 1 721 ? -13.829 4.004 6.355 1.00 86.75 721 GLY A C 1
ATOM 5723 O O . GLY A 1 721 ? -13.981 2.930 5.770 1.00 86.75 721 GLY A O 1
ATOM 5724 N N . LEU A 1 722 ? -13.286 4.088 7.570 1.00 81.06 722 LEU A N 1
ATOM 5725 C CA . LEU A 1 722 ? -12.770 2.935 8.314 1.00 81.06 722 LEU A CA 1
ATOM 5726 C C . LEU A 1 722 ? -13.777 2.413 9.340 1.00 81.06 722 LEU A C 1
ATOM 5728 O O . LEU A 1 722 ? -13.728 1.239 9.716 1.00 81.06 722 LEU A O 1
ATOM 5732 N N . THR A 1 723 ? -14.695 3.270 9.795 1.00 84.56 723 THR A N 1
ATOM 5733 C CA . THR A 1 723 ? -15.747 2.900 10.746 1.00 84.56 723 THR A CA 1
ATOM 5734 C C . THR A 1 723 ? -17.143 2.957 10.120 1.00 84.56 723 THR A C 1
ATOM 5736 O O . THR A 1 723 ? -17.389 3.753 9.213 1.00 84.56 723 THR A O 1
ATOM 5739 N N . PRO A 1 724 ? -18.111 2.164 10.625 1.00 83.06 724 PRO A N 1
ATOM 5740 C CA . PRO A 1 724 ? -19.489 2.199 10.130 1.00 83.06 724 PRO A CA 1
ATOM 5741 C C . PRO A 1 724 ? -20.118 3.596 10.162 1.00 83.06 724 PRO A C 1
ATOM 5743 O O . PRO A 1 724 ? -20.880 3.953 9.269 1.00 83.06 724 PRO A O 1
ATOM 5746 N N . ALA A 1 725 ? -19.796 4.386 11.191 1.00 86.06 725 ALA A N 1
ATOM 5747 C CA . ALA A 1 725 ? -20.322 5.735 11.360 1.00 86.06 725 ALA A CA 1
ATOM 5748 C C . ALA A 1 725 ? -19.770 6.703 10.303 1.00 86.06 725 ALA A C 1
ATOM 5750 O O . ALA A 1 725 ? -20.540 7.475 9.739 1.00 86.06 725 ALA A O 1
ATOM 5751 N N . GLU A 1 726 ? -18.467 6.634 10.004 1.00 90.12 726 GLU A N 1
ATOM 5752 C CA . GLU A 1 726 ? -17.825 7.436 8.951 1.00 90.12 726 GLU A CA 1
ATOM 5753 C C . GLU A 1 726 ? -18.407 7.103 7.576 1.00 90.12 726 GLU A C 1
ATOM 5755 O O . GLU A 1 726 ? -18.869 8.000 6.870 1.00 90.12 726 GLU A O 1
ATOM 5760 N N . ILE A 1 727 ? -18.445 5.807 7.239 1.00 91.62 727 ILE A N 1
ATOM 5761 C CA . ILE A 1 727 ? -18.972 5.298 5.966 1.00 91.62 727 ILE A CA 1
ATOM 5762 C C . ILE A 1 727 ? -20.397 5.806 5.755 1.00 91.62 727 ILE A C 1
ATOM 5764 O O . ILE A 1 727 ? -20.712 6.392 4.720 1.00 91.62 727 ILE A O 1
ATOM 5768 N N . ARG A 1 728 ? -21.252 5.622 6.768 1.00 91.50 728 ARG A N 1
ATOM 5769 C CA . ARG A 1 728 ? -22.653 6.025 6.703 1.00 91.50 728 ARG A CA 1
ATOM 5770 C C . ARG A 1 728 ? -22.802 7.539 6.581 1.00 91.50 728 ARG A C 1
ATOM 5772 O O . ARG A 1 728 ? -23.520 8.001 5.704 1.00 91.50 728 ARG A O 1
ATOM 5779 N N . ARG A 1 729 ? -22.107 8.316 7.418 1.00 93.19 729 ARG A N 1
ATOM 5780 C CA . ARG A 1 729 ? -22.176 9.786 7.405 1.00 93.19 729 ARG A CA 1
ATOM 5781 C C . ARG A 1 729 ? -21.775 10.357 6.046 1.00 93.19 729 ARG A C 1
ATOM 5783 O O . ARG A 1 729 ? -22.492 11.191 5.505 1.00 93.19 729 ARG A O 1
ATOM 5790 N N . ARG A 1 730 ? -20.652 9.906 5.486 1.00 95.00 730 ARG A N 1
ATOM 5791 C CA . ARG A 1 730 ? -20.132 10.410 4.207 1.00 95.00 730 ARG A CA 1
ATOM 5792 C C . ARG A 1 730 ? -21.007 9.987 3.030 1.00 95.00 730 ARG A C 1
ATOM 5794 O O . ARG A 1 730 ? -21.327 10.827 2.194 1.00 95.00 730 ARG A O 1
ATOM 5801 N N . LEU A 1 731 ? -21.485 8.738 3.012 1.00 94.69 731 LEU A N 1
ATOM 5802 C CA . LEU A 1 731 ? -22.467 8.297 2.019 1.00 94.69 731 LEU A CA 1
ATOM 5803 C C . LEU A 1 731 ? -23.757 9.126 2.109 1.00 94.69 731 LEU A C 1
ATOM 5805 O O . LEU A 1 731 ? -24.255 9.583 1.090 1.00 94.69 731 LEU A O 1
ATOM 5809 N N . GLN A 1 732 ? -24.274 9.390 3.312 1.00 94.50 732 GLN A N 1
ATOM 5810 C CA . GLN A 1 732 ? -25.452 10.243 3.497 1.00 94.50 732 GLN A CA 1
ATOM 5811 C C . GLN A 1 732 ? -25.241 11.661 2.957 1.00 94.50 732 GLN A C 1
ATOM 5813 O O . GLN A 1 732 ? -26.178 12.236 2.406 1.00 94.50 732 GLN A O 1
ATOM 5818 N N . THR A 1 733 ? -24.044 12.235 3.096 1.00 94.50 733 THR A N 1
ATOM 5819 C CA . THR A 1 733 ? -23.720 13.545 2.514 1.00 94.50 733 THR A CA 1
ATOM 5820 C C . THR A 1 733 ? -23.768 13.509 0.985 1.00 94.50 733 THR A C 1
ATOM 5822 O O . THR A 1 733 ? -24.374 14.397 0.388 1.00 94.50 733 THR A O 1
ATOM 5825 N N . VAL A 1 734 ? -23.223 12.461 0.356 1.00 94.69 734 VAL A N 1
ATOM 5826 C CA . VAL A 1 734 ? -23.328 12.244 -1.100 1.00 94.69 734 VAL A CA 1
ATOM 5827 C C . VAL A 1 734 ? -24.793 12.105 -1.522 1.00 94.69 734 VAL A C 1
ATOM 5829 O O . VAL A 1 734 ? -25.259 12.837 -2.392 1.00 94.69 734 VAL A O 1
ATOM 5832 N N . LEU A 1 735 ? -25.556 11.237 -0.847 1.00 93.38 735 LEU A N 1
ATOM 5833 C CA . LEU A 1 735 ? -26.973 11.000 -1.140 1.00 93.38 735 LEU A CA 1
ATOM 5834 C C . LEU A 1 735 ? -27.819 12.275 -1.012 1.00 93.38 735 LEU A C 1
ATOM 5836 O O . LEU A 1 735 ? -28.705 12.508 -1.824 1.00 93.38 735 LEU A O 1
ATOM 5840 N N . LYS A 1 736 ? -27.563 13.125 -0.010 1.00 92.81 736 LYS A N 1
ATOM 5841 C CA . LYS A 1 736 ? -28.306 14.385 0.182 1.00 92.81 736 LYS A CA 1
ATOM 5842 C C . LYS A 1 736 ? -28.111 15.391 -0.953 1.00 92.81 736 LYS A C 1
ATOM 5844 O O . LYS A 1 736 ? -28.990 16.224 -1.140 1.00 92.81 736 LYS A O 1
ATOM 5849 N N . ASN A 1 737 ? -26.992 15.316 -1.669 1.00 93.12 737 ASN A N 1
ATOM 5850 C CA . ASN A 1 737 ? -26.649 16.232 -2.756 1.00 93.12 737 ASN A CA 1
ATOM 5851 C C . ASN A 1 737 ? -26.763 15.576 -4.142 1.00 93.12 737 ASN A C 1
ATOM 5853 O O . ASN A 1 737 ? -26.256 16.114 -5.117 1.00 93.12 737 ASN A O 1
ATOM 5857 N N . SER A 1 738 ? -27.417 14.416 -4.243 1.00 92.75 738 SER A N 1
ATOM 5858 C CA . SER A 1 738 ? -27.629 13.702 -5.508 1.00 92.75 738 SER A CA 1
ATOM 5859 C C . SER A 1 738 ? -29.094 13.808 -5.952 1.00 92.75 738 SER A C 1
ATOM 5861 O O . SER A 1 738 ? -29.991 13.696 -5.116 1.00 92.75 738 SER A O 1
ATOM 5863 N N . LYS A 1 739 ? -29.346 14.012 -7.257 1.00 89.19 739 LYS A N 1
ATOM 5864 C CA . LYS A 1 739 ? -30.704 14.058 -7.846 1.00 89.19 739 LYS A CA 1
ATOM 5865 C C . LYS A 1 739 ? -31.201 12.703 -8.338 1.00 89.19 739 LYS A C 1
ATOM 5867 O O . LYS A 1 739 ? -32.309 12.305 -8.018 1.00 89.19 739 LYS A O 1
ATOM 5872 N N . GLU A 1 740 ? -30.430 12.014 -9.162 1.00 93.94 740 GLU A N 1
ATOM 5873 C CA . GLU A 1 740 ? -30.650 10.608 -9.498 1.00 93.94 740 GLU A CA 1
ATOM 5874 C C . GLU A 1 740 ? -29.392 9.841 -9.109 1.00 93.94 740 GLU A C 1
ATOM 5876 O O . GLU A 1 740 ? -28.290 10.392 -9.134 1.00 93.94 740 GLU A O 1
ATOM 5881 N N . LEU A 1 741 ? -29.547 8.574 -8.739 1.00 95.25 741 LEU A N 1
ATOM 5882 C CA . LEU A 1 741 ? -28.450 7.771 -8.220 1.00 95.25 741 LEU A CA 1
ATOM 5883 C C . LEU A 1 741 ? -28.334 6.451 -8.978 1.00 95.25 741 LEU A C 1
ATOM 5885 O O . LEU A 1 741 ? -29.292 5.684 -9.060 1.00 95.25 741 LEU A O 1
ATOM 5889 N N . ILE A 1 742 ? -27.133 6.150 -9.463 1.00 96.50 742 ILE A N 1
ATOM 5890 C CA . ILE A 1 742 ? -26.745 4.807 -9.898 1.00 96.50 742 ILE A CA 1
ATOM 5891 C C . ILE A 1 742 ? -25.722 4.287 -8.894 1.00 96.50 742 ILE A C 1
ATOM 5893 O O . ILE A 1 742 ? -24.699 4.925 -8.664 1.00 96.50 742 ILE A O 1
ATOM 5897 N N . VAL A 1 743 ? -25.972 3.130 -8.289 1.00 95.75 743 VAL A N 1
ATOM 5898 C CA . VAL A 1 743 ? -25.047 2.504 -7.337 1.00 95.75 743 VAL A CA 1
ATOM 5899 C C . VAL A 1 743 ? -24.548 1.190 -7.915 1.00 95.75 743 VAL A C 1
ATOM 5901 O O . VAL A 1 743 ? -25.311 0.235 -8.032 1.00 95.75 743 VAL A O 1
ATOM 5904 N N . THR A 1 744 ? -23.265 1.125 -8.263 1.00 95.38 744 THR A N 1
ATOM 5905 C CA . THR A 1 744 ? -22.617 -0.121 -8.699 1.00 95.38 744 THR A CA 1
ATOM 5906 C C . THR A 1 744 ? -21.988 -0.805 -7.490 1.00 95.38 744 THR A C 1
ATOM 5908 O O . THR A 1 744 ? -21.081 -0.248 -6.879 1.00 95.38 744 THR A O 1
ATOM 5911 N N . PHE A 1 745 ? -22.470 -1.989 -7.114 1.00 92.31 745 PHE A N 1
ATOM 5912 C CA . PHE A 1 745 ? -22.008 -2.728 -5.938 1.00 92.31 745 PHE A CA 1
ATOM 5913 C C . PHE A 1 745 ? -20.811 -3.624 -6.288 1.00 92.31 745 PHE A C 1
ATOM 5915 O O . PHE A 1 745 ? -20.975 -4.663 -6.929 1.00 92.31 745 PHE A O 1
ATOM 5922 N N . HIS A 1 746 ? -19.618 -3.251 -5.810 1.00 88.44 746 HIS A N 1
ATOM 5923 C CA . HIS A 1 746 ? -18.387 -4.054 -5.949 1.00 88.44 746 HIS A CA 1
ATOM 5924 C C . HIS A 1 746 ? -18.250 -5.146 -4.881 1.00 88.44 746 HIS A C 1
ATOM 5926 O O . HIS A 1 746 ? -17.517 -6.118 -5.061 1.00 88.44 746 HIS A O 1
ATOM 5932 N N . SER A 1 747 ? -19.010 -5.002 -3.798 1.00 83.56 747 SER A N 1
ATOM 5933 C CA . SER A 1 747 ? -19.198 -5.987 -2.737 1.00 83.56 747 SER A CA 1
ATOM 5934 C C . SER A 1 747 ? -20.682 -6.046 -2.374 1.00 83.56 747 SER A C 1
ATOM 5936 O O . SER A 1 747 ? -21.372 -5.028 -2.436 1.00 83.56 747 SER A O 1
ATOM 5938 N N . ILE A 1 748 ? -21.174 -7.210 -1.948 1.00 79.81 748 ILE A N 1
ATOM 5939 C CA . ILE A 1 748 ? -22.534 -7.366 -1.413 1.00 79.81 748 ILE A CA 1
ATOM 5940 C C . ILE A 1 748 ? -22.529 -7.758 0.069 1.00 79.81 748 ILE A C 1
ATOM 5942 O O . ILE A 1 748 ? -21.546 -8.322 0.562 1.00 79.81 748 ILE A O 1
ATOM 5946 N N . PRO A 1 749 ? -23.621 -7.486 0.811 1.00 72.88 749 PRO A N 1
ATOM 5947 C CA . PRO A 1 749 ? -23.769 -7.979 2.173 1.00 72.88 749 PRO A CA 1
ATOM 5948 C C . PRO A 1 749 ? -23.651 -9.517 2.220 1.00 72.88 749 PRO A C 1
ATOM 5950 O O . PRO A 1 749 ? -24.321 -10.206 1.448 1.00 72.88 749 PRO A O 1
ATOM 5953 N N . PRO A 1 750 ? -22.841 -10.080 3.134 1.00 63.84 750 PRO A N 1
ATOM 5954 C CA . PRO A 1 750 ? -22.661 -11.526 3.251 1.00 63.84 750 PRO A CA 1
ATOM 5955 C C . PRO A 1 750 ? -23.986 -12.281 3.462 1.00 63.84 750 PRO A C 1
ATOM 5957 O O . PRO A 1 750 ? -24.809 -11.909 4.293 1.00 63.84 750 PRO A O 1
ATOM 5960 N N . HIS A 1 751 ? -24.202 -13.379 2.736 1.00 54.41 751 HIS A N 1
ATOM 5961 C CA . HIS A 1 751 ? -25.463 -14.138 2.787 1.00 54.41 751 HIS A CA 1
ATOM 5962 C C . HIS A 1 751 ? -25.501 -15.191 3.928 1.00 54.41 751 HIS A C 1
ATOM 5964 O O . HIS A 1 751 ? -26.570 -15.633 4.352 1.00 54.41 751 HIS A O 1
ATOM 5970 N N . GLU A 1 752 ? -24.346 -15.579 4.487 1.00 51.47 752 GLU A N 1
ATOM 5971 C CA . GLU A 1 752 ? -24.189 -16.732 5.400 1.00 51.47 752 GLU A CA 1
ATOM 5972 C C . GLU A 1 752 ? -24.155 -16.398 6.905 1.00 51.47 752 GLU A C 1
ATOM 5974 O O . GLU A 1 752 ? -23.441 -17.023 7.690 1.00 51.47 752 GLU A O 1
ATOM 5979 N N . TYR A 1 753 ? -24.952 -15.445 7.384 1.00 51.25 753 TYR A N 1
ATOM 5980 C CA . TYR A 1 753 ? -24.926 -15.145 8.823 1.00 51.25 753 TYR A CA 1
ATOM 5981 C C . TYR A 1 753 ? -25.565 -16.252 9.678 1.00 51.25 753 TYR A C 1
ATOM 5983 O O . TYR A 1 753 ? -25.071 -16.569 10.757 1.00 51.25 753 TYR A O 1
ATOM 5991 N N . ARG A 1 754 ? -26.628 -16.914 9.204 1.00 45.34 754 ARG A N 1
ATOM 5992 C CA . ARG A 1 754 ? -27.414 -17.853 10.034 1.00 45.34 754 ARG A CA 1
ATOM 5993 C C . ARG A 1 754 ? -26.674 -19.142 10.429 1.00 45.34 754 ARG A C 1
ATOM 5995 O O . ARG A 1 754 ? -26.928 -19.660 11.516 1.00 45.34 754 ARG A O 1
ATOM 6002 N N . GLY A 1 755 ? -25.771 -19.652 9.588 1.00 46.28 755 GLY A N 1
ATOM 6003 C CA . GLY A 1 755 ? -24.970 -20.852 9.883 1.00 46.28 755 GLY A CA 1
ATOM 6004 C C . GLY A 1 755 ? -23.818 -20.566 10.847 1.00 46.28 755 GLY A C 1
ATOM 6005 O O . GLY A 1 755 ? -23.583 -21.322 11.789 1.00 46.28 755 GLY A O 1
ATOM 6006 N N . LEU A 1 756 ? -23.185 -19.403 10.683 1.00 46.75 756 LEU A N 1
ATOM 6007 C CA . LEU A 1 756 ? -22.017 -19.000 11.453 1.00 46.75 756 LEU A CA 1
ATOM 6008 C C . LEU A 1 756 ? -22.342 -18.762 12.933 1.00 46.75 756 LEU A C 1
ATOM 6010 O O . LEU A 1 756 ? -21.551 -19.141 13.791 1.00 46.75 756 LEU A O 1
ATOM 6014 N N . PHE A 1 757 ? -23.519 -18.209 13.258 1.00 50.25 757 PHE A N 1
ATOM 6015 C CA . PHE A 1 757 ? -23.977 -18.083 14.652 1.00 50.25 757 PHE A CA 1
ATOM 6016 C C . PHE A 1 757 ? -24.129 -19.457 15.331 1.00 50.25 757 PHE A C 1
ATOM 6018 O O . PHE A 1 757 ? -23.730 -19.609 16.483 1.00 50.25 757 PHE A O 1
ATOM 6025 N N . LYS A 1 758 ? -24.641 -20.474 14.619 1.00 50.78 758 LYS A N 1
ATOM 6026 C CA . LYS A 1 758 ? -24.786 -21.852 15.131 1.00 50.78 758 LYS A CA 1
ATOM 6027 C C . LYS A 1 758 ? -23.440 -22.561 15.318 1.00 50.78 758 LYS A C 1
ATOM 6029 O O . LYS A 1 758 ? -23.267 -23.292 16.289 1.00 50.78 758 LYS A O 1
ATOM 6034 N N . GLU A 1 759 ? -22.494 -22.344 14.411 1.00 48.00 759 GLU A N 1
ATOM 6035 C CA . GLU A 1 759 ? -21.154 -22.944 14.458 1.00 48.00 759 GLU A CA 1
ATOM 6036 C C . GLU A 1 759 ? -20.254 -22.267 15.513 1.00 48.00 759 GLU A C 1
ATOM 6038 O O . GLU A 1 759 ? -19.545 -22.930 16.268 1.00 48.00 759 GLU A O 1
ATOM 6043 N N . THR A 1 760 ? -20.379 -20.943 15.653 1.00 45.94 760 THR A N 1
ATOM 6044 C CA . THR A 1 760 ? -19.716 -20.116 16.680 1.00 45.94 760 THR A CA 1
ATOM 6045 C C . THR A 1 760 ? -20.263 -20.405 18.080 1.00 45.94 760 THR A C 1
ATOM 6047 O O . THR A 1 760 ? -19.492 -20.475 19.032 1.00 45.94 760 THR A O 1
ATOM 6050 N N . ALA A 1 761 ? -21.576 -20.631 18.220 1.00 50.88 761 ALA A N 1
ATOM 6051 C CA . ALA A 1 761 ? -22.187 -21.018 19.495 1.00 50.88 761 ALA A CA 1
ATOM 6052 C C . ALA A 1 761 ? -21.747 -22.415 19.972 1.00 50.88 761 ALA A C 1
ATOM 6054 O O . ALA A 1 761 ? -21.758 -22.680 21.171 1.00 50.88 761 ALA A O 1
ATOM 6055 N N . ARG A 1 762 ? -21.336 -23.300 19.052 1.00 47.12 762 ARG A N 1
ATOM 6056 C CA . ARG A 1 762 ? -20.788 -24.628 19.377 1.00 47.12 762 ARG A CA 1
ATOM 6057 C C . ARG A 1 762 ? -19.306 -24.594 19.758 1.00 47.12 762 ARG A C 1
ATOM 6059 O O . ARG A 1 762 ? -18.889 -25.401 20.578 1.00 47.12 762 ARG A O 1
ATOM 6066 N N . ASN A 1 763 ? -18.535 -23.649 19.216 1.00 47.19 763 ASN A N 1
ATOM 6067 C CA . ASN A 1 763 ? -17.109 -23.472 19.500 1.00 47.19 763 ASN A CA 1
ATOM 6068 C C . ASN A 1 763 ? -16.844 -22.093 20.131 1.00 47.19 763 ASN A C 1
ATOM 6070 O O . ASN A 1 763 ? -16.432 -21.152 19.449 1.00 47.19 763 ASN A O 1
ATOM 6074 N N . LEU A 1 764 ? -17.042 -21.993 21.453 1.00 48.19 764 LEU A N 1
ATOM 6075 C CA . LEU A 1 764 ? -16.831 -20.803 22.300 1.00 48.19 764 LEU A CA 1
ATOM 6076 C C . LEU A 1 764 ? -15.340 -20.424 22.451 1.00 48.19 764 LEU A C 1
ATOM 6078 O O . LEU A 1 764 ? -14.793 -20.357 23.549 1.00 48.19 764 LEU A O 1
ATOM 6082 N N . SER A 1 765 ? -14.654 -20.174 21.336 1.00 51.28 765 SER A N 1
ATOM 6083 C CA . SER A 1 765 ? -13.300 -19.614 21.331 1.00 51.28 765 SER A CA 1
ATOM 6084 C C . SER A 1 765 ? -13.337 -18.093 21.166 1.00 51.28 765 SER A C 1
ATOM 6086 O O . SER A 1 765 ? -14.202 -17.542 20.484 1.00 51.28 765 SER A O 1
ATOM 6088 N N . VAL A 1 766 ? -12.345 -17.392 21.722 1.00 49.19 766 VAL A N 1
ATOM 6089 C CA . VAL A 1 766 ? -12.195 -15.929 21.571 1.00 49.19 766 VAL A CA 1
ATOM 6090 C C . VAL A 1 766 ? -12.108 -15.523 20.093 1.00 49.19 766 VAL A C 1
ATOM 6092 O O . VAL A 1 766 ? -12.666 -14.508 19.685 1.00 49.19 766 VAL A O 1
ATOM 6095 N N . ARG A 1 767 ? -11.486 -16.360 19.250 1.00 43.12 767 ARG A N 1
ATOM 6096 C CA . ARG A 1 767 ? -11.428 -16.151 17.793 1.00 43.12 767 ARG A CA 1
ATOM 6097 C C . ARG A 1 767 ? -12.814 -16.201 17.149 1.00 43.12 767 ARG A C 1
ATOM 6099 O O . ARG A 1 767 ? -13.066 -15.447 16.213 1.00 43.12 767 ARG A O 1
ATOM 6106 N N . ALA A 1 768 ? -13.699 -17.057 17.651 1.00 49.22 768 ALA A N 1
ATOM 6107 C CA . ALA A 1 768 ? -15.074 -17.174 17.184 1.00 49.22 768 ALA A CA 1
ATOM 6108 C C . ALA A 1 768 ? -15.921 -15.964 17.636 1.00 49.22 768 ALA A C 1
ATOM 6110 O O . ALA A 1 768 ? -16.655 -15.404 16.828 1.00 49.22 768 ALA A O 1
ATOM 6111 N N . LEU A 1 769 ? -15.735 -15.469 18.866 1.00 51.28 769 LEU A N 1
ATOM 6112 C CA . LEU A 1 769 ? -16.403 -14.258 19.379 1.00 51.28 769 LEU A CA 1
ATOM 6113 C C . LEU A 1 769 ? -15.959 -12.966 18.667 1.00 51.28 769 LEU A C 1
ATOM 6115 O O . LEU A 1 769 ? -16.795 -12.142 18.309 1.00 51.28 769 LEU A O 1
ATOM 6119 N N . VAL A 1 770 ? -14.661 -12.795 18.389 1.00 53.50 770 VAL A N 1
ATOM 6120 C CA . VAL A 1 770 ? -14.152 -11.650 17.605 1.00 53.50 770 VAL A CA 1
ATOM 6121 C C . VAL A 1 770 ? -14.658 -11.702 16.165 1.00 53.50 770 VAL A C 1
ATOM 6123 O O . VAL A 1 770 ? -15.037 -10.676 15.599 1.00 53.50 770 VAL A O 1
ATOM 6126 N N . ARG A 1 771 ? -14.696 -12.903 15.575 1.00 53.56 771 ARG A N 1
ATOM 6127 C CA . ARG A 1 771 ? -15.303 -13.134 14.262 1.00 53.56 771 ARG A CA 1
ATOM 6128 C C . ARG A 1 771 ? -16.776 -12.710 14.290 1.00 53.56 771 ARG A C 1
ATOM 6130 O O . ARG A 1 771 ? -17.180 -11.912 13.452 1.00 53.56 771 ARG A O 1
ATOM 6137 N N . LEU A 1 772 ? -17.534 -13.121 15.308 1.00 59.91 772 LEU A N 1
ATOM 6138 C CA . LEU A 1 772 ? -18.935 -12.739 15.505 1.00 59.91 772 LEU A CA 1
ATOM 6139 C C . LEU A 1 772 ? -19.138 -11.222 15.630 1.00 59.91 772 LEU A C 1
ATOM 6141 O O . LEU A 1 772 ? -20.018 -10.675 14.975 1.00 59.91 772 LEU A O 1
ATOM 6145 N N . ALA A 1 773 ? -18.309 -10.533 16.418 1.00 60.28 773 ALA A N 1
ATOM 6146 C CA . ALA A 1 773 ? -18.393 -9.084 16.601 1.00 60.28 773 ALA A CA 1
ATOM 6147 C C . ALA A 1 773 ? -18.078 -8.310 15.308 1.00 60.28 773 ALA A C 1
ATOM 6149 O O . ALA A 1 773 ? -18.804 -7.381 14.956 1.00 60.28 773 ALA A O 1
ATOM 6150 N N . ARG A 1 774 ? -17.045 -8.718 14.552 1.00 58.91 774 ARG A N 1
ATOM 6151 C CA . ARG A 1 774 ? -16.736 -8.133 13.231 1.00 58.91 774 ARG A CA 1
ATOM 6152 C C . ARG A 1 774 ? -17.864 -8.367 12.231 1.00 58.91 774 ARG A C 1
ATOM 6154 O O . ARG A 1 774 ? -18.201 -7.463 11.471 1.00 58.91 774 ARG A O 1
ATOM 6161 N N . HIS A 1 775 ? -18.473 -9.552 12.257 1.00 66.31 775 HIS A N 1
ATOM 6162 C CA . HIS A 1 775 ? -19.641 -9.843 11.433 1.00 66.31 775 HIS A CA 1
ATOM 6163 C C . HIS A 1 775 ? -20.844 -8.993 11.831 1.00 66.31 775 HIS A C 1
ATOM 6165 O O . HIS A 1 775 ? -21.454 -8.401 10.951 1.00 66.31 775 HIS A O 1
ATOM 6171 N N . ALA A 1 776 ? -21.149 -8.862 13.124 1.00 65.88 776 ALA A N 1
ATOM 6172 C CA . ALA A 1 776 ? -22.238 -8.016 13.609 1.00 65.88 776 ALA A CA 1
ATOM 6173 C C . ALA A 1 776 ? -22.042 -6.542 13.212 1.00 65.88 776 ALA A C 1
ATOM 6175 O O . ALA A 1 776 ? -22.989 -5.896 12.766 1.00 65.88 776 ALA A O 1
ATOM 6176 N N . LEU A 1 777 ? -20.807 -6.036 13.294 1.00 67.62 777 LEU A N 1
ATOM 6177 C CA . LEU A 1 777 ? -20.465 -4.684 12.857 1.00 67.62 777 LEU A CA 1
ATOM 6178 C C . LEU A 1 777 ? -20.658 -4.511 11.345 1.00 67.62 777 LEU A C 1
ATOM 6180 O O . LEU A 1 777 ? -21.286 -3.551 10.917 1.00 67.62 777 LEU A O 1
ATOM 6184 N N . SER A 1 778 ? -20.177 -5.465 10.543 1.00 72.12 778 SER A N 1
ATOM 6185 C CA . SER A 1 778 ? -20.358 -5.469 9.087 1.00 72.12 778 SER A CA 1
ATOM 6186 C C . SER A 1 778 ? -21.839 -5.514 8.688 1.00 72.12 778 SER A C 1
ATOM 6188 O O . SER A 1 778 ? -22.249 -4.735 7.831 1.00 72.12 778 SER A O 1
ATOM 6190 N N . VAL A 1 779 ? -22.656 -6.349 9.348 1.00 75.62 779 VAL A N 1
ATOM 6191 C CA . VAL A 1 779 ? -24.119 -6.397 9.148 1.00 75.62 779 VAL A CA 1
ATOM 6192 C C . VAL A 1 779 ? -24.745 -5.038 9.430 1.00 75.62 779 VAL A C 1
ATOM 6194 O O . VAL A 1 779 ? -25.571 -4.573 8.650 1.00 75.62 779 VAL A O 1
ATOM 6197 N N . PHE A 1 780 ? -24.363 -4.402 10.540 1.00 77.56 780 PHE A N 1
ATOM 6198 C CA . PHE A 1 780 ? -24.908 -3.106 10.925 1.00 77.56 780 PHE A CA 1
ATOM 6199 C C . PHE A 1 780 ? -24.549 -2.010 9.914 1.00 77.56 780 PHE A C 1
ATOM 6201 O O . PHE A 1 780 ? -25.427 -1.240 9.527 1.00 77.56 780 PHE A O 1
ATOM 6208 N N . THR A 1 781 ? -23.299 -1.974 9.435 1.00 82.25 781 THR A N 1
ATOM 6209 C CA . THR A 1 781 ? -22.867 -1.044 8.379 1.00 82.25 781 THR A CA 1
ATOM 6210 C C . THR A 1 781 ? -23.684 -1.233 7.110 1.00 82.25 781 THR A C 1
ATOM 6212 O O . THR A 1 781 ? -24.271 -0.275 6.613 1.00 82.25 781 THR A O 1
ATOM 6215 N N . TRP A 1 782 ? -23.760 -2.473 6.613 1.00 86.19 782 TRP A N 1
ATOM 6216 C CA . TRP A 1 782 ? -24.497 -2.798 5.395 1.00 86.19 782 TRP A CA 1
ATOM 6217 C C . TRP A 1 782 ? -25.969 -2.428 5.519 1.00 86.19 782 TRP A C 1
ATOM 6219 O O . TRP A 1 782 ? -26.500 -1.755 4.643 1.00 86.19 782 TRP A O 1
ATOM 6229 N N . ARG A 1 783 ? -26.616 -2.800 6.627 1.00 85.00 783 ARG A N 1
ATOM 6230 C CA . ARG A 1 783 ? -28.019 -2.459 6.871 1.00 85.00 783 ARG A CA 1
ATOM 6231 C C . ARG A 1 783 ? -28.237 -0.946 6.871 1.00 85.00 783 ARG A C 1
ATOM 6233 O O . ARG A 1 783 ? -29.109 -0.476 6.158 1.00 85.00 783 ARG A O 1
ATOM 6240 N N . GLY A 1 784 ? -27.411 -0.190 7.596 1.00 85.19 784 GLY A N 1
ATOM 6241 C CA . GLY A 1 784 ? -27.522 1.268 7.646 1.00 85.19 784 GLY A CA 1
ATOM 6242 C C . GLY A 1 784 ? -27.345 1.940 6.281 1.00 85.19 784 GLY A C 1
ATOM 6243 O O . GLY A 1 784 ? -28.116 2.833 5.948 1.00 85.19 784 GLY A O 1
ATOM 6244 N N . MET A 1 785 ? -26.376 1.493 5.476 1.00 91.00 785 MET A N 1
ATOM 6245 C CA . MET A 1 785 ? -26.164 2.016 4.120 1.00 91.00 785 MET A CA 1
ATOM 6246 C C . MET A 1 785 ? -27.330 1.691 3.184 1.00 91.00 785 MET A C 1
ATOM 6248 O O . MET A 1 785 ? -27.780 2.557 2.440 1.00 91.00 785 MET A O 1
ATOM 6252 N N . LEU A 1 786 ? -27.820 0.449 3.217 1.00 90.81 786 LEU A N 1
ATOM 6253 C CA . LEU A 1 786 ? -28.947 0.019 2.392 1.00 90.81 786 LEU A CA 1
ATOM 6254 C C . LEU A 1 786 ? -30.229 0.766 2.774 1.00 90.81 786 LEU A C 1
ATOM 6256 O O . LEU A 1 786 ? -30.953 1.194 1.882 1.00 90.81 786 LEU A O 1
ATOM 6260 N N . ASP A 1 787 ? -30.468 0.993 4.069 1.00 88.94 787 ASP A N 1
ATOM 6261 C CA . ASP A 1 787 ? -31.592 1.798 4.560 1.00 88.94 787 ASP A CA 1
ATOM 6262 C C . ASP A 1 787 ? -31.499 3.254 4.062 1.00 88.94 787 ASP A C 1
ATOM 6264 O O . ASP A 1 787 ? -32.510 3.846 3.683 1.00 88.94 787 ASP A O 1
ATOM 6268 N N . ASP A 1 788 ? -30.294 3.834 4.018 1.00 90.75 788 ASP A N 1
ATOM 6269 C CA . ASP A 1 788 ? -30.080 5.198 3.520 1.00 90.75 788 ASP A CA 1
ATOM 6270 C C . ASP A 1 788 ? -30.277 5.290 1.990 1.00 90.75 788 ASP A C 1
ATOM 6272 O O . ASP A 1 788 ? -30.940 6.217 1.515 1.00 90.75 788 ASP A O 1
ATOM 6276 N N . ILE A 1 789 ? -29.777 4.310 1.222 1.00 91.81 789 ILE A N 1
ATOM 6277 C CA . ILE A 1 789 ? -29.982 4.206 -0.237 1.00 91.81 789 ILE A CA 1
ATOM 6278 C C . ILE A 1 789 ? -31.469 4.000 -0.555 1.00 91.81 789 ILE A C 1
ATOM 6280 O O . ILE A 1 789 ? -32.040 4.731 -1.364 1.00 91.81 789 ILE A O 1
ATOM 6284 N N . ALA A 1 790 ? -32.127 3.051 0.115 1.00 89.31 790 ALA A N 1
ATOM 6285 C CA . ALA A 1 790 ? -33.560 2.818 -0.030 1.00 89.31 790 ALA A CA 1
ATOM 6286 C C . ALA A 1 790 ? -34.361 4.063 0.374 1.00 89.31 790 ALA A C 1
ATOM 6288 O O . ALA A 1 790 ? -35.313 4.439 -0.302 1.00 89.31 790 ALA A O 1
ATOM 6289 N N . GLY A 1 791 ? -33.947 4.770 1.427 1.00 88.00 791 GLY A N 1
ATOM 6290 C CA . GLY A 1 791 ? -34.571 6.014 1.865 1.00 88.00 791 GLY A CA 1
ATOM 6291 C C . GLY A 1 791 ? -34.536 7.134 0.820 1.00 88.00 791 GLY A C 1
ATOM 6292 O O . GLY A 1 791 ? -35.443 7.974 0.833 1.00 88.00 791 GLY A O 1
ATOM 6293 N N . HIS A 1 792 ? -33.541 7.133 -0.075 1.00 91.56 792 HIS A N 1
ATOM 6294 C CA . HIS A 1 792 ? -33.382 8.104 -1.162 1.00 91.56 792 HIS A CA 1
ATOM 6295 C C . HIS A 1 792 ? -34.404 7.895 -2.299 1.00 91.56 792 HIS A C 1
ATOM 6297 O O . HIS A 1 792 ? -34.851 8.874 -2.899 1.00 91.56 792 HIS A O 1
ATOM 6303 N N . THR A 1 793 ? -34.895 6.661 -2.496 1.00 89.69 793 THR A N 1
ATOM 6304 C CA . THR A 1 793 ? -35.954 6.334 -3.484 1.00 89.69 793 THR A CA 1
ATOM 6305 C C . THR A 1 793 ? -37.251 7.118 -3.277 1.00 89.69 793 THR A C 1
ATOM 6307 O O . THR A 1 793 ? -38.031 7.300 -4.205 1.00 89.69 793 THR A O 1
ATOM 6310 N N . ARG A 1 794 ? -37.482 7.633 -2.060 1.00 87.00 794 ARG A N 1
ATOM 6311 C CA . ARG A 1 794 ? -38.672 8.429 -1.721 1.00 87.00 794 ARG A CA 1
ATOM 6312 C C . ARG A 1 794 ? -38.756 9.756 -2.471 1.00 87.00 794 ARG A C 1
ATOM 6314 O O . ARG A 1 794 ? -39.841 10.320 -2.552 1.00 87.00 794 ARG A O 1
ATOM 6321 N N . LYS A 1 795 ? -37.624 10.288 -2.936 1.00 86.44 795 LYS A N 1
ATOM 6322 C CA . LYS A 1 795 ? -37.547 11.597 -3.605 1.00 86.44 795 LYS A CA 1
ATOM 6323 C C . LYS A 1 795 ? -36.953 11.519 -5.008 1.00 86.44 795 LYS A C 1
ATOM 6325 O O . LYS A 1 795 ? -37.229 12.389 -5.825 1.00 86.44 795 LYS A O 1
ATOM 6330 N N . HIS A 1 796 ? -36.134 10.506 -5.263 1.00 90.56 796 HIS A N 1
ATOM 6331 C CA . HIS A 1 796 ? -35.198 10.478 -6.375 1.00 90.56 796 HIS A CA 1
ATOM 6332 C C . HIS A 1 796 ? -35.139 9.086 -7.004 1.00 90.56 796 HIS A C 1
ATOM 6334 O O . HIS A 1 796 ? -35.334 8.082 -6.316 1.00 90.56 796 HIS A O 1
ATOM 6340 N N . LYS A 1 797 ? -34.860 9.011 -8.313 1.00 92.06 797 LYS A N 1
ATOM 6341 C CA . LYS A 1 797 ? -34.663 7.726 -8.999 1.00 92.06 797 LYS A CA 1
ATOM 6342 C C . LYS A 1 797 ? -33.375 7.081 -8.485 1.00 92.06 797 LYS A C 1
ATOM 6344 O O . LYS A 1 797 ? -32.328 7.726 -8.475 1.00 92.06 797 LYS A O 1
ATOM 6349 N N . VAL A 1 798 ? -33.452 5.806 -8.103 1.00 94.88 798 VAL A N 1
ATOM 6350 C CA . VAL A 1 798 ? -32.283 5.008 -7.714 1.00 94.88 798 VAL A CA 1
ATOM 6351 C C . VAL A 1 798 ? -32.246 3.717 -8.515 1.00 94.88 798 VAL A C 1
ATOM 6353 O O . VAL A 1 798 ? -33.203 2.939 -8.501 1.00 94.88 798 VAL A O 1
ATOM 6356 N N . SER A 1 799 ? -31.107 3.482 -9.152 1.00 95.69 799 SER A N 1
ATOM 6357 C CA . SER A 1 799 ? -30.776 2.252 -9.861 1.00 95.69 799 SER A CA 1
ATOM 6358 C C . SER A 1 799 ? -29.588 1.581 -9.170 1.00 95.69 799 SER A C 1
ATOM 6360 O O . SER A 1 799 ? -28.642 2.250 -8.755 1.00 95.69 799 SER A O 1
ATOM 6362 N N . ALA A 1 800 ? -29.611 0.260 -9.047 1.00 95.50 800 ALA A N 1
ATOM 6363 C CA . ALA A 1 800 ? -28.515 -0.534 -8.508 1.00 95.50 800 ALA A CA 1
ATOM 6364 C C . ALA A 1 800 ? -27.996 -1.508 -9.566 1.00 95.50 800 ALA A C 1
ATOM 6366 O O . ALA A 1 800 ? -28.774 -2.195 -10.226 1.00 95.50 800 ALA A O 1
ATOM 6367 N N . ILE A 1 801 ? -26.678 -1.594 -9.690 1.00 95.31 801 ILE A N 1
ATOM 6368 C CA . ILE A 1 801 ? -25.989 -2.512 -10.593 1.00 95.31 801 ILE A CA 1
ATOM 6369 C C . ILE A 1 801 ? -25.180 -3.487 -9.741 1.00 95.31 801 ILE A C 1
ATOM 6371 O O . ILE A 1 801 ? -24.395 -3.069 -8.892 1.00 95.31 801 ILE A O 1
ATOM 6375 N N . ALA A 1 802 ? -25.376 -4.784 -9.958 1.00 93.69 802 ALA A N 1
ATOM 6376 C CA . ALA A 1 802 ? -24.603 -5.845 -9.319 1.00 93.69 802 ALA A CA 1
ATOM 6377 C C . ALA A 1 802 ? -23.831 -6.657 -10.358 1.00 93.69 802 ALA A C 1
ATOM 6379 O O . ALA A 1 802 ? -24.336 -6.903 -11.448 1.00 93.69 802 ALA A O 1
ATOM 6380 N N . HIS A 1 803 ? -22.640 -7.142 -10.009 1.00 92.50 803 HIS A N 1
ATOM 6381 C CA . HIS A 1 803 ? -21.787 -7.849 -10.969 1.00 92.50 803 HIS A CA 1
ATOM 6382 C C . HIS A 1 803 ? -22.156 -9.314 -11.237 1.00 92.50 803 HIS A C 1
ATOM 6384 O O . HIS A 1 803 ? -21.501 -9.972 -12.043 1.00 92.50 803 HIS A O 1
ATOM 6390 N N . SER A 1 804 ? -23.197 -9.839 -10.589 1.00 90.81 804 SER A N 1
ATOM 6391 C CA . SER A 1 804 ? -23.678 -11.198 -10.829 1.00 90.81 804 SER A CA 1
ATOM 6392 C C . SER A 1 804 ? -25.197 -11.310 -10.721 1.00 90.81 804 SER A C 1
ATOM 6394 O O . SER A 1 804 ? -25.857 -10.516 -10.041 1.00 90.81 804 SER A O 1
ATOM 6396 N N . LYS A 1 805 ? -25.759 -12.353 -11.349 1.00 90.38 805 LYS A N 1
ATOM 6397 C CA . LYS A 1 805 ? -27.192 -12.670 -11.254 1.00 90.38 805 LYS A CA 1
ATOM 6398 C C . LYS A 1 805 ? -27.593 -12.945 -9.809 1.00 90.38 805 LYS A C 1
ATOM 6400 O O . LYS A 1 805 ? -28.628 -12.448 -9.370 1.00 90.38 805 LYS A O 1
ATOM 6405 N N . ALA A 1 806 ? -26.796 -13.717 -9.066 1.00 88.56 806 ALA A N 1
ATOM 6406 C CA . ALA A 1 806 ? -27.056 -13.985 -7.652 1.00 88.56 806 ALA A CA 1
ATOM 6407 C C . ALA A 1 806 ? -27.108 -12.696 -6.819 1.00 88.56 806 ALA A C 1
ATOM 6409 O O . ALA A 1 806 ? -28.066 -12.489 -6.070 1.00 88.56 806 ALA A O 1
ATOM 6410 N N . ASP A 1 807 ? -26.139 -11.802 -7.006 1.00 90.12 807 ASP A N 1
ATOM 6411 C CA . ASP A 1 807 ? -26.051 -10.547 -6.261 1.00 90.12 807 ASP A CA 1
ATOM 6412 C C . ASP A 1 807 ? -27.220 -9.618 -6.587 1.00 90.12 807 ASP A C 1
ATOM 6414 O O . ASP A 1 807 ? -27.843 -9.067 -5.679 1.00 90.12 807 ASP A O 1
ATOM 6418 N N . ALA A 1 808 ? -27.606 -9.514 -7.862 1.00 92.00 808 ALA A N 1
ATOM 6419 C CA . ALA A 1 808 ? -28.786 -8.754 -8.260 1.00 92.00 808 ALA A CA 1
ATOM 6420 C C . ALA A 1 808 ? -30.069 -9.308 -7.622 1.00 92.00 808 ALA A C 1
ATOM 6422 O O . ALA A 1 808 ? -30.916 -8.541 -7.169 1.00 92.00 808 ALA A O 1
ATOM 6423 N N . GLN A 1 809 ? -30.227 -10.633 -7.530 1.00 90.38 809 GLN A N 1
ATOM 6424 C CA . GLN A 1 809 ? -31.382 -11.235 -6.851 1.00 90.38 809 GLN A CA 1
ATOM 6425 C C . GLN A 1 809 ? -31.389 -10.949 -5.345 1.00 90.38 809 GLN A C 1
ATOM 6427 O O . GLN A 1 809 ? -32.457 -10.741 -4.765 1.00 90.38 809 GLN A O 1
ATOM 6432 N N . ILE A 1 810 ? -30.218 -10.905 -4.706 1.00 88.44 810 ILE A N 1
ATOM 6433 C CA . ILE A 1 810 ? -30.086 -10.510 -3.300 1.00 88.44 810 ILE A CA 1
ATOM 6434 C C . ILE A 1 810 ? -30.479 -9.039 -3.132 1.00 88.44 810 ILE A C 1
ATOM 6436 O O . ILE A 1 810 ? -31.337 -8.737 -2.301 1.00 88.44 810 ILE A O 1
ATOM 6440 N N . LEU A 1 811 ? -29.930 -8.141 -3.957 1.00 89.69 811 LEU A N 1
ATOM 6441 C CA . LEU A 1 811 ? -30.243 -6.711 -3.925 1.00 89.69 811 LEU A CA 1
ATOM 6442 C C . LEU A 1 811 ? -31.737 -6.441 -4.155 1.00 89.69 811 LEU A C 1
ATOM 6444 O O . LEU A 1 811 ? -32.326 -5.680 -3.393 1.00 89.69 811 LEU A O 1
ATOM 6448 N N . LYS A 1 812 ? -32.388 -7.131 -5.105 1.00 90.69 812 LYS A N 1
ATOM 6449 C CA . LYS A 1 812 ? -33.845 -7.024 -5.346 1.00 90.69 812 LYS A CA 1
ATOM 6450 C C . LYS A 1 812 ? -34.679 -7.326 -4.102 1.00 90.69 812 LYS A C 1
ATOM 6452 O O . LYS A 1 812 ? -35.735 -6.732 -3.912 1.00 90.69 812 LYS A O 1
ATOM 6457 N N . ARG A 1 813 ? -34.225 -8.257 -3.258 1.00 87.75 813 ARG A N 1
ATOM 6458 C CA . ARG A 1 813 ? -34.932 -8.639 -2.025 1.00 87.75 813 ARG A CA 1
ATOM 6459 C C . ARG A 1 813 ? -34.715 -7.643 -0.888 1.00 87.75 813 ARG A C 1
ATOM 6461 O O . ARG A 1 813 ? -35.613 -7.485 -0.068 1.00 87.75 813 ARG A O 1
ATOM 6468 N N . ILE A 1 814 ? -33.538 -7.021 -0.807 1.00 86.12 814 ILE A N 1
ATOM 6469 C CA . ILE A 1 814 ? -33.152 -6.163 0.329 1.00 86.12 814 ILE A CA 1
ATOM 6470 C C . ILE A 1 814 ? -33.303 -4.659 0.055 1.00 86.12 814 ILE A C 1
ATOM 6472 O O . ILE A 1 814 ? -33.330 -3.886 1.005 1.00 86.12 814 ILE A O 1
ATOM 6476 N N . LEU A 1 815 ? -33.435 -4.247 -1.210 1.00 88.06 815 LEU A N 1
ATOM 6477 C CA . LEU A 1 815 ? -33.697 -2.870 -1.643 1.00 88.06 815 LEU A CA 1
ATOM 6478 C C . LEU A 1 815 ? -35.028 -2.792 -2.419 1.00 88.06 815 LEU A C 1
ATOM 6480 O O . LEU A 1 815 ? -35.028 -2.625 -3.642 1.00 88.06 815 LEU A O 1
ATOM 6484 N N . PRO A 1 816 ? -36.182 -2.933 -1.742 1.00 78.38 816 PRO A N 1
ATOM 6485 C CA . PRO A 1 816 ? -37.476 -2.821 -2.405 1.00 78.38 816 PRO A CA 1
ATOM 6486 C C . PRO A 1 816 ? -37.662 -1.411 -2.987 1.00 78.38 816 PRO A C 1
ATOM 6488 O O . PRO A 1 816 ? -37.413 -0.417 -2.310 1.00 78.38 816 PRO A O 1
ATOM 6491 N N . GLY A 1 817 ? -38.108 -1.327 -4.243 1.00 81.38 817 GLY A N 1
ATOM 6492 C CA . GLY A 1 817 ? -38.337 -0.054 -4.943 1.00 81.38 817 GLY A CA 1
ATOM 6493 C C . GLY A 1 817 ? -37.116 0.534 -5.662 1.00 81.38 817 GLY A C 1
ATOM 6494 O O . GLY A 1 817 ? -37.260 1.545 -6.342 1.00 81.38 817 GLY A O 1
ATOM 6495 N N . VAL A 1 818 ? -35.940 -0.096 -5.563 1.00 90.44 818 VAL A N 1
ATOM 6496 C CA . VAL A 1 818 ? -34.759 0.242 -6.375 1.00 90.44 818 VAL A CA 1
ATOM 6497 C C . VAL A 1 818 ? -34.767 -0.588 -7.659 1.00 90.44 818 VAL A C 1
ATOM 6499 O O . VAL A 1 818 ? -35.021 -1.794 -7.627 1.00 90.44 818 VAL A O 1
ATOM 6502 N N . GLU A 1 819 ? -34.464 0.035 -8.798 1.00 91.62 819 GLU A N 1
ATOM 6503 C CA . GLU A 1 819 ? -34.301 -0.683 -10.064 1.00 91.62 819 GLU A CA 1
ATOM 6504 C C . GLU A 1 819 ? -32.970 -1.445 -10.049 1.00 91.62 819 GLU A C 1
ATOM 6506 O O . GLU A 1 819 ? -31.906 -0.842 -10.151 1.00 91.62 819 GLU A O 1
ATOM 6511 N N . VAL A 1 820 ? -33.006 -2.770 -9.895 1.00 94.31 820 VAL A N 1
ATOM 6512 C CA . VAL A 1 820 ? -31.786 -3.587 -9.798 1.00 94.31 820 VAL A CA 1
ATOM 6513 C C . VAL A 1 820 ? -31.505 -4.333 -11.100 1.00 94.31 820 VAL A C 1
ATOM 6515 O O . VAL A 1 820 ? -32.333 -5.131 -11.558 1.00 94.31 820 VAL A O 1
ATOM 6518 N N . ARG A 1 821 ? -30.294 -4.147 -11.627 1.00 92.88 821 ARG A N 1
ATOM 6519 C CA . ARG A 1 821 ? -29.767 -4.787 -12.837 1.00 92.88 821 ARG A CA 1
ATOM 6520 C C . ARG A 1 821 ? -28.519 -5.601 -12.521 1.00 92.88 821 ARG A C 1
ATOM 6522 O O . ARG A 1 821 ? -27.736 -5.237 -11.644 1.00 92.88 821 ARG A O 1
ATOM 6529 N N . ASP A 1 822 ? -28.345 -6.708 -13.227 1.00 92.62 822 ASP A N 1
ATOM 6530 C CA . ASP A 1 822 ? -27.092 -7.449 -13.226 1.00 92.62 822 ASP A CA 1
ATOM 6531 C C . ASP A 1 822 ? -26.225 -7.040 -14.421 1.00 92.62 822 ASP A C 1
ATOM 6533 O O . ASP A 1 822 ? -26.722 -6.889 -15.532 1.00 92.62 822 ASP A O 1
ATOM 6537 N N . ASN A 1 823 ? -24.934 -6.831 -14.174 1.00 92.50 823 ASN A N 1
ATOM 6538 C CA . ASN A 1 823 ? -23.958 -6.437 -15.178 1.00 92.50 823 ASN A CA 1
ATOM 6539 C C . ASN A 1 823 ? -22.577 -7.023 -14.838 1.00 92.50 823 ASN A C 1
ATOM 6541 O O . ASN A 1 823 ? -21.874 -6.443 -13.996 1.00 92.50 823 ASN A O 1
ATOM 6545 N N . PRO A 1 824 ? -22.161 -8.148 -15.452 1.00 90.38 824 PRO A N 1
ATOM 6546 C CA . PRO A 1 824 ? -20.824 -8.689 -15.233 1.00 90.38 824 PRO A CA 1
ATOM 6547 C C . PRO A 1 824 ? -19.763 -7.646 -15.606 1.00 90.38 824 PRO A C 1
ATOM 6549 O O . PRO A 1 824 ? -20.013 -6.741 -16.400 1.00 90.38 824 PRO A O 1
ATOM 6552 N N . LEU A 1 825 ? -18.578 -7.739 -14.999 1.00 90.25 825 LEU A N 1
ATOM 6553 C CA . LEU A 1 825 ? -17.479 -6.841 -15.354 1.00 90.25 825 LEU A CA 1
ATOM 6554 C C . LEU A 1 825 ? -17.111 -7.059 -16.823 1.00 90.25 825 LEU A C 1
ATOM 6556 O O . LEU A 1 825 ? -16.689 -8.153 -17.183 1.00 90.25 825 LEU A O 1
ATOM 6560 N N . SER A 1 826 ? -17.234 -6.013 -17.632 1.00 87.62 826 SER A N 1
ATOM 6561 C CA . SER A 1 826 ? -16.769 -6.000 -19.014 1.00 87.62 826 SER A CA 1
ATOM 6562 C C . SER A 1 826 ? -15.918 -4.762 -19.257 1.00 87.62 826 SER A C 1
ATOM 6564 O O . SER A 1 826 ? -16.193 -3.704 -18.683 1.00 87.62 826 SER A O 1
ATOM 6566 N N . TYR A 1 827 ? -14.861 -4.914 -20.052 1.00 85.00 827 TYR A N 1
ATOM 6567 C CA . TYR A 1 827 ? -13.852 -3.879 -20.255 1.00 85.00 827 TYR A CA 1
ATOM 6568 C C . TYR A 1 827 ? -13.723 -3.513 -21.730 1.00 85.00 827 TYR A C 1
ATOM 6570 O O . TYR A 1 827 ? -13.861 -2.348 -22.094 1.00 85.00 827 TYR A O 1
ATOM 6578 N N . MET A 1 828 ? -13.434 -4.497 -22.582 1.00 80.31 828 MET A N 1
ATOM 6579 C CA . MET A 1 828 ? -12.875 -4.239 -23.907 1.00 80.31 828 MET A CA 1
ATOM 6580 C C . MET A 1 828 ? -13.901 -4.421 -25.027 1.00 80.31 828 MET A C 1
ATOM 6582 O O . MET A 1 828 ? -14.595 -5.439 -25.102 1.00 80.31 828 MET A O 1
ATOM 6586 N N . SER A 1 829 ? -13.936 -3.462 -25.956 1.00 74.88 829 SER A N 1
ATOM 6587 C CA . SER A 1 829 ? -14.587 -3.646 -27.254 1.00 74.88 829 SER A CA 1
ATOM 6588 C C . SER A 1 829 ? -13.761 -4.575 -28.146 1.00 74.88 829 SER A C 1
ATOM 6590 O O . SER A 1 829 ? -12.547 -4.702 -27.981 1.00 74.88 829 SER A O 1
ATOM 6592 N N . GLU A 1 830 ? -14.402 -5.189 -29.142 1.00 70.25 830 GLU A N 1
ATOM 6593 C CA . GLU A 1 830 ? -13.701 -5.979 -30.167 1.00 70.25 830 GLU A CA 1
ATOM 6594 C C . GLU A 1 830 ? -12.598 -5.163 -30.857 1.00 70.25 830 GLU A C 1
ATOM 6596 O O . GLU A 1 830 ? -11.474 -5.636 -30.9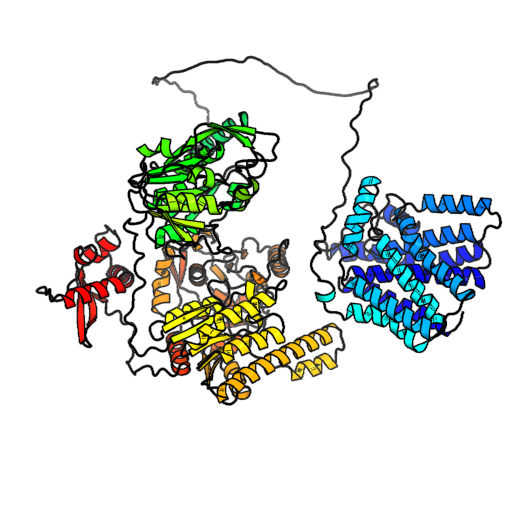93 1.00 70.25 830 GLU A O 1
ATOM 6601 N N . SER A 1 831 ? -12.877 -3.898 -31.189 1.00 64.38 831 SER A N 1
ATOM 6602 C CA . SER A 1 831 ? -11.897 -3.005 -31.818 1.00 64.38 831 SER A CA 1
ATOM 6603 C C . SER A 1 831 ? -10.666 -2.761 -30.941 1.00 64.38 831 SER A C 1
ATOM 6605 O O . SER A 1 831 ? -9.552 -2.693 -31.450 1.00 64.38 831 SER A O 1
ATOM 6607 N N . TYR A 1 832 ? -10.849 -2.654 -29.622 1.00 73.19 832 TYR A N 1
ATOM 6608 C CA . TYR A 1 832 ? -9.743 -2.481 -28.684 1.00 73.19 832 TYR A CA 1
ATOM 6609 C C . TYR A 1 832 ? -8.899 -3.759 -28.565 1.00 73.19 832 TYR A C 1
ATOM 6611 O O . TYR A 1 832 ? -7.676 -3.685 -28.489 1.00 73.19 832 TYR A O 1
ATOM 6619 N N . ILE A 1 833 ? -9.530 -4.940 -28.585 1.00 75.69 833 ILE A N 1
ATOM 6620 C CA . ILE A 1 833 ? -8.823 -6.233 -28.571 1.00 75.69 833 ILE A CA 1
ATOM 6621 C C . ILE A 1 833 ? -7.995 -6.413 -29.850 1.00 75.69 833 ILE A C 1
ATOM 6623 O O . ILE A 1 833 ? -6.866 -6.907 -29.790 1.00 75.69 833 ILE A O 1
ATOM 6627 N N . GLU A 1 834 ? -8.547 -6.020 -30.998 1.00 72.56 834 GLU A N 1
ATOM 6628 C CA . GLU A 1 834 ? -7.871 -6.091 -32.297 1.00 72.56 834 GLU A CA 1
ATOM 6629 C C . GLU A 1 834 ? -6.660 -5.148 -32.358 1.00 72.56 834 GLU A C 1
ATOM 6631 O O . GLU A 1 834 ? -5.589 -5.571 -32.793 1.00 72.56 834 GLU A O 1
ATOM 6636 N N . SER A 1 835 ? -6.769 -3.930 -31.816 1.00 73.75 835 SER A N 1
ATOM 6637 C CA . SER A 1 835 ? -5.660 -2.966 -31.790 1.00 73.75 835 SER A CA 1
ATOM 6638 C C . SER A 1 835 ? -4.554 -3.309 -30.779 1.00 73.75 835 SER A C 1
ATOM 6640 O O . SER A 1 835 ? -3.518 -2.648 -30.740 1.00 73.75 835 SER A O 1
ATOM 6642 N N . MET A 1 836 ? -4.728 -4.319 -29.918 1.00 73.19 836 MET A N 1
ATOM 6643 C CA . MET A 1 836 ? -3.720 -4.652 -28.901 1.00 73.19 836 MET A CA 1
ATOM 6644 C C . MET A 1 836 ? -2.387 -5.129 -29.477 1.00 73.19 836 MET A C 1
ATOM 6646 O O . MET A 1 836 ? -1.359 -4.966 -28.823 1.00 73.19 836 MET A O 1
ATOM 6650 N N . ASP A 1 837 ? -2.384 -5.744 -30.660 1.00 75.19 837 ASP A N 1
ATOM 6651 C CA . ASP A 1 837 ? -1.137 -6.212 -31.275 1.00 75.19 837 ASP A CA 1
ATOM 6652 C C . ASP A 1 837 ? -0.227 -5.036 -31.657 1.00 75.19 837 ASP A C 1
ATOM 6654 O O . ASP A 1 837 ? 0.993 -5.152 -31.584 1.00 75.19 837 ASP A O 1
ATOM 6658 N N . GLU A 1 838 ? -0.808 -3.879 -31.975 1.00 73.94 838 GLU A N 1
ATOM 6659 C CA . GLU A 1 838 ? -0.072 -2.652 -32.295 1.00 73.94 838 GLU A CA 1
ATOM 6660 C C . GLU A 1 838 ? 0.647 -2.094 -31.056 1.00 73.94 838 GLU A C 1
ATOM 6662 O O . GLU A 1 838 ? 1.752 -1.556 -31.155 1.00 73.94 838 GLU A O 1
ATOM 6667 N N . LYS A 1 839 ? 0.084 -2.325 -29.860 1.00 70.94 839 LYS A N 1
ATOM 6668 C CA . LYS A 1 839 ? 0.678 -1.909 -28.578 1.00 70.94 839 LYS A CA 1
ATOM 6669 C C . LYS A 1 839 ? 1.960 -2.660 -28.226 1.00 70.94 839 LYS A C 1
ATOM 6671 O O . LYS A 1 839 ? 2.691 -2.229 -27.339 1.00 70.94 839 LYS A O 1
ATOM 6676 N N . VAL A 1 840 ? 2.276 -3.758 -28.920 1.00 76.50 840 VAL A N 1
ATOM 6677 C CA . VAL A 1 840 ? 3.539 -4.495 -28.735 1.00 76.50 840 VAL A CA 1
ATOM 6678 C C . VAL A 1 840 ? 4.752 -3.593 -28.964 1.00 76.50 840 VAL A C 1
ATOM 6680 O O . VAL A 1 840 ? 5.770 -3.755 -28.294 1.00 76.50 840 VAL A O 1
ATOM 6683 N N . HIS A 1 841 ? 4.654 -2.634 -29.886 1.00 69.94 841 HIS A N 1
ATOM 6684 C CA . HIS A 1 841 ? 5.764 -1.746 -30.235 1.00 69.94 841 HIS A CA 1
ATOM 6685 C C . HIS A 1 841 ? 6.070 -0.701 -29.157 1.00 69.94 841 HIS A C 1
ATOM 6687 O O . HIS A 1 841 ? 7.210 -0.258 -29.049 1.00 69.94 841 HIS A O 1
ATOM 6693 N N . THR A 1 842 ? 5.076 -0.353 -28.340 1.00 69.69 842 THR A N 1
ATOM 6694 C CA . THR A 1 842 ? 5.180 0.603 -27.227 1.00 69.69 842 THR A CA 1
ATOM 6695 C C . THR A 1 842 ? 5.211 -0.089 -25.860 1.00 69.69 842 THR A C 1
ATOM 6697 O O . THR A 1 842 ? 5.149 0.574 -24.830 1.00 69.69 842 THR A O 1
ATOM 6700 N N . SER A 1 843 ? 5.245 -1.425 -25.836 1.00 76.75 843 SER A N 1
ATOM 6701 C CA . SER A 1 843 ? 5.155 -2.235 -24.622 1.00 76.75 843 SER A CA 1
ATOM 6702 C C . SER A 1 843 ? 6.521 -2.430 -23.962 1.00 76.75 843 SER A C 1
ATOM 6704 O O . SER A 1 843 ? 7.502 -2.783 -24.621 1.00 76.75 843 SER A O 1
ATOM 6706 N N . ASN A 1 844 ? 6.556 -2.312 -22.632 1.00 83.25 844 ASN A N 1
ATOM 6707 C CA . ASN A 1 844 ? 7.720 -2.668 -21.813 1.00 83.25 844 ASN A CA 1
ATOM 6708 C C . ASN A 1 844 ? 7.739 -4.155 -21.429 1.00 83.25 844 ASN A C 1
ATOM 6710 O O . ASN A 1 844 ? 8.696 -4.645 -20.833 1.00 83.25 844 ASN A O 1
ATOM 6714 N N . LEU A 1 845 ? 6.712 -4.920 -21.799 1.00 85.75 845 LEU A N 1
ATOM 6715 C CA . LEU A 1 845 ? 6.625 -6.344 -21.499 1.00 85.75 845 LEU A CA 1
ATOM 6716 C C . LEU A 1 845 ? 7.848 -7.168 -21.969 1.00 85.75 845 LEU A C 1
ATOM 6718 O O . LEU A 1 845 ? 8.286 -8.040 -21.213 1.00 85.75 845 LEU A O 1
ATOM 6722 N N . PRO A 1 846 ? 8.452 -6.929 -23.156 1.00 85.25 846 PRO A N 1
ATOM 6723 C CA . PRO A 1 846 ? 9.616 -7.695 -23.599 1.00 85.25 846 PRO A CA 1
ATOM 6724 C C . PRO A 1 846 ? 10.844 -7.575 -22.686 1.00 85.25 846 PRO A C 1
ATOM 6726 O O . PRO A 1 846 ? 11.649 -8.502 -22.667 1.00 85.25 846 PRO A O 1
ATOM 6729 N N . SER A 1 847 ? 11.020 -6.460 -21.964 1.00 84.31 847 SER A N 1
ATOM 6730 C CA . SER A 1 847 ? 12.191 -6.246 -21.097 1.00 84.31 847 SER A CA 1
ATOM 6731 C C . SER A 1 847 ? 12.046 -6.905 -19.725 1.00 84.31 847 SER A C 1
ATOM 6733 O O . SER A 1 847 ? 13.051 -7.246 -19.105 1.00 84.31 847 SER A O 1
ATOM 6735 N N . VAL A 1 848 ? 10.811 -7.132 -19.269 1.00 86.38 848 VAL A N 1
ATOM 6736 C CA . VAL A 1 848 ? 10.520 -7.760 -17.969 1.00 86.38 848 VAL A CA 1
ATOM 6737 C C . VAL A 1 848 ? 10.253 -9.264 -18.066 1.00 86.38 848 VAL A C 1
ATOM 6739 O O . VAL A 1 848 ? 10.268 -9.960 -17.050 1.00 86.38 848 VAL A O 1
ATOM 6742 N N . LEU A 1 849 ? 10.010 -9.794 -19.270 1.00 88.12 849 LEU A N 1
ATOM 6743 C CA . LEU A 1 849 ? 9.852 -11.231 -19.491 1.00 88.12 849 LEU A CA 1
ATOM 6744 C C . LEU A 1 849 ? 11.206 -11.966 -19.462 1.00 88.12 849 LEU A C 1
ATOM 6746 O O . LEU A 1 849 ? 12.208 -11.464 -19.972 1.00 88.12 849 LEU A O 1
ATOM 6750 N N . PRO A 1 850 ? 11.254 -13.198 -18.924 1.00 84.38 850 PRO A N 1
ATOM 6751 C CA . PRO A 1 850 ? 12.475 -13.991 -18.929 1.00 84.38 850 PRO A CA 1
ATOM 6752 C C . PRO A 1 850 ? 12.856 -14.391 -20.364 1.00 84.38 850 PRO A C 1
ATOM 6754 O O . PRO A 1 850 ? 12.031 -14.921 -21.110 1.00 84.38 850 PRO A O 1
ATOM 6757 N N . ASN A 1 851 ? 14.125 -14.191 -20.735 1.00 82.50 851 ASN A N 1
ATOM 6758 C CA . ASN A 1 851 ? 14.651 -14.605 -22.038 1.00 82.50 851 ASN A CA 1
ATOM 6759 C C . ASN A 1 851 ? 14.789 -16.137 -22.095 1.00 82.50 851 ASN A C 1
ATOM 6761 O O . ASN A 1 851 ? 15.772 -16.706 -21.615 1.00 82.50 851 ASN A O 1
ATOM 6765 N N . LEU A 1 852 ? 13.768 -16.804 -22.633 1.00 84.69 852 LEU A N 1
ATOM 6766 C CA . LEU A 1 852 ? 13.652 -18.259 -22.672 1.00 84.69 852 LEU A CA 1
ATOM 6767 C C . LEU A 1 852 ? 13.463 -18.765 -24.110 1.00 84.69 852 LEU A C 1
ATOM 6769 O O . LEU A 1 852 ? 12.939 -18.035 -24.953 1.00 84.69 852 LEU A O 1
ATOM 6773 N N . PRO A 1 853 ? 13.865 -20.014 -24.411 1.00 80.12 853 PRO A N 1
ATOM 6774 C CA . PRO A 1 853 ? 13.702 -20.575 -25.748 1.00 80.12 853 PRO A CA 1
ATOM 6775 C C . PRO A 1 853 ? 12.223 -20.688 -26.153 1.00 80.12 853 PRO A C 1
ATOM 6777 O O . PRO A 1 853 ? 11.340 -20.850 -25.312 1.00 80.12 853 PRO A O 1
ATOM 6780 N N . SER A 1 854 ? 11.949 -20.676 -27.460 1.00 76.88 854 SER A N 1
ATOM 6781 C CA . SER A 1 854 ? 10.586 -20.643 -28.019 1.00 76.88 854 SER A CA 1
ATOM 6782 C C . SER A 1 854 ? 9.716 -21.869 -27.705 1.00 76.88 854 SER A C 1
ATOM 6784 O O . SER A 1 854 ? 8.500 -21.810 -27.860 1.00 76.88 854 SER A O 1
ATOM 6786 N N . ASN A 1 855 ? 10.307 -22.981 -27.254 1.00 85.06 855 ASN A N 1
ATOM 6787 C CA . ASN A 1 855 ? 9.583 -24.194 -26.858 1.00 85.06 855 ASN A CA 1
ATOM 6788 C C . ASN A 1 855 ? 9.017 -24.139 -25.423 1.00 85.06 855 ASN A C 1
ATOM 6790 O O . ASN A 1 855 ? 8.333 -25.081 -24.998 1.00 85.06 855 ASN A O 1
ATOM 6794 N N . VAL A 1 856 ? 9.315 -23.072 -24.673 1.00 92.25 856 VAL A N 1
ATOM 6795 C CA . VAL A 1 856 ? 8.777 -22.839 -23.332 1.00 92.25 856 VAL A CA 1
ATOM 6796 C C . VAL A 1 856 ? 7.311 -22.419 -23.407 1.00 92.25 856 VAL A C 1
ATOM 6798 O O . VAL A 1 856 ? 6.920 -21.579 -24.214 1.00 92.25 856 VAL A O 1
ATOM 6801 N N . ARG A 1 857 ? 6.497 -23.008 -22.529 1.00 93.75 857 ARG A N 1
ATOM 6802 C CA . ARG A 1 857 ? 5.070 -22.725 -22.374 1.00 93.75 857 ARG A CA 1
ATOM 6803 C C . ARG A 1 857 ? 4.834 -21.935 -21.091 1.00 93.75 857 ARG A C 1
ATOM 6805 O O . ARG A 1 857 ? 5.357 -22.293 -20.036 1.00 93.75 857 ARG A O 1
ATOM 6812 N N . PHE A 1 858 ? 4.047 -20.871 -21.172 1.00 95.75 858 PHE A N 1
ATOM 6813 C CA . PHE A 1 858 ? 3.774 -19.952 -20.075 1.00 95.75 858 PHE A CA 1
ATOM 6814 C C . PHE A 1 858 ? 2.397 -20.203 -19.467 1.00 95.75 858 PHE A C 1
ATOM 6816 O O . PHE A 1 858 ? 1.375 -20.177 -20.148 1.00 95.75 858 PHE A O 1
ATOM 6823 N N . VAL A 1 859 ? 2.377 -20.407 -18.155 1.00 97.19 859 VAL A N 1
ATOM 6824 C CA . VAL A 1 859 ? 1.171 -20.405 -17.329 1.00 97.19 859 VAL A CA 1
ATOM 6825 C C . VAL A 1 859 ? 1.152 -19.076 -16.584 1.00 97.19 859 VAL A C 1
ATOM 6827 O O . VAL A 1 859 ? 2.095 -18.777 -15.861 1.00 97.19 859 VAL A O 1
ATOM 6830 N N . GLY A 1 860 ? 0.119 -18.263 -16.771 1.00 97.00 860 GLY A N 1
ATOM 6831 C CA . GLY A 1 860 ? -0.007 -16.944 -16.157 1.00 97.00 860 GLY A CA 1
ATOM 6832 C C . GLY A 1 860 ? -0.940 -16.953 -14.952 1.00 97.00 860 GLY A C 1
ATOM 6833 O O . GLY A 1 860 ? -2.034 -17.516 -15.015 1.00 97.00 860 GLY A O 1
ATOM 6834 N N . VAL A 1 861 ? -0.536 -16.288 -13.870 1.00 96.94 861 VAL A N 1
ATOM 6835 C CA . VAL A 1 861 ? -1.428 -15.886 -12.769 1.00 96.94 861 VAL A CA 1
ATOM 6836 C C . VAL A 1 861 ? -1.386 -14.369 -12.607 1.00 96.94 861 VAL A C 1
ATOM 6838 O O . VAL A 1 861 ? -0.325 -13.755 -12.740 1.00 96.94 861 VAL A O 1
ATOM 6841 N N . PHE A 1 862 ? -2.544 -13.766 -12.325 1.00 93.88 862 PHE A N 1
ATOM 6842 C CA . PHE A 1 862 ? -2.739 -12.318 -12.438 1.00 93.88 862 PHE A CA 1
ATOM 6843 C C . PHE A 1 862 ? -3.420 -11.713 -11.203 1.00 93.88 862 PHE A C 1
ATOM 6845 O O . PHE A 1 862 ? -4.345 -12.299 -10.621 1.00 93.88 862 PHE A O 1
ATOM 6852 N N . GLY A 1 863 ? -2.995 -10.498 -10.845 1.00 87.81 863 GLY A N 1
ATOM 6853 C CA . GLY A 1 863 ? -3.581 -9.672 -9.785 1.00 87.81 863 GLY A CA 1
ATOM 6854 C C . GLY A 1 863 ? -2.736 -9.602 -8.509 1.00 87.81 863 GLY A C 1
ATOM 6855 O O . GLY A 1 863 ? -1.681 -10.216 -8.405 1.00 87.81 863 GLY A O 1
ATOM 6856 N N . PHE A 1 864 ? -3.193 -8.832 -7.517 1.00 87.94 864 PHE A N 1
ATOM 6857 C CA . PHE A 1 864 ? -2.427 -8.591 -6.286 1.00 87.94 864 PHE A CA 1
ATOM 6858 C C . PHE A 1 864 ? -2.122 -9.859 -5.482 1.00 87.94 864 PHE A C 1
ATOM 6860 O O . PHE A 1 864 ? -2.956 -10.756 -5.365 1.00 87.94 864 PHE A O 1
ATOM 6867 N N . ILE A 1 865 ? -0.953 -9.887 -4.845 1.00 88.31 865 ILE A N 1
ATOM 6868 C CA . ILE A 1 865 ? -0.519 -10.976 -3.970 1.00 88.31 865 ILE A CA 1
ATOM 6869 C C . ILE A 1 865 ? -1.369 -10.987 -2.696 1.00 88.31 865 ILE A C 1
ATOM 6871 O O . ILE A 1 865 ? -1.302 -10.072 -1.877 1.00 88.31 865 ILE A O 1
ATOM 6875 N N . GLY A 1 866 ? -2.146 -12.053 -2.504 1.00 87.19 866 GLY A N 1
ATOM 6876 C CA . GLY A 1 866 ? -2.914 -12.278 -1.283 1.00 87.19 866 GLY A CA 1
ATOM 6877 C C . GLY A 1 866 ? -3.414 -13.722 -1.162 1.00 87.19 866 GLY A C 1
ATOM 6878 O O . GLY A 1 866 ? -3.653 -14.355 -2.193 1.00 87.19 866 GLY A O 1
ATOM 6879 N N . PRO A 1 867 ? -3.608 -14.251 0.065 1.00 85.56 867 PRO A N 1
ATOM 6880 C CA . PRO A 1 867 ? -4.018 -15.643 0.290 1.00 85.56 867 PRO A CA 1
ATOM 6881 C C . PRO A 1 867 ? -5.284 -16.057 -0.466 1.00 85.56 867 PRO A C 1
ATOM 6883 O O . PRO A 1 867 ? -5.389 -17.177 -0.951 1.00 85.56 867 PRO A O 1
ATOM 6886 N N . GLN A 1 868 ? -6.231 -15.132 -0.630 1.00 85.81 868 GLN A N 1
ATOM 6887 C CA . GLN A 1 868 ? -7.477 -15.339 -1.365 1.00 85.81 868 GLN A CA 1
ATOM 6888 C C . GLN A 1 868 ? -7.277 -15.661 -2.852 1.00 85.81 868 GLN A C 1
ATOM 6890 O O . GLN A 1 868 ? -8.183 -16.203 -3.477 1.00 85.81 868 GLN A O 1
ATOM 6895 N N . LYS A 1 869 ? -6.117 -15.324 -3.429 1.00 90.69 869 LYS A N 1
ATOM 6896 C CA . LYS A 1 869 ? -5.804 -15.586 -4.838 1.00 90.69 869 LYS A CA 1
ATOM 6897 C C . LYS A 1 869 ? -5.262 -16.993 -5.086 1.00 90.69 869 LYS A C 1
ATOM 6899 O O . LYS A 1 869 ? -5.249 -17.407 -6.237 1.00 90.69 869 LYS A O 1
ATOM 6904 N N . GLY A 1 870 ? -4.848 -17.707 -4.034 1.00 92.06 870 GLY A N 1
ATOM 6905 C CA . GLY A 1 870 ? -4.446 -19.118 -4.075 1.00 92.06 870 GLY A CA 1
ATOM 6906 C C . GLY A 1 870 ? -3.277 -19.445 -5.012 1.00 92.06 870 GLY A C 1
ATOM 6907 O O . GLY A 1 870 ? -3.228 -20.531 -5.592 1.00 92.06 870 GLY A O 1
ATOM 6908 N N . PHE A 1 871 ? -2.327 -18.517 -5.185 1.00 95.25 871 PHE A N 1
ATOM 6909 C CA . PHE A 1 871 ? -1.170 -18.683 -6.079 1.00 95.25 871 PHE A CA 1
ATOM 6910 C C . PHE A 1 871 ? -0.268 -19.872 -5.710 1.00 95.25 871 PHE A C 1
ATOM 6912 O O . PHE A 1 871 ? 0.404 -20.434 -6.572 1.00 95.25 871 PHE A O 1
ATOM 6919 N N . ASP A 1 872 ? -0.302 -20.313 -4.456 1.00 95.50 872 ASP A N 1
ATOM 6920 C CA . ASP A 1 872 ? 0.312 -21.553 -3.987 1.00 95.50 872 ASP A CA 1
ATOM 6921 C C . ASP A 1 872 ? -0.188 -22.789 -4.751 1.00 95.50 872 ASP A C 1
ATOM 6923 O O . ASP A 1 872 ? 0.611 -23.669 -5.072 1.00 95.50 872 ASP A O 1
ATOM 6927 N N . THR A 1 873 ? -1.466 -22.822 -5.144 1.00 96.56 873 THR A N 1
ATOM 6928 C CA . THR A 1 873 ? -2.035 -23.913 -5.955 1.00 96.56 873 THR A CA 1
ATOM 6929 C C . THR A 1 873 ? -1.402 -23.965 -7.348 1.00 96.56 873 THR A C 1
ATOM 6931 O O . THR A 1 873 ? -1.068 -25.046 -7.830 1.00 96.56 873 THR A O 1
ATOM 6934 N N . ALA A 1 874 ? -1.169 -22.811 -7.985 1.00 96.94 874 ALA A N 1
ATOM 6935 C CA . ALA A 1 874 ? -0.515 -22.746 -9.295 1.00 96.94 874 ALA A CA 1
ATOM 6936 C C . ALA A 1 874 ? 0.970 -23.143 -9.223 1.00 96.94 874 ALA A C 1
ATOM 6938 O O . ALA A 1 874 ? 1.454 -23.890 -10.075 1.00 96.94 874 ALA A O 1
ATOM 6939 N N . ILE A 1 875 ? 1.683 -22.713 -8.173 1.00 97.62 875 ILE A N 1
ATOM 6940 C CA . ILE A 1 875 ? 3.079 -23.117 -7.928 1.00 97.62 875 ILE A CA 1
ATOM 6941 C C . ILE A 1 875 ? 3.173 -24.635 -7.725 1.00 97.62 875 ILE A C 1
ATOM 6943 O O . ILE A 1 875 ? 4.052 -25.283 -8.293 1.00 97.62 875 ILE A O 1
ATOM 6947 N N . LEU A 1 876 ? 2.261 -25.224 -6.946 1.00 97.56 876 LEU A N 1
ATOM 6948 C CA . LEU A 1 876 ? 2.224 -26.671 -6.725 1.00 97.56 876 LEU A CA 1
ATOM 6949 C C . LEU A 1 876 ? 1.859 -27.446 -7.995 1.00 97.56 876 LEU A C 1
ATOM 6951 O O . LEU A 1 876 ? 2.441 -28.502 -8.241 1.00 97.56 876 LEU A O 1
ATOM 6955 N N . ALA A 1 877 ? 0.958 -26.921 -8.830 1.00 97.69 877 ALA A N 1
ATOM 6956 C CA . ALA A 1 877 ? 0.588 -27.547 -10.098 1.00 97.69 877 ALA A CA 1
ATOM 6957 C C . ALA A 1 877 ? 1.788 -27.640 -11.051 1.00 97.69 877 ALA A C 1
ATOM 6959 O O . ALA A 1 877 ? 1.972 -28.659 -11.715 1.00 97.69 877 ALA A O 1
ATOM 6960 N N . LEU A 1 878 ? 2.671 -26.633 -11.048 1.00 97.50 878 LEU A N 1
ATOM 6961 C CA . LEU A 1 878 ? 3.877 -26.603 -11.882 1.00 97.50 878 LEU A CA 1
ATOM 6962 C C . LEU A 1 878 ? 4.808 -27.806 -11.654 1.00 97.50 878 LEU A C 1
ATOM 6964 O O . LEU A 1 878 ? 5.469 -28.255 -12.588 1.00 97.50 878 LEU A O 1
ATOM 6968 N N . LYS A 1 879 ? 4.819 -28.382 -10.443 1.00 95.25 879 LYS A N 1
ATOM 6969 C CA . LYS A 1 879 ? 5.574 -29.608 -10.117 1.00 95.25 879 LYS A CA 1
ATOM 6970 C C . LYS A 1 879 ? 5.134 -30.814 -10.957 1.00 95.25 879 LYS A C 1
ATOM 6972 O O . LYS A 1 879 ? 5.927 -31.720 -11.192 1.00 95.25 879 LYS A O 1
ATOM 6977 N N . HIS A 1 880 ? 3.874 -30.829 -11.375 1.00 96.31 880 HIS A N 1
ATOM 6978 C CA . HIS A 1 880 ? 3.268 -31.904 -12.155 1.00 96.31 880 HIS A CA 1
ATOM 6979 C C . HIS A 1 880 ? 3.245 -31.596 -13.661 1.00 96.31 880 HIS A C 1
ATOM 6981 O O . HIS A 1 880 ? 2.783 -32.425 -14.442 1.00 96.31 880 HIS A O 1
ATOM 6987 N N . LEU A 1 881 ? 3.759 -30.431 -14.075 1.00 96.94 881 LEU A N 1
ATOM 6988 C CA . LEU A 1 881 ? 3.894 -30.039 -15.475 1.00 96.94 881 LEU A CA 1
ATOM 6989 C C . LEU A 1 881 ? 5.324 -30.305 -15.994 1.00 96.94 881 LEU A C 1
ATOM 6991 O O . LEU A 1 881 ? 6.287 -30.097 -15.241 1.00 96.94 881 LEU A O 1
ATOM 6995 N N . PRO A 1 882 ? 5.487 -30.691 -17.277 1.00 96.50 882 PRO A N 1
ATOM 6996 C CA . PRO A 1 882 ? 6.782 -30.897 -17.926 1.00 96.50 882 PRO A CA 1
ATOM 6997 C C . PRO A 1 882 ? 7.733 -29.710 -17.762 1.00 96.50 882 PRO A C 1
ATOM 6999 O O . PRO A 1 882 ? 7.287 -28.574 -17.614 1.00 96.50 882 PRO A O 1
ATOM 7002 N N . GLU A 1 883 ? 9.045 -29.956 -17.816 1.00 94.25 883 GLU A N 1
ATOM 7003 C CA . GLU A 1 883 ? 10.069 -28.945 -17.504 1.00 94.25 883 GLU A CA 1
ATOM 7004 C C . GLU A 1 883 ? 9.982 -27.671 -18.350 1.00 94.25 883 GLU A C 1
ATOM 7006 O O . GLU A 1 883 ? 10.307 -26.598 -17.850 1.00 94.25 883 GLU A O 1
ATOM 7011 N N . ASN A 1 884 ? 9.477 -27.764 -19.583 1.00 94.81 884 ASN A N 1
ATOM 7012 C CA . ASN A 1 884 ? 9.297 -26.615 -20.466 1.00 94.81 884 ASN A CA 1
ATOM 7013 C C . ASN A 1 884 ? 8.103 -25.717 -20.090 1.00 94.81 884 ASN A C 1
ATOM 7015 O O . ASN A 1 884 ? 7.889 -24.713 -20.760 1.00 94.81 884 ASN A O 1
ATOM 7019 N N . TYR A 1 885 ? 7.326 -26.033 -19.049 1.00 96.94 885 TYR A N 1
ATOM 7020 C CA . TYR A 1 885 ? 6.292 -25.138 -18.521 1.00 96.94 885 TYR A CA 1
ATOM 7021 C C . TYR A 1 885 ? 6.869 -24.231 -17.436 1.00 96.94 885 TYR A C 1
ATOM 7023 O O . TYR A 1 885 ? 7.455 -24.712 -16.459 1.00 96.94 885 TYR A O 1
ATOM 7031 N N . HIS A 1 886 ? 6.650 -22.929 -17.586 1.00 97.75 886 HIS A N 1
ATOM 7032 C CA . HIS A 1 886 ? 7.053 -21.893 -16.643 1.00 97.75 886 HIS A CA 1
ATOM 7033 C C . HIS A 1 886 ? 5.827 -21.105 -16.167 1.00 97.75 886 HIS A C 1
ATOM 7035 O O . HIS A 1 886 ? 4.900 -20.853 -16.934 1.00 97.75 886 HIS A O 1
ATOM 7041 N N . LEU A 1 887 ? 5.826 -20.718 -14.895 1.00 97.88 887 LEU A N 1
ATOM 7042 C CA . LEU A 1 887 ? 4.788 -19.906 -14.270 1.00 97.88 887 LEU A CA 1
ATOM 7043 C C . LEU A 1 887 ? 5.223 -18.438 -14.268 1.00 97.88 887 LEU A C 1
ATOM 7045 O O . LEU A 1 887 ? 6.250 -18.104 -13.676 1.00 97.88 887 LEU A O 1
ATOM 7049 N N . LEU A 1 888 ? 4.433 -17.575 -14.901 1.00 97.12 888 LEU A N 1
ATOM 7050 C CA . LEU A 1 888 ? 4.589 -16.125 -14.876 1.00 97.12 888 LEU A CA 1
ATOM 7051 C C . LEU A 1 888 ? 3.614 -15.530 -13.861 1.00 97.12 888 LEU A C 1
ATOM 7053 O O . LEU A 1 888 ? 2.399 -15.714 -13.962 1.00 97.12 888 LEU A O 1
ATOM 7057 N N . MET A 1 889 ? 4.150 -14.822 -12.870 1.00 96.25 889 MET A N 1
ATOM 7058 C CA . MET A 1 889 ? 3.365 -14.181 -11.821 1.00 96.25 889 MET A CA 1
ATOM 7059 C C . MET A 1 889 ? 3.348 -12.666 -12.034 1.00 96.25 889 MET A C 1
ATOM 7061 O O . MET A 1 889 ? 4.224 -11.947 -11.543 1.00 96.25 889 MET A O 1
ATOM 7065 N N . PHE A 1 890 ? 2.330 -12.188 -12.753 1.00 93.50 890 PHE A N 1
ATOM 7066 C CA . PHE A 1 890 ? 2.033 -10.762 -12.927 1.00 93.50 890 PHE A CA 1
ATOM 7067 C C . PHE A 1 890 ? 1.240 -10.265 -11.717 1.00 93.50 890 PHE A C 1
ATOM 7069 O O . PHE A 1 890 ? 0.025 -10.044 -11.757 1.00 93.50 890 PHE A O 1
ATOM 7076 N N . SER A 1 891 ? 1.943 -10.208 -10.589 1.00 86.69 891 SER A N 1
ATOM 7077 C CA . SER A 1 891 ? 1.368 -9.955 -9.276 1.00 86.69 891 SER A CA 1
ATOM 7078 C C . SER A 1 891 ? 2.304 -9.118 -8.416 1.00 86.69 891 SER A C 1
ATOM 7080 O O . SER A 1 891 ? 3.456 -9.501 -8.214 1.00 86.69 891 SER A O 1
ATOM 7082 N N . GLY A 1 892 ? 1.793 -8.025 -7.849 1.00 83.31 892 GLY A N 1
ATOM 7083 C CA . GLY A 1 892 ? 2.491 -7.220 -6.846 1.00 83.31 892 GLY A CA 1
ATOM 7084 C C . GLY A 1 892 ? 1.781 -7.204 -5.499 1.00 83.31 892 GLY A C 1
ATOM 7085 O O . GLY A 1 892 ? 0.603 -7.555 -5.386 1.00 83.31 892 GLY A O 1
ATOM 7086 N N . VAL A 1 893 ? 2.502 -6.789 -4.461 1.00 82.19 893 VAL A N 1
ATOM 7087 C CA . VAL A 1 893 ? 1.898 -6.471 -3.163 1.00 82.19 893 VAL A CA 1
ATOM 7088 C C . VAL A 1 893 ? 1.038 -5.218 -3.333 1.00 82.19 893 VAL A C 1
ATOM 7090 O O . VAL A 1 893 ? 1.480 -4.240 -3.925 1.00 82.19 893 VAL A O 1
ATOM 7093 N N . HIS A 1 894 ? -0.199 -5.245 -2.838 1.00 74.81 894 HIS A N 1
ATOM 7094 C CA . HIS A 1 894 ? -1.086 -4.088 -2.939 1.00 74.81 894 HIS A CA 1
ATOM 7095 C C . HIS A 1 894 ? -0.533 -2.927 -2.091 1.00 74.81 894 HIS A C 1
ATOM 7097 O O . HIS A 1 894 ? -0.260 -3.111 -0.907 1.00 74.81 894 HIS A O 1
ATOM 7103 N N . GLU A 1 895 ? -0.464 -1.713 -2.642 1.00 69.00 895 GLU A N 1
ATOM 7104 C CA . GLU A 1 895 ? 0.117 -0.522 -1.986 1.00 69.00 895 GLU A CA 1
ATOM 7105 C C . GLU A 1 895 ? -0.509 -0.211 -0.618 1.00 69.00 895 GLU A C 1
ATOM 7107 O O . GLU A 1 895 ? 0.195 -0.048 0.368 1.00 69.00 895 GLU A O 1
ATOM 7112 N N . ALA A 1 896 ? -1.839 -0.293 -0.503 1.00 61.47 896 ALA A N 1
ATOM 7113 C CA . ALA A 1 896 ? -2.553 -0.181 0.775 1.00 61.47 896 ALA A CA 1
ATOM 7114 C C . ALA A 1 896 ? -2.133 -1.190 1.872 1.00 61.47 896 ALA A C 1
ATOM 7116 O O . ALA A 1 896 ? -2.517 -1.018 3.032 1.00 61.47 896 ALA A O 1
ATOM 7117 N N . THR A 1 897 ? -1.387 -2.247 1.537 1.00 63.53 897 THR A N 1
ATOM 7118 C CA . THR A 1 897 ? -0.815 -3.207 2.501 1.00 63.53 897 THR A CA 1
ATOM 7119 C C . THR A 1 897 ? 0.651 -2.935 2.830 1.00 63.53 897 THR A C 1
ATOM 7121 O O . THR A 1 897 ? 1.154 -3.511 3.787 1.00 63.53 897 THR A O 1
ATOM 7124 N N . LEU A 1 898 ? 1.316 -2.037 2.097 1.00 65.62 898 LEU A N 1
ATOM 7125 C CA . LEU A 1 898 ? 2.679 -1.611 2.392 1.00 65.62 898 LEU A CA 1
ATOM 7126 C C . LEU A 1 898 ? 2.684 -0.735 3.650 1.00 65.62 898 LEU A C 1
ATOM 7128 O O . LEU A 1 898 ? 1.797 0.101 3.856 1.00 65.62 898 LEU A O 1
ATOM 7132 N N . ARG A 1 899 ? 3.671 -0.940 4.521 1.00 58.91 899 ARG A N 1
ATOM 7133 C CA . ARG A 1 899 ? 3.946 -0.085 5.680 1.00 58.91 899 ARG A CA 1
ATOM 7134 C C . ARG A 1 899 ? 5.425 0.280 5.685 1.00 58.91 899 ARG A C 1
ATOM 7136 O O . ARG A 1 899 ? 6.268 -0.493 5.237 1.00 58.91 899 ARG A O 1
ATOM 7143 N N . VAL A 1 900 ? 5.741 1.472 6.187 1.00 50.09 900 VAL A N 1
ATOM 7144 C CA . VAL A 1 900 ? 7.129 1.939 6.302 1.00 50.09 900 VAL A CA 1
ATOM 7145 C C . VAL A 1 900 ? 7.898 0.996 7.230 1.00 50.09 900 VAL A C 1
ATOM 7147 O O . VAL A 1 900 ? 7.502 0.802 8.379 1.00 50.09 900 VAL A O 1
ATOM 7150 N N . GLY A 1 901 ? 8.988 0.414 6.725 1.00 50.44 901 GLY A N 1
ATOM 7151 C CA . GLY A 1 901 ? 9.809 -0.559 7.450 1.00 50.44 901 GLY A CA 1
ATOM 7152 C C . GLY A 1 901 ? 9.362 -2.021 7.318 1.00 50.44 901 GLY A C 1
ATOM 7153 O O . GLY A 1 901 ? 10.008 -2.889 7.907 1.00 50.44 901 GLY A O 1
ATOM 7154 N N . ASP A 1 902 ? 8.307 -2.317 6.549 1.00 57.81 902 ASP A N 1
ATOM 7155 C CA . ASP A 1 902 ? 7.961 -3.701 6.215 1.00 57.81 902 ASP A CA 1
ATOM 7156 C C . ASP A 1 902 ? 9.026 -4.318 5.296 1.00 57.81 902 ASP A C 1
ATOM 7158 O O . ASP A 1 902 ? 9.418 -3.741 4.282 1.00 57.81 902 ASP A O 1
ATOM 7162 N N . GLY A 1 903 ? 9.472 -5.528 5.641 1.00 73.06 903 GLY A N 1
ATOM 7163 C CA . GLY A 1 903 ? 10.255 -6.384 4.751 1.00 73.06 903 GLY A CA 1
ATOM 7164 C C . GLY A 1 903 ? 9.363 -7.183 3.791 1.00 73.06 903 GLY A C 1
ATOM 7165 O O . GLY A 1 903 ? 8.316 -6.730 3.332 1.00 73.06 903 GLY A O 1
ATOM 7166 N N . VAL A 1 904 ? 9.746 -8.428 3.499 1.00 77.94 904 VAL A N 1
ATOM 7167 C CA . VAL A 1 904 ? 8.941 -9.311 2.639 1.00 77.94 904 VAL A CA 1
ATOM 7168 C C . VAL A 1 904 ? 7.598 -9.636 3.307 1.00 77.94 904 VAL A C 1
ATOM 7170 O O . VAL A 1 904 ? 7.564 -10.217 4.393 1.00 77.94 904 VAL A O 1
ATOM 7173 N N . GLN A 1 905 ? 6.489 -9.322 2.628 1.00 81.69 905 GLN A N 1
ATOM 7174 C CA . GLN A 1 905 ? 5.135 -9.616 3.111 1.00 81.69 905 GLN A CA 1
ATOM 7175 C C . GLN A 1 905 ? 4.943 -11.112 3.437 1.00 81.69 905 GLN A C 1
ATOM 7177 O O . GLN A 1 905 ? 5.418 -11.961 2.677 1.00 81.69 905 GLN A O 1
ATOM 7182 N N . PRO A 1 906 ? 4.189 -11.485 4.494 1.00 84.00 906 PRO A N 1
ATOM 7183 C CA . PRO A 1 906 ? 4.114 -12.871 4.969 1.00 84.00 906 PRO A CA 1
ATOM 7184 C C . PRO A 1 906 ? 3.665 -13.899 3.921 1.00 84.00 906 PRO A C 1
ATOM 7186 O O . PRO A 1 906 ? 4.257 -14.974 3.820 1.00 84.00 906 PRO A O 1
ATOM 7189 N N . TYR A 1 907 ? 2.643 -13.578 3.118 1.00 87.75 907 TYR A N 1
ATOM 7190 C CA . TYR A 1 907 ? 2.165 -14.492 2.073 1.00 87.75 907 TYR A CA 1
ATOM 7191 C C . TYR A 1 907 ? 3.156 -14.588 0.905 1.00 87.75 907 TYR A C 1
ATOM 7193 O O . TYR A 1 907 ? 3.430 -15.685 0.432 1.00 87.75 907 TYR A O 1
ATOM 7201 N N . LEU A 1 908 ? 3.787 -13.480 0.497 1.00 91.38 908 LEU A N 1
ATOM 7202 C CA . LEU A 1 908 ? 4.867 -13.516 -0.496 1.00 91.38 908 LEU A CA 1
ATOM 7203 C C . LEU A 1 908 ? 6.047 -14.368 0.002 1.00 91.38 908 LEU A C 1
ATOM 7205 O O . LEU A 1 908 ? 6.539 -15.224 -0.728 1.00 91.38 908 LEU A O 1
ATOM 7209 N N . ALA A 1 909 ? 6.444 -14.217 1.268 1.00 90.81 909 ALA A N 1
ATOM 7210 C CA . ALA A 1 909 ? 7.478 -15.046 1.881 1.00 90.81 909 ALA A CA 1
ATOM 7211 C C . ALA A 1 909 ? 7.099 -16.540 1.880 1.00 90.81 909 ALA A C 1
ATOM 7213 O O . ALA A 1 909 ? 7.961 -17.396 1.679 1.00 90.81 909 ALA A O 1
ATOM 7214 N N . GLN A 1 910 ? 5.818 -16.870 2.073 1.00 93.31 910 GLN A N 1
ATOM 7215 C CA . GLN A 1 910 ? 5.314 -18.240 1.952 1.00 93.31 910 GLN A CA 1
ATOM 7216 C C . GLN A 1 910 ? 5.436 -18.769 0.516 1.00 93.31 910 GLN A C 1
ATOM 7218 O O . GLN A 1 910 ? 5.905 -19.894 0.338 1.00 93.31 910 GLN A O 1
ATOM 7223 N N . LEU A 1 911 ? 5.061 -17.977 -0.494 1.00 94.94 911 LEU A N 1
ATOM 7224 C CA . LEU A 1 911 ? 5.195 -18.354 -1.906 1.00 94.94 911 LEU A CA 1
ATOM 7225 C C . LEU A 1 911 ? 6.667 -18.568 -2.285 1.00 94.94 911 LEU A C 1
ATOM 7227 O O . LEU A 1 911 ? 6.994 -19.599 -2.864 1.00 94.94 911 LEU A O 1
ATOM 7231 N N . ILE A 1 912 ? 7.570 -17.669 -1.877 1.00 95.19 912 ILE A N 1
ATOM 7232 C CA . ILE A 1 912 ? 9.020 -17.811 -2.100 1.00 95.19 912 ILE A CA 1
ATOM 7233 C C . ILE A 1 912 ? 9.532 -19.115 -1.479 1.00 95.19 912 ILE A C 1
ATOM 7235 O O . ILE A 1 912 ? 10.166 -19.919 -2.160 1.00 95.19 912 ILE A O 1
ATOM 7239 N N . ARG A 1 913 ? 9.190 -19.392 -0.212 1.00 95.44 913 ARG A N 1
ATOM 7240 C CA . ARG A 1 913 ? 9.571 -20.651 0.455 1.00 95.44 913 ARG A CA 1
ATOM 7241 C C . ARG A 1 913 ? 9.027 -21.879 -0.269 1.00 95.44 913 ARG A C 1
ATOM 7243 O O . ARG A 1 913 ? 9.696 -22.908 -0.291 1.00 95.44 913 ARG A O 1
ATOM 7250 N N . LEU A 1 914 ? 7.825 -21.797 -0.835 1.00 95.75 914 LEU A N 1
ATOM 7251 C CA . LEU A 1 914 ? 7.220 -22.886 -1.598 1.00 95.75 914 LEU A CA 1
ATOM 7252 C C . LEU A 1 914 ? 7.999 -23.153 -2.897 1.00 95.75 914 LEU A C 1
ATOM 7254 O O . LEU A 1 914 ? 8.308 -24.309 -3.192 1.00 95.75 914 LEU A O 1
ATOM 7258 N N . VAL A 1 915 ? 8.383 -22.096 -3.618 1.00 97.12 915 VAL A N 1
ATOM 7259 C CA . VAL A 1 915 ? 9.230 -22.172 -4.821 1.00 97.12 915 VAL A CA 1
ATOM 7260 C C . VAL A 1 915 ? 10.606 -22.760 -4.491 1.00 97.12 915 VAL A C 1
ATOM 7262 O O . VAL A 1 915 ? 11.047 -23.693 -5.166 1.00 97.12 915 VAL A O 1
ATOM 7265 N N . GLU A 1 916 ? 11.260 -22.272 -3.430 1.00 95.44 916 GLU A N 1
ATOM 7266 C CA . GLU A 1 916 ? 12.556 -22.777 -2.948 1.00 95.44 916 GLU A CA 1
ATOM 7267 C C . GLU A 1 916 ? 12.473 -24.262 -2.575 1.00 95.44 916 GLU A C 1
ATOM 7269 O O . GLU A 1 916 ? 13.253 -25.082 -3.066 1.00 95.44 916 GLU A O 1
ATOM 7274 N N . LYS A 1 917 ? 11.487 -24.629 -1.745 1.00 95.62 917 LYS A N 1
ATOM 7275 C CA . LYS A 1 917 ? 11.278 -25.996 -1.248 1.00 95.62 917 LYS A CA 1
ATOM 7276 C C . LYS A 1 917 ? 11.122 -27.005 -2.383 1.00 95.62 917 LYS A C 1
ATOM 7278 O O . LYS A 1 917 ? 11.604 -28.131 -2.273 1.00 95.62 917 LYS A O 1
ATOM 7283 N N . HIS A 1 918 ? 10.445 -26.614 -3.459 1.00 95.00 918 HIS A N 1
ATOM 7284 C CA . HIS A 1 918 ? 10.189 -27.482 -4.604 1.00 95.00 918 HIS A CA 1
ATOM 7285 C C . HIS A 1 918 ? 11.200 -27.318 -5.747 1.00 95.00 918 HIS A C 1
ATOM 7287 O O . HIS A 1 918 ? 11.017 -27.939 -6.791 1.00 95.00 918 HIS A O 1
ATOM 7293 N N . LYS A 1 919 ? 12.286 -26.553 -5.547 1.00 95.44 919 LYS A N 1
ATOM 7294 C CA . LYS A 1 919 ? 13.340 -26.301 -6.549 1.00 95.44 919 LYS A CA 1
ATOM 7295 C C . LYS A 1 919 ? 12.794 -25.728 -7.865 1.00 95.44 919 LYS A C 1
ATOM 7297 O O . LYS A 1 919 ? 13.297 -26.029 -8.943 1.00 95.44 919 LYS A O 1
ATOM 7302 N N . LEU A 1 920 ? 11.768 -24.882 -7.776 1.00 96.7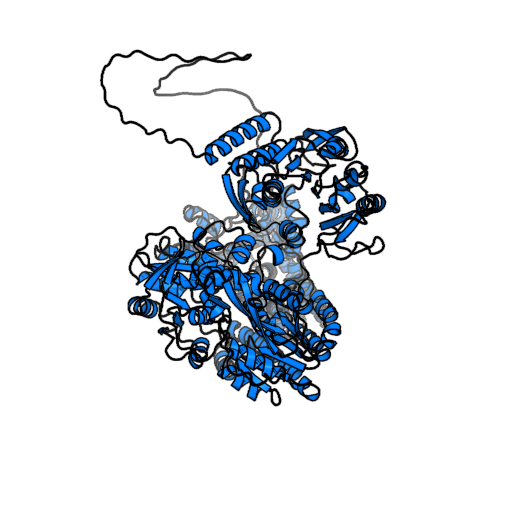5 920 LEU A N 1
ATOM 7303 C CA . LEU A 1 920 ? 11.090 -24.282 -8.929 1.00 96.75 920 LEU A CA 1
ATOM 7304 C C . LEU A 1 920 ? 11.628 -22.884 -9.286 1.00 96.75 920 LEU A C 1
ATOM 7306 O O . LEU A 1 920 ? 11.038 -22.201 -10.115 1.00 96.75 920 LEU A O 1
ATOM 7310 N N . THR A 1 921 ? 12.751 -22.449 -8.705 1.00 94.31 921 THR A N 1
ATOM 7311 C CA . THR A 1 921 ? 13.303 -21.085 -8.860 1.00 94.31 921 THR A CA 1
ATOM 7312 C C . THR A 1 921 ? 13.641 -20.694 -10.299 1.00 94.31 921 THR A C 1
ATOM 7314 O O . THR A 1 921 ? 13.620 -19.517 -10.623 1.00 94.31 921 THR A O 1
ATOM 7317 N N . LYS A 1 922 ? 13.923 -21.663 -11.180 1.00 94.06 922 LYS A N 1
ATOM 7318 C CA . LYS A 1 922 ? 14.143 -21.419 -12.620 1.00 94.06 922 LYS A CA 1
ATOM 7319 C C . LYS A 1 922 ? 12.850 -21.409 -13.447 1.00 94.06 922 LYS A C 1
ATOM 7321 O O . LYS A 1 922 ? 12.869 -21.031 -14.615 1.00 94.06 922 LYS A O 1
ATOM 7326 N N . ARG A 1 923 ? 11.747 -21.891 -12.866 1.00 96.19 923 ARG A N 1
ATOM 7327 C CA . ARG A 1 923 ? 10.464 -22.126 -13.543 1.00 96.19 923 ARG A CA 1
ATOM 7328 C C . ARG A 1 923 ? 9.348 -21.196 -13.072 1.00 96.19 923 ARG A C 1
ATOM 7330 O O . ARG A 1 923 ? 8.355 -21.084 -13.776 1.00 96.19 923 ARG A O 1
ATOM 7337 N N . VAL A 1 924 ? 9.496 -20.539 -11.924 1.00 97.38 924 VAL A N 1
ATOM 7338 C CA . VAL A 1 924 ? 8.549 -19.546 -11.400 1.00 97.38 924 VAL A CA 1
ATOM 7339 C C . VAL A 1 924 ? 9.185 -18.168 -11.472 1.00 97.38 924 VAL A C 1
ATOM 7341 O O . VAL A 1 924 ? 10.234 -17.945 -10.872 1.00 97.38 924 VAL A O 1
ATOM 7344 N N . HIS A 1 925 ? 8.528 -17.252 -12.178 1.00 96.06 925 HIS A N 1
ATOM 7345 C CA . HIS A 1 925 ? 9.021 -15.903 -12.430 1.00 96.06 925 HIS A CA 1
ATOM 7346 C C . HIS A 1 925 ? 8.101 -14.879 -11.769 1.00 96.06 925 HIS A C 1
ATOM 7348 O O . HIS A 1 925 ? 6.942 -14.725 -12.159 1.00 96.06 925 HIS A O 1
ATOM 7354 N N . PHE A 1 926 ? 8.618 -14.189 -10.752 1.00 94.50 926 PHE A N 1
ATOM 7355 C CA . PHE A 1 926 ? 7.936 -13.077 -10.093 1.00 94.50 926 PHE A CA 1
ATOM 7356 C C . PHE A 1 926 ? 8.183 -11.800 -10.902 1.00 94.50 926 PHE A C 1
ATOM 7358 O O . PHE A 1 926 ? 9.245 -11.201 -10.775 1.00 94.50 926 PHE A O 1
ATOM 7365 N N . ILE A 1 927 ? 7.226 -11.412 -11.748 1.00 93.38 927 ILE A N 1
ATOM 7366 C CA . ILE A 1 927 ? 7.379 -10.265 -12.661 1.00 93.38 927 ILE A CA 1
ATOM 7367 C C . ILE A 1 927 ? 7.013 -8.945 -11.967 1.00 93.38 927 ILE A C 1
ATOM 7369 O O . ILE A 1 927 ? 7.612 -7.911 -12.237 1.00 93.38 927 ILE A O 1
ATOM 7373 N N . GLY A 1 928 ? 6.061 -8.980 -11.030 1.00 87.75 928 GLY A N 1
ATOM 7374 C CA . GLY A 1 928 ? 5.579 -7.789 -10.328 1.00 87.75 928 GLY A CA 1
ATOM 7375 C C . GLY A 1 928 ? 4.398 -7.118 -11.031 1.00 87.75 928 GLY A C 1
ATOM 7376 O O . GLY A 1 928 ? 3.626 -7.771 -11.736 1.00 87.75 928 GLY A O 1
ATOM 7377 N N . THR A 1 929 ? 4.210 -5.823 -10.776 1.00 84.00 929 THR A N 1
ATOM 7378 C CA . THR A 1 929 ? 3.168 -5.004 -11.414 1.00 84.00 929 THR A CA 1
ATOM 7379 C C . THR A 1 929 ? 3.669 -4.426 -12.730 1.00 84.00 929 THR A C 1
ATOM 7381 O O . THR A 1 929 ? 4.757 -3.858 -12.767 1.00 84.00 929 THR A O 1
ATOM 7384 N N . VAL A 1 930 ? 2.846 -4.508 -13.770 1.00 86.25 930 VAL A N 1
ATOM 7385 C CA . VAL A 1 930 ? 3.085 -3.897 -15.087 1.00 86.25 930 VAL A CA 1
ATOM 7386 C C . VAL A 1 930 ? 1.965 -2.901 -15.404 1.00 86.25 930 VAL A C 1
ATOM 7388 O O . VAL A 1 930 ? 1.002 -2.808 -14.637 1.00 86.25 930 VAL A O 1
ATOM 7391 N N . SER A 1 931 ? 2.095 -2.140 -16.495 1.00 82.38 931 SER A N 1
ATOM 7392 C CA . SER A 1 931 ? 1.019 -1.259 -16.966 1.00 82.38 931 SER A CA 1
ATOM 7393 C C . SER A 1 931 ? -0.237 -2.061 -17.341 1.00 82.38 931 SER A C 1
ATOM 7395 O O . SER A 1 931 ? -0.166 -3.271 -17.570 1.00 82.38 931 SER A O 1
ATOM 7397 N N . ASP A 1 932 ? -1.394 -1.401 -17.411 1.00 78.19 932 ASP A N 1
ATOM 7398 C CA . ASP A 1 932 ? -2.655 -2.067 -17.759 1.00 78.19 932 ASP A CA 1
ATOM 7399 C C . ASP A 1 932 ? -2.599 -2.705 -19.160 1.00 78.19 932 ASP A C 1
ATOM 7401 O O . ASP A 1 932 ? -3.006 -3.854 -19.335 1.00 78.19 932 ASP A O 1
ATOM 7405 N N . ASP A 1 933 ? -2.005 -2.012 -20.133 1.00 81.19 933 ASP A N 1
ATOM 7406 C CA . ASP A 1 933 ? -1.812 -2.525 -21.492 1.00 81.19 933 ASP A CA 1
ATOM 7407 C C . ASP A 1 933 ? -0.827 -3.707 -21.528 1.00 81.19 933 ASP A C 1
ATOM 7409 O O . ASP A 1 933 ? -1.095 -4.722 -22.179 1.00 81.19 933 ASP A O 1
ATOM 7413 N N . ASP A 1 934 ? 0.276 -3.630 -20.773 1.00 89.25 934 ASP A N 1
ATOM 7414 C CA . ASP A 1 934 ? 1.242 -4.729 -20.660 1.00 89.25 934 ASP A CA 1
ATOM 7415 C C . ASP A 1 934 ? 0.640 -5.954 -19.963 1.00 89.25 934 ASP A C 1
ATOM 7417 O O . ASP A 1 934 ? 0.997 -7.083 -20.297 1.00 89.25 934 ASP A O 1
ATOM 7421 N N . LEU A 1 935 ? -0.280 -5.766 -19.010 1.00 90.44 935 LEU A N 1
ATOM 7422 C CA . LEU A 1 935 ? -0.975 -6.862 -18.334 1.00 90.44 935 LEU A CA 1
ATOM 7423 C C . LEU A 1 935 ? -1.874 -7.629 -19.311 1.00 90.44 935 LEU A C 1
ATOM 7425 O O . LEU A 1 935 ? -1.869 -8.863 -19.317 1.00 90.44 935 LEU A O 1
ATOM 7429 N N . LEU A 1 936 ? -2.623 -6.914 -20.154 1.00 90.69 936 LEU A N 1
ATOM 7430 C CA . LEU A 1 936 ? -3.457 -7.521 -21.193 1.00 90.69 936 LEU A CA 1
ATOM 7431 C C . LEU A 1 936 ? -2.589 -8.239 -22.236 1.00 90.69 936 LEU A C 1
ATOM 7433 O O . LEU A 1 936 ? -2.884 -9.370 -22.634 1.00 90.69 936 LEU A O 1
ATOM 7437 N N . LEU A 1 937 ? -1.474 -7.629 -22.640 1.00 91.44 937 LEU A N 1
ATOM 7438 C CA . LEU A 1 937 ? -0.528 -8.252 -23.560 1.00 91.44 937 LEU A CA 1
ATOM 7439 C C . LEU A 1 937 ? 0.137 -9.494 -22.945 1.00 91.44 937 LEU A C 1
ATOM 7441 O O . LEU A 1 937 ? 0.277 -10.517 -23.613 1.00 91.44 937 LEU A O 1
ATOM 7445 N N . ALA A 1 938 ? 0.454 -9.460 -21.651 1.00 93.31 938 ALA A N 1
ATOM 7446 C CA . ALA A 1 938 ? 0.975 -10.596 -20.897 1.00 93.31 938 ALA A CA 1
ATOM 7447 C C . ALA A 1 938 ? -0.012 -11.765 -20.835 1.00 93.31 938 ALA A C 1
ATOM 7449 O O . ALA A 1 938 ? 0.391 -12.924 -20.945 1.00 93.31 938 ALA A O 1
ATOM 7450 N N . MET A 1 939 ? -1.315 -11.495 -20.720 1.00 94.69 939 MET A N 1
ATOM 7451 C CA . MET A 1 939 ? -2.324 -12.546 -20.866 1.00 94.69 939 MET A CA 1
ATOM 7452 C C . MET A 1 939 ? -2.250 -13.188 -22.256 1.00 94.69 939 MET A C 1
ATOM 7454 O O . MET A 1 939 ? -2.375 -14.409 -22.366 1.00 94.69 939 MET A O 1
ATOM 7458 N N . LYS A 1 940 ? -2.000 -12.399 -23.314 1.00 92.62 940 LYS A N 1
ATOM 7459 C CA . LYS A 1 940 ? -1.876 -12.908 -24.689 1.00 92.62 940 LYS A CA 1
ATOM 7460 C C . LYS A 1 940 ? -0.625 -13.761 -24.932 1.00 92.62 940 LYS A C 1
ATOM 7462 O O . LYS A 1 940 ? -0.659 -14.611 -25.822 1.00 92.62 940 LYS A O 1
ATOM 7467 N N . THR A 1 941 ? 0.439 -13.596 -24.142 1.00 92.19 941 THR A N 1
ATOM 7468 C CA . THR A 1 941 ? 1.653 -14.433 -24.234 1.00 92.19 941 THR A CA 1
ATOM 7469 C C . THR A 1 941 ? 1.546 -15.760 -23.475 1.00 92.19 941 THR A C 1
ATOM 7471 O O . THR A 1 941 ? 2.356 -16.665 -23.691 1.00 92.19 941 THR A O 1
ATOM 7474 N N . CYS A 1 942 ? 0.554 -15.904 -22.592 1.00 94.62 942 CYS A N 1
ATOM 7475 C CA . CYS A 1 942 ? 0.354 -17.107 -21.791 1.00 94.62 942 CYS A CA 1
ATOM 7476 C C . CYS A 1 942 ? -0.435 -18.184 -22.555 1.00 94.62 942 CYS A C 1
ATOM 7478 O O . CYS A 1 942 ? -1.489 -17.917 -23.128 1.00 94.62 942 CYS A O 1
ATOM 7480 N N . ASP A 1 943 ? 0.031 -19.435 -22.489 1.00 94.00 943 ASP A N 1
ATOM 7481 C CA . ASP A 1 943 ? -0.685 -20.609 -23.010 1.00 94.00 943 ASP A CA 1
ATOM 7482 C C . ASP A 1 943 ? -1.872 -21.004 -22.113 1.00 94.00 943 ASP A C 1
ATOM 7484 O O . ASP A 1 943 ? -2.790 -21.692 -22.555 1.00 94.00 943 ASP A O 1
ATOM 7488 N N . ALA A 1 944 ? -1.848 -20.591 -20.844 1.00 94.00 944 ALA A N 1
ATOM 7489 C CA . ALA A 1 944 ? -2.919 -20.811 -19.880 1.00 94.00 944 ALA A CA 1
ATOM 7490 C C . ALA A 1 944 ? -3.006 -19.640 -18.896 1.00 94.00 944 ALA A C 1
ATOM 7492 O O . ALA A 1 944 ? -2.002 -19.281 -18.283 1.00 94.00 944 ALA A O 1
ATOM 7493 N N . ALA A 1 945 ? -4.202 -19.092 -18.689 1.00 95.31 945 ALA A N 1
ATOM 7494 C CA . ALA A 1 945 ? -4.490 -18.149 -17.613 1.00 95.31 945 ALA A CA 1
ATOM 7495 C C . ALA A 1 945 ? -5.143 -18.897 -16.444 1.00 95.31 945 ALA A C 1
ATOM 7497 O O . ALA A 1 945 ? -6.188 -19.524 -16.602 1.00 95.31 945 ALA A O 1
ATOM 7498 N N . VAL A 1 946 ? -4.535 -18.864 -15.261 1.00 96.50 946 VAL A N 1
ATOM 7499 C CA . VAL A 1 946 ? -5.013 -19.616 -14.094 1.00 96.50 946 VAL A CA 1
ATOM 7500 C C . VAL A 1 946 ? -5.523 -18.655 -13.028 1.00 96.50 946 VAL A C 1
ATOM 7502 O O . VAL A 1 946 ? -4.827 -17.726 -12.621 1.00 96.50 946 VAL A O 1
ATOM 7505 N N . MET A 1 947 ? -6.732 -18.916 -12.532 1.00 95.56 947 MET A N 1
ATOM 7506 C CA . MET A 1 947 ? -7.394 -18.152 -11.474 1.00 95.56 947 MET A CA 1
ATOM 7507 C C . MET A 1 947 ? -7.676 -19.068 -10.270 1.00 95.56 947 MET A C 1
ATOM 7509 O O . MET A 1 947 ? -8.817 -19.501 -10.072 1.00 95.56 947 MET A O 1
ATOM 7513 N N . PRO A 1 948 ? -6.650 -19.393 -9.453 1.00 94.62 948 PRO A N 1
ATOM 7514 C CA . PRO A 1 948 ? -6.732 -20.411 -8.410 1.00 94.62 948 PRO A CA 1
ATOM 7515 C C . PRO A 1 948 ? -7.341 -19.885 -7.106 1.00 94.62 948 PRO A C 1
ATOM 7517 O O . PRO A 1 948 ? -6.860 -20.157 -6.010 1.00 94.62 948 PRO A O 1
ATOM 7520 N N . TYR A 1 949 ? -8.407 -19.096 -7.209 1.00 92.44 949 TYR A N 1
ATOM 7521 C CA . TYR A 1 949 ? -8.899 -18.304 -6.088 1.00 92.44 949 TYR A CA 1
ATOM 7522 C C . TYR A 1 949 ? -9.584 -19.177 -5.034 1.00 92.44 949 TYR A C 1
ATOM 7524 O O . TYR A 1 949 ? -10.244 -20.169 -5.351 1.00 92.44 949 TYR A O 1
ATOM 7532 N N . LEU A 1 950 ? -9.467 -18.767 -3.772 1.00 87.00 950 LEU A N 1
ATOM 7533 C CA . LEU A 1 950 ? -10.253 -19.318 -2.674 1.00 87.00 950 LEU A CA 1
ATOM 7534 C C . LEU A 1 950 ? -11.664 -18.718 -2.690 1.00 87.00 950 LEU A C 1
ATOM 7536 O O . LEU A 1 950 ? -11.865 -17.568 -3.085 1.00 87.00 950 LEU A O 1
ATOM 7540 N N . ASN A 1 951 ? -12.648 -19.466 -2.191 1.00 81.00 951 ASN A N 1
ATOM 7541 C CA . ASN A 1 951 ? -14.011 -18.960 -2.063 1.00 81.00 951 ASN A CA 1
ATOM 7542 C C . ASN A 1 951 ? -14.114 -17.997 -0.866 1.00 81.00 951 ASN A C 1
ATOM 7544 O O . ASN A 1 951 ? -14.304 -18.424 0.270 1.00 81.00 951 ASN A O 1
ATOM 7548 N N . THR A 1 952 ? -13.934 -16.699 -1.117 1.00 68.06 952 THR A N 1
ATOM 7549 C CA . THR A 1 952 ? -13.920 -15.648 -0.079 1.00 68.06 952 THR A CA 1
ATOM 7550 C C . THR A 1 952 ? -15.119 -14.699 -0.143 1.00 68.06 952 THR A C 1
ATOM 7552 O O . THR A 1 952 ? -15.140 -13.695 0.565 1.00 68.06 952 THR A O 1
ATOM 7555 N N . GLY A 1 953 ? -16.127 -15.016 -0.964 1.00 64.88 953 GLY A N 1
ATOM 7556 C CA . GLY A 1 953 ? -17.318 -14.177 -1.142 1.00 64.88 953 GLY A CA 1
ATOM 7557 C C . GLY A 1 953 ? -17.101 -12.951 -2.034 1.00 64.88 953 GLY A C 1
ATOM 7558 O O . GLY A 1 953 ? -17.858 -11.993 -1.932 1.00 64.88 953 GLY A O 1
ATOM 7559 N N . GLN A 1 954 ? -16.070 -12.954 -2.889 1.00 71.19 954 GLN A N 1
ATOM 7560 C CA . GLN A 1 954 ? -15.893 -11.924 -3.917 1.00 71.19 954 GLN A CA 1
ATOM 7561 C C . GLN A 1 954 ? -16.962 -12.058 -5.007 1.00 71.19 954 GLN A C 1
ATOM 7563 O O . GLN A 1 954 ? -17.182 -13.154 -5.519 1.00 71.19 954 GLN A O 1
ATOM 7568 N N . SER A 1 955 ? -17.569 -10.939 -5.402 1.00 73.44 955 SER A N 1
ATOM 7569 C CA . SER A 1 955 ? -18.635 -10.906 -6.411 1.00 73.44 955 SER A CA 1
ATOM 7570 C C . SER A 1 955 ? -18.125 -11.056 -7.847 1.00 73.44 955 SER A C 1
ATOM 7572 O O . SER A 1 955 ? -18.742 -11.747 -8.649 1.00 73.44 955 SER A O 1
ATOM 7574 N N . ALA A 1 956 ? -16.978 -10.452 -8.184 1.00 84.38 956 ALA A N 1
ATOM 7575 C CA . ALA A 1 956 ? -16.426 -10.474 -9.545 1.00 84.38 956 ALA A CA 1
ATOM 7576 C C . ALA A 1 956 ? -14.895 -10.292 -9.575 1.00 84.38 956 ALA A C 1
ATOM 7578 O O . ALA A 1 956 ? -14.290 -9.866 -8.589 1.00 84.38 956 ALA A O 1
ATOM 7579 N N . SER A 1 957 ? -14.254 -10.672 -10.686 1.00 89.19 957 SER A N 1
ATOM 7580 C CA . SER A 1 957 ? -12.798 -10.585 -10.862 1.00 89.19 957 SER A CA 1
ATOM 7581 C C . SER A 1 957 ? -12.456 -9.944 -12.204 1.00 89.19 957 SER A C 1
ATOM 7583 O O . SER A 1 957 ? -12.813 -10.477 -13.254 1.00 89.19 957 SER A O 1
ATOM 7585 N N . GLY A 1 958 ? -11.747 -8.813 -12.161 1.00 89.00 958 GLY A N 1
ATOM 7586 C CA . GLY A 1 958 ? -11.301 -8.088 -13.354 1.00 89.00 958 GLY A CA 1
ATOM 7587 C C . GLY A 1 958 ? -10.376 -8.920 -14.243 1.00 89.00 958 GLY A C 1
ATOM 7588 O O . GLY A 1 958 ? -10.761 -9.206 -15.374 1.00 89.00 958 GLY A O 1
ATOM 7589 N N . PRO A 1 959 ? -9.240 -9.435 -13.726 1.00 91.00 959 PRO A N 1
ATOM 7590 C CA . PRO A 1 959 ? -8.320 -10.248 -14.524 1.00 91.00 959 PRO A CA 1
ATOM 7591 C C . PRO A 1 959 ? -8.956 -11.505 -15.130 1.00 91.00 959 PRO A C 1
ATOM 7593 O O . PRO A 1 959 ? -8.556 -11.943 -16.202 1.00 91.00 959 PRO A O 1
ATOM 7596 N N . ALA A 1 960 ? -9.956 -12.088 -14.456 1.00 91.00 960 ALA A N 1
ATOM 7597 C CA . ALA A 1 960 ? -10.726 -13.205 -14.998 1.00 91.00 960 ALA A CA 1
ATOM 7598 C C . ALA A 1 960 ? -11.554 -12.795 -16.221 1.00 91.00 960 ALA A C 1
ATOM 7600 O O . ALA A 1 960 ? -11.498 -13.482 -17.236 1.00 91.00 960 ALA A O 1
ATOM 7601 N N . ASN A 1 961 ? -12.294 -11.683 -16.138 1.00 90.44 961 ASN A N 1
ATOM 7602 C CA . ASN A 1 961 ? -13.080 -11.182 -17.267 1.00 90.44 961 ASN A CA 1
ATOM 7603 C C . ASN A 1 961 ? -12.169 -10.753 -18.416 1.00 90.44 961 ASN A C 1
ATOM 7605 O O . ASN A 1 961 ? -12.385 -11.203 -19.529 1.00 90.44 961 ASN A O 1
ATOM 7609 N N . GLN A 1 962 ? -11.086 -10.020 -18.146 1.00 91.31 962 GLN A N 1
ATOM 7610 C CA . GLN A 1 962 ? -10.111 -9.630 -19.171 1.00 91.31 962 GLN A CA 1
ATOM 7611 C C . GLN A 1 962 ? -9.518 -10.838 -19.906 1.00 91.31 962 GLN A C 1
ATOM 7613 O O . GLN A 1 962 ? -9.470 -10.849 -21.132 1.00 91.31 962 GLN A O 1
ATOM 7618 N N . ALA A 1 963 ? -9.126 -11.893 -19.183 1.00 91.94 963 ALA A N 1
ATOM 7619 C CA . ALA A 1 963 ? -8.601 -13.102 -19.811 1.00 91.94 963 ALA A CA 1
ATOM 7620 C C . ALA A 1 963 ? -9.644 -13.786 -20.717 1.00 91.94 963 ALA A C 1
ATOM 7622 O O . ALA A 1 963 ? -9.301 -14.243 -21.808 1.00 91.94 963 ALA A O 1
ATOM 7623 N N . VAL A 1 964 ? -10.917 -13.821 -20.309 1.00 90.00 964 VAL A N 1
ATOM 7624 C CA . VAL A 1 964 ? -11.990 -14.385 -21.142 1.00 90.00 964 VAL A CA 1
ATOM 7625 C C . VAL A 1 964 ? -12.313 -13.484 -22.337 1.00 90.00 964 VAL A C 1
ATOM 7627 O O . VAL A 1 964 ? -12.454 -13.989 -23.447 1.00 90.00 964 VAL A O 1
ATOM 7630 N N . GLU A 1 965 ? -12.361 -12.163 -22.160 1.00 87.94 965 GLU A N 1
ATOM 7631 C CA . GLU A 1 965 ? -12.563 -11.202 -23.253 1.00 87.94 965 GLU A CA 1
ATOM 7632 C C . GLU A 1 965 ? -11.453 -11.309 -24.310 1.00 87.94 965 GLU A C 1
ATOM 7634 O O . GLU A 1 965 ? -11.735 -11.300 -25.504 1.00 87.94 965 GLU A O 1
ATOM 7639 N N . LEU A 1 966 ? -10.207 -11.551 -23.892 1.00 89.31 966 LEU A N 1
ATOM 7640 C CA . LEU A 1 966 ? -9.070 -11.824 -24.780 1.00 89.31 966 LEU A CA 1
ATOM 7641 C C . LEU A 1 966 ? -9.080 -13.231 -25.400 1.00 89.31 966 LEU A C 1
ATOM 7643 O O . LEU A 1 966 ? -8.103 -13.632 -26.044 1.00 89.31 966 LEU A O 1
ATOM 7647 N N . SER A 1 967 ? -10.141 -14.013 -25.192 1.00 88.88 967 SER A N 1
ATOM 7648 C CA . SER A 1 967 ? -10.259 -15.403 -25.642 1.00 88.88 967 SER A CA 1
ATOM 7649 C C . SER A 1 967 ? -9.095 -16.285 -25.169 1.00 88.88 967 SER A C 1
ATOM 7651 O O . SER A 1 967 ? -8.586 -17.114 -25.917 1.00 88.88 967 SER A O 1
ATOM 7653 N N . ARG A 1 968 ? -8.601 -16.084 -23.938 1.00 91.06 968 ARG A N 1
ATOM 7654 C CA . ARG A 1 968 ? -7.546 -16.936 -23.367 1.00 91.06 968 ARG A CA 1
ATOM 7655 C C . ARG A 1 968 ? -8.126 -18.259 -22.881 1.00 91.06 968 ARG A C 1
ATOM 7657 O O . ARG A 1 968 ? -9.257 -18.324 -22.401 1.00 91.06 968 ARG A O 1
ATOM 7664 N N . VAL A 1 969 ? -7.304 -19.307 -22.894 1.00 90.25 969 VAL A N 1
ATOM 7665 C CA . VAL A 1 969 ? -7.634 -20.561 -22.206 1.00 90.25 969 VAL A CA 1
ATOM 7666 C C . VAL A 1 969 ? -7.503 -20.353 -20.705 1.00 90.25 969 VAL A C 1
ATOM 7668 O O . VAL A 1 969 ? -6.396 -20.211 -20.180 1.00 90.25 969 VAL A O 1
ATOM 7671 N N . CYS A 1 970 ? -8.645 -20.333 -20.025 1.00 92.06 970 CYS A N 1
ATOM 7672 C CA . CYS A 1 970 ? -8.723 -20.001 -18.612 1.00 92.06 970 CYS A CA 1
ATOM 7673 C C . CYS A 1 970 ? -9.074 -21.220 -17.748 1.00 92.06 970 CYS A C 1
ATOM 7675 O O . CYS A 1 970 ? -10.034 -21.940 -18.030 1.00 92.06 970 CYS A O 1
ATOM 7677 N N . TYR A 1 971 ? -8.323 -21.412 -16.663 1.00 94.50 971 TYR A N 1
ATOM 7678 C CA . TYR A 1 971 ? -8.587 -22.422 -15.640 1.00 94.50 971 TYR A CA 1
ATOM 7679 C C . TYR A 1 971 ? -9.011 -21.738 -14.348 1.00 94.50 971 TYR A C 1
ATOM 7681 O O . TYR A 1 971 ? -8.237 -20.991 -13.745 1.00 94.50 971 TYR A O 1
ATOM 7689 N N . PHE A 1 972 ? -10.229 -22.016 -13.905 1.00 94.50 972 PHE A N 1
ATOM 7690 C CA . PHE A 1 972 ? -10.836 -21.380 -12.746 1.00 94.50 972 PHE A CA 1
ATOM 7691 C C . PHE A 1 972 ? -11.028 -22.380 -11.623 1.00 94.50 972 PHE A C 1
ATOM 7693 O O . PHE A 1 972 ? -11.452 -23.512 -11.840 1.00 94.50 972 PHE A O 1
ATOM 7700 N N . THR A 1 973 ? -10.811 -21.949 -10.391 1.00 93.88 973 THR A N 1
ATOM 7701 C CA . THR A 1 973 ? -11.307 -22.727 -9.263 1.00 93.88 973 THR A CA 1
ATOM 7702 C C . THR A 1 973 ? -12.839 -22.829 -9.315 1.00 93.88 973 THR A C 1
ATOM 7704 O O . THR A 1 973 ? -13.514 -21.871 -9.686 1.00 93.88 973 THR A O 1
ATOM 7707 N N . ARG A 1 974 ? -13.434 -23.948 -8.895 1.00 92.00 974 ARG A N 1
ATOM 7708 C CA . ARG A 1 974 ? -14.891 -24.111 -8.759 1.00 92.00 974 ARG A CA 1
ATOM 7709 C C . ARG A 1 974 ? -15.437 -23.330 -7.551 1.00 92.00 974 ARG A C 1
ATOM 7711 O O . ARG A 1 974 ? -15.840 -23.904 -6.544 1.00 92.00 974 ARG A O 1
ATOM 7718 N N . SER A 1 975 ? -15.408 -22.000 -7.633 1.00 88.81 975 SER A N 1
ATOM 7719 C CA . SER A 1 975 ? -15.897 -21.068 -6.609 1.00 88.81 975 SER A CA 1
ATOM 7720 C C . SER A 1 975 ? -17.247 -20.454 -6.998 1.00 88.81 975 SER A C 1
ATOM 7722 O O . SER A 1 975 ? -17.592 -20.400 -8.178 1.00 88.81 975 SER A O 1
ATOM 7724 N N . LEU A 1 976 ? -18.006 -19.950 -6.014 1.00 85.62 976 LEU A N 1
ATOM 7725 C CA . LEU A 1 976 ? -19.308 -19.304 -6.258 1.00 85.62 976 LEU A CA 1
ATOM 7726 C C . LEU A 1 976 ? -19.200 -18.156 -7.271 1.00 85.62 976 LEU A C 1
ATOM 7728 O O . LEU A 1 976 ? -20.015 -18.053 -8.179 1.00 85.62 976 LEU A O 1
ATOM 7732 N N . GLN A 1 977 ? -18.142 -17.355 -7.155 1.00 87.62 977 GLN A N 1
ATOM 7733 C CA . GLN A 1 977 ? -17.841 -16.247 -8.057 1.00 87.62 977 GLN A CA 1
ATOM 7734 C C . GLN A 1 977 ? -17.750 -16.686 -9.524 1.00 87.62 977 GLN A C 1
ATOM 7736 O O . GLN A 1 977 ? -18.381 -16.094 -10.396 1.00 87.62 977 GLN A O 1
ATOM 7741 N N . PHE A 1 978 ? -16.961 -17.725 -9.808 1.00 90.56 978 PHE A N 1
ATOM 7742 C CA . PHE A 1 978 ? -16.740 -18.164 -11.183 1.00 90.56 978 PHE A CA 1
ATOM 7743 C C . PHE A 1 978 ? -17.914 -18.972 -11.734 1.00 90.56 978 PHE A C 1
ATOM 7745 O O . PHE A 1 978 ? -18.139 -18.938 -12.938 1.00 90.56 978 PHE A O 1
ATOM 7752 N N . LEU A 1 979 ? -18.684 -19.651 -10.877 1.00 89.31 979 LEU A N 1
ATOM 7753 C CA . LEU A 1 979 ? -19.945 -20.289 -11.269 1.00 89.31 979 LEU A CA 1
ATOM 7754 C C . LEU A 1 979 ? -21.007 -19.255 -11.670 1.00 89.31 979 LEU A C 1
ATOM 7756 O O . LEU A 1 979 ? -21.781 -19.493 -12.592 1.00 89.31 979 LEU A O 1
ATOM 7760 N N . GLU A 1 980 ? -21.057 -18.099 -11.003 1.00 88.12 980 GLU A N 1
ATOM 7761 C CA . GLU A 1 980 ? -21.932 -17.001 -11.430 1.00 88.12 980 GLU A CA 1
ATOM 7762 C C . GLU A 1 980 ? -21.444 -16.348 -12.728 1.00 88.12 980 GLU A C 1
ATOM 7764 O O . GLU A 1 980 ? -22.261 -16.051 -13.598 1.00 88.12 980 GLU A O 1
ATOM 7769 N N . MET A 1 981 ? -20.130 -16.163 -12.884 1.00 88.56 981 MET A N 1
ATOM 7770 C CA . MET A 1 981 ? -19.529 -15.591 -14.094 1.00 88.56 981 MET A CA 1
ATOM 7771 C C . MET A 1 981 ? -19.812 -16.448 -15.343 1.00 88.56 981 MET A C 1
ATOM 7773 O O . MET A 1 981 ? -20.192 -15.908 -16.381 1.00 88.56 981 MET A O 1
ATOM 7777 N N . GLU A 1 982 ? -19.725 -17.779 -15.241 1.00 87.50 982 GLU A N 1
ATOM 7778 C CA . GLU A 1 982 ? -20.019 -18.707 -16.349 1.00 87.50 982 GLU A CA 1
ATOM 7779 C C . GLU A 1 982 ? -21.452 -18.567 -16.889 1.00 87.50 982 GLU A C 1
ATOM 7781 O O . GLU A 1 982 ? -21.695 -18.801 -18.072 1.00 87.50 982 GLU A O 1
ATOM 7786 N N . LYS A 1 983 ? -22.414 -18.093 -16.083 1.00 87.38 983 LYS A N 1
ATOM 7787 C CA . LYS A 1 983 ? -23.797 -17.868 -16.548 1.00 87.38 983 LYS A CA 1
ATOM 7788 C C . LYS A 1 983 ? -23.910 -16.813 -17.651 1.00 87.38 983 LYS A C 1
ATOM 7790 O O . LYS A 1 983 ? -24.953 -16.760 -18.311 1.00 87.38 983 LYS A O 1
ATOM 7795 N N . TYR A 1 984 ? -22.899 -15.963 -17.812 1.00 83.44 984 TYR A N 1
ATOM 7796 C CA . TYR A 1 984 ? -22.797 -14.979 -18.892 1.00 83.44 984 TYR A CA 1
ATOM 7797 C C . TYR A 1 984 ? -21.941 -15.481 -20.061 1.00 83.44 984 TYR A C 1
ATOM 7799 O O . TYR A 1 984 ? -22.028 -14.955 -21.164 1.00 83.44 984 TYR A O 1
ATOM 7807 N N . LEU A 1 985 ? -21.125 -16.508 -19.831 1.00 78.12 985 LEU A N 1
ATOM 7808 C CA . LEU A 1 985 ? -20.065 -16.956 -20.732 1.00 78.12 985 LEU A CA 1
ATOM 7809 C C . LEU A 1 985 ? -20.036 -18.502 -20.773 1.00 78.12 985 LEU A C 1
ATOM 7811 O O . LEU A 1 985 ? -19.034 -19.120 -20.396 1.00 78.12 985 LEU A O 1
ATOM 7815 N N . PRO A 1 986 ? -21.145 -19.163 -21.161 1.00 68.50 986 PRO A N 1
ATOM 7816 C CA . PRO A 1 986 ? -21.274 -20.615 -21.046 1.00 68.50 986 PRO A CA 1
ATOM 7817 C C . PRO A 1 986 ? -20.262 -21.345 -21.935 1.00 68.50 986 PRO A C 1
ATOM 7819 O O . PRO A 1 986 ? -19.947 -20.887 -23.028 1.00 68.50 986 PRO A O 1
ATOM 7822 N N . ASN A 1 987 ? -19.795 -22.515 -21.491 1.00 67.56 987 ASN A N 1
ATOM 7823 C CA . ASN A 1 987 ? -18.846 -23.378 -22.217 1.00 67.56 987 ASN A CA 1
ATOM 7824 C C . ASN A 1 987 ? -17.440 -22.783 -22.437 1.00 67.56 987 ASN A C 1
ATOM 7826 O O . ASN A 1 987 ? -16.663 -23.334 -23.214 1.00 67.56 987 ASN A O 1
ATOM 7830 N N . THR A 1 988 ? -17.089 -21.689 -21.753 1.00 70.81 988 THR A N 1
ATOM 7831 C CA . THR A 1 988 ? -15.755 -21.064 -21.854 1.00 70.81 988 THR A CA 1
ATOM 7832 C C . THR A 1 988 ? -14.826 -21.399 -20.676 1.00 70.81 988 THR A C 1
ATOM 7834 O O . THR A 1 988 ? -13.630 -21.113 -20.721 1.00 70.81 988 THR A O 1
ATOM 7837 N N . PHE A 1 989 ? -15.352 -22.043 -19.627 1.00 82.19 989 PHE A N 1
ATOM 7838 C CA . PHE A 1 989 ? -14.660 -22.254 -18.355 1.00 82.19 989 PHE A CA 1
ATOM 7839 C C . PHE A 1 989 ? -14.124 -23.679 -18.235 1.00 82.19 989 PHE A C 1
ATOM 7841 O O . PHE A 1 989 ? -14.837 -24.655 -18.460 1.00 82.19 989 PHE A O 1
ATOM 7848 N N . GLN A 1 990 ? -12.876 -23.808 -17.783 1.00 89.44 990 GLN A N 1
ATOM 7849 C CA . GLN A 1 990 ? -12.343 -25.074 -17.286 1.00 89.44 990 GLN A CA 1
ATOM 7850 C C . GLN A 1 990 ? -12.171 -24.987 -15.775 1.00 89.44 990 GLN A C 1
ATOM 7852 O O . GLN A 1 990 ? -11.300 -24.275 -15.277 1.00 89.44 990 GLN A O 1
ATOM 7857 N N . TYR A 1 991 ? -13.009 -25.705 -15.033 1.00 93.44 991 TYR A N 1
ATOM 7858 C CA . TYR A 1 991 ? -12.944 -25.678 -13.573 1.00 93.44 991 TYR A CA 1
ATOM 7859 C C . TYR A 1 991 ? -11.870 -26.596 -13.010 1.00 93.44 991 TYR A C 1
ATOM 7861 O O . TYR A 1 991 ? -11.464 -27.526 -13.684 1.00 93.44 991 TYR A O 1
ATOM 7869 N N . PHE A 1 992 ? -11.466 -26.399 -11.765 1.00 95.38 992 PHE A N 1
ATOM 7870 C CA . PHE A 1 992 ? -10.825 -27.401 -10.908 1.00 95.38 992 PHE A CA 1
ATOM 7871 C C . PHE A 1 992 ? -11.220 -27.134 -9.454 1.00 95.38 992 PHE A C 1
ATOM 7873 O O . PHE A 1 992 ? -11.615 -26.015 -9.117 1.00 95.38 992 PHE A O 1
ATOM 7880 N N . ASP A 1 993 ? -11.157 -28.135 -8.584 1.00 95.06 993 ASP A N 1
ATOM 7881 C CA . ASP A 1 993 ? -11.562 -27.957 -7.190 1.00 95.06 993 ASP A CA 1
ATOM 7882 C C . ASP A 1 993 ? -10.582 -27.068 -6.407 1.00 95.06 993 ASP A C 1
ATOM 7884 O O . ASP A 1 993 ? -9.379 -27.026 -6.679 1.00 95.06 993 ASP A O 1
ATOM 7888 N N . ILE A 1 994 ? -11.099 -26.329 -5.416 1.00 93.44 994 ILE A N 1
ATOM 7889 C CA . ILE A 1 994 ? -10.312 -25.376 -4.613 1.00 93.44 994 ILE A CA 1
ATOM 7890 C C . ILE A 1 994 ? -9.094 -26.082 -4.002 1.00 93.44 994 ILE A C 1
ATOM 7892 O O . ILE A 1 994 ? -9.234 -27.015 -3.215 1.00 93.44 994 ILE A O 1
ATOM 7896 N N . GLY A 1 995 ? -7.892 -25.606 -4.345 1.00 91.50 995 GLY A N 1
ATOM 7897 C CA . GLY A 1 995 ? -6.623 -26.153 -3.855 1.00 91.50 995 GLY A CA 1
ATOM 7898 C C . GLY A 1 995 ? -6.159 -27.446 -4.539 1.00 91.50 995 GLY A C 1
ATOM 7899 O O . GLY A 1 995 ? -5.073 -27.936 -4.225 1.00 91.50 995 GLY A O 1
ATOM 7900 N N . ASN A 1 996 ? -6.924 -27.999 -5.487 1.00 96.94 996 ASN A N 1
ATOM 7901 C CA . ASN A 1 996 ? -6.579 -29.231 -6.194 1.00 96.94 996 ASN A CA 1
ATOM 7902 C C . ASN A 1 996 ? -5.554 -28.978 -7.313 1.00 96.94 996 ASN A C 1
ATOM 7904 O O . ASN A 1 996 ? -5.859 -28.960 -8.506 1.00 96.94 996 ASN A O 1
ATOM 7908 N N . TYR A 1 997 ? -4.298 -28.782 -6.915 1.00 96.81 997 TYR A N 1
ATOM 7909 C CA . TYR A 1 997 ? -3.193 -28.495 -7.832 1.00 96.81 997 TYR A CA 1
ATOM 7910 C C . TYR A 1 997 ? -2.870 -29.651 -8.798 1.00 96.81 997 TYR A C 1
ATOM 7912 O O . TYR A 1 997 ? -2.287 -29.416 -9.855 1.00 96.81 997 TYR A O 1
ATOM 7920 N N . ILE A 1 998 ? -3.246 -30.891 -8.460 1.00 97.44 998 ILE A N 1
ATOM 7921 C CA . ILE A 1 998 ? -3.053 -32.062 -9.330 1.00 97.44 998 ILE A CA 1
ATOM 7922 C C . ILE A 1 998 ? -4.040 -32.008 -10.495 1.00 97.44 998 ILE A C 1
ATOM 7924 O O . ILE A 1 998 ? -3.632 -32.121 -11.650 1.00 97.44 998 ILE A O 1
ATOM 7928 N N . GLU A 1 999 ? -5.321 -31.789 -10.198 1.00 97.75 999 GLU A N 1
ATOM 7929 C CA . GLU A 1 999 ? -6.357 -31.620 -11.218 1.00 97.75 999 GLU A CA 1
ATOM 7930 C C . GLU A 1 999 ? -6.049 -30.425 -12.122 1.00 97.75 999 GLU A C 1
ATOM 7932 O O . GLU A 1 999 ? -6.129 -30.545 -13.343 1.00 97.75 999 GLU A O 1
ATOM 7937 N N . LEU A 1 1000 ? -5.623 -29.296 -11.542 1.00 97.69 1000 LEU A N 1
ATOM 7938 C CA . LEU A 1 1000 ? -5.184 -28.132 -12.311 1.00 97.69 1000 LEU A CA 1
ATOM 7939 C C . LEU A 1 1000 ? -4.067 -28.499 -13.302 1.00 97.69 1000 LEU A C 1
ATOM 7941 O O . LEU A 1 1000 ? -4.160 -28.166 -14.482 1.00 97.69 1000 LEU A O 1
ATOM 7945 N N . ALA A 1 1001 ? -3.030 -29.213 -12.855 1.00 97.50 1001 ALA A N 1
ATOM 7946 C CA . ALA A 1 1001 ? -1.936 -29.626 -13.731 1.00 97.50 1001 ALA A CA 1
ATOM 7947 C C . ALA A 1 1001 ? -2.414 -30.552 -14.863 1.00 97.50 1001 ALA A C 1
ATOM 7949 O O . ALA A 1 1001 ? -2.045 -30.356 -16.020 1.00 97.50 1001 ALA A O 1
ATOM 7950 N N . GLN A 1 1002 ? -3.274 -31.526 -14.554 1.00 97.12 1002 GLN A N 1
ATOM 7951 C CA . GLN A 1 1002 ? -3.861 -32.424 -15.554 1.00 97.12 1002 GLN A CA 1
ATOM 7952 C C . GLN A 1 1002 ? -4.684 -31.653 -16.591 1.00 97.12 1002 GLN A C 1
ATOM 7954 O O . GLN A 1 1002 ? -4.564 -31.913 -17.788 1.00 97.12 1002 GLN A O 1
ATOM 7959 N N . LYS A 1 1003 ? -5.469 -30.665 -16.152 1.00 95.81 1003 LYS A N 1
ATOM 7960 C CA . LYS A 1 1003 ? -6.279 -29.829 -17.043 1.00 95.81 1003 LYS A CA 1
ATOM 7961 C C . LYS A 1 1003 ? -5.423 -28.928 -17.926 1.00 95.81 1003 LYS A C 1
ATOM 7963 O O . LYS A 1 1003 ? -5.680 -28.868 -19.120 1.00 95.81 1003 LYS A O 1
ATOM 7968 N N . ILE A 1 1004 ? -4.347 -28.335 -17.404 1.00 95.75 1004 ILE A N 1
ATOM 7969 C CA . ILE A 1 1004 ? -3.379 -27.578 -18.222 1.00 95.75 1004 ILE A CA 1
ATOM 7970 C C . ILE A 1 1004 ? -2.741 -28.467 -19.304 1.00 95.75 1004 ILE A C 1
ATOM 7972 O O . ILE A 1 1004 ? -2.515 -28.023 -20.436 1.00 95.75 1004 ILE A O 1
ATOM 7976 N N . LEU A 1 1005 ? -2.451 -29.733 -18.985 1.00 94.31 1005 LEU A N 1
ATOM 7977 C CA . LEU A 1 1005 ? -1.865 -30.670 -19.946 1.00 94.31 1005 LEU A CA 1
ATOM 7978 C C . LEU A 1 1005 ? -2.841 -31.045 -21.058 1.00 94.31 1005 LEU A C 1
ATOM 7980 O O . LEU A 1 1005 ? -2.464 -30.951 -22.228 1.00 94.31 1005 LEU A O 1
ATOM 7984 N N . LEU A 1 1006 ? -4.061 -31.430 -20.681 1.00 92.81 1006 LEU A N 1
ATOM 7985 C CA . LEU A 1 1006 ? -5.109 -31.911 -21.585 1.00 92.81 1006 LEU A CA 1
ATOM 7986 C C . LEU A 1 1006 ? -5.838 -30.793 -22.337 1.00 92.81 1006 LEU A C 1
ATOM 7988 O O . LEU A 1 1006 ? -6.485 -31.060 -23.346 1.00 92.81 1006 LEU A O 1
ATOM 7992 N N . GLY A 1 1007 ? -5.767 -29.561 -21.840 1.00 87.88 1007 GLY A N 1
ATOM 7993 C CA . GLY A 1 1007 ? -6.497 -28.442 -22.405 1.00 87.88 1007 GLY A CA 1
ATOM 7994 C C . GLY A 1 1007 ? -6.004 -28.010 -23.790 1.00 87.88 1007 GLY A C 1
ATOM 7995 O O . GLY A 1 1007 ? -4.914 -28.396 -24.237 1.00 87.88 1007 GLY A O 1
ATOM 7996 N N . PRO A 1 1008 ? -6.810 -27.185 -24.479 1.00 87.25 1008 PRO A N 1
ATOM 7997 C CA . PRO A 1 1008 ? -6.565 -26.780 -25.855 1.00 87.25 1008 PRO A CA 1
ATOM 7998 C C . PRO A 1 1008 ? -5.235 -26.034 -25.996 1.00 87.25 1008 PRO A C 1
ATOM 8000 O O . PRO A 1 1008 ? -4.842 -25.253 -25.128 1.00 87.25 1008 PRO A O 1
ATOM 8003 N N . LYS A 1 1009 ? -4.538 -26.280 -27.108 1.00 87.38 1009 LYS A N 1
ATOM 8004 C CA . LYS A 1 1009 ? -3.278 -25.611 -27.450 1.00 87.38 1009 LYS A CA 1
ATOM 8005 C C . LYS A 1 1009 ? -3.550 -24.515 -28.474 1.00 87.38 1009 LYS A C 1
ATOM 8007 O O . LYS A 1 1009 ? -4.248 -24.753 -29.459 1.00 87.38 1009 LYS A O 1
ATOM 8012 N N . GLY A 1 1010 ? -3.026 -23.323 -28.211 1.00 87.50 1010 GLY A N 1
ATOM 8013 C CA . GLY A 1 1010 ? -3.147 -22.185 -29.115 1.00 87.50 1010 GLY A CA 1
ATOM 8014 C C . GLY A 1 1010 ? -2.128 -22.248 -30.245 1.00 87.50 1010 GLY A C 1
ATOM 8015 O O . GLY A 1 1010 ? -1.221 -23.084 -30.245 1.00 87.50 1010 GLY A O 1
ATOM 8016 N N . LYS A 1 1011 ? -2.286 -21.358 -31.221 1.00 91.12 1011 LYS A N 1
ATOM 8017 C CA . LYS A 1 1011 ? -1.333 -21.172 -32.314 1.00 91.12 1011 LYS A CA 1
ATOM 8018 C C . LYS A 1 1011 ? -0.352 -20.075 -31.930 1.00 91.12 1011 LYS A C 1
ATOM 8020 O O . LYS A 1 1011 ? -0.762 -18.958 -31.639 1.00 91.12 1011 LYS A O 1
ATOM 8025 N N . ASP A 1 1012 ? 0.934 -20.394 -31.939 1.00 90.94 1012 ASP A N 1
ATOM 8026 C CA . ASP A 1 1012 ? 1.972 -19.403 -31.675 1.00 90.94 1012 ASP A CA 1
ATOM 8027 C C . ASP A 1 1012 ? 2.081 -18.438 -32.872 1.00 90.94 1012 ASP A C 1
ATOM 8029 O O . ASP A 1 1012 ? 2.249 -18.871 -34.014 1.00 90.94 1012 ASP A O 1
ATOM 8033 N N . ARG A 1 1013 ? 2.009 -17.132 -32.608 1.00 90.69 1013 ARG A N 1
ATOM 8034 C CA . ARG A 1 1013 ? 2.258 -16.049 -33.564 1.00 90.69 1013 ARG A CA 1
ATOM 8035 C C . ARG A 1 1013 ? 3.261 -15.072 -32.965 1.00 90.69 1013 ARG A C 1
ATOM 8037 O O . ARG A 1 1013 ? 3.114 -14.628 -31.830 1.00 90.69 1013 ARG A O 1
ATOM 8044 N N . MET A 1 1014 ? 4.290 -14.730 -33.730 1.00 87.31 1014 MET A N 1
ATOM 8045 C CA . MET A 1 1014 ? 5.262 -13.722 -33.313 1.00 87.31 1014 MET A CA 1
ATOM 8046 C C . MET A 1 1014 ? 4.776 -12.335 -33.724 1.00 87.31 1014 MET A C 1
ATOM 8048 O O . MET A 1 1014 ? 4.473 -12.112 -34.894 1.00 87.31 1014 MET A O 1
ATOM 8052 N N . VAL A 1 1015 ? 4.734 -11.412 -32.766 1.00 83.25 1015 VAL A N 1
ATOM 8053 C CA . VAL A 1 1015 ? 4.500 -9.983 -33.001 1.00 83.25 1015 VAL A CA 1
ATOM 8054 C C . VAL A 1 1015 ? 5.659 -9.241 -32.343 1.00 83.25 1015 VAL A C 1
ATOM 8056 O O . VAL A 1 1015 ? 5.873 -9.353 -31.134 1.00 83.25 1015 VAL A O 1
ATOM 8059 N N . GLY A 1 1016 ? 6.489 -8.562 -33.139 1.00 82.31 1016 GLY A N 1
ATOM 8060 C CA . GLY A 1 1016 ? 7.756 -8.007 -32.657 1.00 82.31 1016 GLY A CA 1
ATOM 8061 C C . GLY A 1 1016 ? 8.644 -9.074 -31.993 1.00 82.31 1016 GLY A C 1
ATOM 8062 O O . GLY A 1 1016 ? 8.980 -10.086 -32.605 1.00 82.31 1016 GLY A O 1
ATOM 8063 N N . ARG A 1 1017 ? 9.024 -8.852 -30.726 1.00 81.94 1017 ARG A N 1
ATOM 8064 C CA . ARG A 1 1017 ? 9.806 -9.805 -29.906 1.00 81.94 1017 ARG A CA 1
ATOM 8065 C C . ARG A 1 1017 ? 8.946 -10.718 -29.023 1.00 81.94 1017 ARG A C 1
ATOM 8067 O O . ARG A 1 1017 ? 9.497 -11.530 -28.285 1.00 81.94 1017 ARG A O 1
ATOM 8074 N N . LEU A 1 1018 ? 7.621 -10.590 -29.067 1.00 86.94 1018 LEU A N 1
ATOM 8075 C CA . LEU A 1 1018 ? 6.712 -11.335 -28.198 1.00 86.94 1018 LEU A CA 1
ATOM 8076 C C . LEU A 1 1018 ? 6.072 -12.511 -28.931 1.00 86.94 1018 LEU A C 1
ATOM 8078 O O . LEU A 1 1018 ? 5.615 -12.390 -30.068 1.00 86.94 1018 LEU A O 1
ATOM 8082 N N . ARG A 1 1019 ? 6.000 -13.649 -28.234 1.00 90.12 1019 ARG A N 1
ATOM 8083 C CA . ARG A 1 1019 ? 5.193 -14.801 -28.641 1.00 90.12 1019 ARG A CA 1
ATOM 8084 C C . ARG A 1 1019 ? 3.770 -14.600 -28.137 1.00 90.12 1019 ARG A C 1
ATOM 8086 O O . ARG A 1 1019 ? 3.529 -14.695 -26.936 1.00 90.12 1019 ARG A O 1
ATOM 8093 N N . ILE A 1 1020 ? 2.850 -14.351 -29.056 1.00 90.50 1020 ILE A N 1
ATOM 8094 C CA . ILE A 1 1020 ? 1.410 -14.316 -28.814 1.00 90.50 1020 ILE A CA 1
ATOM 8095 C C . ILE A 1 1020 ? 0.839 -15.709 -29.071 1.00 90.50 1020 ILE A C 1
ATOM 8097 O O . ILE A 1 1020 ? 1.218 -16.378 -30.030 1.00 90.50 1020 ILE A O 1
ATOM 8101 N N . VAL A 1 1021 ? -0.055 -16.167 -28.199 1.00 90.75 1021 VAL A N 1
ATOM 8102 C CA . VAL A 1 1021 ? -0.700 -17.479 -28.318 1.00 90.75 1021 VAL A CA 1
ATOM 8103 C C . VAL A 1 1021 ? -2.146 -17.272 -28.743 1.00 90.75 1021 VAL A C 1
ATOM 8105 O O . VAL A 1 1021 ? -2.983 -16.908 -27.929 1.00 90.75 1021 VAL A O 1
ATOM 8108 N N . ASP A 1 1022 ? -2.479 -17.471 -30.010 1.00 89.50 1022 ASP A N 1
ATOM 8109 C CA . ASP A 1 1022 ? -3.835 -17.234 -30.503 1.00 89.50 1022 ASP A CA 1
ATOM 8110 C C . ASP A 1 1022 ? -4.748 -18.445 -30.274 1.00 89.50 1022 ASP A C 1
ATOM 8112 O O . ASP A 1 1022 ? -4.381 -19.598 -30.517 1.00 89.50 1022 ASP A O 1
ATOM 8116 N N . PHE A 1 1023 ? -5.974 -18.171 -29.840 1.00 88.31 1023 PHE A N 1
ATOM 8117 C CA . PHE A 1 1023 ? -7.037 -19.155 -29.653 1.00 88.31 1023 PHE A CA 1
ATOM 8118 C C . PHE A 1 1023 ? -8.266 -18.751 -30.477 1.00 88.31 1023 PHE A C 1
ATOM 8120 O O . PHE A 1 1023 ? -8.410 -17.572 -30.814 1.00 88.31 1023 PHE A O 1
ATOM 8127 N N . PRO A 1 1024 ? -9.160 -19.699 -30.817 1.00 83.81 1024 PRO A N 1
ATOM 8128 C CA . PRO A 1 1024 ? -10.439 -19.366 -31.433 1.00 83.81 1024 PRO A CA 1
ATOM 8129 C C . PRO A 1 1024 ? -11.215 -18.354 -30.584 1.00 83.81 1024 PRO A C 1
ATOM 8131 O O . PRO A 1 1024 ? -11.201 -18.442 -29.354 1.00 83.81 1024 PRO A O 1
ATOM 8134 N N . ARG A 1 1025 ? -11.902 -17.412 -31.243 1.00 80.19 1025 ARG A N 1
ATOM 8135 C CA . ARG A 1 1025 ? -12.761 -16.444 -30.551 1.00 80.19 1025 ARG A CA 1
ATOM 8136 C C . ARG A 1 1025 ? -13.845 -17.180 -29.767 1.00 80.19 1025 ARG A C 1
ATOM 8138 O O . ARG A 1 1025 ? -14.465 -18.110 -30.284 1.00 80.19 1025 ARG A O 1
ATOM 8145 N N . LEU A 1 1026 ? -14.055 -16.757 -28.525 1.00 77.19 1026 LEU A N 1
ATOM 8146 C CA . LEU A 1 1026 ? -15.130 -17.272 -27.684 1.00 77.19 1026 LEU A CA 1
ATOM 8147 C C . LEU A 1 1026 ? -16.457 -16.605 -28.058 1.00 77.19 1026 LEU A C 1
ATOM 8149 O O . LEU A 1 1026 ? -16.503 -15.399 -28.292 1.00 77.19 1026 LEU A O 1
ATOM 8153 N N . ASP A 1 1027 ? -17.536 -17.385 -28.072 1.00 71.19 1027 ASP A N 1
ATOM 8154 C CA . ASP A 1 1027 ? -18.897 -16.857 -28.187 1.00 71.19 1027 ASP A CA 1
ATOM 8155 C C . ASP A 1 1027 ? -19.320 -16.257 -26.835 1.00 71.19 1027 ASP A C 1
ATOM 8157 O O . ASP A 1 1027 ? -19.473 -16.974 -25.839 1.00 71.19 1027 ASP A O 1
ATOM 8161 N N . ARG A 1 1028 ? -19.434 -14.927 -26.776 1.00 72.69 1028 ARG A N 1
ATOM 8162 C CA . ARG A 1 1028 ? -19.748 -14.175 -25.553 1.00 72.69 1028 ARG A CA 1
ATOM 8163 C C . ARG A 1 1028 ? -21.195 -13.699 -25.618 1.00 72.69 1028 ARG A C 1
ATOM 8165 O O . ARG A 1 1028 ? -21.572 -13.012 -26.558 1.00 72.69 1028 ARG A O 1
ATOM 8172 N N . LYS A 1 1029 ? -21.998 -14.019 -24.594 1.00 70.00 1029 LYS A N 1
ATOM 8173 C CA . LYS A 1 1029 ? -23.394 -13.544 -24.495 1.00 70.00 1029 LYS A CA 1
ATOM 8174 C C . LYS A 1 1029 ? -23.534 -12.149 -23.884 1.00 70.00 1029 LYS A C 1
ATOM 8176 O O . LYS A 1 1029 ? -24.650 -11.650 -23.828 1.00 70.00 1029 LYS A O 1
ATOM 8181 N N . HIS A 1 1030 ? -22.448 -11.602 -23.343 1.00 79.44 1030 HIS A N 1
ATOM 8182 C CA . HIS A 1 1030 ? -22.402 -10.273 -22.742 1.00 79.44 1030 HIS A CA 1
ATOM 8183 C C . HIS A 1 1030 ? -21.093 -9.598 -23.138 1.00 79.44 1030 HIS A C 1
ATOM 8185 O O . HIS A 1 1030 ? -20.028 -10.207 -22.984 1.00 79.44 1030 HIS A O 1
ATOM 8191 N N . ASP A 1 1031 ? -21.167 -8.359 -23.613 1.00 80.19 1031 ASP A N 1
ATOM 8192 C CA . ASP A 1 1031 ? -20.010 -7.541 -23.974 1.00 80.19 1031 ASP A CA 1
ATOM 8193 C C . ASP A 1 1031 ? -20.062 -6.118 -23.370 1.00 80.19 1031 ASP A C 1
ATOM 8195 O O . ASP A 1 1031 ? -20.878 -5.781 -22.499 1.00 80.19 1031 ASP A O 1
ATOM 8199 N N . ILE A 1 1032 ? -19.132 -5.261 -23.801 1.00 83.62 1032 ILE A N 1
ATOM 8200 C CA . ILE A 1 1032 ? -19.056 -3.877 -23.329 1.00 83.62 1032 ILE A CA 1
ATOM 8201 C C . ILE A 1 1032 ? -20.265 -3.039 -23.781 1.00 83.62 1032 ILE A C 1
ATOM 8203 O O . ILE A 1 1032 ? -20.650 -2.107 -23.078 1.00 83.62 1032 ILE A O 1
ATOM 8207 N N . ASN A 1 1033 ? -20.912 -3.375 -24.900 1.00 81.00 1033 ASN A N 1
ATOM 8208 C CA . ASN A 1 1033 ? -22.102 -2.678 -25.388 1.00 81.00 1033 ASN A CA 1
ATOM 8209 C C . ASN A 1 1033 ? -23.317 -2.990 -24.514 1.00 81.00 1033 ASN A C 1
ATOM 8211 O O . ASN A 1 1033 ? -24.078 -2.079 -24.186 1.00 81.00 1033 ASN A O 1
ATOM 8215 N N . ASP A 1 1034 ? -23.463 -4.239 -24.066 1.00 85.62 1034 ASP A N 1
ATOM 8216 C CA . ASP A 1 1034 ? -24.487 -4.606 -23.080 1.00 85.62 1034 ASP A CA 1
ATOM 8217 C C . ASP A 1 1034 ? -24.286 -3.838 -21.765 1.00 85.62 1034 ASP A C 1
ATOM 8219 O O . ASP A 1 1034 ? -25.242 -3.366 -21.142 1.00 85.62 1034 ASP A O 1
ATOM 8223 N N . THR A 1 1035 ? -23.022 -3.644 -21.370 1.00 88.44 1035 THR A N 1
ATOM 8224 C CA . THR A 1 1035 ? -22.669 -2.807 -20.217 1.00 88.44 1035 THR A CA 1
ATOM 8225 C C . THR A 1 1035 ? -23.084 -1.357 -20.428 1.00 88.44 1035 THR A C 1
ATOM 8227 O O . THR A 1 1035 ? -23.768 -0.788 -19.577 1.00 88.44 1035 THR A O 1
ATOM 8230 N N . VAL A 1 1036 ? -22.749 -0.767 -21.576 1.00 86.56 1036 VAL A N 1
ATOM 8231 C CA . VAL A 1 1036 ? -23.185 0.589 -21.937 1.00 86.56 1036 VAL A CA 1
ATOM 8232 C C . VAL A 1 1036 ? -24.706 0.707 -21.858 1.00 86.56 1036 VAL A C 1
ATOM 8234 O O . VAL A 1 1036 ? -25.214 1.608 -21.188 1.00 86.56 1036 VAL A O 1
ATOM 8237 N N . GLN A 1 1037 ? -25.440 -0.231 -22.457 1.00 85.75 1037 GLN A N 1
ATOM 8238 C CA . GLN A 1 1037 ? -26.900 -0.210 -22.463 1.00 85.75 1037 GLN A CA 1
ATOM 8239 C C . GLN A 1 1037 ? -27.483 -0.274 -21.046 1.00 85.75 1037 GLN A C 1
ATOM 8241 O O . GLN A 1 1037 ? -28.392 0.490 -20.720 1.00 85.75 1037 GLN A O 1
ATOM 8246 N N . ASN A 1 1038 ? -26.926 -1.113 -20.169 1.00 89.88 1038 ASN A N 1
ATOM 8247 C CA . ASN A 1 1038 ? -27.360 -1.207 -18.776 1.00 89.88 1038 ASN A CA 1
ATOM 8248 C C . ASN A 1 1038 ? -27.202 0.114 -18.009 1.00 89.88 1038 ASN A C 1
ATOM 8250 O O . ASN A 1 1038 ? -28.095 0.489 -17.244 1.00 89.88 1038 ASN A O 1
ATOM 8254 N N . TYR A 1 1039 ? -26.095 0.833 -18.211 1.00 92.31 1039 TYR A N 1
ATOM 8255 C CA . TYR A 1 1039 ? -25.872 2.134 -17.572 1.00 92.31 1039 TYR A CA 1
ATOM 8256 C C . TYR A 1 1039 ? -26.740 3.244 -18.184 1.00 92.31 1039 TYR A C 1
ATOM 8258 O O . TYR A 1 1039 ? -27.231 4.097 -17.442 1.00 92.31 1039 TYR A O 1
ATOM 8266 N N . LEU A 1 1040 ? -26.999 3.220 -19.497 1.00 89.38 1040 LEU A N 1
ATOM 8267 C CA . LEU A 1 1040 ? -27.921 4.157 -20.152 1.00 89.38 1040 LEU A CA 1
ATOM 8268 C C . LEU A 1 1040 ? -29.361 3.976 -19.665 1.00 89.38 1040 LEU A C 1
ATOM 8270 O O . LEU A 1 1040 ? -30.016 4.951 -19.285 1.00 89.38 1040 LEU A O 1
ATOM 8274 N N . ASP A 1 1041 ? -29.827 2.731 -19.584 1.00 88.75 1041 ASP A N 1
ATOM 8275 C CA . ASP A 1 1041 ? -31.131 2.395 -19.021 1.00 88.75 1041 ASP A CA 1
ATOM 8276 C C . ASP A 1 1041 ? -31.235 2.840 -17.553 1.00 88.75 1041 ASP A C 1
ATOM 8278 O O . ASP A 1 1041 ? -32.218 3.475 -17.147 1.00 88.75 1041 ASP A O 1
ATOM 8282 N N . ALA A 1 1042 ? -30.195 2.566 -16.756 1.00 90.75 1042 ALA A N 1
ATOM 8283 C CA . ALA A 1 1042 ? -30.124 2.984 -15.359 1.00 90.75 1042 ALA A CA 1
ATOM 8284 C C . ALA A 1 1042 ? -30.195 4.515 -15.224 1.00 90.75 1042 ALA A C 1
ATOM 8286 O O . ALA A 1 1042 ? -30.915 5.010 -14.351 1.00 90.75 1042 ALA A O 1
ATOM 8287 N N . ALA A 1 1043 ? -29.552 5.256 -16.132 1.00 89.12 1043 ALA A N 1
ATOM 8288 C CA . ALA A 1 1043 ? -29.630 6.714 -16.240 1.00 89.12 1043 ALA A CA 1
ATOM 8289 C C . ALA A 1 1043 ? -30.962 7.220 -16.835 1.00 89.12 1043 ALA A C 1
ATOM 8291 O O . ALA A 1 1043 ? -31.211 8.424 -16.874 1.00 89.12 1043 ALA A O 1
ATOM 8292 N N . GLY A 1 1044 ? -31.850 6.331 -17.295 1.00 84.56 1044 GLY A N 1
ATOM 8293 C CA . GLY A 1 1044 ? -33.123 6.700 -17.920 1.00 84.56 1044 GLY A CA 1
ATOM 8294 C C . GLY A 1 1044 ? -32.966 7.347 -19.298 1.00 84.56 1044 GLY A C 1
ATOM 8295 O O . GLY A 1 1044 ? -33.850 8.087 -19.728 1.00 84.56 1044 GLY A O 1
ATOM 8296 N N . VAL A 1 1045 ? -31.851 7.093 -19.982 1.00 82.00 1045 VAL A N 1
ATOM 8297 C CA . VAL A 1 1045 ? -31.590 7.568 -21.341 1.00 82.00 1045 VAL A CA 1
ATOM 8298 C C . VAL A 1 1045 ? -32.040 6.484 -22.311 1.00 82.00 1045 VAL A C 1
ATOM 8300 O O . VAL A 1 1045 ? -31.444 5.413 -22.384 1.00 82.00 1045 VAL A O 1
ATOM 8303 N N . LYS A 1 1046 ? -33.107 6.749 -23.075 1.00 63.03 1046 LYS A N 1
ATOM 8304 C CA . LYS A 1 1046 ? -33.502 5.858 -24.170 1.00 63.03 1046 LYS A CA 1
ATOM 8305 C C . LYS A 1 1046 ? -32.449 5.968 -25.264 1.00 63.03 1046 LYS A C 1
ATOM 8307 O O . LYS A 1 1046 ? -32.408 6.974 -25.972 1.00 63.03 1046 LYS A O 1
ATOM 8312 N N . ALA A 1 1047 ? -31.626 4.936 -25.417 1.00 52.97 1047 ALA A N 1
ATOM 8313 C CA . ALA A 1 1047 ? -30.863 4.756 -26.639 1.00 52.97 1047 ALA A CA 1
ATOM 8314 C C . ALA A 1 1047 ? -31.880 4.731 -27.788 1.00 52.97 1047 ALA A C 1
ATOM 8316 O O . ALA A 1 1047 ? -32.735 3.844 -27.857 1.00 52.97 1047 ALA A O 1
ATOM 8317 N N . GLY A 1 1048 ? -31.883 5.758 -28.643 1.00 45.03 1048 GLY A N 1
ATOM 8318 C CA . GLY A 1 1048 ? -32.682 5.703 -29.860 1.00 45.03 1048 GLY A CA 1
ATOM 8319 C C . GLY A 1 1048 ? -32.313 4.415 -30.586 1.00 45.03 1048 GLY A C 1
ATOM 8320 O O . GLY A 1 1048 ? -31.125 4.118 -30.687 1.00 45.03 1048 GLY A O 1
ATOM 8321 N N . HIS A 1 1049 ? -33.307 3.648 -31.046 1.00 32.12 1049 HIS A N 1
ATOM 8322 C CA . HIS A 1 1049 ? -33.109 2.520 -31.958 1.00 32.12 1049 HIS A CA 1
ATOM 8323 C C . HIS A 1 1049 ? -32.357 3.029 -33.196 1.00 32.12 1049 HIS A C 1
ATOM 8325 O O . HIS A 1 1049 ? -32.934 3.418 -34.207 1.00 32.12 1049 HIS A O 1
ATOM 8331 N N . ARG A 1 1050 ? -31.037 3.079 -33.105 1.00 32.88 1050 ARG A N 1
ATOM 8332 C CA . ARG A 1 1050 ? -30.150 2.979 -34.237 1.00 32.88 1050 ARG A CA 1
ATOM 8333 C C . ARG A 1 1050 ? -29.655 1.564 -34.161 1.00 32.88 1050 ARG A C 1
ATOM 8335 O O . ARG A 1 1050 ? -28.781 1.259 -33.357 1.00 32.88 1050 ARG A O 1
ATOM 8342 N N . SER A 1 1051 ? -30.326 0.737 -34.963 1.00 25.95 1051 SER A N 1
ATOM 8343 C CA . SER A 1 1051 ? -29.801 -0.491 -35.548 1.00 25.95 1051 SER A CA 1
ATOM 8344 C C . SER A 1 1051 ? -28.295 -0.527 -35.424 1.00 25.95 1051 SER A C 1
ATOM 8346 O O . SER A 1 1051 ? -27.677 0.450 -35.860 1.00 25.95 1051 SER A O 1
ATOM 8348 N N . GLU A 1 1052 ? -27.762 -1.611 -34.861 1.00 29.06 1052 GLU A N 1
ATOM 8349 C CA . GLU A 1 1052 ? -26.421 -2.120 -35.130 1.00 29.06 1052 GLU A CA 1
ATOM 8350 C C . GLU A 1 1052 ? -25.632 -1.205 -36.070 1.00 29.06 1052 GLU A C 1
ATOM 8352 O O . GLU A 1 1052 ? -25.459 -1.471 -37.259 1.00 29.06 1052 GLU A O 1
ATOM 8357 N N . ARG A 1 1053 ? -25.091 -0.109 -35.539 1.00 27.58 1053 ARG A N 1
ATOM 8358 C CA . ARG A 1 1053 ? -23.780 0.240 -36.013 1.00 27.58 1053 ARG A CA 1
ATOM 8359 C C . ARG A 1 1053 ? -22.935 -0.780 -35.278 1.00 27.58 1053 ARG A C 1
ATOM 8361 O O . ARG A 1 1053 ? -22.358 -0.486 -34.240 1.00 27.58 1053 ARG A O 1
ATOM 8368 N N . ARG A 1 1054 ? -22.798 -1.966 -35.909 1.00 27.05 1054 ARG A N 1
ATOM 8369 C CA . ARG A 1 1054 ? -21.450 -2.478 -36.167 1.00 27.05 1054 ARG A CA 1
ATOM 8370 C C . ARG A 1 1054 ? -20.600 -1.223 -36.241 1.00 27.05 1054 ARG A C 1
ATOM 8372 O O . ARG A 1 1054 ? -20.937 -0.333 -37.041 1.00 27.05 1054 ARG A O 1
ATOM 8379 N N . VAL A 1 1055 ? -19.574 -1.112 -35.411 1.00 31.19 1055 VAL A N 1
ATOM 8380 C CA . VAL A 1 1055 ? -18.461 -0.221 -35.718 1.00 31.19 1055 VAL A CA 1
ATOM 8381 C C . VAL A 1 1055 ? -17.883 -0.771 -37.026 1.00 31.19 1055 VAL A C 1
ATOM 8383 O O . VAL A 1 1055 ? -16.902 -1.491 -37.076 1.00 31.19 1055 VAL A O 1
ATOM 8386 N N . THR A 1 1056 ? -18.633 -0.552 -38.099 1.00 30.22 1056 THR A N 1
ATOM 8387 C CA . THR A 1 1056 ? -18.265 -0.737 -39.469 1.00 30.22 1056 THR A CA 1
ATOM 8388 C C . THR A 1 1056 ? -17.363 0.452 -39.594 1.00 30.22 1056 THR A C 1
ATOM 8390 O O . THR A 1 1056 ? -17.822 1.598 -39.549 1.00 30.22 1056 THR A O 1
ATOM 8393 N N . LEU A 1 1057 ? -16.071 0.168 -39.598 1.00 36.88 1057 LEU A N 1
ATOM 8394 C CA . LEU A 1 1057 ? -15.123 0.938 -40.365 1.00 36.88 1057 LEU A CA 1
ATOM 8395 C C . LEU A 1 1057 ? -15.822 1.413 -41.647 1.00 36.88 1057 LEU A C 1
ATOM 8397 O O . LEU A 1 1057 ? -15.930 0.677 -42.619 1.00 36.88 1057 LEU A O 1
ATOM 8401 N N . MET A 1 1058 ? -16.382 2.622 -41.623 1.00 44.62 1058 MET A N 1
ATOM 8402 C CA . MET A 1 1058 ? -16.748 3.352 -42.833 1.00 44.62 1058 MET A CA 1
ATOM 8403 C C . MET A 1 1058 ? -15.531 4.181 -43.218 1.00 44.62 1058 MET A C 1
ATOM 8405 O O . MET A 1 1058 ? -15.633 5.389 -43.350 1.00 44.62 1058 MET A O 1
ATOM 8409 N N . ALA A 1 1059 ? -14.378 3.517 -43.258 1.00 51.22 1059 ALA A N 1
ATOM 8410 C CA . ALA A 1 1059 ? -13.125 3.989 -43.804 1.00 51.22 1059 ALA A CA 1
ATOM 8411 C C . ALA A 1 1059 ? -12.679 2.862 -44.740 1.00 51.22 1059 ALA A C 1
ATOM 8413 O O . ALA A 1 1059 ? -12.342 1.774 -44.270 1.00 51.22 1059 ALA A O 1
ATOM 8414 N N . VAL A 1 1060 ? -12.816 3.060 -46.046 1.00 62.72 1060 VAL A N 1
ATOM 8415 C CA . VAL A 1 1060 ? -12.455 2.067 -47.063 1.00 62.72 1060 VAL A CA 1
ATOM 8416 C C . VAL A 1 1060 ? -11.297 2.636 -47.857 1.00 62.72 1060 VAL A C 1
ATOM 8418 O O . VAL A 1 1060 ? -11.402 3.736 -48.385 1.00 62.72 1060 VAL A O 1
ATOM 8421 N N . VAL A 1 1061 ? -10.193 1.899 -47.943 1.00 68.00 1061 VAL A N 1
ATOM 8422 C CA . VAL A 1 1061 ? -9.099 2.291 -48.836 1.00 68.00 1061 VAL A CA 1
ATOM 8423 C C . VAL A 1 1061 ? -9.526 2.009 -50.274 1.00 68.00 1061 VAL A C 1
ATOM 8425 O O . VAL A 1 1061 ? -9.899 0.879 -50.600 1.00 68.00 1061 VAL A O 1
ATOM 8428 N N . SER A 1 1062 ? -9.509 3.036 -51.117 1.00 71.25 1062 SER A N 1
ATOM 8429 C CA . SER A 1 1062 ? -9.887 2.980 -52.527 1.00 71.25 1062 SER A CA 1
ATOM 8430 C C . SER A 1 1062 ? -8.822 3.684 -53.367 1.00 71.25 1062 SER A C 1
ATOM 8432 O O . SER A 1 1062 ? -8.910 4.888 -53.614 1.00 71.25 1062 SER A O 1
ATOM 8434 N N . GLY A 1 1063 ? -7.827 2.922 -53.829 1.00 76.75 1063 GLY A N 1
ATOM 8435 C CA . GLY A 1 1063 ? -6.627 3.491 -54.450 1.00 76.75 1063 GLY A CA 1
ATOM 8436 C C . GLY A 1 1063 ? -5.832 4.295 -53.421 1.00 76.75 1063 GLY A C 1
ATOM 8437 O O . GLY A 1 1063 ? -5.766 3.887 -52.266 1.00 76.75 1063 GLY A O 1
ATOM 8438 N N . ASP A 1 1064 ? -5.336 5.466 -53.812 1.00 80.25 1064 ASP A N 1
ATOM 8439 C CA . ASP A 1 1064 ? -4.496 6.339 -52.970 1.00 80.25 1064 ASP A CA 1
ATOM 8440 C C . ASP A 1 1064 ? -5.311 7.176 -51.958 1.00 80.25 1064 ASP A C 1
ATOM 8442 O O . ASP A 1 1064 ? -4.898 8.259 -51.532 1.00 80.25 1064 ASP A O 1
ATOM 8446 N N . TYR A 1 1065 ? -6.518 6.720 -51.606 1.00 81.81 1065 TYR A N 1
ATOM 8447 C CA . TYR A 1 1065 ? -7.453 7.438 -50.744 1.00 81.81 1065 TYR A CA 1
ATOM 8448 C C . TYR A 1 1065 ? -8.068 6.524 -49.695 1.00 81.81 1065 TYR A C 1
ATOM 8450 O O . TYR A 1 1065 ? -8.371 5.359 -49.954 1.00 81.81 1065 TYR A O 1
ATOM 8458 N N . VAL A 1 1066 ? -8.372 7.100 -48.534 1.00 80.62 1066 VAL A N 1
ATOM 8459 C CA . VAL A 1 1066 ? -9.281 6.510 -47.552 1.00 80.62 1066 VAL A CA 1
ATOM 8460 C C . VAL A 1 1066 ? -10.628 7.225 -47.656 1.00 80.62 1066 VAL A C 1
ATOM 8462 O O . VAL A 1 1066 ? -10.749 8.400 -47.310 1.00 80.62 1066 VAL A O 1
ATOM 8465 N N . ASP A 1 1067 ? -11.639 6.522 -48.168 1.00 78.06 1067 ASP A N 1
ATOM 8466 C CA . ASP A 1 1067 ? -13.031 6.972 -48.246 1.00 78.06 1067 ASP A CA 1
ATOM 8467 C C . ASP A 1 1067 ? -13.700 6.843 -46.880 1.00 78.06 1067 ASP A C 1
ATOM 8469 O O . ASP A 1 1067 ? -13.784 5.740 -46.340 1.00 78.06 1067 ASP A O 1
ATOM 8473 N N . PHE A 1 1068 ? -14.255 7.932 -46.356 1.00 77.88 1068 PHE A N 1
ATOM 8474 C CA . PHE A 1 1068 ? -15.003 7.941 -45.106 1.00 77.88 1068 PHE A CA 1
ATOM 8475 C C . PHE A 1 1068 ? -16.285 8.766 -45.195 1.00 77.88 1068 PHE A C 1
ATOM 8477 O O . PHE A 1 1068 ? -16.575 9.399 -46.207 1.00 77.88 1068 PHE A O 1
ATOM 8484 N N . VAL A 1 1069 ? -17.118 8.711 -44.156 1.00 71.81 1069 VAL A N 1
ATOM 8485 C CA . VAL A 1 1069 ? -18.360 9.490 -44.113 1.00 71.81 1069 VAL A CA 1
ATOM 8486 C C . VAL A 1 1069 ? -18.405 10.387 -42.897 1.00 71.81 1069 VAL A C 1
ATOM 8488 O O . VAL A 1 1069 ? -18.101 9.956 -41.785 1.00 71.81 1069 VAL A O 1
ATOM 8491 N N . VAL A 1 1070 ? -18.863 11.615 -43.111 1.00 62.41 1070 VAL A N 1
ATOM 8492 C CA . VAL A 1 1070 ? -19.046 12.610 -42.060 1.00 62.41 1070 VAL A CA 1
ATOM 8493 C C . VAL A 1 1070 ? -20.504 13.021 -42.020 1.00 62.41 1070 VAL A C 1
ATOM 8495 O O . VAL A 1 1070 ? -21.182 13.088 -43.043 1.00 62.41 1070 VAL A O 1
ATOM 8498 N N . ARG A 1 1071 ? -21.033 13.252 -40.819 1.00 56.31 1071 ARG A N 1
ATOM 8499 C CA . ARG A 1 1071 ? -22.387 13.771 -40.677 1.00 56.31 1071 ARG A CA 1
ATOM 8500 C C . ARG A 1 1071 ? -22.339 15.283 -40.527 1.00 56.31 1071 ARG A C 1
ATOM 8502 O O . ARG A 1 1071 ? -21.843 15.774 -39.518 1.00 56.31 1071 ARG A O 1
ATOM 8509 N N . TYR A 1 1072 ? -22.949 15.982 -41.472 1.00 57.97 1072 TYR A N 1
ATOM 8510 C CA . TYR A 1 1072 ? -23.034 17.436 -41.495 1.00 57.97 1072 TYR A CA 1
ATOM 8511 C C . TYR A 1 1072 ? -24.492 17.863 -41.724 1.00 57.97 1072 TYR A C 1
ATOM 8513 O O . TYR A 1 1072 ? -25.190 17.271 -42.542 1.00 57.97 1072 TYR A O 1
ATOM 8521 N N . GLU A 1 1073 ? -24.998 18.796 -40.908 1.00 55.09 1073 GLU A N 1
ATOM 8522 C CA . GLU A 1 1073 ? -26.385 19.317 -40.962 1.00 55.09 1073 GLU A CA 1
ATOM 8523 C C . GLU A 1 1073 ? -27.512 18.260 -41.024 1.00 55.09 1073 GLU A C 1
ATOM 8525 O O . GLU A 1 1073 ? -28.595 18.479 -41.555 1.00 55.09 1073 GLU A O 1
ATOM 8530 N N . GLY A 1 1074 ? -27.281 17.087 -40.429 1.00 46.75 1074 GLY A N 1
ATOM 8531 C CA . GLY A 1 1074 ? -28.249 15.984 -40.409 1.00 46.75 1074 GLY A CA 1
ATOM 8532 C C . GLY A 1 1074 ? -28.153 15.022 -41.600 1.00 46.75 1074 GLY A C 1
ATOM 8533 O O . GLY A 1 1074 ? -28.699 13.920 -41.503 1.00 46.75 1074 GLY A O 1
ATOM 8534 N N . ASN A 1 1075 ? -27.381 15.358 -42.635 1.00 49.94 1075 ASN A N 1
ATOM 8535 C CA . ASN A 1 1075 ? -27.087 14.506 -43.788 1.00 49.94 1075 ASN A CA 1
ATOM 8536 C C . ASN A 1 1075 ? -25.753 13.763 -43.612 1.00 49.94 1075 ASN A C 1
ATOM 8538 O O . ASN A 1 1075 ? -24.922 14.126 -42.781 1.00 49.94 1075 ASN A O 1
ATOM 8542 N N . THR A 1 1076 ? -25.581 12.645 -44.321 1.00 62.81 1076 THR A N 1
ATOM 8543 C CA . THR A 1 1076 ? -24.327 11.869 -44.308 1.00 62.81 1076 THR A CA 1
ATOM 8544 C C . THR A 1 1076 ? -23.596 12.121 -45.614 1.00 62.81 1076 THR A C 1
ATOM 8546 O O . THR A 1 1076 ? -24.041 11.645 -46.655 1.00 62.81 1076 THR A O 1
ATOM 8549 N N . GLU A 1 1077 ? -22.486 12.841 -45.532 1.00 70.50 1077 GLU A N 1
ATOM 8550 C CA . GLU A 1 1077 ? -21.658 13.234 -46.665 1.00 70.50 1077 GLU A CA 1
ATOM 8551 C C . GLU A 1 1077 ? -20.463 12.289 -46.810 1.00 70.50 1077 GLU A C 1
ATOM 8553 O O . GLU A 1 1077 ? -19.933 11.777 -45.819 1.00 70.50 1077 GLU A O 1
ATOM 8558 N N . ARG A 1 1078 ? -20.051 12.023 -48.054 1.00 75.38 1078 ARG A N 1
ATOM 8559 C CA . ARG A 1 1078 ? -18.864 11.207 -48.353 1.00 75.38 1078 ARG A CA 1
ATOM 8560 C C . ARG A 1 1078 ? -17.638 12.103 -48.481 1.00 75.38 1078 ARG A C 1
ATOM 8562 O O . ARG A 1 1078 ? -17.657 13.065 -49.245 1.00 75.38 1078 ARG A O 1
ATOM 8569 N N . CYS A 1 1079 ? -16.579 11.732 -47.775 1.00 79.25 1079 CYS A N 1
ATOM 8570 C CA . CYS A 1 1079 ? -15.303 12.431 -47.735 1.00 79.25 1079 CYS A CA 1
ATOM 8571 C C . CYS A 1 1079 ? -14.170 11.482 -48.106 1.00 79.25 1079 CYS A C 1
ATOM 8573 O O . CYS A 1 1079 ? -14.280 10.267 -47.942 1.00 79.25 1079 CYS A O 1
ATOM 8575 N N . ARG A 1 1080 ? -13.053 12.041 -48.559 1.00 86.69 1080 ARG A N 1
ATOM 8576 C CA . ARG A 1 1080 ? -11.822 11.297 -48.830 1.00 86.69 1080 ARG A CA 1
ATOM 8577 C C . ARG A 1 1080 ? -10.651 11.990 -48.176 1.00 86.69 1080 ARG A C 1
ATOM 8579 O O . ARG A 1 1080 ? -10.650 13.209 -48.062 1.00 86.69 1080 ARG A O 1
ATOM 8586 N N . ILE A 1 1081 ? -9.643 11.224 -47.798 1.00 88.06 1081 ILE A N 1
ATOM 8587 C CA . ILE A 1 1081 ? -8.325 11.752 -47.456 1.00 88.06 1081 ILE A CA 1
ATOM 8588 C C . ILE A 1 1081 ? -7.267 11.004 -48.256 1.00 88.06 1081 ILE A C 1
ATOM 8590 O O . ILE A 1 1081 ? -7.391 9.791 -48.437 1.00 88.06 1081 ILE A O 1
ATOM 8594 N N . THR A 1 1082 ? -6.268 11.715 -48.778 1.00 87.62 1082 THR A N 1
ATOM 8595 C CA . THR A 1 1082 ? -5.183 11.085 -49.537 1.00 87.62 1082 THR A CA 1
ATOM 8596 C C . THR A 1 1082 ? -4.265 10.282 -48.618 1.00 87.62 1082 THR A C 1
ATOM 8598 O O . THR A 1 1082 ? -3.970 10.682 -47.491 1.00 87.62 1082 THR A O 1
ATOM 8601 N N . GLU A 1 1083 ? -3.759 9.158 -49.120 1.00 84.31 1083 GLU A N 1
ATOM 8602 C CA . GLU A 1 1083 ? -2.712 8.365 -48.471 1.00 84.31 1083 GLU A CA 1
ATOM 8603 C C . GLU A 1 1083 ? -1.490 9.230 -48.144 1.00 84.31 1083 GLU A C 1
ATOM 8605 O O . GLU A 1 1083 ? -1.012 9.210 -47.013 1.00 84.31 1083 GLU A O 1
ATOM 8610 N N . ALA A 1 1084 ? -1.060 10.078 -49.082 1.00 81.69 1084 ALA A N 1
ATOM 8611 C CA . ALA A 1 1084 ? 0.049 11.006 -48.872 1.00 81.69 1084 ALA A CA 1
ATOM 8612 C C . ALA A 1 1084 ? -0.169 11.947 -47.673 1.00 81.69 1084 ALA A C 1
ATOM 8614 O O . ALA A 1 1084 ? 0.782 12.243 -46.955 1.00 81.69 1084 ALA A O 1
ATOM 8615 N N . ALA A 1 1085 ? -1.405 12.387 -47.412 1.00 80.81 1085 ALA A N 1
ATOM 8616 C CA . ALA A 1 1085 ? -1.699 13.240 -46.263 1.00 80.81 1085 ALA A CA 1
ATOM 8617 C C . ALA A 1 1085 ? -1.604 12.475 -44.937 1.00 80.81 1085 ALA A C 1
ATOM 8619 O O . ALA A 1 1085 ? -1.092 12.998 -43.949 1.00 80.81 1085 ALA A O 1
ATOM 8620 N N . LEU A 1 1086 ? -2.061 11.220 -44.920 1.00 78.56 1086 LEU A N 1
ATOM 8621 C CA . LEU A 1 1086 ? -1.952 10.341 -43.754 1.00 78.56 1086 LEU A CA 1
ATOM 8622 C C . LEU A 1 1086 ? -0.492 9.960 -43.463 1.00 78.56 1086 LEU A C 1
ATOM 8624 O O . LEU A 1 1086 ? -0.073 9.962 -42.305 1.00 78.56 1086 LEU A O 1
ATOM 8628 N N . LEU A 1 1087 ? 0.282 9.665 -44.509 1.00 77.88 1087 LEU A N 1
ATOM 8629 C CA . LEU A 1 1087 ? 1.704 9.332 -44.418 1.00 77.88 1087 LEU A CA 1
ATOM 8630 C C . LEU A 1 1087 ? 2.538 10.511 -43.918 1.00 77.88 1087 LEU A C 1
ATOM 8632 O O . LEU A 1 1087 ? 3.343 10.347 -42.998 1.00 77.88 1087 LEU A O 1
ATOM 8636 N N . ASP A 1 1088 ? 2.308 11.701 -44.475 1.00 77.31 1088 ASP A N 1
ATOM 8637 C CA . ASP A 1 1088 ? 2.996 12.924 -44.064 1.00 77.31 1088 ASP A CA 1
ATOM 8638 C C . ASP A 1 1088 ? 2.686 13.270 -42.601 1.00 77.31 1088 ASP A C 1
ATOM 8640 O O . ASP A 1 1088 ? 3.590 13.583 -41.819 1.00 77.31 1088 ASP A O 1
ATOM 8644 N N . ARG A 1 1089 ? 1.427 13.086 -42.176 1.00 72.94 1089 ARG A N 1
ATOM 8645 C CA . ARG A 1 1089 ? 1.007 13.315 -40.788 1.00 72.94 1089 ARG A CA 1
ATOM 8646 C C . ARG A 1 1089 ? 1.745 12.430 -39.780 1.00 72.94 1089 ARG A C 1
ATOM 8648 O O . ARG A 1 1089 ? 2.082 12.896 -38.693 1.00 72.94 1089 ARG A O 1
ATOM 8655 N N . GLU A 1 1090 ? 2.040 11.180 -40.135 1.00 67.62 1090 GLU A N 1
ATOM 8656 C CA . GLU A 1 1090 ? 2.835 10.255 -39.309 1.00 67.62 1090 GLU A CA 1
ATOM 8657 C C . GLU A 1 1090 ? 4.346 10.315 -39.592 1.00 67.62 1090 GLU A C 1
ATOM 8659 O O . GLU A 1 1090 ? 5.119 9.621 -38.928 1.00 67.62 1090 GLU A O 1
ATOM 8664 N N . ARG A 1 1091 ? 4.792 11.156 -40.538 1.00 62.44 1091 ARG A N 1
ATOM 8665 C CA . ARG A 1 1091 ? 6.188 11.256 -41.003 1.00 62.44 1091 ARG A CA 1
ATOM 8666 C C . ARG A 1 1091 ? 6.761 9.912 -41.470 1.00 62.44 1091 ARG A C 1
ATOM 8668 O O . ARG A 1 1091 ? 7.937 9.611 -41.243 1.00 62.44 1091 ARG A O 1
ATOM 8675 N N . VAL A 1 1092 ? 5.926 9.096 -42.105 1.00 61.44 1092 VAL A N 1
ATOM 8676 C CA . VAL A 1 1092 ? 6.304 7.790 -42.657 1.00 61.44 1092 VAL A CA 1
ATOM 8677 C C . VAL A 1 1092 ? 6.735 7.985 -44.111 1.00 61.44 1092 VAL A C 1
ATOM 8679 O O . VAL A 1 1092 ? 5.968 8.492 -44.918 1.00 61.44 1092 VAL A O 1
ATOM 8682 N N . ILE A 1 1093 ? 7.972 7.595 -44.438 1.00 53.16 1093 ILE A N 1
ATOM 8683 C CA . ILE A 1 1093 ? 8.579 7.744 -45.784 1.00 53.16 1093 ILE A CA 1
ATOM 8684 C C . ILE A 1 1093 ? 8.365 6.473 -46.639 1.00 53.16 1093 ILE A C 1
ATOM 8686 O O . ILE A 1 1093 ? 8.808 6.392 -47.778 1.00 53.16 1093 ILE A O 1
ATOM 8690 N N . ASP A 1 1094 ? 7.732 5.441 -46.082 1.00 50.97 1094 ASP A N 1
ATOM 8691 C CA . ASP A 1 1094 ? 7.601 4.136 -46.733 1.00 50.97 1094 ASP A CA 1
ATOM 8692 C C . ASP A 1 1094 ? 6.509 4.170 -47.815 1.00 50.97 1094 ASP A C 1
ATOM 8694 O O . ASP A 1 1094 ? 5.356 4.474 -47.516 1.00 50.97 1094 ASP A O 1
ATOM 8698 N N . GLU A 1 1095 ? 6.862 3.866 -49.068 1.00 52.28 1095 GLU A N 1
ATOM 8699 C CA . GLU A 1 1095 ? 5.964 4.032 -50.221 1.00 52.28 1095 GLU A CA 1
ATOM 8700 C C . GLU A 1 1095 ? 4.860 2.963 -50.305 1.00 52.28 1095 GLU A C 1
ATOM 8702 O O . GLU A 1 1095 ? 3.966 3.103 -51.136 1.00 52.28 1095 GLU A O 1
ATOM 8707 N N . HIS A 1 1096 ? 4.877 1.895 -49.491 1.00 54.06 1096 HIS A N 1
ATOM 8708 C CA . HIS A 1 1096 ? 3.928 0.771 -49.609 1.00 54.06 1096 HIS A CA 1
ATOM 8709 C C . HIS A 1 1096 ? 3.329 0.326 -48.258 1.00 54.06 1096 HIS A C 1
ATOM 8711 O O . HIS A 1 1096 ? 3.583 -0.788 -47.784 1.00 54.06 1096 HIS A O 1
ATOM 8717 N N . LEU A 1 1097 ? 2.482 1.160 -47.643 1.00 57.44 1097 LEU A N 1
ATOM 8718 C CA . LEU A 1 1097 ? 1.624 0.711 -46.539 1.00 57.44 1097 LEU A CA 1
ATOM 8719 C C . LEU A 1 1097 ? 0.482 -0.169 -47.061 1.00 57.44 1097 LEU A C 1
ATOM 8721 O O . LEU A 1 1097 ? -0.130 0.098 -48.091 1.00 57.44 1097 LEU A O 1
ATOM 8725 N N . ASN A 1 1098 ? 0.141 -1.230 -46.326 1.00 66.69 1098 ASN A N 1
ATOM 8726 C CA . ASN A 1 1098 ? -1.055 -2.001 -46.659 1.00 66.69 1098 ASN A CA 1
ATOM 8727 C C . ASN A 1 1098 ? -2.331 -1.269 -46.198 1.00 66.69 1098 ASN A C 1
ATOM 8729 O O . ASN A 1 1098 ? -2.302 -0.453 -45.275 1.00 66.69 1098 ASN A O 1
ATOM 8733 N N . HIS A 1 1099 ? -3.480 -1.607 -46.796 1.00 63.25 1099 HIS A N 1
ATOM 8734 C CA . HIS A 1 1099 ? -4.761 -0.945 -46.507 1.00 63.25 1099 HIS A CA 1
ATOM 8735 C C . HIS A 1 1099 ? -5.126 -0.912 -45.009 1.00 63.25 1099 HIS A C 1
ATOM 8737 O O . HIS A 1 1099 ? -5.770 0.029 -44.553 1.00 63.25 1099 HIS A O 1
ATOM 8743 N N . GLY A 1 1100 ? -4.718 -1.920 -44.229 1.00 48.91 1100 GLY A N 1
ATOM 8744 C CA . GLY A 1 1100 ? -4.968 -1.959 -42.787 1.00 48.91 1100 GLY A CA 1
ATOM 8745 C C . GLY A 1 1100 ? -4.167 -0.908 -42.017 1.00 48.91 1100 GLY A C 1
ATOM 8746 O O . GLY A 1 1100 ? -4.702 -0.280 -41.109 1.00 48.91 1100 GLY A O 1
ATOM 8747 N N . GLN A 1 1101 ? -2.917 -0.666 -42.414 1.00 58.75 1101 GLN A N 1
ATOM 8748 C CA . GLN A 1 1101 ? -2.053 0.348 -41.802 1.00 58.75 1101 GLN A CA 1
ATOM 8749 C C . GLN A 1 1101 ? -2.540 1.766 -42.118 1.00 58.75 1101 GLN A C 1
ATOM 8751 O O . GLN A 1 1101 ? -2.624 2.595 -41.218 1.00 58.75 1101 GLN A O 1
ATOM 8756 N N . LEU A 1 1102 ? -2.949 2.022 -43.364 1.00 62.84 1102 LEU A N 1
ATOM 8757 C CA . LEU A 1 1102 ? -3.568 3.291 -43.766 1.00 62.84 1102 LEU A CA 1
ATOM 8758 C C . LEU A 1 1102 ? -4.846 3.589 -42.980 1.00 62.84 1102 LEU A C 1
ATOM 8760 O O . LEU A 1 1102 ? -5.045 4.703 -42.499 1.00 62.84 1102 LEU A O 1
ATOM 8764 N N . ILE A 1 1103 ? -5.687 2.573 -42.789 1.00 60.28 1103 ILE A N 1
ATOM 8765 C CA . ILE A 1 1103 ? -6.887 2.674 -41.960 1.00 60.28 1103 ILE A CA 1
ATOM 8766 C C . ILE A 1 1103 ? -6.534 2.942 -40.493 1.00 60.28 1103 ILE A C 1
ATOM 8768 O O . ILE A 1 1103 ? -7.210 3.745 -39.857 1.00 60.28 1103 ILE A O 1
ATOM 8772 N N . ALA A 1 1104 ? -5.501 2.305 -39.940 1.00 50.53 1104 ALA A N 1
ATOM 8773 C CA . ALA A 1 1104 ? -5.081 2.536 -38.558 1.00 50.53 1104 ALA A CA 1
ATOM 8774 C C . ALA A 1 1104 ? -4.593 3.979 -38.349 1.00 50.53 1104 ALA A C 1
ATOM 8776 O O . ALA A 1 1104 ? -4.989 4.629 -37.380 1.00 50.53 1104 ALA A O 1
ATOM 8777 N N . ILE A 1 1105 ? -3.816 4.515 -39.299 1.00 62.38 1105 ILE A N 1
ATOM 8778 C CA . ILE A 1 1105 ? -3.381 5.919 -39.295 1.00 62.38 1105 ILE A CA 1
ATOM 8779 C C . ILE A 1 1105 ? -4.590 6.856 -39.414 1.00 62.38 1105 ILE A C 1
ATOM 8781 O O . ILE A 1 1105 ? -4.716 7.804 -38.639 1.00 62.38 1105 ILE A O 1
ATOM 8785 N N . PHE A 1 1106 ? -5.527 6.556 -40.318 1.00 71.62 1106 PHE A N 1
ATOM 8786 C CA . PHE A 1 1106 ? -6.783 7.296 -40.428 1.00 71.62 1106 PHE A CA 1
ATOM 8787 C C . PHE A 1 1106 ? -7.574 7.284 -39.113 1.00 71.62 1106 PHE A C 1
ATOM 8789 O O . PHE A 1 1106 ? -8.021 8.331 -38.663 1.00 71.62 1106 PHE A O 1
ATOM 8796 N N . VAL A 1 1107 ? -7.741 6.123 -38.469 1.00 51.75 1107 VAL A N 1
ATOM 8797 C CA . VAL A 1 1107 ? -8.488 5.986 -37.207 1.00 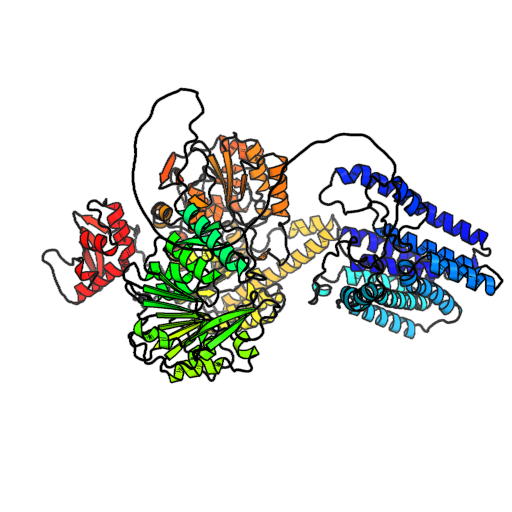51.75 1107 VAL A CA 1
ATOM 8798 C C . VAL A 1 1107 ? -7.816 6.769 -36.079 1.00 51.75 1107 VAL A C 1
ATOM 8800 O O . VAL A 1 1107 ? -8.512 7.414 -35.295 1.00 51.75 1107 VAL A O 1
ATOM 8803 N N . LYS A 1 1108 ? -6.480 6.755 -36.025 1.00 53.56 1108 LYS A N 1
ATOM 8804 C CA . LYS A 1 1108 ? -5.680 7.504 -35.049 1.00 53.56 1108 LYS A CA 1
ATOM 8805 C C . LYS A 1 1108 ? -5.916 9.015 -35.141 1.00 53.56 1108 LYS A C 1
ATOM 8807 O O . LYS A 1 1108 ? -6.046 9.660 -34.106 1.00 53.56 1108 LYS A O 1
ATOM 8812 N N . HIS A 1 1109 ? -6.036 9.552 -36.357 1.00 63.84 1109 HIS A N 1
ATOM 8813 C CA . HIS A 1 1109 ? -6.255 10.986 -36.621 1.00 63.84 1109 HIS A CA 1
ATOM 8814 C C . HIS A 1 1109 ? -7.700 11.338 -36.977 1.00 63.84 1109 HIS A C 1
ATOM 8816 O O . HIS A 1 1109 ? -7.992 12.439 -37.438 1.00 63.84 1109 HIS A O 1
ATOM 8822 N N . ARG A 1 1110 ? -8.635 10.408 -36.773 1.00 66.62 1110 ARG A N 1
ATOM 8823 C CA . ARG A 1 1110 ? -9.988 10.498 -37.328 1.00 66.62 1110 ARG A CA 1
ATOM 8824 C C . ARG A 1 1110 ? -10.736 11.758 -36.912 1.00 66.62 1110 ARG A C 1
ATOM 8826 O O . ARG A 1 1110 ? -11.411 12.345 -37.745 1.00 66.62 1110 ARG A O 1
ATOM 8833 N N . ALA A 1 1111 ? -10.630 12.160 -35.649 1.00 45.50 1111 ALA A N 1
ATOM 8834 C CA . ALA A 1 1111 ? -11.327 13.341 -35.141 1.00 45.50 1111 ALA A CA 1
ATOM 8835 C C . ALA A 1 1111 ? -10.861 14.630 -35.848 1.00 45.50 1111 ALA A C 1
ATOM 8837 O O . ALA A 1 1111 ? -11.686 15.405 -36.327 1.00 45.50 1111 ALA A O 1
ATOM 8838 N N . GLU A 1 1112 ? -9.545 14.787 -36.022 1.00 59.00 1112 GLU A N 1
ATOM 8839 C CA . GLU A 1 1112 ? -8.929 15.901 -36.754 1.00 59.00 1112 GLU A CA 1
ATOM 8840 C C . GLU A 1 1112 ? -9.342 15.898 -38.234 1.00 59.00 1112 GLU A C 1
ATOM 8842 O O . GLU A 1 1112 ? -9.754 16.922 -38.779 1.00 59.00 1112 GLU A O 1
ATOM 8847 N N . ILE A 1 1113 ? -9.309 14.728 -38.871 1.00 72.31 1113 ILE A N 1
ATOM 8848 C CA . ILE A 1 1113 ? -9.681 14.553 -40.279 1.00 72.31 1113 ILE A CA 1
ATOM 8849 C C . ILE A 1 1113 ? -11.176 14.849 -40.500 1.00 72.31 1113 ILE A C 1
ATOM 8851 O O . ILE A 1 1113 ? -11.543 15.551 -41.441 1.00 72.31 1113 ILE A O 1
ATOM 8855 N N . GLU A 1 1114 ? -12.064 14.361 -39.629 1.00 67.50 1114 GLU A N 1
ATOM 8856 C CA . GLU A 1 1114 ? -13.501 14.656 -39.706 1.00 67.50 1114 GLU A CA 1
ATOM 8857 C C . GLU A 1 1114 ? -13.784 16.151 -39.470 1.00 67.50 1114 GLU A C 1
ATOM 8859 O O . GLU A 1 1114 ? -14.638 16.723 -40.152 1.00 67.50 1114 GLU A O 1
ATOM 8864 N N . TYR A 1 1115 ? -13.041 16.807 -38.573 1.00 61.06 1115 TYR A N 1
ATOM 8865 C CA . TYR A 1 1115 ? -13.136 18.250 -38.344 1.00 61.06 1115 TYR A CA 1
ATOM 8866 C C . TYR A 1 1115 ? -12.742 19.063 -39.582 1.00 61.06 1115 TYR A C 1
ATOM 8868 O O . TYR A 1 1115 ? -13.496 19.943 -40.000 1.00 61.06 1115 TYR A O 1
ATOM 8876 N N . LEU A 1 1116 ? -11.598 18.752 -40.196 1.00 69.56 1116 LEU A N 1
ATOM 8877 C CA . LEU A 1 1116 ? -11.123 19.441 -41.398 1.00 69.56 1116 LEU A CA 1
ATOM 8878 C C . LEU A 1 1116 ? -12.088 19.248 -42.571 1.00 69.56 1116 LEU A C 1
ATOM 8880 O O . LEU A 1 1116 ? -12.376 20.201 -43.292 1.00 69.56 1116 LEU A O 1
ATOM 8884 N N . ALA A 1 1117 ? -12.670 18.053 -42.712 1.00 71.56 1117 ALA A N 1
ATOM 8885 C CA . ALA A 1 1117 ? -13.703 17.798 -43.712 1.00 71.56 1117 ALA A CA 1
ATOM 8886 C C . ALA A 1 1117 ? -14.935 18.694 -43.498 1.00 71.56 1117 ALA A C 1
ATOM 8888 O O . ALA A 1 1117 ? -15.413 19.303 -44.452 1.00 71.56 1117 ALA A O 1
ATOM 8889 N N . ILE A 1 1118 ? -15.421 18.831 -42.257 1.00 69.69 1118 ILE A N 1
ATOM 8890 C CA . ILE A 1 1118 ? -16.558 19.711 -41.924 1.00 69.69 1118 ILE A CA 1
ATOM 8891 C C . ILE A 1 1118 ? -16.206 21.182 -42.160 1.00 69.69 1118 ILE A C 1
ATOM 8893 O O . ILE A 1 1118 ? -17.015 21.929 -42.708 1.00 69.69 1118 ILE A O 1
ATOM 8897 N N . ALA A 1 1119 ? -15.004 21.607 -41.772 1.00 68.12 1119 ALA A N 1
ATOM 8898 C CA . ALA A 1 1119 ? -14.542 22.976 -41.971 1.00 68.12 1119 ALA A CA 1
ATOM 8899 C C . ALA A 1 1119 ? -14.435 23.329 -43.464 1.00 68.12 1119 ALA A C 1
ATOM 8901 O O . ALA A 1 1119 ? -14.774 24.446 -43.853 1.00 68.12 1119 ALA A O 1
ATOM 8902 N N . LYS A 1 1120 ? -14.017 22.374 -44.303 1.00 76.12 1120 LYS A N 1
ATOM 8903 C CA . LYS A 1 1120 ? -13.956 22.518 -45.763 1.00 76.12 1120 LYS A CA 1
ATOM 8904 C C . LYS A 1 1120 ? -15.351 22.523 -46.398 1.00 76.12 1120 LYS A C 1
ATOM 8906 O O . LYS A 1 1120 ? -15.626 23.359 -47.252 1.00 76.12 1120 LYS A O 1
ATOM 8911 N N . MET A 1 1121 ? -16.270 21.684 -45.905 1.00 72.88 1121 MET A N 1
ATOM 8912 C CA . MET A 1 1121 ? -17.693 21.708 -46.289 1.00 72.88 1121 MET A CA 1
ATOM 8913 C C . MET A 1 1121 ? -18.358 23.055 -45.997 1.00 72.88 1121 MET A C 1
ATOM 8915 O O . MET A 1 1121 ? -19.083 23.575 -46.837 1.00 72.88 1121 MET A O 1
ATOM 8919 N N . GLN A 1 1122 ? -18.073 23.651 -44.838 1.00 71.50 1122 GLN A N 1
ATOM 8920 C CA . GLN A 1 1122 ? -18.599 24.961 -44.436 1.00 71.50 1122 GLN A CA 1
ATOM 8921 C C . GLN A 1 1122 ? -18.123 26.125 -45.314 1.00 71.50 1122 GLN A C 1
ATOM 8923 O O . GLN A 1 1122 ? -18.730 27.194 -45.281 1.00 71.50 1122 GLN A O 1
ATOM 8928 N N . ARG A 1 1123 ? -17.035 25.938 -46.069 1.00 72.69 1123 ARG A N 1
ATOM 8929 C CA . ARG A 1 1123 ? -16.456 26.949 -46.964 1.00 72.69 1123 ARG A CA 1
ATOM 8930 C C . ARG A 1 1123 ? -16.842 26.750 -48.437 1.00 72.69 1123 ARG A C 1
ATOM 8932 O O . ARG A 1 1123 ? -16.397 27.533 -49.264 1.00 72.69 1123 ARG A O 1
ATOM 8939 N N . GLU A 1 1124 ? -17.660 25.739 -48.755 1.00 59.50 1124 GLU A N 1
ATOM 8940 C CA . GLU A 1 1124 ? -18.129 25.391 -50.115 1.00 59.50 1124 GLU A CA 1
ATOM 8941 C C . GLU A 1 1124 ? -17.011 25.147 -51.158 1.00 59.50 1124 GLU A C 1
ATOM 8943 O O . GLU A 1 1124 ? -17.230 25.240 -52.366 1.00 59.50 1124 GLU A O 1
ATOM 8948 N N . GLU A 1 1125 ? -15.802 24.779 -50.724 1.00 58.28 1125 GLU A N 1
ATOM 8949 C CA . GLU A 1 1125 ? -14.696 24.452 -51.632 1.00 58.28 1125 GLU A CA 1
ATOM 8950 C C . GLU A 1 1125 ? -14.848 23.021 -52.176 1.00 58.28 1125 GLU A C 1
ATOM 8952 O O . GLU A 1 1125 ? -14.414 22.037 -51.570 1.00 58.28 1125 GLU A O 1
ATOM 8957 N N . HIS A 1 1126 ? -15.501 22.896 -53.331 1.00 52.50 1126 HIS A N 1
ATOM 8958 C CA . HIS A 1 1126 ? -15.702 21.620 -54.015 1.00 52.50 1126 HIS A CA 1
ATOM 8959 C C . HIS A 1 1126 ? -14.536 21.271 -54.950 1.00 52.50 1126 HIS A C 1
ATOM 8961 O O . HIS A 1 1126 ? -14.140 22.073 -55.792 1.00 52.50 1126 HIS A O 1
ATOM 8967 N N . SER A 1 1127 ? -14.043 20.031 -54.853 1.00 55.53 1127 SER A N 1
ATOM 8968 C CA . SER A 1 1127 ? -13.231 19.412 -55.909 1.00 55.53 1127 SER A CA 1
ATOM 8969 C C . SER A 1 1127 ? -14.117 18.595 -56.859 1.00 55.53 1127 SER A C 1
ATOM 8971 O O . SER A 1 1127 ? -15.190 18.133 -56.456 1.00 55.53 1127 SER A O 1
ATOM 8973 N N . ASP A 1 1128 ? -13.643 18.322 -58.080 1.00 49.56 1128 ASP A N 1
ATOM 8974 C CA . ASP A 1 1128 ? -14.325 17.473 -59.081 1.00 49.56 1128 ASP A CA 1
ATOM 8975 C C . ASP A 1 1128 ? -14.605 16.028 -58.592 1.00 49.56 1128 ASP A C 1
ATOM 8977 O O . ASP A 1 1128 ? -15.292 15.247 -59.257 1.00 49.56 1128 ASP A O 1
ATOM 8981 N N . HIS A 1 1129 ? -14.087 15.646 -57.418 1.00 54.12 1129 HIS A N 1
ATOM 8982 C CA . HIS A 1 1129 ? -14.231 14.324 -56.802 1.00 54.12 1129 HIS A CA 1
ATOM 8983 C C . HIS A 1 1129 ? -14.932 14.342 -55.429 1.00 54.12 1129 HIS A C 1
ATOM 8985 O O . HIS A 1 1129 ? -14.941 13.322 -54.736 1.00 54.12 1129 HIS A O 1
ATOM 8991 N N . GLY A 1 1130 ? -15.546 15.465 -55.036 1.00 66.12 1130 GLY A N 1
ATOM 8992 C CA . GLY A 1 1130 ? -16.204 15.643 -53.734 1.00 66.12 1130 GLY A CA 1
ATOM 8993 C C . GLY A 1 1130 ? -15.300 16.302 -52.683 1.00 66.12 1130 GLY A C 1
ATOM 8994 O O . GLY A 1 1130 ? -14.373 17.036 -53.027 1.00 66.12 1130 GLY A O 1
ATOM 8995 N N . PHE A 1 1131 ? -15.574 16.075 -51.394 1.00 72.06 1131 PHE A N 1
ATOM 8996 C CA . PHE A 1 1131 ? -14.786 16.641 -50.290 1.00 72.06 1131 PHE A CA 1
ATOM 8997 C C . PHE A 1 1131 ? -13.538 15.794 -50.031 1.00 72.06 1131 PHE A C 1
ATOM 8999 O O . PHE A 1 1131 ? -13.610 14.737 -49.401 1.00 72.06 1131 PHE A O 1
ATOM 9006 N N . VAL A 1 1132 ? -12.396 16.253 -50.546 1.00 83.00 1132 VAL A N 1
ATOM 9007 C CA . VAL A 1 1132 ? -11.103 15.570 -50.430 1.00 83.00 1132 VAL A CA 1
ATOM 9008 C C . VAL A 1 1132 ? -10.162 16.389 -49.550 1.00 83.00 1132 VAL A C 1
ATOM 9010 O O . VAL A 1 1132 ? -9.977 17.587 -49.778 1.00 83.00 1132 VAL A O 1
ATOM 9013 N N . LEU A 1 1133 ? -9.574 15.725 -48.560 1.00 81.50 1133 LEU A N 1
ATOM 9014 C CA . LEU A 1 1133 ? -8.521 16.247 -47.701 1.00 81.50 1133 LEU A CA 1
ATOM 9015 C C . LEU A 1 1133 ? -7.153 15.798 -48.214 1.00 81.50 1133 LEU A C 1
ATOM 9017 O O . LEU A 1 1133 ? -6.930 14.610 -48.462 1.00 81.50 1133 LEU A O 1
ATOM 9021 N N . THR A 1 1134 ? -6.252 16.754 -48.386 1.00 85.12 1134 THR A N 1
ATOM 9022 C CA . THR A 1 1134 ? -4.884 16.557 -48.865 1.00 85.12 1134 THR A CA 1
ATOM 9023 C C . THR A 1 1134 ? -3.876 16.906 -47.769 1.00 85.12 1134 THR A C 1
ATOM 9025 O O . THR A 1 1134 ? -4.242 17.286 -46.657 1.00 85.12 1134 THR A O 1
ATOM 9028 N N . THR A 1 1135 ? -2.584 16.758 -48.067 1.00 80.44 1135 THR A N 1
ATOM 9029 C CA . THR A 1 1135 ? -1.500 17.062 -47.125 1.00 80.44 1135 THR A CA 1
ATOM 9030 C C . THR A 1 1135 ? -1.539 18.517 -46.655 1.00 80.44 1135 THR A C 1
ATOM 9032 O O . THR A 1 1135 ? -1.317 18.779 -45.477 1.00 80.44 1135 THR A O 1
ATOM 9035 N N . GLU A 1 1136 ? -1.898 19.446 -47.545 1.00 78.62 1136 GLU A N 1
ATOM 9036 C CA . GLU A 1 1136 ? -2.053 20.872 -47.225 1.00 78.62 1136 GLU A CA 1
ATOM 9037 C C . GLU A 1 1136 ? -3.205 21.123 -46.242 1.00 78.62 1136 GLU A C 1
ATOM 9039 O O . GLU A 1 1136 ? -3.108 22.003 -45.397 1.00 78.62 1136 GLU A O 1
ATOM 9044 N N . ASP A 1 1137 ? -4.279 20.325 -46.289 1.00 74.00 1137 ASP A N 1
ATOM 9045 C CA . ASP A 1 1137 ? -5.398 20.487 -45.355 1.00 74.00 1137 ASP A CA 1
ATOM 9046 C C . ASP A 1 1137 ? -5.034 20.033 -43.928 1.00 74.00 1137 ASP A C 1
ATOM 9048 O O . ASP A 1 1137 ? -5.536 20.600 -42.957 1.00 74.00 1137 ASP A O 1
ATOM 9052 N N . LEU A 1 1138 ? -4.182 19.007 -43.784 1.00 66.56 1138 LEU A N 1
ATOM 9053 C CA . LEU A 1 1138 ? -3.730 18.503 -42.476 1.00 66.56 1138 LEU A CA 1
ATOM 9054 C C . LEU A 1 1138 ? -2.550 19.288 -41.897 1.00 66.56 1138 LEU A C 1
ATOM 9056 O O . LEU A 1 1138 ? -2.334 19.250 -40.684 1.00 66.56 1138 LEU A O 1
ATOM 9060 N N . ASN A 1 1139 ? -1.803 19.984 -42.750 1.00 62.28 1139 ASN A N 1
ATOM 9061 C CA . ASN A 1 1139 ? -0.670 20.824 -42.383 1.00 62.28 1139 ASN A CA 1
ATOM 9062 C C . ASN A 1 1139 ? -0.825 22.220 -43.026 1.00 62.28 1139 ASN A C 1
ATOM 9064 O O . ASN A 1 1139 ? -0.068 22.539 -43.945 1.00 62.28 1139 ASN A O 1
ATOM 9068 N N . PRO A 1 1140 ? -1.819 23.014 -42.577 1.00 45.00 1140 PRO A N 1
ATOM 9069 C CA . PRO A 1 1140 ? -2.148 24.314 -43.164 1.00 45.00 1140 PRO A CA 1
ATOM 9070 C C . PRO A 1 1140 ? -1.090 25.401 -42.942 1.00 45.00 1140 PRO A C 1
ATOM 9072 O O . PRO A 1 1140 ? -0.338 25.329 -41.938 1.00 45.00 1140 PRO A O 1
#

Mean predicted aligned error: 22.32 Å

Radius of gyration: 39.04 Å; Cα contacts (8 Å, |Δi|>4): 1651; chains: 1; bounding box: 102×75×124 Å

Foldseek 3Di:
DPPLLVVLLVLLLVLLVVQLVVCVVVVHDVRNLLSLLLVLLSLLQVLLVCCVPPQVALVSLVVVLCVVLCVPLVVLLVVLVCCCVPVCVVPVPPQPPADDPVCSVVLVVCSVVLNCQWFQHPHASRSPNVSVSSSLSVLLSQLCSQQPHDPDPVSNCVSNVVSCNGRHDLSNLSSLSNVLNNVLNVCLVVDADALVVLVVLLVVLLVVLLVVLQDPLQVCQLPVPQVVVCVVVVGDNPVCSRSVVSNSSSNSSSSLSSSCVHPRPVSSVSVSVSSVVSVVPDCVSNPDDDDDDDPDDDPPDDDDDDDDDDDDDDDDDDDDDDDDDDDDDDDDDDDDDDDDDDDDDDDDDDDDDDDDPPPPDDPLLVVLLVVLVVLVVVQCVPFPQDAQRHFDNWDKDWEDEPNDIFIFIQTGNNCCVPPVDNDHPPVLCQCVLQVVAEALFEEEEAACFLNPVVLSSLPRNDLNYAYEYEDQDSSSQSNNVSRCSRGVRPRYHYDNEHEFQAWDKAWDASNDQARDDPPHPTTDITTYHHPVVVLVSQGQEYEADRHQRLQRNLQHQPVSNVNHFKYKYFQNQVSVVVVVHHSVNSVVSLVVNQKFKAPPHQPHDTDDSVDDDGDPRIIMIGHHPPPRRGRPPPDPPVPDPPAFEEEEEFADPAPDPGNQLVVLLCVLQVVRHNYDYDHLHQCQQEVPPCNVSLVVSLVVCLQVQLVGQEYEYADDLVSQYDALVSSLVSLLSNLVSHAAYEYEDQAAQDPPPVVLVVVLVVPVDPVSVVVVVVSVRSVVSRLSSLCSLLVSLVRHAAEYEYQFPVRQVVCCVSRPNHHGDYHHRFGDDPVRLVCLLVCVVVFPLVVLDDPDDPLAAEEEEDEEQDVQQVVLLVLLLVLVAPPSYAYEYQYAHRPVPDDVPDDQDPSNVVVVVSCVVSVVVVRYGDSYHGDPSSLLVVLQQHQEYERLGDQPRRQHDDSVNSSVQNVHQYEYEPYPNVVRVCVQFPPRYHYDHRSPSNVVNVCSVPDDFFDWDDRPNGTGGDDPRGDGNDHVVNVSVSVCVSSVHPPPPPPDPPVPPQFFDDPQWTWHWAQDPNDIFIEIEGVQLLCVVVVNPDPDDDRVVSSVSCVVCVVVVNVLLRVCVVVVDADPVGRYHYNVSSVD

pLDDT: mean 77.57, std 20.25, range [21.45, 98.25]